Protein AF-0000000078528356 (afdb_homodimer)

pLDDT: mean 93.81, std 4.76, range [70.81, 98.75]

Secondary structure (DSSP, 8-state):
-HHHHHHIIIIIHHHHHHHHT-HHHHHHHHHHHTTHHHHHHHHHHHHHHHHHHHH--TTS--THHHHHHHHTTHHHHHHHHHHHHHHHHTT-GGGHHHHHHHHHHHHHHHHHHHHHHHT-BSS--GGGTGGGHHHHHHHHHHHHHHHHHTTT--SS-TT-SS-HHHHHHHHHHHHHHHHHHHHIIIIIIS---HHHHHHHHHHHHHHHHTSHHHHHHHHHHHHHHHHTT--GGGGHHHHHHHHHHHHHHHHHHHHHT---TTTS---SHIIIIIISS-TTSTTT-HHHHHHHHT-SSHHHHHHHHHHHHHHHTT--HHHIIIIITT-HHHHHHHHHHHHHHHHHHHIIIIISTTSPPP-S----TTSPTTHHHHHHH--HHHHHHHHHHHHHHHHHHHHHHHHHHHHHHHHHHHHHHT-/-HHHHHHIIIIIHHHHHHHHT-HHHHHHHHHHHTTHHHHHHHHHHHHHTHHHHHH--TTS--THHHHHHHGGGHHHHHHHHHHHHHHHHTT-GGGHHHHHHHHHHHHHHHHHHHHHHHT-BSS--GGGTGGGHHHHHHHHHHHHHHHHHTTT--SS-TT-SS-HHHHHHHHHHHHHHHHHHHHIIIIIIS---HHHHHHHHHHHHHHHHTSHHHHHHHHHHHHHHHHTT--GGGGHHHHHHHHHHHHHHHHHHHHHT---TTTS---SHIIIIIISS-TTSTT--HHHHHHHHT-SSHHHHHHHHHHHHHHHTT--HHHIIIIITT-HHHHHHHHHHHHHHHHHHHIIIIISTTSPPP-S----TTSPTTHHHHHHH--HHHHHHHHHHHHHHHHHHHHHHHHHHHHHHHHHHHHHHT-

Solvent-accessible surface area (backbone atoms only — not comparable to full-atom values): 40710 Å² total; per-residue (Å²): 107,70,64,58,50,49,43,42,62,71,48,49,44,55,52,49,49,51,50,56,64,28,67,67,51,44,24,42,29,50,30,56,58,67,48,40,29,39,45,42,46,21,19,51,28,50,54,60,31,44,59,31,67,76,68,58,43,82,85,48,71,73,29,62,57,63,20,41,64,31,43,23,40,44,13,52,50,36,4,24,35,28,7,23,44,39,25,49,73,68,69,34,64,89,46,18,64,59,30,13,54,40,2,36,42,43,30,50,60,45,44,31,64,58,38,39,73,69,56,49,42,40,77,74,51,56,55,33,5,45,71,16,30,68,50,10,50,50,27,4,51,51,35,30,52,51,44,57,73,48,62,82,56,64,91,62,64,92,85,49,91,65,54,68,71,57,52,50,34,58,37,50,25,50,50,48,46,51,54,52,49,55,49,42,44,43,38,66,71,67,57,43,62,54,45,61,53,47,46,62,68,49,44,59,58,45,52,40,36,61,33,76,65,32,38,21,49,54,42,24,49,42,29,48,40,36,30,65,64,37,69,58,58,73,49,36,67,58,50,47,43,39,16,42,32,30,32,52,50,21,32,52,29,47,75,68,69,63,59,39,62,82,72,43,49,60,58,19,54,29,36,44,42,27,33,43,55,28,48,17,10,87,49,32,37,33,52,52,32,58,50,23,49,70,37,82,16,66,69,48,19,52,48,12,58,70,34,41,67,44,16,52,36,31,43,37,64,65,52,36,69,68,59,22,35,78,26,74,66,43,32,51,42,29,38,45,38,15,41,51,49,49,48,53,52,44,43,36,25,54,75,42,69,66,21,70,67,46,44,51,57,43,67,60,47,50,46,34,78,63,60,27,14,38,72,44,49,72,34,69,48,27,46,49,51,23,50,50,42,50,51,52,42,37,62,53,39,43,64,43,49,51,52,50,34,50,52,48,32,50,51,51,50,51,54,58,71,71,101,107,69,66,57,49,48,43,42,62,71,48,49,44,54,52,49,48,51,49,57,65,29,66,68,51,43,25,44,30,49,30,55,58,64,48,40,30,39,44,42,46,21,18,52,28,49,55,59,32,44,60,31,69,75,69,57,41,82,85,47,71,73,29,63,57,63,20,44,63,31,42,25,39,45,11,52,51,37,4,26,34,28,7,23,43,38,24,48,74,69,70,35,63,90,45,17,64,59,28,14,56,40,3,37,42,44,30,50,61,44,44,32,64,58,38,39,72,69,57,51,42,40,80,74,52,57,56,34,4,46,72,15,29,69,51,12,50,51,27,3,50,52,36,29,51,51,43,57,75,48,62,84,57,63,90,64,63,91,85,48,91,64,53,68,71,58,52,49,34,57,38,52,26,49,50,46,46,50,53,53,48,54,50,43,44,44,37,66,73,68,57,44,62,56,44,61,54,47,46,61,68,50,44,58,58,45,54,40,33,60,33,77,65,32,38,22,49,55,42,24,50,42,30,47,40,38,30,65,66,36,69,58,59,71,49,37,66,60,49,48,43,37,17,42,34,30,30,52,48,20,31,52,29,46,76,68,68,63,61,40,63,83,71,43,49,61,59,19,54,30,36,44,42,29,32,44,53,28,48,17,10,85,47,31,37,34,53,50,34,59,49,24,49,67,37,82,15,66,71,48,19,53,49,12,58,70,35,42,68,44,15,52,36,31,43,34,64,66,53,37,70,68,60,22,33,79,26,74,65,43,32,50,43,27,38,48,37,15,43,50,47,49,48,52,51,44,42,36,26,55,75,41,69,66,22,72,66,46,45,51,59,44,65,58,48,49,46,36,77,62,58,27,12,38,71,43,48,70,35,69,48,27,45,50,52,23,49,49,42,51,50,52,42,37,64,53,40,45,65,44,49,51,52,52,35,51,51,49,33,52,52,51,49,52,54,57,71,71,102

InterPro domains:
  IPR003352 Phosphotransferase system, EIIC [PF02378] (30-338)
  IPR004501 Phosphotransferase system, EIIC component, type 3 [PS51105] (8-400)
  IPR004796 Phosphotransferase system, cellobiose-type IIC component [PIRSF006351] (1-416)
  IPR051088 Bacterial PTS System Sugar-Specific EIIC/EIIB [PTHR33989] (1-418)

Organism: NCBI:txid29354

Sequence (838 aa):
MKQLIHWLEHSFAPKMNKINNNVWVTTLKDSIMQVLPFILLGSIFCFLTVPGEVFGWEWWPNFWTPFGWTMGLLSLFVAFLIPFNLMEKKRLRRQRIIAALSGVVAFLIIISPQVIKDGQAGFQHASLGAGGMFVAITAGAFTGFIMGIFGKFSFFKEDSVIPDFVRAWFDLMLPAGIIVCSLWILVDLLGIDLYNILLSLFMPISNVMQTPWGFVLSLLLVCFLYSLGISSWVLTPVYKPAMLMAITANVTMAAAGTANHETLNLVTDPTVYSAYLWIGGIGCTLPLVIMLIFAKSNKLRALGRACFVPAIFNINEPVVFGCIAWNPIMMIPMWLMGIVLPTVVWIFTKVIPFAPIPTRVFDMWYCPFPISTWLTTGSIKGVILMAVCALISTVIWYPFFRIYDNQETEAEKRAEEKKMKQLIHWLEHSFAPKMNKINNNVWVTTLKDSIMQVLPFILLGSIFCFLTVPGEVFGWEWWPNFWTPFGWTMGLLSLFVAFLIPFNLMEKKRLRRQRIIAALSGVVAFLIIISPQVIKDGQAGFQHASLGAGGMFVAITAGAFTGFIMGIFGKFSFFKEDSVIPDFVRAWFDLMLPAGIIVCSLWILVDLLGIDLYNILLSLFMPISNVMQTPWGFVLSLLLVCFLYSLGISSWVLTPVYKPAMLMAITANVTMAAAGTANHETLNLVTDPTVYSAYLWIGGIGCTLPLVIMLIFAKSNKLRALGRACFVPAIFNINEPVVFGCIAWNPIMMIPMWLMGIVLPTVVWIFTKVIPFAPIPTRVFDMWYCPFPISTWLTTGSIKGVILMAVCALISTVIWYPFFRIYDNQETEAEKRAEEKK

Structure (mmCIF, N/CA/C/O backbone):
data_AF-0000000078528356-model_v1
#
loop_
_entity.id
_entity.type
_entity.pdbx_description
1 polymer 'Permease IIC component'
#
loop_
_atom_site.group_PDB
_atom_site.id
_atom_site.type_symbol
_atom_site.label_atom_id
_atom_site.label_alt_id
_atom_site.label_comp_id
_atom_site.label_asym_id
_atom_site.label_entity_id
_atom_site.label_seq_id
_atom_site.pdbx_PDB_ins_code
_atom_site.Cartn_x
_atom_site.Cartn_y
_atom_site.Cartn_z
_atom_site.occupancy
_atom_site.B_iso_or_equiv
_atom_site.auth_seq_id
_atom_site.auth_comp_id
_atom_site.auth_asym_id
_atom_site.auth_atom_id
_atom_site.pdbx_PDB_model_num
ATOM 1 N N . MET A 1 1 ? 13.695 -30.031 -38.344 1 70.81 1 MET A N 1
ATOM 2 C CA . MET A 1 1 ? 14.102 -29.797 -36.969 1 70.81 1 MET A CA 1
ATOM 3 C C . MET A 1 1 ? 15.195 -28.75 -36.875 1 70.81 1 MET A C 1
ATOM 5 O O . MET A 1 1 ? 15.117 -27.828 -36.062 1 70.81 1 MET A O 1
ATOM 9 N N . LYS A 1 2 ? 16.125 -28.766 -37.844 1 78.44 2 LYS A N 1
ATOM 10 C CA . LYS A 1 2 ? 17.219 -27.797 -37.812 1 78.44 2 LYS A CA 1
ATOM 11 C C . LYS A 1 2 ? 16.703 -26.375 -38.125 1 78.44 2 LYS A C 1
ATOM 13 O O . LYS A 1 2 ? 17.094 -25.422 -37.438 1 78.44 2 LYS A O 1
ATOM 18 N N . GLN A 1 3 ? 15.781 -26.297 -39.062 1 83.62 3 GLN A N 1
ATOM 19 C CA . GLN A 1 3 ? 15.25 -24.984 -39.406 1 83.62 3 GLN A CA 1
ATOM 20 C C . GLN A 1 3 ? 14.398 -24.422 -38.281 1 83.62 3 GLN A C 1
ATOM 22 O O . GLN A 1 3 ? 14.453 -23.219 -38 1 83.62 3 GLN A O 1
ATOM 27 N N . LEU A 1 4 ? 13.578 -25.266 -37.719 1 83.38 4 LEU A N 1
ATOM 28 C CA . LEU A 1 4 ? 12.75 -24.859 -36.594 1 83.38 4 LEU A CA 1
ATOM 29 C C . LEU A 1 4 ? 13.609 -24.391 -35.406 1 83.38 4 LEU A C 1
ATOM 31 O O . LEU A 1 4 ? 13.336 -23.359 -34.812 1 83.38 4 LEU A O 1
ATOM 35 N N . ILE A 1 5 ? 14.586 -25.141 -35.188 1 82.19 5 ILE A N 1
ATOM 36 C CA . ILE A 1 5 ? 15.469 -24.812 -34.062 1 82.19 5 ILE A CA 1
ATOM 37 C C . ILE A 1 5 ? 16.188 -23.5 -34.344 1 82.19 5 ILE A C 1
ATOM 39 O O . ILE A 1 5 ? 16.391 -22.688 -33.438 1 82.19 5 ILE A O 1
ATOM 43 N N . HIS A 1 6 ? 16.609 -23.328 -35.594 1 85.75 6 HIS A N 1
ATOM 44 C CA . HIS A 1 6 ? 17.266 -22.078 -35.969 1 85.75 6 HIS A CA 1
ATOM 45 C C . HIS A 1 6 ? 16.328 -20.891 -35.812 1 85.75 6 HIS A C 1
ATOM 47 O O . HIS A 1 6 ? 16.734 -19.859 -35.281 1 85.75 6 HIS A O 1
ATOM 53 N N . TRP A 1 7 ? 15.141 -21.078 -36.219 1 88.12 7 TRP A N 1
ATOM 54 C CA . TRP A 1 7 ? 14.172 -20.016 -36.062 1 88.12 7 TRP A CA 1
ATOM 55 C C . TRP A 1 7 ? 13.891 -19.75 -34.594 1 88.12 7 TRP A C 1
ATOM 57 O O . TRP A 1 7 ? 13.758 -18.594 -34.156 1 88.12 7 TRP A O 1
ATOM 67 N N . LEU A 1 8 ? 13.711 -20.734 -33.781 1 85.44 8 LEU A N 1
ATOM 68 C CA . LEU A 1 8 ? 13.469 -20.609 -32.375 1 85.44 8 LEU A CA 1
ATOM 69 C C . LEU A 1 8 ? 14.609 -19.875 -31.688 1 85.44 8 LEU A C 1
ATOM 71 O O . LEU A 1 8 ? 14.383 -19 -30.844 1 85.44 8 LEU A O 1
ATOM 75 N N . GLU A 1 9 ? 15.766 -20.156 -32.094 1 84.81 9 GLU A N 1
ATOM 76 C CA . GLU A 1 9 ? 16.953 -19.625 -31.438 1 84.81 9 GLU A CA 1
ATOM 77 C C . GLU A 1 9 ? 17.219 -18.188 -31.875 1 84.81 9 GLU A C 1
ATOM 79 O O . GLU A 1 9 ? 17.672 -17.375 -31.062 1 84.81 9 GLU A O 1
ATOM 84 N N . HIS A 1 10 ? 16.938 -17.875 -33.094 1 86.94 10 HIS A N 1
ATOM 85 C CA . HIS A 1 10 ? 17.438 -16.609 -33.594 1 86.94 10 HIS A CA 1
ATOM 86 C C . HIS A 1 10 ? 16.281 -15.609 -33.781 1 86.94 10 HIS A C 1
ATOM 88 O O . HIS A 1 10 ? 16.516 -14.414 -34 1 86.94 10 HIS A O 1
ATOM 94 N N . SER A 1 11 ? 15.156 -16.078 -33.719 1 85.75 11 SER A N 1
ATOM 95 C CA . SER A 1 11 ? 14.047 -15.164 -33.969 1 85.75 11 SER A CA 1
ATOM 96 C C . SER A 1 11 ? 13.078 -15.148 -32.781 1 85.75 11 SER A C 1
ATOM 98 O O . SER A 1 11 ? 12.898 -14.125 -32.125 1 85.75 11 SER A O 1
ATOM 100 N N . PHE A 1 12 ? 12.57 -16.25 -32.406 1 87.19 12 PHE A N 1
ATOM 101 C CA . PHE A 1 12 ? 11.516 -16.328 -31.406 1 87.19 12 PHE A CA 1
ATOM 102 C C . PHE A 1 12 ? 12.07 -16.047 -30.016 1 87.19 12 PHE A C 1
ATOM 104 O O . PHE A 1 12 ? 11.547 -15.195 -29.297 1 87.19 12 PHE A O 1
ATOM 111 N N . ALA A 1 13 ? 13.062 -16.734 -29.672 1 85.31 13 ALA A N 1
ATOM 112 C CA . ALA A 1 13 ? 13.602 -16.656 -28.312 1 85.31 13 ALA A CA 1
ATOM 113 C C . ALA A 1 13 ? 14.055 -15.227 -27.984 1 85.31 13 ALA A C 1
ATOM 115 O O . ALA A 1 13 ? 13.742 -14.695 -26.922 1 85.31 13 ALA A O 1
ATOM 116 N N . PRO A 1 14 ? 14.781 -14.602 -28.953 1 85.62 14 PRO A N 1
ATOM 117 C CA . PRO A 1 14 ? 15.172 -13.219 -28.672 1 85.62 14 PRO A CA 1
ATOM 118 C C . PRO A 1 14 ? 13.977 -12.289 -28.484 1 85.62 14 PRO A C 1
ATOM 120 O O . PRO A 1 14 ? 14 -11.398 -27.641 1 85.62 14 PRO A O 1
ATOM 123 N N . LYS A 1 15 ? 12.992 -12.508 -29.234 1 87.88 15 LYS A N 1
ATOM 124 C CA . LYS A 1 15 ? 11.781 -11.703 -29.094 1 87.88 15 LYS A CA 1
ATOM 125 C C . LYS A 1 15 ? 11.109 -11.938 -27.75 1 87.88 15 LYS A C 1
ATOM 127 O O . LYS A 1 15 ? 10.656 -10.992 -27.109 1 87.88 15 LYS A O 1
ATOM 132 N N . MET A 1 16 ? 11.031 -13.141 -27.391 1 85.38 16 MET A N 1
ATOM 133 C CA . MET A 1 16 ? 10.406 -13.484 -26.125 1 85.38 16 MET A CA 1
ATOM 134 C C . MET A 1 16 ? 11.242 -12.969 -24.953 1 85.38 16 MET A C 1
ATOM 136 O O . MET A 1 16 ? 10.695 -12.578 -23.922 1 85.38 16 MET A O 1
ATOM 140 N N . ASN A 1 17 ? 12.445 -13.008 -25.125 1 85.75 17 ASN A N 1
ATOM 141 C CA . ASN A 1 17 ? 13.312 -12.469 -24.094 1 85.75 17 ASN A CA 1
ATOM 142 C C . ASN A 1 17 ? 13.125 -10.961 -23.922 1 85.75 17 ASN A C 1
ATOM 144 O O . ASN A 1 17 ? 13.195 -10.438 -22.812 1 85.75 17 ASN A O 1
ATOM 148 N N . LYS A 1 18 ? 12.938 -10.367 -25.031 1 89.25 18 LYS A N 1
ATOM 149 C CA . LYS A 1 18 ? 12.648 -8.938 -24.969 1 89.25 18 LYS A CA 1
ATOM 150 C C . LYS A 1 18 ? 11.359 -8.672 -24.188 1 89.25 18 LYS A C 1
ATOM 152 O O . LYS A 1 18 ? 11.281 -7.73 -23.391 1 89.25 18 LYS A O 1
ATOM 157 N N . ILE A 1 19 ? 10.398 -9.477 -24.375 1 88.25 19 ILE A N 1
ATOM 158 C CA . ILE A 1 19 ? 9.133 -9.352 -23.672 1 88.25 19 ILE A CA 1
ATOM 159 C C . ILE A 1 19 ? 9.336 -9.648 -22.188 1 88.25 19 ILE A C 1
ATOM 161 O O . ILE A 1 19 ? 8.828 -8.93 -21.328 1 88.25 19 ILE A O 1
ATOM 165 N N . ASN A 1 20 ? 10.07 -10.648 -21.953 1 87.5 20 ASN A N 1
ATOM 166 C CA . ASN A 1 20 ? 10.336 -11.062 -20.578 1 87.5 20 ASN A CA 1
ATOM 167 C C . ASN A 1 20 ? 11.086 -9.984 -19.812 1 87.5 20 ASN A C 1
ATOM 169 O O . ASN A 1 20 ? 10.977 -9.898 -18.578 1 87.5 20 ASN A O 1
ATOM 173 N N . ASN A 1 21 ? 11.773 -9.164 -20.531 1 89.69 21 ASN A N 1
ATOM 174 C CA . ASN A 1 21 ? 12.562 -8.125 -19.875 1 89.69 21 ASN A CA 1
ATOM 175 C C . ASN A 1 21 ? 11.883 -6.762 -19.953 1 89.69 21 ASN A C 1
ATOM 177 O O . ASN A 1 21 ? 12.422 -5.762 -19.484 1 89.69 21 ASN A O 1
ATOM 181 N N . ASN A 1 22 ? 10.719 -6.824 -20.578 1 93.44 22 ASN A N 1
ATOM 182 C CA . ASN A 1 22 ? 9.938 -5.598 -20.641 1 93.44 22 ASN A CA 1
ATOM 183 C C . ASN A 1 22 ? 9.531 -5.109 -19.25 1 93.44 22 ASN A C 1
ATOM 185 O O . ASN A 1 22 ? 9.125 -5.906 -18.406 1 93.44 22 ASN A O 1
ATOM 189 N N . VAL A 1 23 ? 9.617 -3.83 -19.047 1 95.31 23 VAL A N 1
ATOM 190 C CA . VAL A 1 23 ? 9.438 -3.234 -17.719 1 95.31 23 VAL A CA 1
ATOM 191 C C . VAL A 1 23 ? 8.008 -3.486 -17.234 1 95.31 23 VAL A C 1
ATOM 193 O O . VAL A 1 23 ? 7.789 -3.734 -16.047 1 95.31 23 VAL A O 1
ATOM 196 N N . TRP A 1 24 ? 7.059 -3.414 -18.078 1 95.62 24 TRP A N 1
ATOM 197 C CA . TRP A 1 24 ? 5.664 -3.631 -17.703 1 95.62 24 TRP A CA 1
ATOM 198 C C . TRP A 1 24 ? 5.43 -5.078 -17.281 1 95.62 24 TRP A C 1
ATOM 200 O O . TRP A 1 24 ? 4.777 -5.344 -16.281 1 95.62 24 TRP A O 1
ATOM 210 N N . VAL A 1 25 ? 6.004 -5.992 -18.062 1 93.69 25 VAL A N 1
ATOM 211 C CA . VAL A 1 25 ? 5.816 -7.414 -17.781 1 93.69 25 VAL A CA 1
ATOM 212 C C . VAL A 1 25 ? 6.504 -7.785 -16.469 1 93.69 25 VAL A C 1
ATOM 214 O O . VAL A 1 25 ? 5.918 -8.469 -15.633 1 93.69 25 VAL A O 1
ATOM 217 N N . THR A 1 26 ? 7.691 -7.355 -16.312 1 94.44 26 THR A N 1
ATOM 218 C CA . THR A 1 26 ? 8.43 -7.664 -15.102 1 94.44 26 THR A CA 1
ATOM 219 C C . THR A 1 26 ? 7.742 -7.051 -13.883 1 94.44 26 THR A C 1
ATOM 221 O O . THR A 1 26 ? 7.727 -7.652 -12.805 1 94.44 26 THR A O 1
ATOM 224 N N . THR A 1 27 ? 7.168 -5.871 -14.07 1 97.31 27 THR A N 1
ATOM 225 C CA . THR A 1 27 ? 6.453 -5.203 -12.984 1 97.31 27 THR A CA 1
ATOM 226 C C . THR A 1 27 ? 5.238 -6.023 -12.555 1 97.31 27 THR A C 1
ATOM 228 O O . THR A 1 27 ? 5.031 -6.254 -11.367 1 97.31 27 THR A O 1
ATOM 231 N N . LEU A 1 28 ? 4.5 -6.41 -13.531 1 96.44 28 LEU A N 1
ATOM 232 C CA . LEU A 1 28 ? 3.301 -7.188 -13.227 1 96.44 28 LEU A CA 1
ATOM 233 C C . LEU A 1 28 ? 3.666 -8.508 -12.562 1 96.44 28 LEU A C 1
ATOM 235 O O . LEU A 1 28 ? 3.08 -8.875 -11.539 1 96.44 28 LEU A O 1
ATOM 239 N N . LYS A 1 29 ? 4.617 -9.164 -13.117 1 94.31 29 LYS A N 1
ATOM 240 C CA . LYS A 1 29 ? 5.074 -10.438 -12.578 1 94.31 29 LYS A CA 1
ATOM 241 C C . LYS A 1 29 ? 5.57 -10.281 -11.148 1 94.31 29 LYS A C 1
ATOM 243 O O . LYS A 1 29 ? 5.129 -11.008 -10.25 1 94.31 29 LYS A O 1
ATOM 248 N N . ASP A 1 30 ? 6.387 -9.344 -10.906 1 94.5 30 ASP A N 1
ATOM 249 C CA . ASP A 1 30 ? 6.984 -9.141 -9.594 1 94.5 30 ASP A CA 1
ATOM 250 C C . ASP A 1 30 ? 5.93 -8.742 -8.562 1 94.5 30 ASP A C 1
ATOM 252 O O . ASP A 1 30 ? 5.988 -9.156 -7.406 1 94.5 30 ASP A O 1
ATOM 256 N N . SER A 1 31 ? 4.984 -7.93 -8.969 1 97.06 31 SER A N 1
ATOM 257 C CA . SER A 1 31 ? 3.93 -7.477 -8.07 1 97.06 31 SER A CA 1
ATOM 258 C C . SER A 1 31 ? 3.082 -8.641 -7.578 1 97.06 31 SER A C 1
ATOM 260 O O . SER A 1 31 ? 2.75 -8.727 -6.395 1 97.06 31 SER A O 1
ATOM 262 N N . ILE A 1 32 ? 2.797 -9.5 -8.453 1 94.19 32 ILE A N 1
ATOM 263 C CA . ILE A 1 32 ? 1.98 -10.656 -8.094 1 94.19 32 ILE A CA 1
ATOM 264 C C . ILE A 1 32 ? 2.793 -11.617 -7.223 1 94.19 32 ILE A C 1
ATOM 266 O O . ILE A 1 32 ? 2.279 -12.156 -6.242 1 94.19 32 ILE A O 1
ATOM 270 N N . MET A 1 33 ? 4.066 -11.75 -7.52 1 91.94 33 MET A N 1
ATOM 271 C CA . MET A 1 33 ? 4.93 -12.641 -6.746 1 91.94 33 MET A CA 1
ATOM 272 C C . MET A 1 33 ? 5.09 -12.141 -5.316 1 91.94 33 MET A C 1
ATOM 274 O O . MET A 1 33 ? 5.215 -12.93 -4.383 1 91.94 33 MET A O 1
ATOM 278 N N . GLN A 1 34 ? 4.965 -10.867 -5.176 1 94.75 34 GLN A N 1
ATOM 279 C CA . GLN A 1 34 ? 5.176 -10.258 -3.865 1 94.75 34 GLN A CA 1
ATOM 280 C C . GLN A 1 34 ? 3.99 -10.523 -2.939 1 94.75 34 GLN A C 1
ATOM 282 O O . GLN A 1 34 ? 4.098 -10.352 -1.723 1 94.75 34 GLN A O 1
ATOM 287 N N . VAL A 1 35 ? 2.871 -10.945 -3.469 1 95.06 35 VAL A N 1
ATOM 288 C CA . VAL A 1 35 ? 1.701 -11.211 -2.639 1 95.06 35 VAL A CA 1
ATOM 289 C C . VAL A 1 35 ? 1.649 -12.688 -2.279 1 95.06 35 VAL A C 1
ATOM 291 O O . VAL A 1 35 ? 0.801 -13.117 -1.49 1 95.06 35 VAL A O 1
ATOM 294 N N . LEU A 1 36 ? 2.625 -13.477 -2.725 1 92.62 36 LEU A N 1
ATOM 295 C CA . LEU A 1 36 ? 2.613 -14.93 -2.584 1 92.62 36 LEU A CA 1
ATOM 296 C C . LEU A 1 36 ? 2.635 -15.336 -1.114 1 92.62 36 LEU A C 1
ATOM 298 O O . LEU A 1 36 ? 1.976 -16.297 -0.722 1 92.62 36 LEU A O 1
ATOM 302 N N . PRO A 1 37 ? 3.316 -14.602 -0.272 1 93.31 37 PRO A N 1
ATOM 303 C CA . PRO A 1 37 ? 3.275 -14.992 1.141 1 93.31 37 PRO A CA 1
ATOM 304 C C . PRO A 1 37 ? 1.856 -15.023 1.702 1 93.31 37 PRO A C 1
ATOM 306 O O . PRO A 1 37 ? 1.533 -15.891 2.523 1 93.31 37 PRO A O 1
ATOM 309 N N . PHE A 1 38 ? 1.04 -14.164 1.245 1 95.81 38 PHE A N 1
ATOM 310 C CA . PHE A 1 38 ? -0.339 -14.141 1.716 1 95.81 38 PHE A CA 1
ATOM 311 C C . PHE A 1 38 ? -1.135 -15.297 1.118 1 95.81 38 PHE A C 1
ATOM 313 O O . PHE A 1 38 ? -2.033 -15.836 1.765 1 95.81 38 PHE A O 1
ATOM 320 N N . ILE A 1 39 ? -0.812 -15.625 -0.129 1 92.69 39 ILE A N 1
ATOM 321 C CA . ILE A 1 39 ? -1.477 -16.75 -0.768 1 92.69 39 ILE A CA 1
ATOM 322 C C . ILE A 1 39 ? -1.086 -18.047 -0.06 1 92.69 39 ILE A C 1
ATOM 324 O O . ILE A 1 39 ? -1.936 -18.906 0.193 1 92.69 39 ILE A O 1
ATOM 328 N N . LEU A 1 40 ? 0.189 -18.156 0.284 1 93 40 LEU A N 1
ATOM 329 C CA . LEU A 1 40 ? 0.668 -19.328 1.028 1 93 40 LEU A CA 1
ATOM 330 C C . LEU A 1 40 ? -0.012 -19.406 2.391 1 93 40 LEU A C 1
ATOM 332 O O . LEU A 1 40 ? -0.459 -20.484 2.793 1 93 40 LEU A O 1
ATOM 336 N N . LEU A 1 41 ? -0.069 -18.297 3.051 1 94.44 41 LEU A N 1
ATOM 337 C CA . LEU A 1 41 ? -0.743 -18.25 4.344 1 94.44 41 LEU A CA 1
ATOM 338 C C . LEU A 1 41 ? -2.215 -18.609 4.207 1 94.44 41 LEU A C 1
ATOM 340 O O . LEU A 1 41 ? -2.756 -19.344 5.039 1 94.44 41 LEU A O 1
ATOM 344 N N . GLY A 1 42 ? -2.865 -18.078 3.219 1 93.94 42 GLY A N 1
ATOM 345 C CA . GLY A 1 42 ? -4.242 -18.453 2.936 1 93.94 42 GLY A CA 1
ATOM 346 C C . GLY A 1 42 ? -4.422 -19.938 2.719 1 93.94 42 GLY A C 1
ATOM 347 O O . GLY A 1 42 ? -5.414 -20.531 3.162 1 93.94 42 GLY A O 1
ATOM 348 N N . SER A 1 43 ? -3.465 -20.531 2.061 1 91.62 43 SER A N 1
ATOM 349 C CA . SER A 1 43 ? -3.498 -21.969 1.832 1 91.62 43 SER A CA 1
ATOM 350 C C . SER A 1 43 ? -3.441 -22.75 3.146 1 91.62 43 SER A C 1
ATOM 352 O O . SER A 1 43 ? -4.145 -23.734 3.318 1 91.62 43 SER A O 1
ATOM 354 N N . ILE A 1 44 ? -2.658 -22.266 4.027 1 92.19 44 ILE A N 1
ATOM 355 C CA . ILE A 1 44 ? -2.561 -22.906 5.336 1 92.19 44 ILE A CA 1
ATOM 356 C C . ILE A 1 44 ? -3.896 -22.797 6.066 1 92.19 44 ILE A C 1
ATOM 358 O O . ILE A 1 44 ? -4.398 -23.766 6.621 1 92.19 44 ILE A O 1
ATOM 362 N N . PHE A 1 45 ? -4.473 -21.641 6.066 1 94.19 45 PHE A N 1
ATOM 363 C CA . PHE A 1 45 ? -5.758 -21.422 6.727 1 94.19 45 PHE A CA 1
ATOM 364 C C . PHE A 1 45 ? -6.84 -22.297 6.09 1 94.19 45 PHE A C 1
ATOM 366 O O . PHE A 1 45 ? -7.703 -22.828 6.785 1 94.19 45 PHE A O 1
ATOM 373 N N . CYS A 1 46 ? -6.777 -22.375 4.801 1 90.12 46 CYS A N 1
ATOM 374 C CA . CYS A 1 46 ? -7.742 -23.203 4.086 1 90.12 46 CYS A CA 1
A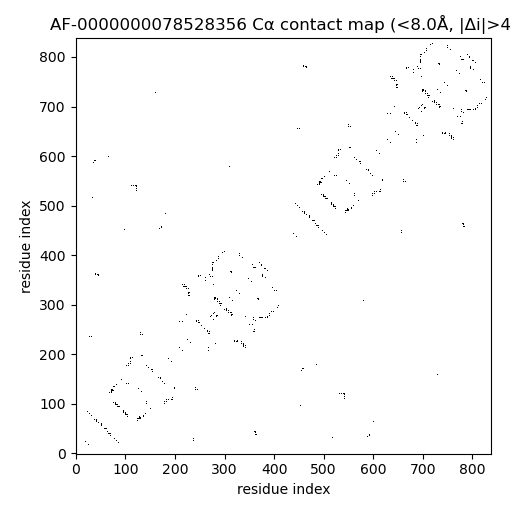TOM 375 C C . CYS A 1 46 ? -7.656 -24.656 4.543 1 90.12 46 CYS A C 1
ATOM 377 O O . CYS A 1 46 ? -8.68 -25.312 4.766 1 90.12 46 CYS A O 1
ATOM 379 N N . PHE A 1 47 ? -6.484 -25.156 4.805 1 88.69 47 PHE A N 1
ATOM 380 C CA . PHE A 1 47 ? -6.281 -26.531 5.227 1 88.69 47 PHE A CA 1
ATOM 381 C C . PHE A 1 47 ? -6.688 -26.719 6.684 1 88.69 47 PHE A C 1
ATOM 383 O O . PHE A 1 47 ? -7.145 -27.797 7.07 1 88.69 47 PHE A O 1
ATOM 390 N N . LEU A 1 48 ? -6.465 -25.734 7.426 1 90.69 48 LEU A N 1
ATOM 391 C CA . LEU A 1 48 ? -6.801 -25.828 8.844 1 90.69 48 LEU A CA 1
ATOM 392 C C . LEU A 1 48 ? -8.312 -25.859 9.039 1 90.69 48 LEU A C 1
ATOM 394 O O . LEU A 1 48 ? -8.789 -26.203 10.125 1 90.69 48 LEU A O 1
ATOM 398 N N . THR A 1 49 ? -9.023 -25.594 8 1 88.12 49 THR A N 1
ATOM 399 C CA . THR A 1 49 ? -10.477 -25.688 8.094 1 88.12 49 THR A CA 1
ATOM 400 C C . THR A 1 49 ? -10.93 -27.156 8.008 1 88.12 49 THR A C 1
ATOM 402 O O . THR A 1 49 ? -12.055 -27.484 8.398 1 88.12 49 THR A O 1
ATOM 405 N N . VAL A 1 50 ? -10.117 -28.078 7.555 1 82.75 50 VAL A N 1
ATOM 406 C CA . VAL A 1 50 ? -10.469 -29.453 7.191 1 82.75 50 VAL A CA 1
ATOM 407 C C . VAL A 1 50 ? -10.859 -30.234 8.445 1 82.75 50 VAL A C 1
ATOM 409 O O . VAL A 1 50 ? -11.898 -30.891 8.477 1 82.75 50 VAL A O 1
ATOM 412 N N . PRO A 1 51 ? -10.039 -30.141 9.477 1 81.75 51 PRO A N 1
ATOM 413 C CA . PRO A 1 51 ? -10.43 -30.922 10.648 1 81.75 51 PRO A CA 1
ATOM 414 C C . PRO A 1 51 ? -11.812 -30.531 11.188 1 81.75 51 PRO A C 1
ATOM 416 O O . PRO A 1 51 ? -12.578 -31.406 11.602 1 81.75 51 PRO A O 1
ATOM 419 N N . GLY A 1 52 ? -12.109 -29.359 11.211 1 80.12 52 GLY A N 1
ATOM 420 C CA . GLY A 1 52 ? -13.43 -28.922 11.656 1 80.12 52 GLY A CA 1
ATOM 421 C C . GLY A 1 52 ? -14.547 -29.391 10.742 1 80.12 52 GLY A C 1
ATOM 422 O O . GLY A 1 52 ? -15.602 -29.812 11.219 1 80.12 52 GLY A O 1
ATOM 423 N N . GLU A 1 53 ? -14.289 -29.406 9.5 1 77.94 53 GLU A N 1
ATOM 424 C CA . GLU A 1 53 ? -15.312 -29.766 8.516 1 77.94 53 GLU A CA 1
ATOM 425 C C . GLU A 1 53 ? -15.477 -31.266 8.398 1 77.94 53 GLU A C 1
ATOM 427 O O . GLU A 1 53 ? -16.594 -31.766 8.234 1 77.94 53 GLU A O 1
ATOM 432 N N . VAL A 1 54 ? -14.391 -32 8.523 1 76.56 54 VAL A N 1
ATOM 433 C CA . VAL A 1 54 ? -14.414 -33.438 8.32 1 76.56 54 VAL A CA 1
ATOM 434 C C . VAL A 1 54 ? -14.82 -34.156 9.617 1 76.56 54 VAL A C 1
ATOM 436 O O . VAL A 1 54 ? -15.648 -35.062 9.602 1 76.56 54 VAL A O 1
ATOM 439 N N . PHE A 1 55 ? -14.219 -33.594 10.711 1 82.44 55 PHE A N 1
ATOM 440 C CA . PHE A 1 55 ? -14.477 -34.281 11.969 1 82.44 55 PHE A CA 1
ATOM 441 C C . PHE A 1 55 ? -15.641 -33.656 12.711 1 82.44 55 PHE A C 1
ATOM 443 O O . PHE A 1 55 ? -16.141 -34.219 13.688 1 82.44 55 PHE A O 1
ATOM 450 N N . GLY A 1 56 ? -16.047 -32.562 12.242 1 78.88 56 GLY A N 1
ATOM 451 C CA . GLY A 1 56 ? -17.188 -31.891 12.82 1 78.88 56 GLY A CA 1
ATOM 452 C C . GLY A 1 56 ? -16.938 -31.359 14.219 1 78.88 56 GLY A C 1
ATOM 453 O O . GLY A 1 56 ? -17.844 -31.312 15.047 1 78.88 56 GLY A O 1
ATOM 454 N N . TRP A 1 57 ? -15.727 -31.078 14.57 1 84 57 TRP A N 1
ATOM 455 C CA . TRP A 1 57 ? -15.398 -30.531 15.883 1 84 57 TRP A CA 1
ATOM 456 C C . TRP A 1 57 ? -15.953 -29.125 16.031 1 84 57 TRP A C 1
ATOM 458 O O . TRP A 1 57 ? -15.477 -28.188 15.391 1 84 57 TRP A O 1
ATOM 468 N N . GLU A 1 58 ? -16.922 -28.953 16.875 1 80.75 58 GLU A N 1
ATOM 469 C CA . GLU A 1 58 ? -17.578 -27.656 17.078 1 80.75 58 GLU A CA 1
ATOM 470 C C . GLU A 1 58 ? -16.609 -26.672 17.734 1 80.75 58 GLU A C 1
ATOM 472 O O . GLU A 1 58 ? -16.75 -25.453 17.547 1 80.75 58 GLU A O 1
ATOM 477 N N . TRP A 1 59 ? -15.633 -27.188 18.516 1 85.75 59 TRP A N 1
ATOM 478 C CA . TRP A 1 59 ? -14.711 -26.312 19.234 1 85.75 59 TRP A CA 1
ATOM 479 C C . TRP A 1 59 ? -13.602 -25.812 18.312 1 85.75 59 TRP A C 1
ATOM 481 O O . TRP A 1 59 ? -12.875 -24.875 18.672 1 85.75 59 TRP A O 1
ATOM 491 N N . TRP A 1 60 ? -13.523 -26.406 17.141 1 87.56 60 TRP A N 1
ATOM 492 C CA . TRP A 1 60 ? -12.5 -26.016 16.172 1 87.56 60 TRP A CA 1
ATOM 493 C C . TRP A 1 60 ? -12.828 -24.656 15.562 1 87.56 60 TRP A C 1
ATOM 495 O O . TRP A 1 60 ? -13.938 -24.453 15.07 1 87.56 60 TRP A O 1
ATOM 505 N N . PRO A 1 61 ? -11.93 -23.719 15.656 1 89.5 61 PRO A N 1
ATOM 506 C CA . PRO A 1 61 ? -12.195 -22.359 15.148 1 89.5 61 PRO A CA 1
ATOM 507 C C . PRO A 1 61 ? -12.438 -22.344 13.641 1 89.5 61 PRO A C 1
ATOM 509 O O . PRO A 1 61 ? -11.984 -23.234 12.93 1 89.5 61 PRO A O 1
ATOM 512 N N . ASN A 1 62 ? -13.234 -21.375 13.203 1 90.12 62 ASN A N 1
ATOM 513 C CA . ASN A 1 62 ? -13.5 -21.172 11.781 1 90.12 62 ASN A CA 1
ATOM 514 C C . ASN A 1 62 ? -12.344 -20.453 11.094 1 90.12 62 ASN A C 1
ATOM 516 O O . ASN A 1 62 ? -12.273 -19.234 11.109 1 90.12 62 ASN A O 1
ATOM 520 N N . PHE A 1 63 ? -11.578 -21.172 10.336 1 94 63 PHE A N 1
ATOM 521 C CA . PHE A 1 63 ? -10.375 -20.609 9.719 1 94 63 PHE A CA 1
ATOM 522 C C . PHE A 1 63 ? -10.711 -19.938 8.398 1 94 63 PHE A C 1
ATOM 524 O O . PHE A 1 63 ? -9.836 -19.375 7.738 1 94 63 PHE A O 1
ATOM 531 N N . TRP A 1 64 ? -11.984 -19.938 8.008 1 91.69 64 TRP A N 1
ATOM 532 C CA . TRP A 1 64 ? -12.391 -19.203 6.812 1 91.69 64 TRP A CA 1
ATOM 533 C C . TRP A 1 64 ? -12.25 -17.703 7.016 1 91.69 64 TRP A C 1
ATOM 535 O O . TRP A 1 64 ? -12.031 -16.953 6.055 1 91.69 64 TRP A O 1
ATOM 545 N N . THR A 1 65 ? -12.336 -17.297 8.266 1 95 65 THR A N 1
ATOM 546 C CA . THR A 1 65 ? -12.219 -15.883 8.562 1 95 65 THR A CA 1
ATOM 547 C C . THR A 1 65 ? -10.805 -15.383 8.273 1 95 65 THR A C 1
ATOM 549 O O . THR A 1 65 ? -10.617 -14.469 7.473 1 95 65 THR A O 1
ATOM 552 N N . PRO A 1 66 ? -9.789 -16.016 8.906 1 96.5 66 PRO A N 1
ATOM 553 C CA . PRO A 1 66 ? -8.438 -15.57 8.547 1 96.5 66 PRO A CA 1
ATOM 554 C C . PRO A 1 66 ? -8.102 -15.828 7.082 1 96.5 66 PRO A C 1
ATOM 556 O O . PRO A 1 66 ? -7.324 -15.086 6.48 1 96.5 66 PRO A O 1
ATOM 559 N N . PHE A 1 67 ? -8.672 -16.891 6.496 1 94.62 67 PHE A N 1
ATOM 560 C CA . PHE A 1 67 ? -8.539 -17.109 5.059 1 94.62 67 PHE A CA 1
ATOM 561 C C . PHE A 1 67 ? -9.016 -15.883 4.281 1 94.62 67 PHE A C 1
ATOM 563 O O . PHE A 1 67 ? -8.344 -15.422 3.359 1 94.62 67 PHE A O 1
ATOM 570 N N . GLY A 1 68 ? -10.148 -15.32 4.68 1 94.69 68 GLY A N 1
ATOM 571 C CA . GLY A 1 68 ? -10.695 -14.133 4.039 1 94.69 68 GLY A CA 1
ATOM 572 C C . GLY A 1 68 ? -9.805 -12.906 4.191 1 94.69 68 GLY A C 1
ATOM 573 O O . GLY A 1 68 ? -9.758 -12.055 3.303 1 94.69 68 GLY A O 1
ATOM 574 N N . TRP A 1 69 ? -9.016 -12.805 5.262 1 97.06 69 TRP A N 1
ATOM 575 C CA . TRP A 1 69 ? -8.172 -11.648 5.535 1 97.06 69 TRP A CA 1
ATOM 576 C C . TRP A 1 69 ? -6.848 -11.758 4.777 1 97.06 69 TRP A C 1
ATOM 578 O O . TRP A 1 69 ? -6.055 -10.812 4.766 1 97.06 69 TRP A O 1
ATOM 588 N N . THR A 1 70 ? -6.582 -12.875 4.168 1 95.31 70 THR A N 1
ATOM 589 C CA . THR A 1 70 ? -5.383 -13.047 3.355 1 95.31 70 THR A CA 1
ATOM 590 C C . THR A 1 70 ? -5.738 -13.086 1.871 1 95.31 70 THR A C 1
ATOM 592 O O . THR A 1 70 ? -5.598 -12.078 1.171 1 95.31 70 THR A O 1
ATOM 595 N N . MET A 1 71 ? -6.555 -14.055 1.489 1 92.75 71 MET A N 1
ATOM 596 C CA . MET A 1 71 ? -6.922 -14.25 0.089 1 92.75 71 MET A CA 1
ATOM 597 C C . MET A 1 71 ? -7.945 -13.211 -0.356 1 92.75 71 MET A C 1
ATOM 599 O O . MET A 1 71 ? -8.008 -12.859 -1.535 1 92.75 71 MET A O 1
ATOM 603 N N . GLY A 1 72 ? -8.742 -12.773 0.572 1 94.69 72 GLY A N 1
ATOM 604 C CA . GLY A 1 72 ? -9.836 -11.875 0.251 1 94.69 72 GLY A CA 1
ATOM 605 C C . GLY A 1 72 ? -9.383 -10.461 -0.034 1 94.69 72 GLY A C 1
ATOM 606 O O . GLY A 1 72 ? -10.195 -9.609 -0.419 1 94.69 72 GLY A O 1
ATOM 607 N N . LEU A 1 73 ? -8.102 -10.125 0.057 1 97.31 73 LEU A N 1
ATOM 608 C CA . LEU A 1 73 ? -7.625 -8.758 -0.129 1 97.31 73 LEU A CA 1
ATOM 609 C C . LEU A 1 73 ? -6.555 -8.703 -1.215 1 97.31 73 LEU A C 1
ATOM 611 O O . LEU A 1 73 ? -5.871 -7.684 -1.363 1 97.31 73 LEU A O 1
ATOM 615 N N . LEU A 1 74 ? -6.379 -9.727 -1.964 1 96.94 74 LEU A N 1
ATOM 616 C CA . LEU A 1 74 ? -5.273 -9.852 -2.906 1 96.94 74 LEU A CA 1
ATOM 617 C C . LEU A 1 74 ? -5.332 -8.75 -3.961 1 96.94 74 LEU A C 1
ATOM 619 O O . LEU A 1 74 ? -4.301 -8.195 -4.344 1 96.94 74 LEU A O 1
ATOM 623 N N . SER A 1 75 ? -6.539 -8.484 -4.457 1 97.81 75 SER A N 1
ATOM 624 C CA . SER A 1 75 ? -6.664 -7.465 -5.496 1 97.81 75 SER A CA 1
ATOM 625 C C . SER A 1 75 ? -6.27 -6.09 -4.965 1 97.81 75 SER A C 1
ATOM 627 O O . SER A 1 75 ? -5.676 -5.289 -5.691 1 97.81 75 SER A O 1
ATOM 629 N N . LEU A 1 76 ? -6.609 -5.812 -3.746 1 98.19 76 LEU A N 1
ATOM 630 C CA . LEU A 1 76 ? -6.211 -4.562 -3.109 1 98.19 76 LEU A CA 1
ATOM 631 C C . LEU A 1 76 ? -4.691 -4.449 -3.045 1 98.19 76 LEU A C 1
ATOM 633 O O . LEU A 1 76 ? -4.129 -3.383 -3.314 1 98.19 76 LEU A O 1
ATOM 637 N N . PHE A 1 77 ? -4.059 -5.57 -2.705 1 98.5 77 PHE A N 1
ATOM 638 C CA . PHE A 1 77 ? -2.605 -5.605 -2.607 1 98.5 77 PHE A CA 1
ATOM 639 C C . PHE A 1 77 ? -1.965 -5.34 -3.965 1 98.5 77 PHE A C 1
ATOM 641 O O . PHE A 1 77 ? -1.031 -4.543 -4.07 1 98.5 77 PHE A O 1
ATOM 648 N N . VAL A 1 78 ? -2.502 -5.961 -4.941 1 97.62 78 VAL A N 1
ATOM 649 C CA . VAL A 1 78 ? -1.939 -5.867 -6.285 1 97.62 78 VAL A CA 1
ATOM 650 C C . VAL A 1 78 ? -2.1 -4.445 -6.812 1 97.62 78 VAL A C 1
ATOM 652 O O . VAL A 1 78 ? -1.2 -3.916 -7.473 1 97.62 78 VAL A O 1
ATOM 655 N N . ALA A 1 79 ? -3.225 -3.83 -6.539 1 98.38 79 ALA A N 1
ATOM 656 C CA . ALA A 1 79 ? -3.479 -2.459 -6.973 1 98.38 79 ALA A CA 1
ATOM 657 C C . ALA A 1 79 ? -2.453 -1.498 -6.379 1 98.38 79 ALA A C 1
ATOM 659 O O . ALA A 1 79 ? -2.104 -0.491 -7 1 98.38 79 ALA A O 1
ATOM 660 N N . PHE A 1 80 ? -1.993 -1.778 -5.258 1 98.12 80 PHE A N 1
ATOM 661 C CA . PHE A 1 80 ? -0.964 -1 -4.582 1 98.12 80 PHE A CA 1
ATOM 662 C C . PHE A 1 80 ? 0.406 -1.262 -5.195 1 98.12 80 PHE A C 1
ATOM 664 O O . PHE A 1 80 ? 1.161 -0.325 -5.461 1 98.12 80 PHE A O 1
ATOM 671 N N . LEU A 1 81 ? 0.725 -2.49 -5.43 1 98.5 81 LEU A N 1
ATOM 672 C CA . LEU A 1 81 ? 2.084 -2.926 -5.73 1 98.5 81 LEU A CA 1
ATOM 673 C C . LEU A 1 81 ? 2.459 -2.592 -7.168 1 98.5 81 LEU A C 1
ATOM 675 O O . LEU A 1 81 ? 3.609 -2.25 -7.453 1 98.5 81 LEU A O 1
ATOM 679 N N . ILE A 1 82 ? 1.522 -2.643 -8.078 1 98.5 82 ILE A N 1
ATOM 680 C CA . ILE A 1 82 ? 1.839 -2.492 -9.492 1 98.5 82 ILE A CA 1
ATOM 681 C C . ILE A 1 82 ? 2.381 -1.089 -9.758 1 98.5 82 ILE A C 1
ATOM 683 O O . ILE A 1 82 ? 3.496 -0.93 -10.258 1 98.5 82 ILE A O 1
ATOM 687 N N . PRO A 1 83 ? 1.662 -0.04 -9.414 1 98.62 83 PRO A N 1
ATOM 688 C CA . PRO A 1 83 ? 2.244 1.28 -9.664 1 98.62 83 PRO A CA 1
ATOM 689 C C . PRO A 1 83 ? 3.502 1.538 -8.836 1 98.62 83 PRO A C 1
ATOM 691 O O . PRO A 1 83 ? 4.426 2.209 -9.297 1 98.62 83 PRO A O 1
ATOM 694 N N . PHE A 1 84 ? 3.572 1.059 -7.652 1 98.12 84 PHE A N 1
ATOM 695 C CA . PHE A 1 84 ? 4.754 1.209 -6.809 1 98.12 84 PHE A CA 1
ATOM 696 C C . PHE A 1 84 ? 5.988 0.641 -7.504 1 98.12 84 PHE A C 1
ATOM 698 O O . PHE A 1 84 ? 7.004 1.326 -7.633 1 98.12 84 PHE A O 1
ATOM 705 N N . ASN A 1 85 ? 5.863 -0.593 -7.93 1 97.75 85 ASN A N 1
ATOM 706 C CA . ASN A 1 85 ? 6.988 -1.28 -8.555 1 97.75 85 ASN A CA 1
ATOM 707 C C . ASN A 1 85 ? 7.332 -0.679 -9.914 1 97.75 85 ASN A C 1
ATOM 709 O O . ASN A 1 85 ? 8.5 -0.647 -10.305 1 97.75 85 ASN A O 1
ATOM 713 N N . LEU A 1 86 ? 6.289 -0.3 -10.617 1 98 86 LEU A N 1
ATOM 714 C CA . LEU A 1 86 ? 6.562 0.323 -11.906 1 98 86 LEU A CA 1
ATOM 715 C C . LEU A 1 86 ? 7.414 1.577 -11.734 1 98 86 LEU A C 1
ATOM 717 O O . LEU A 1 86 ? 8.367 1.789 -12.484 1 98 86 LEU A O 1
ATOM 721 N N . MET A 1 87 ? 7.051 2.436 -10.758 1 97.5 87 MET A N 1
ATOM 722 C CA . MET A 1 87 ? 7.832 3.643 -10.508 1 97.5 87 MET A CA 1
ATOM 723 C C . MET A 1 87 ? 9.25 3.291 -10.062 1 97.5 87 MET A C 1
ATOM 725 O O . MET A 1 87 ? 10.203 3.969 -10.43 1 97.5 87 MET A O 1
ATOM 729 N N . GLU A 1 88 ? 9.336 2.291 -9.219 1 95.81 88 GLU A N 1
ATOM 730 C CA . GLU A 1 88 ? 10.656 1.855 -8.781 1 95.81 88 GLU A CA 1
ATOM 731 C C . GLU A 1 88 ? 11.516 1.404 -9.961 1 95.81 88 GLU A C 1
ATOM 733 O O . GLU A 1 88 ? 12.688 1.78 -10.062 1 95.81 88 GLU A O 1
ATOM 738 N N . LYS A 1 89 ? 11.008 0.609 -10.812 1 95.94 89 LYS A N 1
ATOM 739 C CA . LYS A 1 89 ? 11.758 0.05 -11.938 1 95.94 89 LYS A CA 1
ATOM 740 C C . LYS A 1 89 ? 12.078 1.122 -12.969 1 95.94 89 LYS A C 1
ATOM 742 O O . LYS A 1 89 ? 13.109 1.053 -13.648 1 95.94 89 LYS A O 1
ATOM 747 N N . LYS A 1 90 ? 11.258 2.111 -13.055 1 95.19 90 LYS A N 1
ATOM 748 C CA . LYS A 1 90 ? 11.516 3.221 -13.969 1 95.19 90 LYS A CA 1
ATOM 749 C C . LYS A 1 90 ? 12.414 4.266 -13.32 1 95.19 90 LYS A C 1
ATOM 751 O O . LYS A 1 90 ? 12.664 5.324 -13.906 1 95.19 90 LYS A O 1
ATOM 756 N N . ARG A 1 91 ? 12.836 4.109 -12.141 1 93.25 91 ARG A N 1
ATOM 757 C CA . ARG A 1 91 ? 13.742 4.973 -11.383 1 93.25 91 ARG A CA 1
ATOM 758 C C . ARG A 1 91 ? 13.086 6.316 -11.078 1 93.25 91 ARG A C 1
ATOM 760 O O . ARG A 1 91 ? 13.727 7.363 -11.148 1 93.25 91 ARG A O 1
ATOM 767 N N . LEU A 1 92 ? 11.789 6.254 -10.875 1 93.38 92 LEU A N 1
ATOM 768 C CA . LEU A 1 92 ? 11.016 7.391 -10.383 1 93.38 92 LEU A CA 1
ATOM 769 C C . LEU A 1 92 ? 10.648 7.207 -8.914 1 93.38 92 LEU A C 1
ATOM 771 O O . LEU A 1 92 ? 9.469 7.121 -8.57 1 93.38 92 LEU A O 1
ATOM 775 N N . ARG A 1 93 ? 11.594 7.316 -8.109 1 86.88 93 ARG A N 1
ATOM 776 C CA . ARG A 1 93 ? 11.469 6.941 -6.703 1 86.88 93 ARG A CA 1
ATOM 777 C C . ARG A 1 93 ? 10.625 7.961 -5.941 1 86.88 93 ARG A C 1
ATOM 779 O O . ARG A 1 93 ? 9.953 7.617 -4.969 1 86.88 93 ARG A O 1
ATOM 786 N N . ARG A 1 94 ? 10.625 9.156 -6.383 1 87.38 94 ARG A N 1
ATOM 787 C CA . ARG A 1 94 ? 9.922 10.211 -5.664 1 87.38 94 ARG A CA 1
ATOM 788 C C . ARG A 1 94 ? 8.406 10.039 -5.785 1 87.38 94 ARG A C 1
ATOM 790 O O . ARG A 1 94 ? 7.656 10.523 -4.938 1 87.38 94 ARG A O 1
ATOM 797 N N . G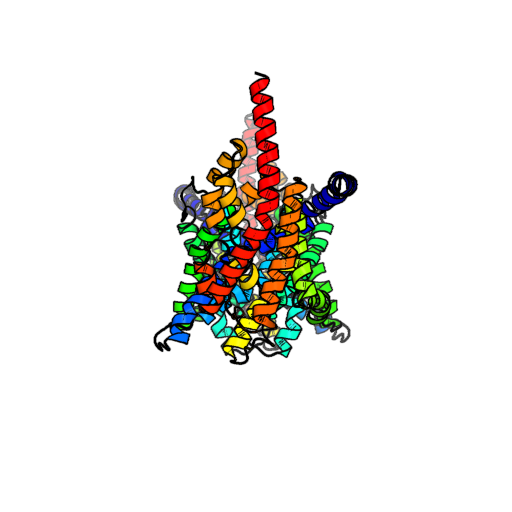LN A 1 95 ? 8.016 9.266 -6.742 1 93.88 95 GLN A N 1
ATOM 798 C CA . GLN A 1 95 ? 6.59 9.156 -7.047 1 93.88 95 GLN A CA 1
ATOM 799 C C . GLN A 1 95 ? 6.02 7.836 -6.543 1 93.88 95 GLN A C 1
ATOM 801 O O . GLN A 1 95 ? 4.801 7.652 -6.516 1 93.88 95 GLN A O 1
ATOM 806 N N . ARG A 1 96 ? 6.891 6.961 -6.113 1 95.44 96 ARG A N 1
ATOM 807 C CA . ARG A 1 96 ? 6.492 5.57 -5.922 1 95.44 96 ARG A CA 1
ATOM 808 C C . ARG A 1 96 ? 5.375 5.457 -4.891 1 95.44 96 ARG A C 1
ATOM 810 O O . ARG A 1 96 ? 4.43 4.688 -5.07 1 95.44 96 ARG A O 1
ATOM 817 N N . ILE A 1 97 ? 5.434 6.277 -3.812 1 97.06 97 ILE A N 1
ATOM 818 C CA . ILE A 1 97 ? 4.461 6.16 -2.73 1 97.06 97 ILE A CA 1
ATOM 819 C C . ILE A 1 97 ? 3.1 6.668 -3.203 1 97.06 97 ILE A C 1
ATOM 821 O O . ILE A 1 97 ? 2.086 5.984 -3.041 1 97.06 97 ILE A O 1
ATOM 825 N N . ILE A 1 98 ? 3.047 7.809 -3.766 1 97.5 98 ILE A N 1
ATOM 826 C CA . ILE A 1 98 ? 1.794 8.398 -4.223 1 97.5 98 ILE A CA 1
ATOM 827 C C . ILE A 1 98 ? 1.21 7.555 -5.355 1 97.5 98 ILE A C 1
ATOM 829 O O . ILE A 1 98 ? -0.009 7.406 -5.461 1 97.5 98 ILE A O 1
ATOM 833 N N . ALA A 1 99 ? 2.115 7 -6.211 1 98.19 99 ALA A N 1
ATOM 834 C CA . ALA A 1 99 ? 1.657 6.086 -7.254 1 98.19 99 ALA A CA 1
ATOM 835 C C . ALA A 1 99 ? 0.947 4.875 -6.648 1 98.19 99 ALA A C 1
ATOM 837 O O . ALA A 1 99 ? -0.131 4.492 -7.105 1 98.19 99 ALA A O 1
ATOM 838 N N . ALA A 1 100 ? 1.542 4.289 -5.633 1 98.44 100 ALA A N 1
ATOM 839 C CA . ALA A 1 100 ? 0.967 3.133 -4.949 1 98.44 100 ALA A CA 1
ATOM 840 C C . ALA A 1 100 ? -0.408 3.463 -4.375 1 98.44 100 ALA A C 1
ATOM 842 O O . ALA A 1 100 ? -1.372 2.727 -4.59 1 98.44 100 ALA A O 1
ATOM 843 N N . LEU A 1 101 ? -0.521 4.574 -3.664 1 98.62 101 LEU A N 1
ATOM 844 C CA . LEU A 1 101 ? -1.771 4.977 -3.027 1 98.62 101 LEU A CA 1
ATOM 845 C C . LEU A 1 101 ? -2.828 5.316 -4.074 1 98.62 101 LEU A C 1
ATOM 847 O O . LEU A 1 101 ? -4.004 4.996 -3.896 1 98.62 101 LEU A O 1
ATOM 851 N N . SER A 1 102 ? -2.375 5.941 -5.168 1 98.62 102 SER A N 1
ATOM 852 C CA . SER A 1 102 ? -3.293 6.27 -6.25 1 98.62 102 SER A CA 1
ATOM 853 C C . SER A 1 102 ? -3.83 5.008 -6.922 1 98.62 102 SER A C 1
ATOM 855 O O . SER A 1 102 ? -4.969 4.984 -7.391 1 98.62 102 SER A O 1
ATOM 857 N N . GLY A 1 103 ? -2.955 3.979 -7.023 1 98.69 103 GLY A N 1
ATOM 858 C CA . GLY A 1 103 ? -3.422 2.707 -7.551 1 98.69 103 GLY A CA 1
ATOM 859 C C . GLY A 1 103 ? -4.566 2.111 -6.75 1 98.69 103 GLY A C 1
ATOM 860 O O . GLY A 1 103 ? -5.527 1.596 -7.32 1 98.69 103 GLY A O 1
ATOM 861 N N . VAL A 1 104 ? -4.496 2.191 -5.445 1 98.62 104 VAL A N 1
ATOM 862 C CA . VAL A 1 104 ? -5.543 1.704 -4.551 1 98.62 104 VAL A CA 1
ATOM 863 C C . VAL A 1 104 ? -6.824 2.502 -4.773 1 98.62 104 VAL A C 1
ATOM 865 O O . VAL A 1 104 ? -7.91 1.926 -4.883 1 98.62 104 VAL A O 1
ATOM 868 N N . VAL A 1 105 ? -6.691 3.82 -4.883 1 98.62 105 VAL A N 1
ATOM 869 C CA . VAL A 1 105 ? -7.848 4.684 -5.094 1 98.62 105 VAL A CA 1
ATOM 870 C C . VAL A 1 105 ? -8.516 4.336 -6.422 1 98.62 105 VAL A C 1
ATOM 872 O O . VAL A 1 105 ? -9.742 4.211 -6.492 1 98.62 105 VAL A O 1
ATOM 875 N N . ALA A 1 106 ? -7.703 4.195 -7.465 1 98.75 106 ALA A N 1
ATOM 876 C CA . ALA A 1 106 ? -8.227 3.857 -8.789 1 98.75 106 ALA A CA 1
ATOM 877 C C . ALA A 1 106 ? -9.016 2.553 -8.75 1 98.75 106 ALA A C 1
ATOM 879 O O . ALA A 1 106 ? -10.133 2.48 -9.273 1 98.75 106 ALA A O 1
ATOM 880 N N . PHE A 1 107 ? -8.453 1.586 -8.141 1 98.69 107 PHE A N 1
ATOM 881 C CA . PHE A 1 107 ? -9.086 0.277 -8.031 1 98.69 107 PHE A CA 1
ATOM 882 C C . PHE A 1 107 ? -10.406 0.374 -7.266 1 98.69 107 PHE A C 1
ATOM 884 O O . PHE A 1 107 ? -11.422 -0.162 -7.707 1 98.69 107 PHE A O 1
ATOM 891 N N . LEU A 1 108 ? -10.406 1.059 -6.121 1 98.38 108 LEU A N 1
ATOM 892 C CA . LEU A 1 108 ? -11.594 1.156 -5.273 1 98.38 108 LEU A CA 1
ATOM 893 C C . LEU A 1 108 ? -12.695 1.934 -5.98 1 98.38 108 LEU A C 1
ATOM 895 O O . LEU A 1 108 ? -13.883 1.614 -5.828 1 98.38 108 LEU A O 1
ATOM 899 N N . ILE A 1 109 ? -12.344 2.969 -6.738 1 98.31 109 ILE A N 1
ATOM 900 C CA . ILE A 1 109 ? -13.344 3.707 -7.5 1 98.31 109 ILE A CA 1
ATOM 901 C C . ILE A 1 109 ? -14.047 2.768 -8.477 1 98.31 109 ILE A C 1
ATOM 903 O O . ILE A 1 109 ? -15.281 2.771 -8.578 1 98.31 109 ILE A O 1
ATOM 907 N N . ILE A 1 110 ? -13.289 1.925 -9.117 1 98.38 110 ILE A N 1
ATOM 908 C CA . ILE A 1 110 ? -13.797 1.074 -10.188 1 98.38 110 ILE A CA 1
ATOM 909 C C . ILE A 1 110 ? -14.742 0.024 -9.609 1 98.38 110 ILE A C 1
ATOM 911 O O . ILE A 1 110 ? -15.789 -0.261 -10.188 1 98.38 110 ILE A O 1
ATOM 915 N N . ILE A 1 111 ? -14.438 -0.535 -8.438 1 97.62 111 ILE A N 1
ATOM 916 C CA . ILE A 1 111 ? -15.219 -1.673 -7.965 1 97.62 111 ILE A CA 1
ATOM 917 C C . ILE A 1 111 ? -16.375 -1.18 -7.105 1 97.62 111 ILE A C 1
ATOM 919 O O . ILE A 1 111 ? -17.312 -1.938 -6.812 1 97.62 111 ILE A O 1
ATOM 923 N N . SER A 1 112 ? -16.391 0.07 -6.676 1 96.44 112 SER A N 1
ATOM 924 C CA . SER A 1 112 ? -17.328 0.59 -5.684 1 96.44 112 SER A CA 1
ATOM 925 C C . SER A 1 112 ? -18.766 0.455 -6.164 1 96.44 112 SER A C 1
ATOM 927 O O . SER A 1 112 ? -19.641 0.035 -5.402 1 96.44 112 SER A O 1
ATOM 929 N N . PRO A 1 113 ? -19.094 0.753 -7.426 1 96.12 113 PRO A N 1
ATOM 930 C CA . PRO A 1 113 ? -20.484 0.619 -7.852 1 96.12 113 PRO A CA 1
ATOM 931 C C . PRO A 1 113 ? -21.016 -0.8 -7.676 1 96.12 113 PRO A C 1
ATOM 933 O O . PRO A 1 113 ? -22.172 -0.983 -7.27 1 96.12 113 PRO A O 1
ATOM 936 N N . GLN A 1 114 ? -20.219 -1.793 -7.922 1 96 114 GLN A N 1
ATOM 937 C CA . GLN A 1 114 ? -20.641 -3.182 -7.777 1 96 114 GLN A CA 1
ATOM 938 C C . GLN A 1 114 ? -20.797 -3.561 -6.309 1 96 114 GLN A C 1
ATOM 940 O O . GLN A 1 114 ? -21.734 -4.266 -5.941 1 96 114 GLN A O 1
ATOM 945 N N . VAL A 1 115 ? -19.891 -3.137 -5.504 1 95.81 115 VAL A N 1
ATOM 946 C CA . VAL A 1 115 ? -19.938 -3.438 -4.078 1 95.81 115 VAL A CA 1
ATOM 947 C C . VAL A 1 115 ? -21.188 -2.836 -3.461 1 95.81 115 VAL A C 1
ATOM 949 O O . VAL A 1 115 ? -21.859 -3.479 -2.646 1 95.81 115 VAL A O 1
ATOM 952 N N . ILE A 1 116 ? -21.484 -1.606 -3.828 1 95.19 116 ILE A N 1
ATOM 953 C CA . ILE A 1 116 ? -22.656 -0.92 -3.32 1 95.19 116 ILE A CA 1
ATOM 954 C C . ILE A 1 116 ? -23.922 -1.623 -3.82 1 95.19 116 ILE A C 1
ATOM 956 O O . ILE A 1 116 ? -24.859 -1.848 -3.055 1 95.19 116 ILE A O 1
ATOM 960 N N . LYS A 1 117 ? -23.938 -1.99 -5.031 1 95.06 117 LYS A N 1
ATOM 961 C CA . LYS A 1 117 ? -25.078 -2.689 -5.621 1 95.06 117 LYS A CA 1
ATOM 962 C C . LYS A 1 117 ? -25.328 -4.016 -4.914 1 95.06 117 LYS A C 1
ATOM 964 O O . LYS A 1 117 ? -26.484 -4.391 -4.684 1 95.06 117 LYS A O 1
ATOM 969 N N . ASP A 1 118 ? -24.312 -4.703 -4.535 1 94.69 118 ASP A N 1
ATOM 970 C CA . ASP A 1 118 ? -24.438 -6.008 -3.893 1 94.69 118 ASP A CA 1
ATOM 971 C C . ASP A 1 118 ? -24.828 -5.863 -2.424 1 94.69 118 ASP A C 1
ATOM 973 O O . ASP A 1 118 ? -25.234 -6.832 -1.788 1 94.69 118 ASP A O 1
ATOM 977 N N . GLY A 1 119 ? -24.656 -4.688 -1.84 1 92.75 119 GLY A N 1
ATOM 978 C CA . GLY A 1 119 ? -25.141 -4.383 -0.498 1 92.75 119 GLY A CA 1
ATOM 979 C C . GLY A 1 119 ? -24.312 -5.039 0.588 1 92.75 119 GLY A C 1
ATOM 980 O O . GLY A 1 119 ? -24.781 -5.227 1.712 1 92.75 119 GLY A O 1
ATOM 981 N N . GLN A 1 120 ? -23.234 -5.516 0.329 1 89.56 120 GLN A N 1
ATOM 982 C CA . GLN A 1 120 ? -22.391 -6.195 1.315 1 89.56 120 GLN A CA 1
ATOM 983 C C . GLN A 1 120 ? -21.562 -5.195 2.115 1 89.56 120 GLN A C 1
ATOM 985 O O . GLN A 1 120 ? -20.719 -4.496 1.556 1 89.56 120 GLN A O 1
ATOM 990 N N . ALA A 1 121 ? -21.875 -5.148 3.436 1 90.81 121 ALA A N 1
ATOM 991 C CA . ALA A 1 121 ? -21.078 -4.289 4.312 1 90.81 121 ALA A CA 1
ATOM 992 C C . ALA A 1 121 ? -19.766 -4.969 4.719 1 90.81 121 ALA A C 1
ATOM 994 O O . ALA A 1 121 ? -19.734 -6.184 4.922 1 90.81 121 ALA A O 1
ATOM 995 N N . GLY A 1 122 ? -18.719 -4.207 4.859 1 89.75 122 GLY A N 1
ATOM 996 C CA . GLY A 1 122 ? -17.438 -4.77 5.27 1 89.75 122 GLY A CA 1
ATOM 997 C C . GLY A 1 122 ? -16.469 -4.93 4.117 1 89.75 122 GLY A C 1
ATOM 998 O O . GLY A 1 122 ? -16.562 -4.23 3.107 1 89.75 122 GLY A O 1
ATOM 999 N N . PHE A 1 123 ? -15.484 -5.77 4.312 1 94.31 123 PHE A N 1
ATOM 1000 C CA . PHE A 1 123 ? -14.383 -5.844 3.363 1 94.31 123 PHE A CA 1
ATOM 1001 C C . PHE A 1 123 ? -14.219 -7.262 2.832 1 94.31 123 PHE A C 1
ATOM 1003 O O . PHE A 1 123 ? -13.102 -7.727 2.619 1 94.31 123 PHE A O 1
ATOM 1010 N N . GLN A 1 124 ? -15.352 -7.988 2.629 1 90.38 124 GLN A N 1
ATOM 1011 C CA . GLN A 1 124 ? -15.289 -9.383 2.203 1 90.38 124 GLN A CA 1
ATOM 1012 C C . GLN A 1 124 ? -15.875 -9.562 0.807 1 90.38 124 GLN A C 1
ATOM 1014 O O . GLN A 1 124 ? -16.203 -10.68 0.405 1 90.38 124 GLN A O 1
ATOM 1019 N N . HIS A 1 125 ? -16 -8.477 0.073 1 93.62 125 HIS A N 1
ATOM 1020 C CA . HIS A 1 125 ? -16.531 -8.578 -1.283 1 93.62 125 HIS A CA 1
ATOM 1021 C C . HIS A 1 125 ? -15.562 -9.305 -2.201 1 93.62 125 HIS A C 1
ATOM 1023 O O . HIS A 1 125 ? -14.344 -9.109 -2.109 1 93.62 125 HIS A O 1
ATOM 1029 N N . ALA A 1 126 ? -16.047 -10.133 -3.129 1 92.19 126 ALA A N 1
ATOM 1030 C CA . ALA A 1 126 ? -15.25 -10.969 -4.02 1 92.19 126 ALA A CA 1
ATOM 1031 C C . ALA A 1 126 ? -14.312 -10.125 -4.883 1 92.19 126 ALA A C 1
ATOM 1033 O O . ALA A 1 126 ? -13.227 -10.57 -5.25 1 92.19 126 ALA A O 1
ATOM 1034 N N . SER A 1 127 ? -14.703 -8.867 -5.168 1 95.06 127 SER A N 1
ATOM 1035 C CA . SER A 1 127 ? -13.898 -7.988 -6.008 1 95.06 127 SER A CA 1
ATOM 1036 C C . SER A 1 127 ? -12.586 -7.621 -5.324 1 95.06 127 SER A C 1
ATOM 1038 O O . SER A 1 127 ? -11.609 -7.273 -5.988 1 95.06 127 SER A O 1
ATOM 1040 N N . LEU A 1 128 ? -12.562 -7.691 -4.004 1 96.69 128 LEU A N 1
ATOM 1041 C CA . LEU A 1 128 ? -11.352 -7.375 -3.264 1 96.69 128 LEU A CA 1
ATOM 1042 C C . LEU A 1 128 ? -10.375 -8.547 -3.297 1 96.69 128 LEU A C 1
ATOM 1044 O O . LEU A 1 128 ? -9.18 -8.375 -3.045 1 96.69 128 LEU A O 1
ATOM 1048 N N . GLY A 1 129 ? -10.898 -9.742 -3.551 1 94.94 129 GLY A N 1
ATOM 1049 C CA . GLY A 1 129 ? -10.086 -10.945 -3.598 1 94.94 129 GLY A CA 1
ATOM 1050 C C . GLY A 1 129 ? -9.703 -11.359 -5.008 1 94.94 129 GLY A C 1
ATOM 1051 O O . GLY A 1 129 ? -9.391 -10.508 -5.84 1 94.94 129 GLY A O 1
ATOM 1052 N N . ALA A 1 130 ? -9.75 -12.617 -5.262 1 91.62 130 ALA A N 1
ATOM 1053 C CA . ALA A 1 130 ? -9.312 -13.18 -6.535 1 91.62 130 ALA A CA 1
ATOM 1054 C C . ALA A 1 130 ? -10.203 -12.703 -7.68 1 91.62 130 ALA A C 1
ATOM 1056 O O . ALA A 1 130 ? -9.742 -12.531 -8.805 1 91.62 130 ALA A O 1
ATOM 1057 N N . GLY A 1 131 ? -11.445 -12.414 -7.398 1 91.75 131 GLY A N 1
ATOM 1058 C CA . GLY A 1 131 ? -12.398 -12.031 -8.422 1 91.75 131 GLY A CA 1
ATOM 1059 C C . GLY A 1 131 ? -12.094 -10.68 -9.047 1 91.75 131 GLY A C 1
ATOM 1060 O O . GLY A 1 131 ? -12.539 -10.391 -10.156 1 91.75 131 GLY A O 1
ATOM 1061 N N . GLY A 1 132 ? -11.336 -9.883 -8.367 1 95 132 GLY A N 1
ATOM 1062 C CA . GLY A 1 132 ? -11.039 -8.547 -8.867 1 95 132 GLY A CA 1
ATOM 1063 C C . GLY A 1 132 ? -9.609 -8.391 -9.344 1 95 132 GLY A C 1
ATOM 1064 O O . GLY A 1 132 ? -9.156 -7.27 -9.594 1 95 132 GLY A O 1
ATOM 1065 N N . MET A 1 133 ? -8.859 -9.43 -9.477 1 95.31 133 MET A N 1
ATOM 1066 C CA . MET A 1 133 ? -7.426 -9.336 -9.734 1 95.31 133 MET A CA 1
ATOM 1067 C C . MET A 1 133 ? -7.16 -8.688 -11.094 1 95.31 133 MET A C 1
ATOM 1069 O O . MET A 1 133 ? -6.266 -7.855 -11.219 1 95.31 133 MET A O 1
ATOM 1073 N N . PHE A 1 134 ? -7.91 -9.039 -12.133 1 95.5 134 PHE A N 1
ATOM 1074 C CA . PHE A 1 134 ? -7.719 -8.453 -13.453 1 95.5 134 PHE A CA 1
ATOM 1075 C C . PHE A 1 134 ? -8.039 -6.961 -13.438 1 95.5 134 PHE A C 1
ATOM 1077 O O . PHE A 1 134 ? -7.375 -6.172 -14.102 1 95.5 134 PHE A O 1
ATOM 1084 N N . VAL A 1 135 ? -9.086 -6.629 -12.695 1 97.12 135 VAL A N 1
ATOM 1085 C CA . VAL A 1 135 ? -9.445 -5.227 -12.547 1 97.12 135 VAL A CA 1
ATOM 1086 C C . VAL A 1 135 ? -8.336 -4.48 -11.812 1 97.12 135 VAL A C 1
ATOM 1088 O O . VAL A 1 135 ? -7.977 -3.361 -12.188 1 97.12 135 VAL A O 1
ATOM 1091 N N . ALA A 1 136 ? -7.797 -5.094 -10.758 1 98.12 136 ALA A N 1
ATOM 1092 C CA . ALA A 1 136 ? -6.707 -4.496 -9.992 1 98.12 136 ALA A CA 1
ATOM 1093 C C . ALA A 1 136 ? -5.477 -4.273 -10.867 1 98.12 136 ALA A C 1
ATOM 1095 O O . ALA A 1 136 ? -4.82 -3.236 -10.773 1 98.12 136 ALA A O 1
ATOM 1096 N N . ILE A 1 137 ? -5.172 -5.223 -11.703 1 97.38 137 ILE A N 1
ATOM 1097 C CA . ILE A 1 137 ? -4.027 -5.129 -12.609 1 97.38 137 ILE A CA 1
ATOM 1098 C C . ILE A 1 137 ? -4.223 -3.961 -13.57 1 97.38 137 ILE A C 1
ATOM 1100 O O . ILE A 1 137 ? -3.312 -3.156 -13.773 1 97.38 137 ILE A O 1
ATOM 1104 N N . THR A 1 138 ? -5.387 -3.838 -14.141 1 97.88 138 THR A N 1
ATOM 1105 C CA . THR A 1 138 ? -5.676 -2.768 -15.086 1 97.88 138 THR A CA 1
ATOM 1106 C C . THR A 1 138 ? -5.617 -1.406 -14.398 1 97.88 138 THR A C 1
ATOM 1108 O O . THR A 1 138 ? -5.043 -0.457 -14.938 1 97.88 138 THR A O 1
ATOM 1111 N N . ALA A 1 139 ? -6.25 -1.312 -13.25 1 98.44 139 ALA A N 1
ATOM 1112 C CA . ALA A 1 139 ? -6.211 -0.073 -12.477 1 98.44 139 ALA A CA 1
ATOM 1113 C C . ALA A 1 139 ? -4.777 0.315 -12.133 1 98.44 139 ALA A C 1
ATOM 1115 O O . ALA A 1 139 ? -4.406 1.487 -12.219 1 98.44 139 ALA A O 1
ATOM 1116 N N . GLY A 1 140 ? -4.004 -0.691 -11.664 1 98.5 140 GLY A N 1
ATOM 1117 C CA . GLY A 1 140 ? -2.604 -0.442 -11.359 1 98.5 140 GLY A CA 1
ATOM 1118 C C . GLY A 1 140 ? -1.803 0.004 -12.562 1 98.5 140 GLY A C 1
ATOM 1119 O O . GLY A 1 140 ? -1 0.935 -12.477 1 98.5 140 GLY A O 1
ATOM 1120 N N . ALA A 1 141 ? -2.012 -0.654 -13.688 1 98 141 ALA A N 1
ATOM 1121 C CA . ALA A 1 141 ? -1.309 -0.298 -14.922 1 98 141 ALA A CA 1
ATOM 1122 C C . ALA A 1 141 ? -1.683 1.109 -15.375 1 98 141 ALA A C 1
ATOM 1124 O O . ALA A 1 141 ? -0.819 1.881 -15.797 1 98 141 ALA A O 1
ATOM 1125 N N . PHE A 1 142 ? -2.938 1.416 -15.289 1 98.56 142 PHE A N 1
ATOM 1126 C CA . PHE A 1 142 ? -3.41 2.75 -15.648 1 98.56 142 PHE A CA 1
ATOM 1127 C C . PHE A 1 142 ? -2.756 3.807 -14.766 1 98.56 142 PHE A C 1
ATOM 1129 O O . PHE A 1 142 ? -2.254 4.816 -15.266 1 98.56 142 PHE A O 1
ATOM 1136 N N . THR A 1 143 ? -2.773 3.596 -13.5 1 98.62 143 THR A N 1
ATOM 1137 C CA . THR A 1 143 ? -2.16 4.508 -12.547 1 98.62 143 THR A CA 1
ATOM 1138 C C . THR A 1 143 ? -0.671 4.676 -12.836 1 98.62 143 THR A C 1
ATOM 1140 O O . THR A 1 143 ? -0.157 5.797 -12.836 1 98.62 143 THR A O 1
ATOM 1143 N N . GLY A 1 144 ? -0.026 3.504 -13.023 1 97.88 144 GLY A N 1
ATOM 1144 C CA . GLY A 1 144 ? 1.387 3.572 -13.367 1 97.88 144 GLY A CA 1
ATOM 1145 C C . GLY A 1 144 ? 1.66 4.363 -14.633 1 97.88 144 GLY A C 1
ATOM 1146 O O . GLY A 1 144 ? 2.645 5.102 -14.703 1 97.88 144 GLY A O 1
ATOM 1147 N N . PHE A 1 145 ? 0.803 4.18 -15.602 1 97.94 145 PHE A N 1
ATOM 1148 C CA . PHE A 1 145 ? 0.956 4.883 -16.875 1 97.94 145 PHE A CA 1
ATOM 1149 C C . PHE A 1 145 ? 0.861 6.391 -16.672 1 97.94 145 PHE A C 1
ATOM 1151 O O . PHE A 1 145 ? 1.719 7.141 -17.141 1 97.94 145 PHE A O 1
ATOM 1158 N N . ILE A 1 146 ? -0.097 6.863 -15.938 1 98.25 146 ILE A N 1
ATOM 1159 C CA . ILE A 1 146 ? -0.306 8.289 -15.711 1 98.25 146 ILE A CA 1
ATOM 1160 C C . ILE A 1 146 ? 0.844 8.852 -14.875 1 98.25 146 ILE A C 1
ATOM 1162 O O . ILE A 1 146 ? 1.399 9.898 -15.203 1 98.25 146 ILE A O 1
ATOM 1166 N N . MET A 1 147 ? 1.139 8.18 -13.789 1 97.5 147 MET A N 1
ATOM 1167 C CA . MET A 1 147 ? 2.236 8.625 -12.938 1 97.5 147 MET A CA 1
ATOM 1168 C C . MET A 1 147 ? 3.541 8.703 -13.727 1 97.5 147 MET A C 1
ATOM 1170 O O . MET A 1 147 ? 4.359 9.594 -13.5 1 97.5 147 MET A O 1
ATOM 1174 N N . GLY A 1 148 ? 3.721 7.754 -14.648 1 95.44 148 GLY A N 1
ATOM 1175 C CA . GLY A 1 148 ? 4.922 7.734 -15.469 1 95.44 148 GLY A CA 1
ATOM 1176 C C . GLY A 1 148 ? 5.027 8.93 -16.406 1 95.44 148 GLY A C 1
ATOM 1177 O O . GLY A 1 148 ? 6.125 9.438 -16.641 1 95.44 148 GLY A O 1
ATOM 1178 N N . ILE A 1 149 ? 3.936 9.406 -16.922 1 95.88 149 ILE A N 1
ATOM 1179 C CA . ILE A 1 149 ? 3.904 10.555 -17.812 1 95.88 149 ILE A CA 1
ATOM 1180 C C . ILE A 1 149 ? 4.383 11.797 -17.078 1 95.88 149 ILE A C 1
ATOM 1182 O O . ILE A 1 149 ? 5.07 12.641 -17.656 1 95.88 149 ILE A O 1
ATOM 1186 N N . PHE A 1 150 ? 4.156 11.859 -15.766 1 94.12 150 PHE A N 1
ATOM 1187 C CA . PHE A 1 150 ? 4.484 13.062 -15 1 94.12 150 PHE A CA 1
ATOM 1188 C C . PHE A 1 150 ? 5.727 12.836 -14.148 1 94.12 150 PHE A C 1
ATOM 1190 O O . PHE A 1 150 ? 5.945 13.547 -13.172 1 94.12 150 PHE A O 1
ATOM 1197 N N . GLY A 1 151 ? 6.445 11.914 -14.461 1 88.44 151 GLY A N 1
ATOM 1198 C CA . GLY A 1 151 ? 7.613 11.562 -13.672 1 88.44 151 GLY A CA 1
ATOM 1199 C C . GLY A 1 151 ? 8.617 12.695 -13.57 1 88.44 151 GLY A C 1
ATOM 1200 O O . GLY A 1 151 ? 9.234 12.891 -12.516 1 88.44 151 GLY A O 1
ATOM 1201 N N . LYS A 1 152 ? 8.766 13.484 -14.586 1 87.5 152 LYS A N 1
ATOM 1202 C CA . LYS A 1 152 ? 9.773 14.547 -14.594 1 87.5 152 LYS A CA 1
ATOM 1203 C C . LYS A 1 152 ? 9.109 15.922 -14.555 1 87.5 152 LYS A C 1
ATOM 1205 O O . LYS A 1 152 ? 9.789 16.938 -14.688 1 87.5 152 LYS A O 1
ATOM 1210 N N . PHE A 1 153 ? 7.863 15.891 -14.297 1 90.12 153 PHE A N 1
ATOM 1211 C CA . PHE A 1 153 ? 7.117 17.141 -14.281 1 90.12 153 PHE A CA 1
ATOM 1212 C C . PHE A 1 153 ? 7.242 17.828 -12.93 1 90.12 153 PHE A C 1
ATOM 1214 O O . PHE A 1 153 ? 7.277 17.172 -11.891 1 90.12 153 PHE A O 1
ATOM 1221 N N . SER A 1 154 ? 7.406 19.203 -13 1 92.38 154 SER A N 1
ATOM 1222 C CA . SER A 1 154 ? 7.348 20.016 -11.789 1 92.38 154 SER A CA 1
ATOM 1223 C C . SER A 1 154 ? 6.699 21.375 -12.055 1 92.38 154 SER A C 1
ATOM 1225 O O . SER A 1 154 ? 6.941 21.984 -13.094 1 92.38 154 SER A O 1
ATOM 1227 N N . PHE A 1 155 ? 5.828 21.844 -11.141 1 90.62 155 PHE A N 1
ATOM 1228 C CA . PHE A 1 155 ? 5.215 23.156 -11.234 1 90.62 155 PHE A CA 1
ATOM 1229 C C . PHE A 1 155 ? 6.242 24.25 -10.969 1 90.62 155 PHE A C 1
ATOM 1231 O O . PHE A 1 155 ? 6.008 25.422 -11.297 1 90.62 155 PHE A O 1
ATOM 1238 N N . PHE A 1 156 ? 7.34 23.828 -10.359 1 89.62 156 PHE A N 1
ATOM 1239 C CA . PHE A 1 156 ? 8.289 24.797 -9.844 1 89.62 156 PHE A CA 1
ATOM 1240 C C . PHE A 1 156 ? 9.633 24.688 -10.539 1 89.62 156 PHE A C 1
ATOM 1242 O O . PHE A 1 156 ? 10.031 23.578 -10.945 1 89.62 156 PHE A O 1
ATOM 1249 N N . LYS A 1 157 ? 10.297 25.828 -10.578 1 88.44 157 LYS A N 1
ATOM 1250 C CA . LYS A 1 157 ? 11.648 25.844 -11.125 1 88.44 157 LYS A CA 1
ATOM 1251 C C . LYS A 1 157 ? 12.656 25.328 -10.109 1 88.44 157 LYS A C 1
ATOM 1253 O O . LYS A 1 157 ? 12.383 25.281 -8.914 1 88.44 157 LYS A O 1
ATOM 1258 N N . GLU A 1 158 ? 13.773 24.906 -10.492 1 82.5 158 GLU A N 1
ATOM 1259 C CA . GLU A 1 158 ? 14.82 24.359 -9.633 1 82.5 158 GLU A CA 1
ATOM 1260 C C . GLU A 1 158 ? 15.297 25.406 -8.625 1 82.5 158 GLU A C 1
ATOM 1262 O O . GLU A 1 158 ? 15.672 25.062 -7.5 1 82.5 158 GLU A O 1
ATOM 1267 N N . ASP A 1 159 ? 15.297 26.656 -8.914 1 83.12 159 ASP A N 1
ATOM 1268 C CA . ASP A 1 159 ? 15.812 27.703 -8.055 1 83.12 159 ASP A CA 1
ATOM 1269 C C . ASP A 1 159 ? 14.695 28.359 -7.242 1 83.12 159 ASP A C 1
ATOM 1271 O O . ASP A 1 159 ? 14.852 29.469 -6.727 1 83.12 159 ASP A O 1
ATOM 1275 N N . SER A 1 160 ? 13.672 27.578 -7.07 1 83.56 160 SER A N 1
ATOM 1276 C CA . SER A 1 160 ? 12.547 28.109 -6.309 1 83.56 160 SER A CA 1
ATOM 1277 C C . SER A 1 160 ? 12.867 28.172 -4.82 1 83.56 160 SER A C 1
ATOM 1279 O O . SER A 1 160 ? 13.656 27.375 -4.316 1 83.56 160 SER A O 1
ATOM 1281 N N . VAL A 1 161 ? 12.258 29.188 -4.133 1 82.12 161 VAL A N 1
ATOM 1282 C CA . VAL A 1 161 ? 12.43 29.391 -2.699 1 82.12 161 VAL A CA 1
ATOM 1283 C C . VAL A 1 161 ? 11.664 28.312 -1.93 1 82.12 161 VAL A C 1
ATOM 1285 O O . VAL A 1 161 ? 11.953 28.062 -0.757 1 82.12 161 VAL A O 1
ATOM 1288 N N . ILE A 1 162 ? 10.789 27.594 -2.598 1 82.75 162 ILE A N 1
ATOM 1289 C CA . ILE A 1 162 ? 9.961 26.578 -1.96 1 82.75 162 ILE A CA 1
ATOM 1290 C C . ILE A 1 162 ? 10.805 25.328 -1.69 1 82.75 162 ILE A C 1
ATOM 1292 O O . ILE A 1 162 ? 11.547 24.875 -2.562 1 82.75 162 ILE A O 1
ATOM 1296 N N . PRO A 1 163 ? 10.609 24.891 -0.446 1 85.25 163 PRO A N 1
ATOM 1297 C CA . PRO A 1 163 ? 11.359 23.672 -0.103 1 85.25 163 PRO A CA 1
ATOM 1298 C C . PRO A 1 163 ? 11.031 22.5 -1.013 1 85.25 163 PRO A C 1
ATOM 1300 O O . PRO A 1 163 ? 9.883 22.344 -1.442 1 85.25 163 PRO A O 1
ATOM 1303 N N . ASP A 1 164 ? 12.039 21.609 -1.174 1 86 164 ASP A N 1
ATOM 1304 C CA . ASP A 1 164 ? 11.938 20.5 -2.115 1 86 164 ASP A CA 1
ATOM 1305 C C . ASP A 1 164 ? 10.766 19.578 -1.771 1 86 164 ASP A C 1
ATOM 1307 O O . ASP A 1 164 ? 10.031 19.141 -2.66 1 86 164 ASP A O 1
ATOM 1311 N N . PHE A 1 165 ? 10.586 19.312 -0.544 1 83.81 165 PHE A N 1
ATOM 1312 C CA . PHE A 1 165 ? 9.539 18.375 -0.161 1 83.81 165 PHE A CA 1
ATOM 1313 C C . PHE A 1 165 ? 8.156 18.969 -0.436 1 83.81 165 PHE A C 1
ATOM 1315 O O . PHE A 1 165 ? 7.23 18.234 -0.796 1 83.81 165 PHE A O 1
ATOM 1322 N N . VAL A 1 166 ? 8.062 20.219 -0.343 1 85.62 166 VAL A N 1
ATOM 1323 C CA . VAL A 1 166 ? 6.785 20.875 -0.626 1 85.62 166 VAL A CA 1
ATOM 1324 C C . VAL A 1 166 ? 6.527 20.875 -2.131 1 85.62 166 VAL A C 1
ATOM 1326 O O . VAL A 1 166 ? 5.402 20.625 -2.574 1 85.62 166 VAL A O 1
ATOM 1329 N N . ARG A 1 167 ? 7.512 21.188 -2.873 1 90.19 167 ARG A N 1
ATOM 1330 C CA . ARG A 1 167 ? 7.387 21.125 -4.328 1 90.19 167 ARG A CA 1
ATOM 1331 C C . ARG A 1 167 ? 6.922 19.75 -4.781 1 90.19 167 ARG A C 1
ATOM 1333 O O . ARG A 1 167 ? 6.07 19.641 -5.668 1 90.19 167 ARG A O 1
ATOM 1340 N N . ALA A 1 168 ? 7.461 18.75 -4.133 1 90.75 168 ALA A N 1
ATOM 1341 C CA . ALA A 1 168 ? 7.105 17.375 -4.469 1 90.75 168 ALA A CA 1
ATOM 1342 C C . ALA A 1 168 ? 5.633 17.109 -4.18 1 90.75 168 ALA A C 1
ATOM 1344 O O . ALA A 1 168 ? 4.961 16.406 -4.941 1 90.75 168 ALA A O 1
ATOM 1345 N N . TRP A 1 169 ? 5.152 17.609 -3.109 1 91.44 169 TRP A N 1
ATOM 1346 C CA . TRP A 1 169 ? 3.754 17.422 -2.744 1 91.44 169 TRP A CA 1
ATOM 1347 C C . TRP A 1 169 ? 2.826 18 -3.805 1 91.44 169 TRP A C 1
ATOM 1349 O O . TRP A 1 169 ? 1.867 17.344 -4.223 1 91.44 169 TRP A O 1
ATOM 1359 N N . PHE A 1 170 ? 3.184 19.141 -4.23 1 90.94 170 PHE A N 1
ATOM 1360 C CA . PHE A 1 170 ? 2.357 19.812 -5.227 1 90.94 170 PHE A CA 1
ATOM 1361 C C . PHE A 1 170 ? 2.459 19.109 -6.578 1 90.94 170 PHE A C 1
ATOM 1363 O O . PHE A 1 170 ? 1.453 18.938 -7.266 1 90.94 170 PHE A O 1
ATOM 1370 N N . ASP A 1 171 ? 3.65 18.797 -6.898 1 93.94 171 ASP A N 1
ATOM 1371 C CA . ASP A 1 171 ? 3.865 18.125 -8.172 1 93.94 171 ASP A CA 1
ATOM 1372 C C . ASP A 1 171 ? 3.094 16.812 -8.242 1 93.94 171 ASP A C 1
ATOM 1374 O O . ASP A 1 171 ? 2.541 16.453 -9.281 1 93.94 171 ASP A O 1
ATOM 1378 N N . LEU A 1 172 ? 3.047 16.109 -7.152 1 95.25 172 LEU A N 1
ATOM 1379 C CA . LEU A 1 172 ? 2.461 14.773 -7.117 1 95.25 172 LEU A CA 1
ATOM 1380 C C . LEU A 1 172 ? 0.939 14.844 -7.047 1 95.25 172 LEU A C 1
ATOM 1382 O O . LEU A 1 172 ? 0.25 13.875 -7.379 1 95.25 172 LEU A O 1
ATOM 1386 N N . MET A 1 173 ? 0.451 15.969 -6.645 1 94.75 173 MET A N 1
ATOM 1387 C CA . MET A 1 173 ? -0.996 16.141 -6.574 1 94.75 173 MET A CA 1
ATOM 1388 C C . MET A 1 173 ? -1.62 16.094 -7.965 1 94.75 173 MET A C 1
ATOM 1390 O O . MET A 1 173 ? -2.752 15.641 -8.125 1 94.75 173 MET A O 1
ATOM 1394 N N . LEU A 1 174 ? -0.913 16.531 -8.922 1 95.19 174 LEU A N 1
ATOM 1395 C CA . LEU A 1 174 ? -1.457 16.641 -10.266 1 95.19 174 LEU A CA 1
ATOM 1396 C C . LEU A 1 174 ? -1.774 15.258 -10.836 1 95.19 174 LEU A C 1
ATOM 1398 O O . LEU A 1 174 ? -2.92 14.977 -11.203 1 95.19 174 LEU A O 1
ATOM 1402 N N . PRO A 1 175 ? -0.771 14.391 -10.938 1 97.38 175 PRO A N 1
ATOM 1403 C CA . PRO A 1 175 ? -1.107 13.062 -11.469 1 97.38 175 PRO A CA 1
ATOM 1404 C C . PRO A 1 175 ? -2.139 12.328 -10.617 1 97.38 175 PRO A C 1
ATOM 1406 O O . PRO A 1 175 ? -3.002 11.633 -11.148 1 97.38 175 PRO A O 1
ATOM 1409 N N . ALA A 1 176 ? -2.045 12.406 -9.312 1 97.75 176 ALA A N 1
ATOM 1410 C CA . ALA A 1 176 ? -3.053 11.789 -8.453 1 97.75 176 ALA A CA 1
ATOM 1411 C C . ALA A 1 176 ? -4.445 12.336 -8.758 1 97.75 176 ALA A C 1
ATOM 1413 O O . ALA A 1 176 ? -5.414 11.578 -8.812 1 97.75 176 ALA A O 1
ATOM 1414 N N . GLY A 1 177 ? -4.496 13.656 -8.938 1 98.06 177 GLY A N 1
ATOM 1415 C CA . GLY A 1 177 ? -5.758 14.289 -9.281 1 98.06 177 GLY A CA 1
ATOM 1416 C C . GLY A 1 177 ? -6.316 13.828 -10.617 1 98.06 177 GLY A C 1
ATOM 1417 O O . GLY A 1 177 ? -7.52 13.609 -10.75 1 98.06 177 GLY A O 1
ATOM 1418 N N . ILE A 1 178 ? -5.461 13.695 -11.578 1 98.25 178 ILE A N 1
ATOM 1419 C CA . ILE A 1 178 ? -5.879 13.242 -12.906 1 98.25 178 ILE A CA 1
ATOM 1420 C C . ILE A 1 178 ? -6.449 11.828 -12.805 1 98.25 178 ILE A C 1
ATOM 1422 O O . ILE A 1 178 ? -7.473 11.523 -13.43 1 98.25 178 ILE A O 1
ATOM 1426 N N . ILE A 1 179 ? -5.824 10.953 -12.055 1 98.56 179 ILE A N 1
ATOM 1427 C CA . ILE A 1 179 ? -6.281 9.578 -11.883 1 98.56 179 ILE A CA 1
ATOM 1428 C C . ILE A 1 179 ? -7.656 9.57 -11.219 1 98.56 179 ILE A C 1
ATOM 1430 O O . ILE A 1 179 ? -8.594 8.938 -11.719 1 98.56 179 ILE A O 1
ATOM 1434 N N . VAL A 1 180 ? -7.82 10.312 -10.133 1 98.5 180 VAL A N 1
ATOM 1435 C CA . VAL A 1 180 ? -9.07 10.344 -9.375 1 98.5 180 VAL A CA 1
ATOM 1436 C C . VAL A 1 180 ? -10.172 10.961 -10.234 1 98.5 180 VAL A C 1
ATOM 1438 O O . VAL A 1 180 ? -11.273 10.406 -10.336 1 98.5 180 VAL A O 1
ATOM 1441 N N . CYS A 1 181 ? -9.875 12.039 -10.883 1 98.25 181 CYS A N 1
ATOM 1442 C CA . CYS A 1 181 ? -10.883 12.758 -11.648 1 98.25 181 CYS A CA 1
ATOM 1443 C C . CYS A 1 181 ? -11.305 11.961 -12.875 1 98.25 181 CYS A C 1
ATOM 1445 O O . CYS A 1 181 ? -12.492 11.914 -13.219 1 98.25 181 CYS A O 1
ATOM 1447 N N . SER A 1 182 ? -10.352 11.391 -13.609 1 98.38 182 SER A N 1
ATOM 1448 C CA . SER A 1 182 ? -10.688 10.609 -14.789 1 98.38 182 SER A CA 1
ATOM 1449 C C . SER A 1 182 ? -11.625 9.453 -14.438 1 98.38 182 SER A C 1
ATOM 1451 O O . SER A 1 182 ? -12.625 9.234 -15.117 1 98.38 182 SER A O 1
ATOM 1453 N N . LEU A 1 183 ? -11.32 8.727 -13.398 1 98.5 183 LEU A N 1
ATOM 1454 C CA . LEU A 1 183 ? -12.141 7.578 -13.023 1 98.5 183 LEU A CA 1
ATOM 1455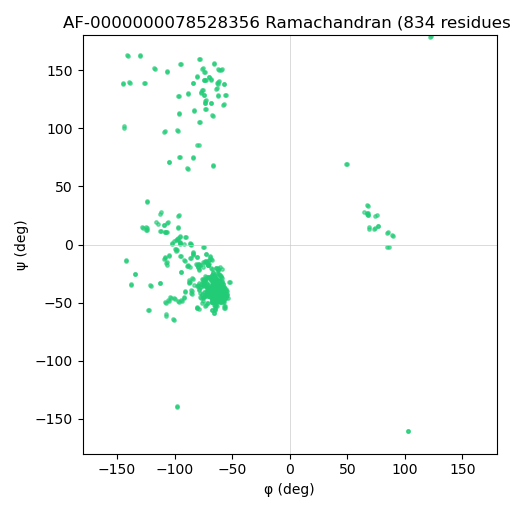 C C . LEU A 1 183 ? -13.461 8.031 -12.414 1 98.5 183 LEU A C 1
ATOM 1457 O O . LEU A 1 183 ? -14.484 7.367 -12.586 1 98.5 183 LEU A O 1
ATOM 1461 N N . TRP A 1 184 ? -13.422 9.164 -11.656 1 97.75 184 TRP A N 1
ATOM 1462 C CA . TRP A 1 184 ? -14.656 9.75 -11.133 1 97.75 184 TRP A CA 1
ATOM 1463 C C . TRP A 1 184 ? -15.602 10.125 -12.266 1 97.75 184 TRP A C 1
ATOM 1465 O O . TRP A 1 184 ? -16.797 9.836 -12.211 1 97.75 184 TRP A O 1
ATOM 1475 N N . ILE A 1 185 ? -15.055 10.711 -13.312 1 97.56 185 ILE A N 1
ATOM 1476 C CA . ILE A 1 185 ? -15.867 11.109 -14.461 1 97.56 185 ILE A CA 1
ATOM 1477 C C . ILE A 1 185 ? -16.406 9.867 -15.172 1 97.56 185 ILE A C 1
ATOM 1479 O O . ILE A 1 185 ? -17.609 9.773 -15.438 1 97.56 185 ILE A O 1
ATOM 1483 N N . LEU A 1 186 ? -15.594 8.852 -15.367 1 97.69 186 LEU A N 1
ATOM 1484 C CA . LEU A 1 186 ? -15.977 7.664 -16.109 1 97.69 186 LEU A CA 1
ATOM 1485 C C . LEU A 1 186 ? -16.969 6.816 -15.32 1 97.69 186 LEU A C 1
ATOM 1487 O O . LEU A 1 186 ? -17.969 6.344 -15.867 1 97.69 186 LEU A O 1
ATOM 1491 N N . VAL A 1 187 ? -16.75 6.629 -14.047 1 97 187 VAL A N 1
ATOM 1492 C CA . VAL A 1 187 ? -17.484 5.652 -13.258 1 97 187 VAL A CA 1
ATOM 1493 C C . VAL A 1 187 ? -18.703 6.32 -12.617 1 97 187 VAL A C 1
ATOM 1495 O O . VAL A 1 187 ? -19.828 5.824 -12.727 1 97 187 VAL A O 1
ATOM 1498 N N . ASP A 1 188 ? -18.547 7.488 -12.047 1 93.12 188 ASP A N 1
ATOM 1499 C CA . ASP A 1 188 ? -19.609 8.086 -11.242 1 93.12 188 ASP A CA 1
ATOM 1500 C C . ASP A 1 188 ? -20.453 9.039 -12.086 1 93.12 188 ASP A C 1
ATOM 1502 O O . ASP A 1 188 ? -21.688 9.016 -12 1 93.12 188 ASP A O 1
ATOM 1506 N N . LEU A 1 189 ? -19.844 9.891 -12.82 1 94.75 189 LEU A N 1
ATOM 1507 C CA . LEU A 1 189 ? -20.594 10.906 -13.547 1 94.75 189 LEU A CA 1
ATOM 1508 C C . LEU A 1 189 ? -21.234 10.312 -14.797 1 94.75 189 LEU A C 1
ATOM 1510 O O . LEU A 1 189 ? -22.422 10.531 -15.055 1 94.75 189 LEU A O 1
ATOM 1514 N N . LEU A 1 190 ? -20.469 9.516 -15.57 1 96.25 190 LEU A N 1
ATOM 1515 C CA . LEU A 1 190 ? -20.984 8.938 -16.797 1 96.25 190 LEU A CA 1
ATOM 1516 C C . LEU A 1 190 ? -21.672 7.602 -16.531 1 96.25 190 LEU A C 1
ATOM 1518 O O . LEU A 1 190 ? -22.406 7.086 -17.375 1 96.25 190 LEU A O 1
ATOM 1522 N N . GLY A 1 191 ? -21.406 7.02 -15.398 1 95.38 191 GLY A N 1
ATOM 1523 C CA . GLY A 1 191 ? -22.062 5.781 -15 1 95.38 191 GLY A CA 1
ATOM 1524 C C . GLY A 1 191 ? -21.547 4.57 -15.758 1 95.38 191 GLY A C 1
ATOM 1525 O O . GLY A 1 191 ? -22.281 3.59 -15.93 1 95.38 191 GLY A O 1
ATOM 1526 N N . ILE A 1 192 ? -20.391 4.652 -16.219 1 96.62 192 ILE A N 1
ATOM 1527 C CA . ILE A 1 192 ? -19.812 3.531 -16.938 1 96.62 192 ILE A CA 1
ATOM 1528 C C . ILE A 1 192 ? -19.422 2.432 -15.953 1 96.62 192 ILE A C 1
ATOM 1530 O O . ILE A 1 192 ? -18.734 2.691 -14.969 1 96.62 192 ILE A O 1
ATOM 1534 N N . ASP A 1 193 ? -19.859 1.2 -16.203 1 96.81 193 ASP A N 1
ATOM 1535 C CA . ASP A 1 193 ? -19.547 0.051 -15.359 1 96.81 193 ASP A CA 1
ATOM 1536 C C . ASP A 1 193 ? -18.188 -0.55 -15.734 1 96.81 193 ASP A C 1
ATOM 1538 O O . ASP A 1 193 ? -18.125 -1.679 -16.219 1 96.81 193 ASP A O 1
ATOM 1542 N N . LEU A 1 194 ? -17.188 0.123 -15.344 1 97.06 194 LEU A N 1
ATOM 1543 C CA . LEU A 1 194 ? -15.836 -0.269 -15.703 1 97.06 194 LEU A CA 1
ATOM 1544 C C . LEU A 1 194 ? -15.492 -1.635 -15.117 1 97.06 194 LEU A C 1
ATOM 1546 O O . LEU A 1 194 ? -14.742 -2.406 -15.727 1 97.06 194 LEU A O 1
ATOM 1550 N N . TYR A 1 195 ? -15.969 -1.932 -13.969 1 96.38 195 TYR A N 1
ATOM 1551 C CA . TYR A 1 195 ? -15.695 -3.203 -13.305 1 96.38 195 TYR A CA 1
ATOM 1552 C C . TYR A 1 195 ? -16.094 -4.375 -14.195 1 96.38 195 TYR A C 1
ATOM 1554 O O . TYR A 1 195 ? -15.266 -5.227 -14.523 1 96.38 195 TYR A O 1
ATOM 1562 N N . ASN A 1 196 ? -17.344 -4.363 -14.633 1 95.75 196 ASN A N 1
ATOM 1563 C CA . ASN A 1 196 ? -17.844 -5.48 -15.43 1 95.75 196 ASN A CA 1
ATOM 1564 C C . ASN A 1 196 ? -17.281 -5.449 -16.844 1 95.75 196 ASN A C 1
ATOM 1566 O O . ASN A 1 196 ? -17.094 -6.496 -17.469 1 95.75 196 ASN A O 1
ATOM 1570 N N . ILE A 1 197 ? -17.016 -4.238 -17.359 1 96.56 197 ILE A N 1
ATOM 1571 C CA . ILE A 1 197 ? -16.391 -4.125 -18.688 1 96.56 197 ILE A CA 1
ATOM 1572 C C . ILE A 1 197 ? -15.016 -4.773 -18.672 1 96.56 197 ILE A C 1
ATOM 1574 O O . ILE A 1 197 ? -14.68 -5.566 -19.547 1 96.56 197 ILE A O 1
ATOM 1578 N N . LEU A 1 198 ? -14.266 -4.48 -17.672 1 95.19 198 LEU A N 1
ATOM 1579 C CA . LEU A 1 198 ? -12.922 -5.039 -17.578 1 95.19 198 LEU A CA 1
ATOM 1580 C C . LEU A 1 198 ? -12.977 -6.543 -17.328 1 95.19 198 LEU A C 1
ATOM 1582 O O . LEU A 1 198 ? -12.188 -7.297 -17.906 1 95.19 198 LEU A O 1
ATOM 1586 N N . LEU A 1 199 ? -13.844 -6.957 -16.5 1 92.19 199 LEU A N 1
ATOM 1587 C CA . LEU A 1 199 ? -14 -8.391 -16.25 1 92.19 199 LEU A CA 1
ATOM 1588 C C . LEU A 1 199 ? -14.352 -9.117 -17.547 1 92.19 199 LEU A C 1
ATOM 1590 O O . LEU A 1 199 ? -13.805 -10.188 -17.844 1 92.19 199 LEU A O 1
ATOM 1594 N N . SER A 1 200 ? -15.258 -8.516 -18.328 1 93.62 200 SER A N 1
ATOM 1595 C CA . SER A 1 200 ? -15.695 -9.141 -19.578 1 93.62 200 SER A CA 1
ATOM 1596 C C . SER A 1 200 ? -14.547 -9.227 -20.578 1 93.62 200 SER A C 1
ATOM 1598 O O . SER A 1 200 ? -14.523 -10.133 -21.422 1 93.62 200 SER A O 1
ATOM 1600 N N . LEU A 1 201 ? -13.625 -8.359 -20.469 1 92.38 201 LEU A N 1
ATOM 1601 C CA . LEU A 1 201 ? -12.477 -8.352 -21.375 1 92.38 201 LEU A CA 1
ATOM 1602 C C . LEU A 1 201 ? -11.516 -9.492 -21.047 1 92.38 201 LEU A C 1
ATOM 1604 O O . LEU A 1 201 ? -10.875 -10.047 -21.938 1 92.38 201 LEU A O 1
ATOM 1608 N N . PHE A 1 202 ? -11.438 -9.891 -19.812 1 90.19 202 PHE A N 1
ATOM 1609 C CA . PHE A 1 202 ? -10.406 -10.836 -19.391 1 90.19 202 PHE A CA 1
ATOM 1610 C C . PHE A 1 202 ? -11 -12.211 -19.141 1 90.19 202 PHE A C 1
ATOM 1612 O O . PHE A 1 202 ? -10.281 -13.211 -19.109 1 90.19 202 PHE A O 1
ATOM 1619 N N . MET A 1 203 ? -12.266 -12.32 -18.984 1 88.81 203 MET A N 1
ATOM 1620 C CA . MET A 1 203 ? -12.938 -13.57 -18.641 1 88.81 203 MET A CA 1
ATOM 1621 C C . MET A 1 203 ? -12.758 -14.594 -19.766 1 88.81 203 MET A C 1
ATOM 1623 O O . MET A 1 203 ? -12.695 -15.797 -19.5 1 88.81 203 MET A O 1
ATOM 1627 N N . PRO A 1 204 ? -12.711 -14.109 -21.016 1 89.06 204 PRO A N 1
ATOM 1628 C CA . PRO A 1 204 ? -12.484 -15.094 -22.078 1 89.06 204 PRO A CA 1
ATOM 1629 C C . PRO A 1 204 ? -11.172 -15.859 -21.906 1 89.06 204 PRO A C 1
ATOM 1631 O O . PRO A 1 204 ? -11.102 -17.047 -22.234 1 89.06 204 PRO A O 1
ATOM 1634 N N . ILE A 1 205 ? -10.211 -15.289 -21.391 1 88.94 205 ILE A N 1
ATOM 1635 C CA . ILE A 1 205 ? -8.938 -15.945 -21.141 1 88.94 205 ILE A CA 1
ATOM 1636 C C . ILE A 1 205 ? -9.102 -17.031 -20.094 1 88.94 205 ILE A C 1
ATOM 1638 O O . ILE A 1 205 ? -8.68 -18.172 -20.281 1 88.94 205 ILE A O 1
ATOM 1642 N N . SER A 1 206 ? -9.719 -16.672 -19.031 1 89.31 206 SER A N 1
ATOM 1643 C CA . SER A 1 206 ? -9.961 -17.609 -17.953 1 89.31 206 SER A CA 1
ATOM 1644 C C . SER A 1 206 ? -10.867 -18.75 -18.406 1 89.31 206 SER A C 1
ATOM 1646 O O . SER A 1 206 ? -10.625 -19.922 -18.078 1 89.31 206 SER A O 1
ATOM 1648 N N . ASN A 1 207 ? -11.828 -18.422 -19.219 1 92.5 207 ASN A N 1
ATOM 1649 C CA . ASN A 1 207 ? -12.781 -19.422 -19.688 1 92.5 207 ASN A CA 1
ATOM 1650 C C . ASN A 1 207 ? -12.125 -20.406 -20.672 1 92.5 207 ASN A C 1
ATOM 1652 O O . ASN A 1 207 ? -12.398 -21.609 -20.625 1 92.5 207 ASN A O 1
ATOM 1656 N N . VAL A 1 208 ? -11.328 -19.891 -21.453 1 94.06 208 VAL A N 1
ATOM 1657 C CA . VAL A 1 208 ? -10.648 -20.719 -22.422 1 94.06 208 VAL A CA 1
ATOM 1658 C C . VAL A 1 208 ? -9.703 -21.688 -21.719 1 94.06 208 VAL A C 1
ATOM 1660 O O . VAL A 1 208 ? -9.578 -22.844 -22.109 1 94.06 208 VAL A O 1
ATOM 1663 N N . MET A 1 209 ? -9.055 -21.219 -20.688 1 94.75 209 MET A N 1
ATOM 1664 C CA . MET A 1 209 ? -8.133 -22.047 -19.922 1 94.75 209 MET A CA 1
ATOM 1665 C C . MET A 1 209 ? -8.852 -23.25 -19.312 1 94.75 209 MET A C 1
ATOM 1667 O O . MET A 1 209 ? -8.266 -24.312 -19.141 1 94.75 209 MET A O 1
ATOM 1671 N N . GLN A 1 210 ? -10.141 -23.062 -19.094 1 96.31 210 GLN A N 1
ATOM 1672 C CA . GLN A 1 210 ? -10.906 -24.109 -18.422 1 96.31 210 GLN A CA 1
ATOM 1673 C C . GLN A 1 210 ? -11.508 -25.094 -19.422 1 96.31 210 GLN A C 1
ATOM 1675 O O . GLN A 1 210 ? -12.289 -25.969 -19.047 1 96.31 210 GLN A O 1
ATOM 1680 N N . THR A 1 211 ? -11.164 -24.969 -20.719 1 96.44 211 THR A N 1
ATOM 1681 C CA . THR A 1 211 ? -11.547 -25.938 -21.734 1 96.44 211 THR A CA 1
ATOM 1682 C C . THR A 1 211 ? -10.438 -26.969 -21.953 1 96.44 211 THR A C 1
ATOM 1684 O O . THR A 1 211 ? -9.281 -26.734 -21.578 1 96.44 211 THR A O 1
ATOM 1687 N N . PRO A 1 212 ? -10.812 -28.156 -22.438 1 96.19 212 PRO A N 1
ATOM 1688 C CA . PRO A 1 212 ? -9.781 -29.172 -22.656 1 96.19 212 PRO A CA 1
ATOM 1689 C C . PRO A 1 212 ? -8.641 -28.688 -23.547 1 96.19 212 PRO A C 1
ATOM 1691 O O . PRO A 1 212 ? -7.473 -28.906 -23.234 1 96.19 212 PRO A O 1
ATOM 1694 N N . TRP A 1 213 ? -8.969 -28 -24.578 1 96.81 213 TRP A N 1
ATOM 1695 C CA . TRP A 1 213 ? -7.938 -27.516 -25.484 1 96.81 213 TRP A CA 1
ATOM 1696 C C . TRP A 1 213 ? -7.16 -26.359 -24.859 1 96.81 213 TRP A C 1
ATOM 1698 O O . TRP A 1 213 ? -5.949 -26.234 -25.062 1 96.81 213 TRP A O 1
ATOM 1708 N N . GLY A 1 214 ? -7.887 -25.5 -24.203 1 96.94 214 GLY A N 1
ATOM 1709 C CA . GLY A 1 214 ? -7.215 -24.406 -23.531 1 96.94 214 GLY A CA 1
ATOM 1710 C C . GLY A 1 214 ? -6.254 -24.859 -22.453 1 96.94 214 GLY A C 1
ATOM 1711 O O . GLY A 1 214 ? -5.184 -24.281 -22.281 1 96.94 214 GLY A O 1
ATOM 1712 N N . PHE A 1 215 ? -6.715 -25.828 -21.734 1 97.81 215 PHE A N 1
ATOM 1713 C CA . PHE A 1 215 ? -5.875 -26.422 -20.703 1 97.81 215 PHE A CA 1
ATOM 1714 C C . PHE A 1 215 ? -4.57 -26.953 -21.281 1 97.81 215 PHE A C 1
ATOM 1716 O O . PHE A 1 215 ? -3.484 -26.578 -20.828 1 97.81 215 PHE A O 1
ATOM 1723 N N . VAL A 1 216 ? -4.625 -27.688 -22.297 1 97.81 216 VAL A N 1
ATOM 1724 C CA . VAL A 1 216 ? -3.479 -28.312 -22.953 1 97.81 216 VAL A CA 1
ATOM 1725 C C . VAL A 1 216 ? -2.59 -27.219 -23.562 1 97.81 216 VAL A C 1
ATOM 1727 O O . VAL A 1 216 ? -1.367 -27.25 -23.391 1 97.81 216 VAL A O 1
ATOM 1730 N N . LEU A 1 217 ? -3.213 -26.297 -24.172 1 96.94 217 LEU A N 1
ATOM 1731 C CA . LEU A 1 217 ? -2.453 -25.234 -24.797 1 96.94 217 LEU A CA 1
ATOM 1732 C C . LEU A 1 217 ? -1.709 -24.406 -23.75 1 96.94 217 LEU A C 1
ATOM 1734 O O . LEU A 1 217 ? -0.564 -24 -23.969 1 96.94 217 LEU A O 1
ATOM 1738 N N . SER A 1 218 ? -2.383 -24.078 -22.719 1 96.06 218 SER A N 1
ATOM 1739 C CA . SER A 1 218 ? -1.769 -23.281 -21.656 1 96.06 218 SER A CA 1
ATOM 1740 C C . SER A 1 218 ? -0.532 -23.984 -21.094 1 96.06 218 SER A C 1
ATOM 1742 O O . SER A 1 218 ? 0.515 -23.344 -20.922 1 96.06 218 SER A O 1
ATOM 1744 N N . LEU A 1 219 ? -0.601 -25.266 -20.812 1 97.38 219 LEU A N 1
ATOM 1745 C CA . LEU A 1 219 ? 0.523 -25.969 -20.203 1 97.38 219 LEU A CA 1
ATOM 1746 C C . LEU A 1 219 ? 1.615 -26.234 -21.234 1 97.38 219 LEU A C 1
ATOM 1748 O O . LEU A 1 219 ? 2.803 -26.234 -20.906 1 97.38 219 LEU A O 1
ATOM 1752 N N . LEU A 1 220 ? 1.197 -26.438 -22.484 1 97.5 220 LEU A N 1
ATOM 1753 C CA . LEU A 1 220 ? 2.184 -26.562 -23.562 1 97.5 220 LEU A CA 1
ATOM 1754 C C . LEU A 1 220 ? 3 -25.281 -23.688 1 97.5 220 LEU A C 1
ATOM 1756 O O . LEU A 1 220 ? 4.215 -25.328 -23.906 1 97.5 220 LEU A O 1
ATOM 1760 N N . LEU A 1 221 ? 2.311 -24.203 -23.578 1 95.44 221 LEU A N 1
ATOM 1761 C CA . LEU A 1 221 ? 2.988 -22.906 -23.688 1 95.44 221 LEU A CA 1
ATOM 1762 C C . LEU A 1 221 ? 4.02 -22.75 -22.578 1 95.44 221 LEU A C 1
ATOM 1764 O O . LEU A 1 221 ? 5.125 -22.25 -22.828 1 95.44 221 LEU A O 1
ATOM 1768 N N . VAL A 1 222 ? 3.67 -23.125 -21.438 1 95.81 222 VAL A N 1
ATOM 1769 C CA . VAL A 1 222 ? 4.578 -23.031 -20.297 1 95.81 222 VAL A CA 1
ATOM 1770 C C . VAL A 1 222 ? 5.809 -23.906 -20.531 1 95.81 222 VAL A C 1
ATOM 1772 O O . VAL A 1 222 ? 6.941 -23.453 -20.375 1 95.81 222 VAL A O 1
ATOM 1775 N N . CYS A 1 223 ? 5.625 -25.109 -20.969 1 96.88 223 CYS A N 1
ATOM 1776 C CA . CYS A 1 223 ? 6.715 -26.047 -21.234 1 96.88 223 CYS A CA 1
ATOM 1777 C C . CYS A 1 223 ? 7.566 -25.547 -22.406 1 96.88 223 CYS A C 1
ATOM 1779 O O . CYS A 1 223 ? 8.789 -25.672 -22.375 1 96.88 223 CYS A O 1
ATOM 1781 N N . PHE A 1 224 ? 6.879 -24.984 -23.359 1 95.19 224 PHE A N 1
ATOM 1782 C CA . PHE A 1 224 ? 7.551 -24.484 -24.547 1 95.19 224 PHE A CA 1
ATOM 1783 C C . PHE A 1 224 ? 8.492 -23.344 -24.203 1 95.19 224 PHE A C 1
ATOM 1785 O O . PHE A 1 224 ? 9.672 -23.359 -24.578 1 95.19 224 PHE A O 1
ATOM 1792 N N . LEU A 1 225 ? 8.055 -22.438 -23.516 1 93.62 225 LEU A N 1
ATOM 1793 C CA . LEU A 1 225 ? 8.875 -21.297 -23.141 1 93.62 225 LEU A CA 1
ATOM 1794 C C . LEU A 1 225 ? 10.031 -21.734 -22.234 1 93.62 225 LEU A C 1
ATOM 1796 O O . LEU A 1 225 ? 11.164 -21.281 -22.406 1 93.62 225 LEU A O 1
ATOM 1800 N N . TYR A 1 226 ? 9.688 -22.578 -21.359 1 94.31 226 TYR A N 1
ATOM 1801 C CA . TYR A 1 226 ? 10.703 -23.062 -20.422 1 94.31 226 TYR A CA 1
ATOM 1802 C C . TYR A 1 226 ? 11.812 -23.812 -21.156 1 94.31 226 TYR A C 1
ATOM 1804 O O . TYR A 1 226 ? 12.984 -23.703 -20.797 1 94.31 226 TYR A O 1
ATOM 1812 N N . SER A 1 227 ? 11.516 -24.516 -22.188 1 94.5 227 SER A N 1
ATOM 1813 C CA . SER A 1 227 ? 12.484 -25.281 -22.953 1 94.5 227 SER A CA 1
ATOM 1814 C C . SER A 1 227 ? 13.406 -24.375 -23.75 1 94.5 227 SER A C 1
ATOM 1816 O O . SER A 1 227 ? 14.484 -24.781 -24.188 1 94.5 227 SER A O 1
ATOM 1818 N N . LEU A 1 228 ? 12.969 -23.141 -23.891 1 91.38 228 LEU A N 1
ATOM 1819 C CA . LEU A 1 228 ? 13.789 -22.156 -24.594 1 91.38 228 LEU A CA 1
ATOM 1820 C C . LEU A 1 228 ? 14.617 -21.328 -23.609 1 91.38 228 LEU A C 1
ATOM 1822 O O . LEU A 1 228 ? 15.234 -20.344 -24 1 91.38 228 LEU A O 1
ATOM 1826 N N . GLY A 1 229 ? 14.547 -21.734 -22.438 1 88.31 229 GLY A N 1
ATOM 1827 C CA . GLY A 1 229 ? 15.328 -21.031 -21.422 1 88.31 229 GLY A CA 1
ATOM 1828 C C . GLY A 1 229 ? 14.625 -19.812 -20.859 1 88.31 229 GLY A C 1
ATOM 1829 O O . GLY A 1 229 ? 15.242 -19 -20.172 1 88.31 229 GLY A O 1
ATOM 1830 N N . ILE A 1 230 ? 13.398 -19.688 -21.188 1 89.19 230 ILE A N 1
ATOM 1831 C CA . ILE A 1 230 ? 12.617 -18.578 -20.672 1 89.19 230 ILE A CA 1
ATOM 1832 C C . ILE A 1 230 ? 11.82 -19.031 -19.438 1 89.19 230 ILE A C 1
ATOM 1834 O O . ILE A 1 230 ? 11.133 -20.047 -19.484 1 89.19 230 ILE A O 1
ATOM 1838 N N . SER A 1 231 ? 12 -18.25 -18.391 1 84.94 231 SER A N 1
ATOM 1839 C CA . SER A 1 231 ? 11.312 -18.609 -17.156 1 84.94 231 SER A CA 1
ATOM 1840 C C . SER A 1 231 ? 9.805 -18.578 -17.328 1 84.94 231 SER A C 1
ATOM 1842 O O . SER A 1 231 ? 9.266 -17.688 -18 1 84.94 231 SER A O 1
ATOM 1844 N N . SER A 1 232 ? 9.133 -19.516 -16.75 1 84.69 232 SER A N 1
ATOM 1845 C CA . SER A 1 232 ? 7.68 -19.625 -16.828 1 84.69 232 SER A CA 1
ATOM 1846 C C . SER A 1 232 ? 7.004 -18.5 -16.031 1 84.69 232 SER A C 1
ATOM 1848 O O . SER A 1 232 ? 5.809 -18.25 -16.203 1 84.69 232 SER A O 1
ATOM 1850 N N . TRP A 1 233 ? 7.691 -17.828 -15.258 1 85.31 233 TRP A N 1
ATOM 1851 C CA . TRP A 1 233 ? 7.16 -16.75 -14.43 1 85.31 233 TRP A CA 1
ATOM 1852 C C . TRP A 1 233 ? 6.629 -15.609 -15.289 1 85.31 233 TRP A C 1
ATOM 1854 O O . TRP A 1 233 ? 5.801 -14.812 -14.836 1 85.31 233 TRP A O 1
ATOM 1864 N N . VAL A 1 234 ? 7.066 -15.547 -16.516 1 89.25 234 VAL A N 1
ATOM 1865 C CA . VAL A 1 234 ? 6.664 -14.492 -17.438 1 89.25 234 VAL A CA 1
ATOM 1866 C C . VAL A 1 234 ? 5.156 -14.562 -17.672 1 89.25 234 VAL A C 1
ATOM 1868 O O . VAL A 1 234 ? 4.52 -13.539 -17.953 1 89.25 234 VAL A O 1
ATOM 1871 N N . LEU A 1 235 ? 4.527 -15.711 -17.438 1 92 235 LEU A N 1
ATOM 1872 C CA . LEU A 1 235 ? 3.105 -15.906 -17.703 1 92 235 LEU A CA 1
ATOM 1873 C C . LEU A 1 235 ? 2.279 -15.711 -16.438 1 92 235 LEU A C 1
ATOM 1875 O O . LEU A 1 235 ? 1.048 -15.773 -16.484 1 92 235 LEU A O 1
ATOM 1879 N N . THR A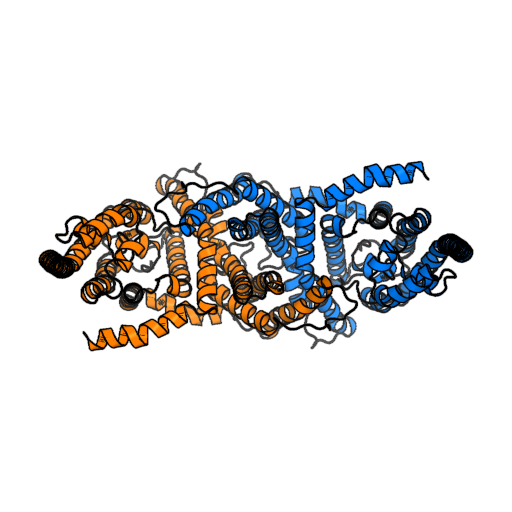 1 236 ? 2.857 -15.344 -15.359 1 90.75 236 THR A N 1
ATOM 1880 C CA . THR A 1 236 ? 2.225 -15.258 -14.047 1 90.75 236 THR A CA 1
ATOM 1881 C C . THR A 1 236 ? 1.1 -14.227 -14.055 1 90.75 236 THR A C 1
ATOM 1883 O O . THR A 1 236 ? 0.03 -14.461 -13.492 1 90.75 236 THR A O 1
ATOM 1886 N N . PRO A 1 237 ? 1.26 -13.102 -14.672 1 91.44 237 PRO A N 1
ATOM 1887 C CA . PRO A 1 237 ? 0.214 -12.078 -14.625 1 91.44 237 PRO A CA 1
ATOM 1888 C C . PRO A 1 237 ? -1.098 -12.547 -15.258 1 91.44 237 PRO A C 1
ATOM 1890 O O . PRO A 1 237 ? -2.16 -12 -14.953 1 91.44 237 PRO A O 1
ATOM 1893 N N . VAL A 1 238 ? -0.944 -13.562 -16.078 1 92.38 238 VAL A N 1
ATOM 1894 C CA . VAL A 1 238 ? -2.137 -14.047 -16.766 1 92.38 238 VAL A CA 1
ATOM 1895 C C . VAL A 1 238 ? -2.66 -15.297 -16.062 1 92.38 238 VAL A C 1
ATOM 1897 O O . VAL A 1 238 ? -3.838 -15.375 -15.711 1 92.38 238 VAL A O 1
ATOM 1900 N N . TYR A 1 239 ? -1.822 -16.203 -15.75 1 93.88 239 TYR A N 1
ATOM 1901 C CA . TYR A 1 239 ? -2.219 -17.531 -15.273 1 93.88 239 TYR A CA 1
ATOM 1902 C C . TYR A 1 239 ? -2.621 -17.484 -13.805 1 93.88 239 TYR A C 1
ATOM 1904 O O . TYR A 1 239 ? -3.613 -18.094 -13.406 1 93.88 239 TYR A O 1
ATOM 1912 N N . LYS A 1 240 ? -1.917 -16.703 -13.055 1 93.88 240 LYS A N 1
ATOM 1913 C CA . LYS A 1 240 ? -2.162 -16.719 -11.609 1 93.88 240 LYS A CA 1
ATOM 1914 C C . LYS A 1 240 ? -3.541 -16.156 -11.281 1 93.88 240 LYS A C 1
ATOM 1916 O O . LYS A 1 240 ? -4.309 -16.781 -10.539 1 93.88 240 LYS A O 1
ATOM 1921 N N . PRO A 1 241 ? -3.869 -14.992 -11.82 1 93.81 241 PRO A N 1
ATOM 1922 C CA . PRO A 1 241 ? -5.219 -14.492 -11.539 1 93.81 241 PRO A CA 1
ATOM 1923 C C . PRO A 1 241 ? -6.312 -15.453 -12 1 93.81 241 PRO A C 1
ATOM 1925 O O . PRO A 1 241 ? -7.289 -15.664 -11.281 1 93.81 241 PRO A O 1
ATOM 1928 N N . ALA A 1 242 ? -6.121 -16.047 -13.141 1 95 242 ALA A N 1
ATOM 1929 C CA . ALA A 1 242 ? -7.121 -16.953 -13.688 1 95 242 ALA A CA 1
ATOM 1930 C C . ALA A 1 242 ? -7.258 -18.203 -12.82 1 95 242 ALA A C 1
ATOM 1932 O O . ALA A 1 242 ? -8.375 -18.625 -12.508 1 95 242 ALA A O 1
ATOM 1933 N N . MET A 1 243 ? -6.188 -18.719 -12.414 1 95.56 243 MET A N 1
ATOM 1934 C CA . MET A 1 243 ? -6.199 -19.953 -11.625 1 95.56 243 MET A CA 1
ATOM 1935 C C . MET A 1 243 ? -6.73 -19.688 -10.219 1 95.56 243 MET A C 1
ATOM 1937 O O . MET A 1 243 ? -7.414 -20.531 -9.641 1 95.56 243 MET A O 1
ATOM 1941 N N . LEU A 1 244 ? -6.41 -18.5 -9.734 1 94.5 244 LEU A N 1
ATOM 1942 C CA . LEU A 1 244 ? -6.902 -18.141 -8.414 1 94.5 244 LEU A CA 1
ATOM 1943 C C . LEU A 1 244 ? -8.414 -17.953 -8.43 1 94.5 244 LEU A C 1
ATOM 1945 O O . LEU A 1 244 ? -9.109 -18.375 -7.496 1 94.5 244 LEU A O 1
ATOM 1949 N N . MET A 1 245 ? -8.867 -17.297 -9.391 1 93.62 245 MET A N 1
ATOM 1950 C CA . MET A 1 245 ? -10.312 -17.141 -9.539 1 93.62 245 MET A CA 1
ATOM 1951 C C . MET A 1 245 ? -10.992 -18.5 -9.625 1 93.62 245 MET A C 1
ATOM 1953 O O . MET A 1 245 ? -12.047 -18.703 -9.016 1 93.62 245 MET A O 1
ATOM 1957 N N . ALA A 1 246 ? -10.398 -19.406 -10.352 1 95.62 246 ALA A N 1
ATOM 1958 C CA . ALA A 1 246 ? -10.969 -20.734 -10.562 1 95.62 246 ALA A CA 1
ATOM 1959 C C . ALA A 1 246 ? -11.008 -21.531 -9.258 1 95.62 246 ALA A C 1
ATOM 1961 O O . ALA A 1 246 ? -12.039 -22.109 -8.906 1 95.62 246 ALA A O 1
ATOM 1962 N N . ILE A 1 247 ? -9.93 -21.5 -8.547 1 96 247 ILE A N 1
ATOM 1963 C CA . ILE A 1 247 ? -9.867 -22.328 -7.34 1 96 247 ILE A CA 1
ATOM 1964 C C . ILE A 1 247 ? -10.766 -21.734 -6.262 1 96 247 ILE A C 1
ATOM 1966 O O . ILE A 1 247 ? -11.367 -22.453 -5.473 1 96 247 ILE A O 1
ATOM 1970 N N . THR A 1 248 ? -10.82 -20.438 -6.18 1 93.06 248 THR A N 1
ATOM 1971 C CA . THR A 1 248 ? -11.695 -19.797 -5.199 1 93.06 248 THR A CA 1
ATOM 1972 C C . THR A 1 248 ? -13.164 -20.109 -5.504 1 93.06 248 THR A C 1
ATOM 1974 O O . THR A 1 248 ? -13.961 -20.297 -4.586 1 93.06 248 THR A O 1
ATOM 1977 N N . ALA A 1 249 ? -13.5 -20.125 -6.742 1 93.06 249 ALA A N 1
ATOM 1978 C CA . ALA A 1 249 ? -14.844 -20.547 -7.129 1 93.06 249 ALA A CA 1
ATOM 1979 C C . ALA A 1 249 ? -15.125 -21.984 -6.695 1 93.06 249 ALA A C 1
ATOM 1981 O O . ALA A 1 249 ? -16.219 -22.297 -6.238 1 93.06 249 ALA A O 1
ATOM 1982 N N . ASN A 1 250 ? -14.117 -22.875 -6.863 1 95.81 250 ASN A N 1
ATOM 1983 C CA . ASN A 1 250 ? -14.25 -24.25 -6.41 1 95.81 250 ASN A CA 1
ATOM 1984 C C . ASN A 1 250 ? -14.531 -24.328 -4.914 1 95.81 250 ASN A C 1
ATOM 1986 O O . ASN A 1 250 ? -15.391 -25.094 -4.48 1 95.81 250 ASN A O 1
ATOM 1990 N N . VAL A 1 251 ? -13.789 -23.547 -4.191 1 92.5 251 VAL A N 1
ATOM 1991 C CA . VAL A 1 251 ? -13.945 -23.516 -2.74 1 92.5 251 VAL A CA 1
ATOM 1992 C C . VAL A 1 251 ? -15.367 -23.094 -2.383 1 92.5 251 VAL A C 1
ATOM 1994 O O . VAL A 1 251 ? -16 -23.703 -1.514 1 92.5 251 VAL A O 1
ATOM 1997 N N . THR A 1 252 ? -15.852 -22.109 -3.031 1 90.06 252 THR A N 1
ATOM 1998 C CA . THR A 1 252 ? -17.188 -21.594 -2.775 1 90.06 252 THR A CA 1
ATOM 1999 C C . THR A 1 252 ? -18.25 -22.641 -3.115 1 90.06 252 THR A C 1
ATOM 2001 O O . THR A 1 252 ? -19.203 -22.828 -2.361 1 90.06 252 THR A O 1
ATOM 2004 N N . MET A 1 253 ? -18.078 -23.297 -4.191 1 93.12 253 MET A N 1
ATOM 2005 C CA . MET A 1 253 ? -19.016 -24.328 -4.605 1 93.12 253 MET A CA 1
ATOM 2006 C C . MET A 1 253 ? -19 -25.516 -3.639 1 93.12 253 MET A C 1
ATOM 2008 O O . MET A 1 253 ? -20.031 -26.078 -3.326 1 93.12 253 MET A O 1
ATOM 2012 N N . ALA A 1 254 ? -17.844 -25.828 -3.236 1 91 254 ALA A N 1
ATOM 2013 C CA . ALA A 1 254 ? -17.703 -26.922 -2.271 1 91 254 ALA A CA 1
ATOM 2014 C C . ALA A 1 254 ? -18.391 -26.562 -0.954 1 91 254 ALA A C 1
ATOM 2016 O O . ALA A 1 254 ? -19.078 -27.406 -0.367 1 91 254 ALA A O 1
ATOM 2017 N N . ALA A 1 255 ? -18.172 -25.422 -0.537 1 85.25 255 ALA A N 1
ATOM 2018 C CA . ALA A 1 255 ? -18.781 -24.953 0.705 1 85.25 255 ALA A CA 1
ATOM 2019 C C . ALA A 1 255 ? -20.312 -24.922 0.581 1 85.25 255 ALA A C 1
ATOM 2021 O O . ALA A 1 255 ? -21.016 -25.172 1.557 1 85.25 255 ALA A O 1
ATOM 2022 N N . ALA A 1 256 ? -20.75 -24.641 -0.614 1 87.38 256 ALA A N 1
ATOM 2023 C CA . ALA A 1 256 ? -22.188 -24.547 -0.867 1 87.38 256 ALA A CA 1
ATOM 2024 C C . ALA A 1 256 ? -22.781 -25.922 -1.13 1 87.38 256 ALA A C 1
ATOM 2026 O O . ALA A 1 256 ? -24.016 -26.078 -1.225 1 87.38 256 ALA A O 1
ATOM 2027 N N . GLY A 1 257 ? -21.953 -26.906 -1.222 1 87.69 257 GLY A N 1
ATOM 2028 C CA . GLY A 1 257 ? -22.438 -28.25 -1.482 1 87.69 257 GLY A CA 1
ATOM 2029 C C . GLY A 1 257 ? -22.828 -28.469 -2.928 1 87.69 257 GLY A C 1
ATOM 2030 O O . GLY A 1 257 ? -23.578 -29.406 -3.234 1 87.69 257 GLY A O 1
ATOM 2031 N N . THR A 1 258 ? -22.391 -27.594 -3.75 1 87.62 258 THR A N 1
ATOM 2032 C CA . THR A 1 258 ? -22.781 -27.688 -5.148 1 87.62 258 THR A CA 1
ATOM 2033 C C . THR A 1 258 ? -21.625 -28.172 -6.012 1 87.62 258 THR A C 1
ATOM 2035 O O . THR A 1 258 ? -21.719 -28.156 -7.242 1 87.62 258 THR A O 1
ATOM 2038 N N . ALA A 1 259 ? -20.609 -28.609 -5.422 1 89.94 259 ALA A N 1
ATOM 2039 C CA . ALA A 1 259 ? -19.422 -29.047 -6.141 1 89.94 259 ALA A CA 1
ATOM 2040 C C . ALA A 1 259 ? -19.656 -30.391 -6.832 1 89.94 259 ALA A C 1
ATOM 2042 O O . ALA A 1 259 ? -20.125 -31.344 -6.207 1 89.94 259 ALA A O 1
ATOM 2043 N N . ASN A 1 260 ? -19.484 -30.375 -8.102 1 90 260 ASN A N 1
ATOM 2044 C CA . ASN A 1 260 ? -19.5 -31.594 -8.898 1 90 260 ASN A CA 1
ATOM 2045 C C . ASN A 1 260 ? -18.453 -31.547 -10.008 1 90 260 ASN A C 1
ATOM 2047 O O . ASN A 1 260 ? -17.891 -30.5 -10.297 1 90 260 ASN A O 1
ATOM 2051 N N . HIS A 1 261 ? -18.172 -32.719 -10.539 1 88.94 261 HIS A N 1
ATOM 2052 C CA . HIS A 1 261 ? -17.109 -32.812 -11.539 1 88.94 261 HIS A CA 1
ATOM 2053 C C . HIS A 1 261 ? -17.422 -31.953 -12.75 1 88.94 261 HIS A C 1
ATOM 2055 O O . HIS A 1 261 ? -16.5 -31.5 -13.445 1 88.94 261 HIS A O 1
ATOM 2061 N N . GLU A 1 262 ? -18.641 -31.578 -12.969 1 89.38 262 GLU A N 1
ATOM 2062 C CA . GLU A 1 262 ? -19.047 -30.781 -14.117 1 89.38 262 GLU A CA 1
ATOM 2063 C C . GLU A 1 262 ? -18.906 -29.297 -13.836 1 89.38 262 GLU A C 1
ATOM 2065 O O . GLU A 1 262 ? -18.547 -28.516 -14.719 1 89.38 262 GLU A O 1
ATOM 2070 N N . THR A 1 263 ? -19.125 -28.938 -12.617 1 91.88 263 THR A N 1
ATOM 2071 C CA . THR A 1 263 ? -19.188 -27.516 -12.289 1 91.88 263 THR A CA 1
ATOM 2072 C C . THR A 1 263 ? -17.828 -27 -11.812 1 91.88 263 THR A C 1
ATOM 2074 O O . THR A 1 263 ? -17.531 -25.812 -11.922 1 91.88 263 THR A O 1
ATOM 2077 N N . LEU A 1 264 ? -17 -27.875 -11.32 1 96.31 264 LEU A N 1
ATOM 2078 C CA . LEU A 1 264 ? -15.727 -27.469 -10.742 1 96.31 264 LEU A CA 1
ATOM 2079 C C . LEU A 1 264 ? -14.734 -27.078 -11.828 1 96.31 264 LEU A C 1
ATOM 2081 O O . LEU A 1 264 ? -14.719 -27.688 -12.906 1 96.31 264 LEU A O 1
ATOM 2085 N N . ASN A 1 265 ? -13.977 -26.062 -11.555 1 96.56 265 ASN A N 1
ATOM 2086 C CA . ASN A 1 265 ? -12.875 -25.672 -12.43 1 96.56 265 ASN A CA 1
ATOM 2087 C C . ASN A 1 265 ? -11.664 -26.594 -12.258 1 96.56 265 ASN A C 1
ATOM 2089 O O . ASN A 1 265 ? -11.203 -26.812 -11.133 1 96.56 265 ASN A O 1
ATOM 2093 N N . LEU A 1 266 ? -11.141 -27.062 -13.367 1 97.31 266 LEU A N 1
ATOM 2094 C CA . LEU A 1 266 ? -10.039 -28.016 -13.297 1 97.31 266 LEU A CA 1
ATOM 2095 C C . LEU A 1 266 ? -8.695 -27.297 -13.32 1 97.31 266 LEU A C 1
ATOM 2097 O O . LEU A 1 266 ? -7.762 -27.688 -12.609 1 97.31 266 LEU A O 1
ATOM 2101 N N . VAL A 1 267 ? -8.625 -26.25 -14.172 1 97.25 267 VAL A N 1
ATOM 2102 C CA . VAL A 1 267 ? -7.348 -25.578 -14.359 1 97.25 267 VAL A CA 1
ATOM 2103 C C . VAL A 1 267 ? -7.102 -24.609 -13.203 1 97.25 267 VAL A C 1
ATOM 2105 O O . VAL A 1 267 ? -7.352 -23.406 -13.32 1 97.25 267 VAL A O 1
ATOM 2108 N N . THR A 1 268 ? -6.57 -25.125 -12.172 1 96.88 268 THR A N 1
ATOM 2109 C CA . THR A 1 268 ? -6.227 -24.406 -10.945 1 96.88 268 THR A CA 1
ATOM 2110 C C . THR A 1 268 ? -4.785 -24.703 -10.539 1 96.88 268 THR A C 1
ATOM 2112 O O . THR A 1 268 ? -4.172 -25.656 -11.031 1 96.88 268 THR A O 1
ATOM 2115 N N . ASP A 1 269 ? -4.273 -23.875 -9.695 1 95.12 269 ASP A N 1
ATOM 2116 C CA . ASP A 1 269 ? -2.906 -24.047 -9.219 1 95.12 269 ASP A CA 1
ATOM 2117 C C . ASP A 1 269 ? -2.74 -25.406 -8.539 1 95.12 269 ASP A C 1
ATOM 2119 O O . ASP A 1 269 ? -1.812 -26.156 -8.852 1 95.12 269 ASP A O 1
ATOM 2123 N N . PRO A 1 270 ? -3.635 -25.766 -7.652 1 96 270 PRO A N 1
ATOM 2124 C CA . PRO A 1 270 ? -3.473 -27.078 -7.004 1 96 270 PRO A CA 1
ATOM 2125 C C . PRO A 1 270 ? -3.527 -28.234 -7.988 1 96 270 PRO A C 1
ATOM 2127 O O . PRO A 1 270 ? -2.809 -29.219 -7.824 1 96 270 PRO A O 1
ATOM 2130 N N . THR A 1 271 ? -4.324 -28.156 -8.984 1 97.25 271 THR A N 1
ATOM 2131 C CA . THR A 1 271 ? -4.418 -29.234 -9.969 1 97.25 271 THR A CA 1
ATOM 2132 C C . THR A 1 271 ? -3.09 -29.406 -10.703 1 97.25 271 THR A C 1
ATOM 2134 O O . THR A 1 271 ? -2.604 -30.531 -10.844 1 97.25 271 THR A O 1
ATOM 2137 N N . VAL A 1 272 ? -2.5 -28.312 -11.07 1 96.62 272 VAL A N 1
ATOM 2138 C CA . VAL A 1 272 ? -1.351 -28.344 -11.969 1 96.62 272 VAL A CA 1
ATOM 2139 C C . VAL A 1 272 ? -0.072 -28.562 -11.164 1 96.62 272 VAL A C 1
ATOM 2141 O O . VAL A 1 272 ? 0.77 -29.391 -11.539 1 96.62 272 VAL A O 1
ATOM 2144 N N . TYR A 1 273 ? 0.03 -27.953 -10.031 1 95.5 273 TYR A N 1
ATOM 2145 C CA . TYR A 1 273 ? 1.331 -27.859 -9.375 1 95.5 273 TYR A CA 1
ATOM 2146 C C . TYR A 1 273 ? 1.393 -28.75 -8.148 1 95.5 273 TYR A C 1
ATOM 2148 O O . TYR A 1 273 ? 2.477 -29.031 -7.625 1 95.5 273 TYR A O 1
ATOM 2156 N N . SER A 1 274 ? 0.232 -29.281 -7.727 1 94.69 274 SER A N 1
ATOM 2157 C CA . SER A 1 274 ? 0.284 -30 -6.457 1 94.69 274 SER A CA 1
ATOM 2158 C C . SER A 1 274 ? -0.451 -31.328 -6.543 1 94.69 274 SER A C 1
ATOM 2160 O O . SER A 1 274 ? -0.143 -32.25 -5.801 1 94.69 274 SER A O 1
ATOM 2162 N N . ALA A 1 275 ? -1.353 -31.469 -7.383 1 96.12 275 ALA A N 1
ATOM 2163 C CA . ALA A 1 275 ? -2.182 -32.656 -7.363 1 96.12 275 ALA A CA 1
ATOM 2164 C C . ALA A 1 275 ? -1.664 -33.719 -8.352 1 96.12 275 ALA A C 1
ATOM 2166 O O . ALA A 1 275 ? -1.466 -34.875 -7.996 1 96.12 275 ALA A O 1
ATOM 2167 N N . TYR A 1 276 ? -1.396 -33.25 -9.641 1 97.56 276 TYR A N 1
ATOM 2168 C CA . TYR A 1 276 ? -1.312 -34.375 -10.578 1 97.56 276 TYR A CA 1
ATOM 2169 C C . TYR A 1 276 ? -0.14 -34.188 -11.539 1 97.56 276 TYR A C 1
ATOM 2171 O O . TYR A 1 276 ? 0.464 -35.156 -11.984 1 97.56 276 TYR A O 1
ATOM 2179 N N . LEU A 1 277 ? 0.213 -32.969 -11.961 1 97 277 LEU A N 1
ATOM 2180 C CA . LEU A 1 277 ? 0.906 -32.812 -13.234 1 97 277 LEU A CA 1
ATOM 2181 C C . LEU A 1 277 ? 2.4 -32.625 -13.023 1 97 277 LEU A C 1
ATOM 2183 O O . LEU A 1 277 ? 3.215 -33.438 -13.453 1 97 277 LEU A O 1
ATOM 2187 N N . TRP A 1 278 ? 2.84 -31.531 -12.383 1 97.12 278 TRP A N 1
ATOM 2188 C CA . TRP A 1 278 ? 4.227 -31.078 -12.391 1 97.12 278 TRP A CA 1
ATOM 2189 C C . TRP A 1 278 ? 5.008 -31.719 -11.25 1 97.12 278 TRP A C 1
ATOM 2191 O O . TRP A 1 278 ? 5.582 -31.016 -10.406 1 97.12 278 TRP A O 1
ATOM 2201 N N . ILE A 1 279 ? 5.133 -33.094 -11.375 1 97.94 279 ILE A N 1
ATOM 2202 C CA . ILE A 1 279 ? 5.938 -33.844 -10.43 1 97.94 279 ILE A CA 1
ATOM 2203 C C . ILE A 1 279 ? 7.422 -33.594 -10.695 1 97.94 279 ILE A C 1
ATOM 2205 O O . ILE A 1 279 ? 7.93 -33.938 -11.766 1 97.94 279 ILE A O 1
ATOM 2209 N N . GLY A 1 280 ? 8.086 -33 -9.727 1 96.69 280 GLY A N 1
ATOM 2210 C CA . GLY A 1 280 ? 9.484 -32.656 -9.906 1 96.69 280 GLY A CA 1
ATOM 2211 C C . GLY A 1 280 ? 9.664 -31.297 -10.578 1 96.69 280 GLY A C 1
ATOM 2212 O O . GLY A 1 280 ? 10.797 -30.875 -10.836 1 96.69 280 GLY A O 1
ATOM 2213 N N . GLY A 1 281 ? 8.609 -30.656 -10.93 1 95.62 281 GLY A N 1
ATOM 2214 C CA . GLY A 1 281 ? 8.641 -29.359 -11.586 1 95.62 281 GLY A CA 1
ATOM 2215 C C . GLY A 1 281 ? 7.953 -29.359 -12.938 1 95.62 281 GLY A C 1
ATOM 2216 O O . GLY A 1 281 ? 7.457 -30.391 -13.391 1 95.62 281 GLY A O 1
ATOM 2217 N N . ILE A 1 282 ? 7.941 -28.203 -13.523 1 96.38 282 ILE A N 1
ATOM 2218 C CA . ILE A 1 282 ? 7.273 -28.016 -14.812 1 96.38 282 ILE A CA 1
ATOM 2219 C C . ILE A 1 282 ? 7.824 -29 -15.836 1 96.38 282 ILE A C 1
ATOM 2221 O O . ILE A 1 282 ? 9.039 -29.125 -15.992 1 96.38 282 ILE A O 1
ATOM 2225 N N . GLY A 1 283 ? 6.941 -29.719 -16.5 1 96.62 283 GLY A N 1
ATOM 2226 C CA . GLY A 1 283 ? 7.348 -30.75 -17.422 1 96.62 283 GLY A CA 1
ATOM 2227 C C . GLY A 1 283 ? 7.504 -32.125 -16.766 1 96.62 283 GLY A C 1
ATOM 2228 O O . GLY A 1 283 ? 8.023 -33.062 -17.391 1 96.62 283 GLY A O 1
ATOM 2229 N N . CYS A 1 284 ? 7.098 -32.188 -15.516 1 98.19 284 CYS A N 1
ATOM 2230 C CA . CYS A 1 284 ? 7.188 -33.438 -14.781 1 98.19 284 CYS A CA 1
ATOM 2231 C C . CYS A 1 284 ? 8.578 -34.062 -14.914 1 98.19 284 CYS A C 1
ATOM 2233 O O . CYS A 1 284 ? 8.734 -35.156 -15.391 1 98.19 284 CYS A O 1
ATOM 2235 N N . THR A 1 285 ? 9.57 -33.469 -14.336 1 98 285 THR A N 1
ATOM 2236 C CA . THR A 1 285 ? 10.969 -33.75 -14.648 1 98 285 THR A CA 1
ATOM 2237 C C . THR A 1 285 ? 11.562 -34.719 -13.609 1 98 285 THR A C 1
ATOM 2239 O O . THR A 1 285 ? 12.711 -35.156 -13.75 1 98 285 THR A O 1
ATOM 2242 N N . LEU A 1 286 ? 10.797 -35.062 -12.555 1 98.25 286 LEU A N 1
ATOM 2243 C CA . LEU A 1 286 ? 11.359 -35.969 -11.547 1 98.25 286 LEU A CA 1
ATOM 2244 C C . LEU A 1 286 ? 11.781 -37.281 -12.164 1 98.25 286 LEU A C 1
ATOM 2246 O O . LEU A 1 286 ? 12.875 -37.781 -11.891 1 98.25 286 LEU A O 1
ATOM 2250 N N . PRO A 1 287 ? 10.977 -37.938 -13.008 1 98.31 287 PRO A N 1
ATOM 2251 C CA . PRO A 1 287 ? 11.422 -39.156 -13.656 1 98.31 287 PRO A CA 1
ATOM 2252 C C . PRO A 1 287 ? 12.711 -38.969 -14.461 1 98.31 287 PRO A C 1
ATOM 2254 O O . PRO A 1 287 ? 13.57 -39.844 -14.469 1 98.31 287 PRO A O 1
ATOM 2257 N N . LEU A 1 288 ? 12.852 -37.906 -15.148 1 98.44 288 LEU A N 1
ATOM 2258 C CA . LEU A 1 288 ? 14.07 -37.625 -15.898 1 98.44 288 LEU A CA 1
ATOM 2259 C C . LEU A 1 288 ? 15.273 -37.562 -14.969 1 98.44 288 LEU A C 1
ATOM 2261 O O . LEU A 1 288 ? 16.344 -38.125 -15.273 1 98.44 288 LEU A O 1
ATOM 2265 N N . VAL A 1 289 ? 15.109 -36.844 -13.867 1 98.38 289 VAL A N 1
ATOM 2266 C CA . VAL A 1 289 ? 16.203 -36.688 -12.914 1 98.38 289 VAL A CA 1
ATOM 2267 C C . VAL A 1 289 ? 16.641 -38.062 -12.406 1 98.38 289 VAL A C 1
ATOM 2269 O O . VAL A 1 289 ? 17.844 -38.312 -12.273 1 98.38 289 VAL A O 1
ATOM 2272 N N . ILE A 1 290 ? 15.703 -38.906 -12.109 1 98.38 290 ILE A N 1
ATOM 2273 C CA . ILE A 1 290 ? 16 -40.25 -11.656 1 98.38 290 ILE A CA 1
ATOM 2274 C C . ILE A 1 290 ? 16.766 -41 -12.742 1 98.38 290 ILE A C 1
ATOM 2276 O O . ILE A 1 290 ? 17.734 -41.719 -12.461 1 98.38 290 ILE A O 1
ATOM 2280 N N . MET A 1 291 ? 16.406 -40.844 -13.977 1 98.38 291 MET A N 1
ATOM 2281 C CA . MET A 1 291 ? 17.094 -41.5 -15.094 1 98.38 291 MET A CA 1
ATOM 2282 C C . MET A 1 291 ? 18.516 -40.969 -15.219 1 98.38 291 MET A C 1
ATOM 2284 O O . MET A 1 291 ? 19.438 -41.75 -15.492 1 98.38 291 MET A O 1
ATOM 2288 N N . LEU A 1 292 ? 18.672 -39.688 -15.031 1 98.19 292 LEU A N 1
ATOM 2289 C CA . LEU A 1 292 ? 19.984 -39.094 -15.156 1 98.19 292 LEU A CA 1
ATOM 2290 C C . LEU A 1 292 ? 20.953 -39.656 -14.109 1 98.19 292 LEU A C 1
ATOM 2292 O O . LEU A 1 292 ? 22.156 -39.781 -14.375 1 98.19 292 LEU A O 1
ATOM 2296 N N . ILE A 1 293 ? 20.453 -39.969 -12.945 1 98.06 293 ILE A N 1
ATOM 2297 C CA . ILE A 1 293 ? 21.281 -40.5 -11.875 1 98.06 293 ILE A CA 1
ATOM 2298 C C . ILE A 1 293 ? 21.922 -41.812 -12.336 1 98.06 293 ILE A C 1
ATOM 2300 O O . ILE A 1 293 ? 23.031 -42.125 -11.93 1 98.06 293 ILE A O 1
ATOM 2304 N N . PHE A 1 294 ? 21.266 -42.469 -13.242 1 97.5 294 PHE A N 1
ATOM 2305 C CA . PHE A 1 294 ? 21.766 -43.781 -13.703 1 97.5 294 PHE A CA 1
ATOM 2306 C C . PHE A 1 294 ? 22.312 -43.688 -15.125 1 97.5 294 PHE A C 1
ATOM 2308 O O . PHE A 1 294 ? 22.453 -44.688 -15.812 1 97.5 294 PHE A O 1
ATOM 2315 N N . ALA A 1 295 ? 22.562 -42.562 -15.555 1 97.69 295 ALA A N 1
ATOM 2316 C CA . ALA A 1 295 ? 23.062 -42.344 -16.906 1 97.69 295 ALA A CA 1
ATOM 2317 C C . ALA A 1 295 ? 24.453 -42.938 -17.078 1 97.69 295 ALA A C 1
ATOM 2319 O O . ALA A 1 295 ? 25.203 -43.094 -16.109 1 97.69 295 ALA A O 1
ATOM 2320 N N . LYS A 1 296 ? 24.781 -43.25 -18.266 1 97.38 296 LYS A N 1
ATOM 2321 C CA . LYS A 1 296 ? 26.125 -43.719 -18.609 1 97.38 296 LYS A CA 1
ATOM 2322 C C . LYS A 1 296 ? 27.125 -42.594 -18.656 1 97.38 296 LYS A C 1
ATOM 2324 O O . LYS A 1 296 ? 28.281 -42.75 -18.25 1 97.38 296 LYS A O 1
ATOM 2329 N N . SER A 1 297 ? 26.719 -41.562 -19.203 1 96.44 297 SER A N 1
ATOM 2330 C CA . SER A 1 297 ? 27.562 -40.375 -19.297 1 96.44 297 SER A CA 1
ATOM 2331 C C . SER A 1 297 ? 27.875 -39.812 -17.906 1 96.44 297 SER A C 1
ATOM 2333 O O . SER A 1 297 ? 26.984 -39.688 -17.062 1 96.44 297 SER A O 1
ATOM 2335 N N . ASN A 1 298 ? 29.172 -39.469 -17.641 1 95.94 298 ASN A N 1
ATOM 2336 C CA . ASN A 1 298 ? 29.578 -38.906 -16.359 1 95.94 298 ASN A CA 1
ATOM 2337 C C . ASN A 1 298 ? 28.938 -37.531 -16.109 1 95.94 298 ASN A C 1
ATOM 2339 O O . ASN A 1 298 ? 28.531 -37.219 -15 1 95.94 298 ASN A O 1
ATOM 2343 N N . LYS A 1 299 ? 28.922 -36.812 -17.141 1 95.12 299 LYS A N 1
ATOM 2344 C CA . LYS A 1 299 ? 28.344 -35.469 -17.078 1 95.12 299 LYS A CA 1
ATOM 2345 C C . LYS A 1 299 ? 26.875 -35.531 -16.656 1 95.12 299 LYS A C 1
ATOM 2347 O O . LYS A 1 299 ? 26.453 -34.812 -15.758 1 95.12 299 LYS A O 1
ATOM 2352 N N . LEU A 1 300 ? 26.125 -36.344 -17.281 1 97.31 300 LEU A N 1
ATOM 2353 C CA . LEU A 1 300 ? 24.688 -36.469 -17.031 1 97.31 300 LEU A CA 1
ATOM 2354 C C . LEU A 1 300 ? 24.422 -37.094 -15.672 1 97.31 300 LEU A C 1
ATOM 2356 O O . LEU A 1 300 ? 23.484 -36.719 -14.977 1 97.31 300 LEU A O 1
ATOM 2360 N N . ARG A 1 301 ? 25.188 -38.031 -15.305 1 97.81 301 ARG A N 1
ATOM 2361 C CA . ARG A 1 301 ? 25.062 -38.656 -14 1 97.81 301 ARG A CA 1
ATOM 2362 C C . ARG A 1 301 ? 25.297 -37.656 -12.875 1 97.81 301 ARG A C 1
ATOM 2364 O O . ARG A 1 301 ? 24.562 -37.656 -11.891 1 97.81 301 ARG A O 1
ATOM 2371 N N . ALA A 1 302 ? 26.328 -36.875 -13.047 1 96.5 302 ALA A N 1
ATOM 2372 C CA . ALA A 1 302 ? 26.625 -35.844 -12.062 1 96.5 302 ALA A CA 1
ATOM 2373 C C . ALA A 1 302 ? 25.469 -34.844 -11.953 1 96.5 302 ALA A C 1
ATOM 2375 O O . ALA A 1 302 ? 25.125 -34.406 -10.859 1 96.5 302 ALA A O 1
ATOM 2376 N N . LEU A 1 303 ? 24.891 -34.5 -13.031 1 96.56 303 LEU A N 1
ATOM 2377 C CA . LEU A 1 303 ? 23.75 -33.594 -13.062 1 96.56 303 LEU A CA 1
ATOM 2378 C C . LEU A 1 303 ? 22.562 -34.188 -12.336 1 96.56 303 LEU A C 1
ATOM 2380 O O . LEU A 1 303 ? 21.891 -33.5 -11.555 1 96.56 303 LEU A O 1
ATOM 2384 N N . GLY A 1 304 ? 22.266 -35.406 -12.602 1 96.94 304 GLY A N 1
ATOM 2385 C CA . GLY A 1 304 ? 21.156 -36.094 -11.945 1 96.94 304 GLY A CA 1
ATOM 2386 C C . GLY A 1 304 ? 21.281 -36.125 -10.438 1 96.94 304 GLY A C 1
ATOM 2387 O O . GLY A 1 304 ? 20.312 -35.844 -9.719 1 96.94 304 GLY A O 1
ATOM 2388 N N . ARG A 1 305 ? 22.438 -36.406 -10 1 96.19 305 ARG A N 1
ATOM 2389 C CA . ARG A 1 305 ? 22.688 -36.469 -8.562 1 96.19 305 ARG A CA 1
ATOM 2390 C C . ARG A 1 305 ? 22.547 -35.094 -7.922 1 96.19 305 ARG A C 1
ATOM 2392 O O . ARG A 1 305 ? 22 -34.969 -6.824 1 96.19 305 ARG A O 1
ATOM 2399 N N . ALA A 1 306 ? 23.047 -34.188 -8.633 1 93.88 306 ALA A N 1
ATOM 2400 C CA . ALA A 1 306 ? 22.984 -32.812 -8.125 1 93.88 306 ALA A CA 1
ATOM 2401 C C . ALA A 1 306 ? 21.562 -32.312 -8.102 1 93.88 306 ALA A C 1
ATOM 2403 O O . ALA A 1 306 ? 21.203 -31.484 -7.246 1 93.88 306 ALA A O 1
ATOM 2404 N N . CYS A 1 307 ? 20.656 -32.781 -8.961 1 96 307 CYS A N 1
ATOM 2405 C CA . CYS A 1 307 ? 19.312 -32.219 -9.141 1 96 307 CYS A CA 1
ATOM 2406 C C . CYS A 1 307 ? 18.281 -33.031 -8.375 1 96 307 CYS A C 1
ATOM 2408 O O . CYS A 1 307 ? 17.109 -32.625 -8.297 1 96 307 CYS A O 1
ATOM 2410 N N . PHE A 1 308 ? 18.672 -34.094 -7.77 1 96.38 308 PHE A N 1
ATOM 2411 C CA . PHE A 1 308 ? 17.719 -35.031 -7.188 1 96.38 308 PHE A CA 1
ATOM 2412 C C . PHE A 1 308 ? 16.953 -34.375 -6.035 1 96.38 308 PHE A C 1
ATOM 2414 O O . PHE A 1 308 ? 15.727 -34.375 -6.016 1 96.38 308 PHE A O 1
ATOM 2421 N N . VAL A 1 309 ? 17.656 -33.812 -5.105 1 93.31 309 VAL A N 1
ATOM 2422 C CA . VAL A 1 309 ? 17.016 -33.219 -3.922 1 93.31 309 VAL A CA 1
ATOM 2423 C C . VAL A 1 309 ? 16.125 -32.062 -4.336 1 93.31 309 VAL A C 1
ATOM 2425 O O . VAL A 1 309 ? 14.953 -32 -3.967 1 93.31 309 VAL A O 1
ATOM 2428 N N . PRO A 1 310 ? 16.625 -31.141 -5.156 1 93.44 310 PRO A N 1
ATOM 2429 C CA . PRO A 1 310 ? 15.742 -30.062 -5.621 1 93.44 310 PRO A CA 1
ATOM 2430 C C . PRO A 1 310 ? 14.5 -30.578 -6.348 1 93.44 310 PRO A C 1
ATOM 2432 O O . PRO A 1 310 ? 13.414 -30.031 -6.191 1 93.44 310 PRO A O 1
ATOM 2435 N N . ALA A 1 311 ? 14.656 -31.609 -7.074 1 95.81 311 ALA A N 1
ATOM 2436 C CA . ALA A 1 311 ? 13.555 -32.156 -7.852 1 95.81 311 ALA A CA 1
ATOM 2437 C C . ALA A 1 311 ? 12.461 -32.719 -6.941 1 95.81 311 ALA A C 1
ATOM 2439 O O . ALA A 1 311 ? 11.273 -32.656 -7.27 1 95.81 311 ALA A O 1
ATOM 2440 N N . ILE A 1 312 ? 12.836 -33.219 -5.836 1 95.44 312 ILE A N 1
ATOM 2441 C CA . ILE A 1 312 ? 11.875 -33.75 -4.871 1 95.44 312 ILE A CA 1
ATOM 2442 C C . ILE A 1 312 ? 10.977 -32.594 -4.383 1 95.44 312 ILE A C 1
ATOM 2444 O O . ILE A 1 312 ? 9.781 -32.812 -4.145 1 95.44 312 ILE A O 1
ATOM 2448 N N . PHE A 1 313 ? 11.539 -31.422 -4.32 1 93 313 PHE A N 1
ATOM 2449 C CA . PHE A 1 313 ? 10.789 -30.25 -3.869 1 93 313 PHE A CA 1
ATOM 2450 C C . PHE A 1 313 ? 10.258 -29.453 -5.055 1 93 313 PHE A C 1
ATOM 2452 O O . PHE A 1 313 ? 9.922 -28.281 -4.918 1 93 313 PHE A O 1
ATOM 2459 N N . ASN A 1 314 ? 10.281 -30.078 -6.199 1 95.06 314 ASN A N 1
ATOM 2460 C CA . ASN A 1 314 ? 9.711 -29.547 -7.438 1 95.06 314 ASN A CA 1
ATOM 2461 C C . ASN A 1 314 ? 10.469 -28.328 -7.938 1 95.06 314 ASN A C 1
ATOM 2463 O O . ASN A 1 314 ? 9.875 -27.422 -8.531 1 95.06 314 ASN A O 1
ATOM 2467 N N . ILE A 1 315 ? 11.742 -28.266 -7.586 1 92.75 315 ILE A N 1
ATOM 2468 C CA . ILE A 1 315 ? 12.648 -27.266 -8.133 1 92.75 315 ILE A CA 1
ATOM 2469 C C . ILE A 1 315 ? 13.422 -27.875 -9.312 1 92.75 315 ILE A C 1
ATOM 2471 O O . ILE A 1 315 ? 14.32 -28.688 -9.117 1 92.75 315 ILE A O 1
ATOM 2475 N N . ASN A 1 316 ? 13.164 -27.375 -10.516 1 94.12 316 ASN A N 1
ATOM 2476 C CA . ASN A 1 316 ? 13.766 -28.094 -11.633 1 94.12 316 ASN A CA 1
ATOM 2477 C C . ASN A 1 316 ? 14.547 -27.156 -12.547 1 94.12 316 ASN A C 1
ATOM 2479 O O . ASN A 1 316 ? 14.867 -27.516 -13.68 1 94.12 316 ASN A O 1
ATOM 2483 N N . GLU A 1 317 ? 14.852 -25.938 -12.078 1 90 317 GLU A N 1
ATOM 2484 C CA . GLU A 1 317 ? 15.695 -25.031 -12.844 1 90 317 GLU A CA 1
ATOM 2485 C C . GLU A 1 317 ? 17.031 -25.672 -13.18 1 90 317 GLU A C 1
ATOM 2487 O O . GLU A 1 317 ? 17.484 -25.625 -14.32 1 90 317 GLU A O 1
ATOM 2492 N N . PRO A 1 318 ? 17.688 -26.328 -12.227 1 91.69 318 PRO A N 1
ATOM 2493 C CA . PRO A 1 318 ? 19 -26.922 -12.531 1 91.69 318 PRO A CA 1
ATOM 2494 C C . PRO A 1 318 ? 18.938 -27.969 -13.641 1 91.69 318 PRO A C 1
ATOM 2496 O O . PRO A 1 318 ? 19.797 -28 -14.516 1 91.69 318 PRO A O 1
ATOM 2499 N N . VAL A 1 319 ? 17.938 -28.812 -13.672 1 95.94 319 VAL A N 1
ATOM 2500 C CA . VAL A 1 319 ? 17.875 -29.875 -14.68 1 95.94 319 VAL A CA 1
ATOM 2501 C C . VAL A 1 319 ? 17.422 -29.281 -16.016 1 95.94 319 VAL A C 1
ATOM 2503 O O . VAL A 1 319 ? 17.875 -29.719 -17.078 1 95.94 319 VAL A O 1
ATOM 2506 N N . VAL A 1 320 ? 16.516 -28.297 -16 1 96.19 320 VAL A N 1
ATOM 2507 C CA . VAL A 1 320 ? 16.031 -27.688 -17.234 1 96.19 320 VAL A CA 1
ATOM 2508 C C . VAL A 1 320 ? 17.156 -26.922 -17.922 1 96.19 320 VAL A C 1
ATOM 2510 O O . VAL A 1 320 ? 17.375 -27.078 -19.125 1 96.19 320 VAL A O 1
ATOM 2513 N N . PHE A 1 321 ? 17.859 -26.203 -17.172 1 93.12 321 PHE A N 1
ATOM 2514 C CA . PHE A 1 321 ? 18.938 -25.406 -17.766 1 93.12 321 PHE A CA 1
ATOM 2515 C C . PHE A 1 321 ? 20.172 -26.25 -18 1 93.12 321 PHE A C 1
ATOM 2517 O O . PHE A 1 321 ? 21.047 -25.891 -18.797 1 93.12 321 PHE A O 1
ATOM 2524 N N . GLY A 1 322 ? 20.266 -27.375 -17.375 1 92.62 322 GLY A N 1
ATOM 2525 C CA . GLY A 1 322 ? 21.438 -28.234 -17.5 1 92.62 322 GLY A CA 1
ATOM 2526 C C . GLY A 1 322 ? 21.344 -29.188 -18.672 1 92.62 322 GLY A C 1
ATOM 2527 O O . GLY A 1 322 ? 22.359 -29.562 -19.266 1 92.62 322 GLY A O 1
ATOM 2528 N N . CYS A 1 323 ? 20.094 -29.578 -18.984 1 94.69 323 CYS A N 1
ATOM 2529 C CA . CYS A 1 323 ? 20.078 -30.625 -20 1 94.69 323 CYS A CA 1
ATOM 2530 C C . CYS A 1 323 ? 18.922 -30.438 -20.969 1 94.69 323 CYS A C 1
ATOM 2532 O O . CYS A 1 323 ? 18.922 -31 -22.062 1 94.69 323 CYS A O 1
ATOM 2534 N N . ILE A 1 324 ? 17.922 -29.594 -20.672 1 96.25 324 ILE A N 1
ATOM 2535 C CA . ILE A 1 324 ? 16.719 -29.547 -21.5 1 96.25 324 ILE A CA 1
ATOM 2536 C C . ILE A 1 324 ? 16.75 -28.281 -22.375 1 96.25 324 ILE A C 1
ATOM 2538 O O . ILE A 1 324 ? 16.531 -28.359 -23.578 1 96.25 324 ILE A O 1
ATOM 2542 N N . ALA A 1 325 ? 17.031 -27.156 -21.75 1 93.19 325 ALA A N 1
ATOM 2543 C CA . ALA A 1 325 ? 16.969 -25.875 -22.438 1 93.19 325 ALA A CA 1
ATOM 2544 C C . ALA A 1 325 ? 17.891 -25.859 -23.656 1 93.19 325 ALA A C 1
ATOM 2546 O O . ALA A 1 325 ? 19.078 -26.156 -23.562 1 93.19 325 ALA A O 1
ATOM 2547 N N . TRP A 1 326 ? 17.297 -25.641 -24.797 1 89.62 326 TRP A N 1
ATOM 2548 C CA . TRP A 1 326 ? 17.969 -25.484 -26.078 1 89.62 326 TRP A CA 1
ATOM 2549 C C . TRP A 1 326 ? 18.578 -26.812 -26.516 1 89.62 326 TRP A C 1
ATOM 2551 O O . TRP A 1 326 ? 19.5 -26.828 -27.344 1 89.62 326 TRP A O 1
ATOM 2561 N N . ASN A 1 327 ? 18.203 -27.953 -25.922 1 92 327 ASN A N 1
ATOM 2562 C CA . ASN A 1 327 ? 18.516 -29.297 -26.406 1 92 327 ASN A CA 1
ATOM 2563 C C . ASN A 1 327 ? 17.359 -29.891 -27.188 1 92 327 ASN A C 1
ATOM 2565 O O . ASN A 1 327 ? 16.406 -30.422 -26.609 1 92 327 ASN A O 1
ATOM 2569 N N . PRO A 1 328 ? 17.453 -29.812 -28.484 1 90.38 328 PRO A N 1
ATOM 2570 C CA . PRO A 1 328 ? 16.328 -30.219 -29.328 1 90.38 328 PRO A CA 1
ATOM 2571 C C . PRO A 1 328 ? 15.836 -31.625 -29 1 90.38 328 PRO A C 1
ATOM 2573 O O . PRO A 1 328 ? 14.633 -31.906 -29.109 1 90.38 328 PRO A O 1
ATOM 2576 N N . ILE A 1 329 ? 16.703 -32.438 -28.609 1 93.25 329 ILE A N 1
ATOM 2577 C CA . ILE A 1 329 ? 16.312 -33.812 -28.297 1 93.25 329 ILE A CA 1
ATOM 2578 C C . ILE A 1 329 ? 15.477 -33.844 -27.031 1 93.25 329 ILE A C 1
ATOM 2580 O O . ILE A 1 329 ? 14.461 -34.562 -26.953 1 93.25 329 ILE A O 1
ATOM 2584 N N . MET A 1 330 ? 15.875 -33.094 -26.109 1 96.31 330 MET A N 1
ATOM 2585 C CA . MET A 1 330 ? 15.219 -33.125 -24.797 1 96.31 330 MET A CA 1
ATOM 2586 C C . MET A 1 330 ? 14.023 -32.188 -24.75 1 96.31 330 MET A C 1
ATOM 2588 O O . MET A 1 330 ? 13.156 -32.312 -23.891 1 96.31 330 MET A O 1
ATOM 2592 N N . MET A 1 331 ? 13.906 -31.219 -25.625 1 95.75 331 MET A N 1
ATOM 2593 C CA . MET A 1 331 ? 12.781 -30.297 -25.688 1 95.75 331 MET A CA 1
ATOM 2594 C C . MET A 1 331 ? 11.5 -31 -26.094 1 95.75 331 MET A C 1
ATOM 2596 O O . MET A 1 331 ? 10.422 -30.672 -25.594 1 95.75 331 MET A O 1
ATOM 2600 N N . ILE A 1 332 ? 11.648 -31.953 -26.891 1 95.56 332 ILE A N 1
ATOM 2601 C CA . ILE A 1 332 ? 10.508 -32.656 -27.469 1 95.56 332 ILE A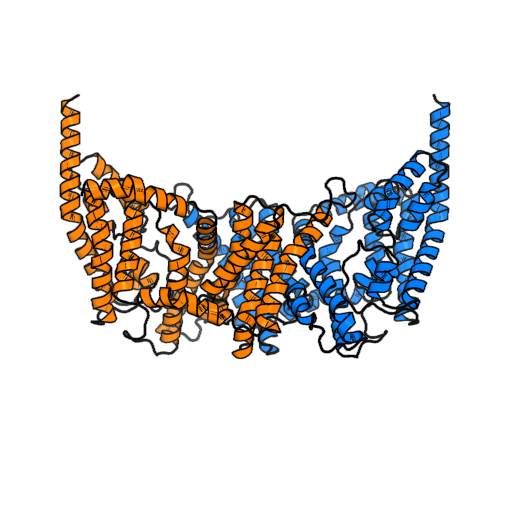 CA 1
ATOM 2602 C C . ILE A 1 332 ? 9.703 -33.344 -26.375 1 95.56 332 ILE A C 1
ATOM 2604 O O . ILE A 1 332 ? 8.492 -33.156 -26.281 1 95.56 332 ILE A O 1
ATOM 2608 N N . PRO A 1 333 ? 10.391 -34.156 -25.547 1 97.62 333 PRO A N 1
ATOM 2609 C CA . PRO A 1 333 ? 9.602 -34.812 -24.484 1 97.62 333 PRO A CA 1
ATOM 2610 C C . PRO A 1 333 ? 8.961 -33.781 -23.547 1 97.62 333 PRO A C 1
ATOM 2612 O O . PRO A 1 333 ? 7.875 -34.031 -23.016 1 97.62 333 PRO A O 1
ATOM 2615 N N . MET A 1 334 ? 9.555 -32.656 -23.266 1 97.44 334 MET A N 1
ATOM 2616 C CA . MET A 1 334 ? 8.945 -31.641 -22.422 1 97.44 334 MET A CA 1
ATOM 2617 C C . MET A 1 334 ? 7.664 -31.109 -23.047 1 97.44 334 MET A C 1
ATOM 2619 O O . MET A 1 334 ? 6.672 -30.875 -22.359 1 97.44 334 MET A O 1
ATOM 2623 N N . TRP A 1 335 ? 7.688 -30.891 -24.359 1 97.56 335 TRP A N 1
ATOM 2624 C CA . TRP A 1 335 ? 6.488 -30.453 -25.062 1 97.56 335 TRP A CA 1
ATOM 2625 C C . TRP A 1 335 ? 5.391 -31.5 -24.984 1 97.56 335 TRP A C 1
ATOM 2627 O O . TRP A 1 335 ? 4.219 -31.172 -24.781 1 97.56 335 TRP A O 1
ATOM 2637 N N . LEU A 1 336 ? 5.812 -32.719 -25.125 1 98.25 336 LEU A N 1
ATOM 2638 C CA . LEU A 1 336 ? 4.852 -33.812 -25.062 1 98.25 336 LEU A CA 1
ATOM 2639 C C . LEU A 1 336 ? 4.207 -33.875 -23.688 1 98.25 336 LEU A C 1
ATOM 2641 O O . LEU A 1 336 ? 3.027 -34.219 -23.562 1 98.25 336 LEU A O 1
ATOM 2645 N N . MET A 1 337 ? 4.996 -33.625 -22.656 1 98.25 337 MET A N 1
ATOM 2646 C CA . MET A 1 337 ? 4.449 -33.594 -21.297 1 98.25 337 MET A CA 1
ATOM 2647 C C . MET A 1 337 ? 3.338 -32.531 -21.188 1 98.25 337 MET A C 1
ATOM 2649 O O . MET A 1 337 ? 2.322 -32.781 -20.531 1 98.25 337 MET A O 1
ATOM 2653 N N . GLY A 1 338 ? 3.557 -31.391 -21.844 1 97.88 338 GLY A N 1
ATOM 2654 C CA . GLY A 1 338 ? 2.582 -30.312 -21.812 1 97.88 338 GLY A CA 1
ATOM 2655 C C . GLY A 1 338 ? 1.298 -30.641 -22.547 1 97.88 338 GLY A C 1
ATOM 2656 O O . GLY A 1 338 ? 0.278 -29.969 -22.375 1 97.88 338 GLY A O 1
ATOM 2657 N N . ILE A 1 339 ? 1.312 -31.688 -23.297 1 98.31 339 ILE A N 1
ATOM 2658 C CA . ILE A 1 339 ? 0.146 -32.062 -24.094 1 98.31 339 ILE A CA 1
ATOM 2659 C C . ILE A 1 339 ? -0.514 -33.312 -23.484 1 98.31 339 ILE A C 1
ATOM 2661 O O . ILE A 1 339 ? -1.713 -33.281 -23.203 1 98.31 339 ILE A O 1
ATOM 2665 N N . VAL A 1 340 ? 0.233 -34.281 -23.219 1 98.69 340 VAL A N 1
ATOM 2666 C CA . VAL A 1 340 ? -0.285 -35.625 -22.875 1 98.69 340 VAL A CA 1
ATOM 2667 C C . VAL A 1 340 ? -0.808 -35.594 -21.438 1 98.69 340 VAL A C 1
ATOM 2669 O O . VAL A 1 340 ? -1.917 -36.062 -21.172 1 98.69 340 VAL A O 1
ATOM 2672 N N . LEU A 1 341 ? -0.051 -35.125 -20.531 1 98.62 341 LEU A N 1
ATOM 2673 C CA . LEU A 1 341 ? -0.425 -35.188 -19.125 1 98.62 341 LEU A CA 1
ATOM 2674 C C . LEU A 1 341 ? -1.698 -34.406 -18.844 1 98.62 341 LEU A C 1
ATOM 2676 O O . LEU A 1 341 ? -2.611 -34.906 -18.172 1 98.62 341 LEU A O 1
ATOM 2680 N N . PRO A 1 342 ? -1.791 -33.125 -19.312 1 98.44 342 PRO A N 1
ATOM 2681 C CA . PRO A 1 342 ? -3.053 -32.438 -19.094 1 98.44 342 PRO A CA 1
ATOM 2682 C C . PRO A 1 342 ? -4.25 -33.125 -19.719 1 98.44 342 PRO A C 1
ATOM 2684 O O . PRO A 1 342 ? -5.352 -33.094 -19.172 1 98.44 342 PRO A O 1
ATOM 2687 N N . THR A 1 343 ? -4.027 -33.75 -20.844 1 98.44 343 THR A N 1
ATOM 2688 C CA . THR A 1 343 ? -5.098 -34.5 -21.5 1 98.44 343 THR A CA 1
ATOM 2689 C C . THR A 1 343 ? -5.531 -35.656 -20.609 1 98.44 343 THR A C 1
ATOM 2691 O O . THR A 1 343 ? -6.73 -35.906 -20.438 1 98.44 343 THR A O 1
ATOM 2694 N N . VAL A 1 344 ? -4.605 -36.344 -20.078 1 98.5 344 VAL A N 1
ATOM 2695 C CA . VAL A 1 344 ? -4.887 -37.5 -19.219 1 98.5 344 VAL A CA 1
ATOM 2696 C C . VAL A 1 344 ? -5.66 -37.031 -17.984 1 98.5 344 VAL A C 1
ATOM 2698 O O . VAL A 1 344 ? -6.652 -37.656 -17.594 1 98.5 344 VAL A O 1
ATOM 2701 N N . VAL A 1 345 ? -5.215 -35.938 -17.375 1 98.25 345 VAL A N 1
ATOM 2702 C CA . VAL A 1 345 ? -5.852 -35.438 -16.172 1 98.25 345 VAL A CA 1
ATOM 2703 C C . VAL A 1 345 ? -7.273 -34.969 -16.484 1 98.25 345 VAL A C 1
ATOM 2705 O O . VAL A 1 345 ? -8.195 -35.219 -15.711 1 98.25 345 VAL A O 1
ATOM 2708 N N . TRP A 1 346 ? -7.43 -34.312 -17.641 1 97.88 346 TRP A N 1
ATOM 2709 C CA . TRP A 1 346 ? -8.766 -33.906 -18.062 1 97.88 346 TRP A CA 1
ATOM 2710 C C . TRP A 1 346 ? -9.695 -35.094 -18.203 1 97.88 346 TRP A C 1
ATOM 2712 O O . TRP A 1 346 ? -10.836 -35.062 -17.75 1 97.88 346 TRP A O 1
ATOM 2722 N N . ILE A 1 347 ? -9.25 -36.156 -18.812 1 97.81 347 ILE A N 1
ATOM 2723 C CA . ILE A 1 347 ? -10.062 -37.312 -19.094 1 97.81 347 ILE A CA 1
ATOM 2724 C C . ILE A 1 347 ? -10.453 -38 -17.781 1 97.81 347 ILE A C 1
ATOM 2726 O O . ILE A 1 347 ? -11.617 -38.344 -17.578 1 97.81 347 ILE A O 1
ATOM 2730 N N . PHE A 1 348 ? -9.578 -38.031 -16.797 1 98.06 348 PHE A N 1
ATOM 2731 C CA . PHE A 1 348 ? -9.812 -38.875 -15.633 1 98.06 348 PHE A CA 1
ATOM 2732 C C . PHE A 1 348 ? -10.359 -38.031 -14.469 1 98.06 348 PHE A C 1
ATOM 2734 O O . PHE A 1 348 ? -10.625 -38.562 -13.391 1 98.06 348 PHE A O 1
ATOM 2741 N N . THR A 1 349 ? -10.594 -36.75 -14.688 1 96.81 349 THR A N 1
ATOM 2742 C CA . THR A 1 349 ? -11.211 -35.938 -13.641 1 96.81 349 THR A CA 1
ATOM 2743 C C . THR A 1 349 ? -12.531 -35.344 -14.125 1 96.81 349 THR A C 1
ATOM 2745 O O . THR A 1 349 ? -13.469 -35.188 -13.344 1 96.81 349 THR A O 1
ATOM 2748 N N . LYS A 1 350 ? -12.555 -35 -15.414 1 95.38 350 LYS A N 1
ATOM 2749 C CA . LYS A 1 350 ? -13.734 -34.312 -15.922 1 95.38 350 LYS A CA 1
ATOM 2750 C C . LYS A 1 350 ? -14.625 -35.25 -16.734 1 95.38 350 LYS A C 1
ATOM 2752 O O . LYS A 1 350 ? -15.844 -35.25 -16.578 1 95.38 350 LYS A O 1
ATOM 2757 N N . VAL A 1 351 ? -14.047 -36 -17.594 1 95 351 VAL A N 1
ATOM 2758 C CA . VAL A 1 351 ? -14.812 -36.906 -18.469 1 95 351 VAL A CA 1
ATOM 2759 C C . VAL A 1 351 ? -15.219 -38.156 -17.703 1 95 351 VAL A C 1
ATOM 2761 O O . VAL A 1 351 ? -16.406 -38.5 -17.641 1 95 351 VAL A O 1
ATOM 2764 N N . ILE A 1 352 ? -14.172 -38.812 -17.141 1 95.69 352 ILE A N 1
ATOM 2765 C CA . ILE A 1 352 ? -14.359 -39.938 -16.234 1 95.69 352 ILE A CA 1
ATOM 2766 C C . ILE A 1 352 ? -13.969 -39.5 -14.812 1 95.69 352 ILE A C 1
ATOM 2768 O O . ILE A 1 352 ? -12.781 -39.531 -14.461 1 95.69 352 ILE A O 1
ATOM 2772 N N . PRO A 1 353 ? -15.016 -39.156 -14.133 1 93.25 353 PRO A N 1
ATOM 2773 C CA . PRO A 1 353 ? -14.695 -38.625 -12.805 1 93.25 353 PRO A CA 1
ATOM 2774 C C . PRO A 1 353 ? -14.086 -39.688 -11.883 1 93.25 353 PRO A C 1
ATOM 2776 O O . PRO A 1 353 ? -14.648 -39.969 -10.82 1 93.25 353 PRO A O 1
ATOM 2779 N N . PHE A 1 354 ? -12.945 -40.062 -12.242 1 96.94 354 PHE A N 1
ATOM 2780 C CA . PHE A 1 354 ? -12.203 -41.062 -11.469 1 96.94 354 PHE A CA 1
ATOM 2781 C C . PHE A 1 354 ? -11.531 -40.406 -10.266 1 96.94 354 PHE A C 1
ATOM 2783 O O . PHE A 1 354 ? -11.719 -40.844 -9.125 1 96.94 354 PHE A O 1
ATOM 2790 N N . ALA A 1 355 ? -10.766 -39.406 -10.492 1 97.12 355 ALA A N 1
ATOM 2791 C CA . ALA A 1 355 ? -10.047 -38.688 -9.445 1 97.12 355 ALA A CA 1
ATOM 2792 C C . ALA A 1 355 ? -10.688 -37.312 -9.172 1 97.12 355 ALA A C 1
ATOM 2794 O O . ALA A 1 355 ? -11.273 -36.719 -10.07 1 97.12 355 ALA A O 1
ATOM 2795 N N . PRO A 1 356 ? -10.609 -36.875 -7.992 1 96.06 356 PRO A N 1
ATOM 2796 C CA . PRO A 1 356 ? -11.297 -35.625 -7.645 1 96.06 356 PRO A CA 1
ATOM 2797 C C . PRO A 1 356 ? -10.578 -34.375 -8.172 1 96.06 356 PRO A C 1
ATOM 2799 O O . PRO A 1 356 ? -9.367 -34.406 -8.391 1 96.06 356 PRO A O 1
ATOM 2802 N N . ILE A 1 357 ? -11.383 -33.344 -8.406 1 96.88 357 ILE A N 1
ATOM 2803 C CA . ILE A 1 357 ? -10.875 -32 -8.695 1 96.88 357 ILE A CA 1
ATOM 2804 C C . ILE A 1 357 ? -10.672 -31.234 -7.395 1 96.88 357 ILE A C 1
ATOM 2806 O O . ILE A 1 357 ? -11.562 -31.219 -6.535 1 96.88 357 ILE A O 1
ATOM 2810 N N . PRO A 1 358 ? -9.461 -30.656 -7.293 1 95.38 358 PRO A N 1
ATOM 2811 C CA . PRO A 1 358 ? -9.18 -29.953 -6.035 1 95.38 358 PRO A CA 1
ATOM 2812 C C . PRO A 1 358 ? -10.195 -28.859 -5.727 1 95.38 358 PRO A C 1
ATOM 2814 O O . PRO A 1 358 ? -10.602 -28.125 -6.625 1 95.38 358 PRO A O 1
ATOM 2817 N N . THR A 1 359 ? -10.633 -28.75 -4.449 1 93.62 359 THR A N 1
ATOM 2818 C CA . THR A 1 359 ? -11.586 -27.75 -3.996 1 93.62 359 THR A CA 1
ATOM 2819 C C . THR A 1 359 ? -11.008 -26.922 -2.846 1 93.62 359 THR A C 1
ATOM 2821 O O . THR A 1 359 ? -11.75 -26.281 -2.1 1 93.62 359 THR A O 1
ATOM 2824 N N . ARG A 1 360 ? -9.727 -27.031 -2.66 1 91.81 360 ARG A N 1
ATOM 2825 C CA . ARG A 1 360 ? -9.031 -26.281 -1.626 1 91.81 360 ARG A CA 1
ATOM 2826 C C . ARG A 1 360 ? -7.863 -25.5 -2.215 1 91.81 360 ARG A C 1
ATOM 2828 O O . ARG A 1 360 ? -7.18 -25.969 -3.123 1 91.81 360 ARG A O 1
ATOM 2835 N N . VAL A 1 361 ? -7.766 -24.297 -1.701 1 92.12 361 VAL A N 1
ATOM 2836 C CA . VAL A 1 361 ? -6.629 -23.484 -2.129 1 92.12 361 VAL A CA 1
ATOM 2837 C C . VAL A 1 361 ? -5.336 -24.078 -1.576 1 92.12 361 VAL A C 1
ATOM 2839 O O . VAL A 1 361 ? -5.203 -24.281 -0.366 1 92.12 361 VAL A O 1
ATOM 2842 N N . PHE A 1 362 ? -4.426 -24.422 -2.438 1 91.38 362 PHE A N 1
ATOM 2843 C CA . PHE A 1 362 ? -3.119 -24.953 -2.084 1 91.38 362 PHE A CA 1
ATOM 2844 C C . PHE A 1 362 ? -2.049 -24.469 -3.049 1 91.38 362 PHE A C 1
ATOM 2846 O O . PHE A 1 362 ? -1.907 -25 -4.152 1 91.38 362 PHE A O 1
ATOM 2853 N N . ASP A 1 363 ? -1.316 -23.484 -2.543 1 89.81 363 ASP A N 1
ATOM 2854 C CA . ASP A 1 363 ? -0.303 -22.891 -3.404 1 89.81 363 ASP A CA 1
ATOM 2855 C C . ASP A 1 363 ? 1.104 -23.203 -2.896 1 89.81 363 ASP A C 1
ATOM 2857 O O . ASP A 1 363 ? 2.049 -22.453 -3.182 1 89.81 363 ASP A O 1
ATOM 2861 N N . MET A 1 364 ? 1.231 -24.297 -2.193 1 87.69 364 MET A N 1
ATOM 2862 C CA . MET A 1 364 ? 2.551 -24.75 -1.75 1 87.69 364 MET A CA 1
ATOM 2863 C C . MET A 1 364 ? 3.137 -25.766 -2.723 1 87.69 364 MET A C 1
ATOM 2865 O O . MET A 1 364 ? 3.301 -26.938 -2.377 1 87.69 364 MET A O 1
ATOM 2869 N N . TRP A 1 365 ? 3.6 -25.266 -3.861 1 89 365 TRP A N 1
ATOM 2870 C CA . TRP A 1 365 ? 4.023 -26.125 -4.961 1 89 365 TRP A CA 1
ATOM 2871 C C . TRP A 1 365 ? 5.344 -26.812 -4.633 1 89 365 TRP A C 1
ATOM 2873 O O . TRP A 1 365 ? 5.742 -27.766 -5.312 1 89 365 TRP A O 1
ATOM 2883 N N . TYR A 1 366 ? 5.988 -26.438 -3.547 1 88 366 TYR A N 1
ATOM 2884 C CA . TYR A 1 366 ? 7.238 -27.078 -3.139 1 88 366 TYR A CA 1
ATOM 2885 C C . TYR A 1 366 ? 6.969 -28.328 -2.312 1 88 366 TYR A C 1
ATOM 2887 O O . TYR A 1 366 ? 7.879 -29.125 -2.076 1 88 366 TYR A O 1
ATOM 2895 N N . CYS A 1 367 ? 5.738 -28.453 -1.924 1 91.31 367 CYS A N 1
ATOM 2896 C CA . CYS A 1 367 ? 5.383 -29.688 -1.212 1 91.31 367 CYS A CA 1
ATOM 2897 C C . CYS A 1 367 ? 5.582 -30.906 -2.098 1 91.31 367 CYS A C 1
ATOM 2899 O O . CYS A 1 367 ? 5.043 -30.969 -3.205 1 91.31 367 CYS A O 1
ATOM 2901 N N . PRO A 1 368 ? 6.297 -31.875 -1.578 1 94.5 368 PRO A N 1
ATOM 2902 C CA . PRO A 1 368 ? 6.625 -33.031 -2.408 1 94.5 368 PRO A CA 1
ATOM 2903 C C . PRO A 1 368 ? 5.406 -33.906 -2.705 1 94.5 368 PRO A C 1
ATOM 2905 O O . PRO A 1 368 ? 4.523 -34.062 -1.854 1 94.5 368 PRO A O 1
ATOM 2908 N N . PHE A 1 369 ? 5.395 -34.469 -3.982 1 95.19 369 PHE A N 1
ATOM 2909 C CA . PHE A 1 369 ? 4.445 -35.531 -4.316 1 95.19 369 PHE A CA 1
ATOM 2910 C C . PHE A 1 369 ? 4.844 -36.844 -3.652 1 95.19 369 PHE A C 1
ATOM 2912 O O . PHE A 1 369 ? 6.031 -37.125 -3.467 1 95.19 369 PHE A O 1
ATOM 2919 N N . PRO A 1 370 ? 3.996 -37.625 -3.174 1 95.94 370 PRO A N 1
ATOM 2920 C CA . PRO A 1 370 ? 2.543 -37.531 -3.336 1 95.94 370 PRO A CA 1
ATOM 2921 C C . PRO A 1 370 ? 1.86 -36.812 -2.166 1 95.94 370 PRO A C 1
ATOM 2923 O O . PRO A 1 370 ? 0.63 -36.781 -2.098 1 95.94 370 PRO A O 1
ATOM 2926 N N . ILE A 1 371 ? 2.605 -36.312 -1.182 1 94.69 371 ILE A N 1
ATOM 2927 C CA . ILE A 1 371 ? 2.043 -35.625 -0.015 1 94.69 371 ILE A CA 1
ATOM 2928 C C . ILE A 1 371 ? 1.142 -34.5 -0.464 1 94.69 371 ILE A C 1
ATOM 2930 O O . ILE A 1 371 ? 0.02 -34.344 0.027 1 94.69 371 ILE A O 1
ATOM 2934 N N . SER A 1 372 ? 1.595 -33.719 -1.418 1 94.5 372 SER A N 1
ATOM 2935 C CA . SER A 1 372 ? 0.814 -32.594 -1.917 1 94.5 372 SER A CA 1
ATOM 2936 C C . SER A 1 372 ? -0.488 -33.062 -2.557 1 94.5 372 SER A C 1
ATOM 2938 O O . SER A 1 372 ? -1.534 -32.438 -2.379 1 94.5 372 SER A O 1
ATOM 2940 N N . THR A 1 373 ? -0.395 -34.219 -3.287 1 96.19 373 THR A N 1
ATOM 2941 C CA . THR A 1 373 ? -1.592 -34.781 -3.906 1 96.19 373 THR A CA 1
ATOM 2942 C C . THR A 1 373 ? -2.615 -35.156 -2.848 1 96.19 373 THR A C 1
ATOM 2944 O O . THR A 1 373 ? -3.807 -34.875 -2.988 1 96.19 373 THR A O 1
ATOM 2947 N N . TRP A 1 374 ? -2.137 -35.781 -1.841 1 93.5 374 TRP A N 1
ATOM 2948 C CA . TRP A 1 374 ? -3.027 -36.219 -0.767 1 93.5 374 TRP A CA 1
ATOM 2949 C C . TRP A 1 374 ? -3.666 -35 -0.079 1 93.5 374 TRP A C 1
ATOM 2951 O O . TRP A 1 374 ? -4.863 -35 0.212 1 93.5 374 TRP A O 1
ATOM 2961 N N . LEU A 1 375 ? -2.908 -34.031 0.146 1 90.81 375 LEU A N 1
ATOM 2962 C CA . LEU A 1 375 ? -3.396 -32.844 0.843 1 90.81 375 LEU A CA 1
ATOM 2963 C C . LEU A 1 375 ? -4.43 -32.094 0 1 90.81 375 LEU A C 1
ATOM 2965 O O . LEU A 1 375 ? -5.41 -31.578 0.533 1 90.81 375 LEU A O 1
ATOM 2969 N N . THR A 1 376 ? -4.266 -32.062 -1.264 1 92.75 376 THR A N 1
ATOM 2970 C CA . THR A 1 376 ? -5.117 -31.281 -2.145 1 92.75 376 THR A CA 1
ATOM 2971 C C . THR A 1 376 ? -6.383 -32.062 -2.51 1 92.75 376 THR A C 1
ATOM 2973 O O . THR A 1 376 ? -7.441 -31.453 -2.715 1 92.75 376 THR A O 1
ATOM 2976 N N . THR A 1 377 ? -6.309 -33.406 -2.537 1 92.31 377 THR A N 1
ATOM 2977 C CA . THR A 1 377 ? -7.441 -34.188 -3.035 1 92.31 377 THR A CA 1
ATOM 2978 C C . THR A 1 377 ? -8.086 -35 -1.909 1 92.31 377 THR A C 1
ATOM 2980 O O . THR A 1 377 ? -9.273 -35.312 -1.972 1 92.31 377 THR A O 1
ATOM 2983 N N . GLY A 1 378 ? -7.324 -35.438 -0.981 1 88.56 378 GLY A N 1
ATOM 2984 C CA . GLY A 1 378 ? -7.809 -36.281 0.103 1 88.56 378 GLY A CA 1
ATOM 2985 C C . GLY A 1 378 ? -8.305 -37.625 -0.366 1 88.56 378 GLY A C 1
ATOM 2986 O O . GLY A 1 378 ? -9.172 -38.25 0.271 1 88.56 378 GLY A O 1
ATOM 2987 N N . SER A 1 379 ? -7.766 -38.125 -1.492 1 94.12 379 SER A N 1
ATOM 2988 C CA . SER A 1 379 ? -8.32 -39.344 -2.086 1 94.12 379 SER A CA 1
ATOM 2989 C C . SER A 1 379 ? -7.223 -40.25 -2.604 1 94.12 379 SER A C 1
ATOM 2991 O O . SER A 1 379 ? -6.234 -39.781 -3.174 1 94.12 379 SER A O 1
ATOM 2993 N N . ILE A 1 380 ? -7.426 -41.469 -2.391 1 96.44 380 ILE A N 1
ATOM 2994 C CA . ILE A 1 380 ? -6.504 -42.469 -2.91 1 96.44 380 ILE A CA 1
ATOM 2995 C C . ILE A 1 380 ? -6.566 -42.5 -4.438 1 96.44 380 ILE A C 1
ATOM 2997 O O . ILE A 1 380 ? -5.555 -42.719 -5.102 1 96.44 380 ILE A O 1
ATOM 3001 N N . LYS A 1 381 ? -7.754 -42.188 -4.941 1 97.69 381 LYS A N 1
ATOM 3002 C CA . LYS A 1 381 ? -7.902 -42.125 -6.391 1 97.69 381 LYS A CA 1
ATOM 3003 C C . LYS A 1 381 ? -7.055 -41 -6.98 1 97.69 381 LYS A C 1
ATOM 3005 O O . LYS A 1 381 ? -6.543 -41.125 -8.094 1 97.69 381 LYS A O 1
ATOM 3010 N N . GLY A 1 382 ? -6.977 -39.969 -6.242 1 97.56 382 GLY A N 1
ATOM 3011 C CA . GLY A 1 382 ? -6.094 -38.906 -6.668 1 97.56 382 GLY A CA 1
ATOM 3012 C C . GLY A 1 382 ? -4.633 -39.312 -6.719 1 97.56 382 GLY A C 1
ATOM 3013 O O . GLY A 1 382 ? -3.926 -39 -7.676 1 97.56 382 GLY A O 1
ATOM 3014 N N . VAL A 1 383 ? -4.219 -40.031 -5.727 1 97.88 383 VAL A N 1
ATOM 3015 C CA . VAL A 1 383 ? -2.836 -40.5 -5.664 1 97.88 383 VAL A CA 1
ATOM 3016 C C . VAL A 1 383 ? -2.561 -41.469 -6.809 1 97.88 383 VAL A C 1
ATOM 3018 O O . VAL A 1 383 ? -1.477 -41.438 -7.398 1 97.88 383 VAL A O 1
ATOM 3021 N N . ILE A 1 384 ? -3.49 -42.281 -7.094 1 98.38 384 ILE A N 1
ATOM 3022 C CA . ILE A 1 384 ? -3.352 -43.219 -8.188 1 98.38 384 ILE A CA 1
ATOM 3023 C C . ILE A 1 384 ? -3.186 -42.469 -9.508 1 98.38 384 ILE A C 1
ATOM 3025 O O . ILE A 1 384 ? -2.324 -42.812 -10.32 1 98.38 384 ILE A O 1
ATOM 3029 N N . LEU A 1 385 ? -4.055 -41.5 -9.727 1 98.38 385 LEU A N 1
ATOM 3030 C CA . LEU A 1 385 ? -3.941 -40.719 -10.953 1 98.38 385 LEU A CA 1
ATOM 3031 C C . LEU A 1 385 ? -2.58 -40.062 -11.047 1 98.38 385 LEU A C 1
ATOM 3033 O O . LEU A 1 385 ? -1.979 -40 -12.125 1 98.38 385 LEU A O 1
ATOM 3037 N N . MET A 1 386 ? -2.121 -39.469 -9.969 1 98.44 386 MET A N 1
ATOM 3038 C CA . MET A 1 386 ? -0.789 -38.875 -9.922 1 98.44 386 MET A CA 1
ATOM 3039 C C . MET A 1 386 ? 0.277 -39.875 -10.32 1 98.44 386 MET A C 1
ATOM 3041 O O . MET A 1 386 ? 1.182 -39.562 -11.094 1 98.44 386 MET A O 1
ATOM 3045 N N . ALA A 1 387 ? 0.199 -41.125 -9.82 1 98.31 387 ALA A N 1
ATOM 3046 C CA . ALA A 1 387 ? 1.144 -42.188 -10.141 1 98.31 387 ALA A CA 1
ATOM 3047 C C . ALA A 1 387 ? 1.089 -42.531 -11.625 1 98.31 387 ALA A C 1
ATOM 3049 O O . ALA A 1 387 ? 2.119 -42.812 -12.242 1 98.31 387 ALA A O 1
ATOM 3050 N N . VAL A 1 388 ? -0.103 -42.562 -12.125 1 98.44 388 VAL A N 1
ATOM 3051 C CA . VAL A 1 388 ? -0.277 -42.844 -13.547 1 98.44 388 VAL A CA 1
ATOM 3052 C C . VAL A 1 388 ? 0.421 -41.75 -14.367 1 98.44 388 VAL A C 1
ATOM 3054 O O . VAL A 1 388 ? 1.087 -42.062 -15.359 1 98.44 388 VAL A O 1
ATOM 3057 N N . CYS A 1 389 ? 0.247 -40.5 -13.961 1 98.62 389 CYS A N 1
ATOM 3058 C CA . CYS A 1 389 ? 0.918 -39.406 -14.648 1 98.62 389 CYS A CA 1
ATOM 3059 C C . CYS A 1 389 ? 2.432 -39.562 -14.578 1 98.62 389 CYS A C 1
ATOM 3061 O O . CYS A 1 389 ? 3.133 -39.312 -15.562 1 98.62 389 CYS A O 1
ATOM 3063 N N . ALA A 1 390 ? 2.957 -39.938 -13.438 1 98.38 390 ALA A N 1
ATOM 3064 C CA . ALA A 1 390 ? 4.391 -40.156 -13.281 1 98.38 390 ALA A CA 1
ATOM 3065 C C . ALA A 1 390 ? 4.875 -41.281 -14.195 1 98.38 390 ALA A C 1
ATOM 3067 O O . ALA A 1 390 ? 5.953 -41.188 -14.789 1 98.38 390 ALA A O 1
ATOM 3068 N N . LEU A 1 391 ? 4.109 -42.312 -14.289 1 98.56 391 LEU A N 1
ATOM 3069 C CA . LEU A 1 391 ? 4.461 -43.438 -15.141 1 98.56 391 LEU A CA 1
ATOM 3070 C C . LEU A 1 391 ? 4.484 -43.031 -16.609 1 98.56 391 LEU A C 1
ATOM 3072 O O . LEU A 1 391 ? 5.402 -43.375 -17.344 1 98.56 391 LEU A O 1
ATOM 3076 N N . ILE A 1 392 ? 3.445 -42.344 -17 1 98.69 392 ILE A N 1
ATOM 3077 C CA . ILE A 1 392 ? 3.381 -41.844 -18.375 1 98.69 392 ILE A CA 1
ATOM 3078 C C . ILE A 1 392 ? 4.578 -40.969 -18.656 1 98.69 392 ILE A C 1
ATOM 3080 O O . ILE A 1 392 ? 5.188 -41.062 -19.734 1 98.69 392 ILE A O 1
ATOM 3084 N N . SER A 1 393 ? 4.859 -40.062 -17.75 1 98.62 393 SER A N 1
ATOM 3085 C CA . SER A 1 393 ? 6.012 -39.156 -17.906 1 98.62 393 SER A CA 1
ATOM 3086 C C . SER A 1 393 ? 7.301 -39.969 -18.078 1 98.62 393 SER A C 1
ATOM 3088 O O . SER A 1 393 ? 8.148 -39.625 -18.891 1 98.62 393 SER A O 1
ATOM 3090 N N . THR A 1 394 ? 7.484 -41.031 -17.312 1 98.5 394 THR A N 1
ATOM 3091 C CA . THR A 1 394 ? 8.664 -41.875 -17.391 1 98.5 394 THR A CA 1
ATOM 3092 C C . THR A 1 394 ? 8.789 -42.469 -18.797 1 98.5 394 THR A C 1
ATOM 3094 O O . THR A 1 394 ? 9.875 -42.5 -19.375 1 98.5 394 THR A O 1
ATOM 3097 N N . VAL A 1 395 ? 7.699 -42.906 -19.281 1 98.56 395 VAL A N 1
ATOM 3098 C CA . VAL A 1 395 ? 7.684 -43.562 -20.594 1 98.56 395 VAL A CA 1
ATOM 3099 C C . VAL A 1 395 ? 8.031 -42.531 -21.672 1 98.56 395 VAL A C 1
ATOM 3101 O O . VAL A 1 395 ? 8.703 -42.875 -22.656 1 98.56 395 VAL A O 1
ATOM 3104 N N . ILE A 1 396 ? 7.598 -41.344 -21.469 1 98.5 396 ILE A N 1
ATOM 3105 C CA . ILE A 1 396 ? 7.828 -40.281 -22.469 1 98.5 396 ILE A CA 1
ATOM 3106 C C . ILE A 1 396 ? 9.281 -39.844 -22.406 1 98.5 396 ILE A C 1
ATOM 3108 O O . ILE A 1 396 ? 9.938 -39.688 -23.438 1 98.5 396 ILE A O 1
ATOM 3112 N N . TRP A 1 397 ? 9.852 -39.625 -21.25 1 98.44 397 TRP A N 1
ATOM 3113 C CA . TRP A 1 397 ? 11.203 -39.094 -21.094 1 98.44 397 TRP A CA 1
ATOM 3114 C C . TRP A 1 397 ? 12.234 -40.156 -21.516 1 98.44 397 TRP A C 1
ATOM 3116 O O . TRP A 1 397 ? 13.305 -39.812 -22.016 1 98.44 397 TRP A O 1
ATOM 3126 N N . TYR A 1 398 ? 11.984 -41.406 -21.422 1 98.19 398 TYR A N 1
ATOM 3127 C CA . TYR A 1 398 ? 12.961 -42.469 -21.453 1 98.19 398 TYR A CA 1
ATOM 3128 C C . TYR A 1 398 ? 13.664 -42.562 -22.797 1 98.19 398 TYR A C 1
ATOM 3130 O O . TYR A 1 398 ? 14.891 -42.562 -22.875 1 98.19 398 TYR A O 1
ATOM 3138 N N . PRO A 1 399 ? 12.914 -42.656 -23.906 1 97.94 399 PRO A N 1
ATOM 3139 C CA . PRO A 1 399 ? 13.609 -42.781 -25.188 1 97.94 399 PRO A CA 1
ATOM 3140 C C . PRO A 1 399 ? 14.516 -41.594 -25.484 1 97.94 399 PRO A C 1
ATOM 3142 O O . PRO A 1 399 ? 15.609 -41.781 -26.031 1 97.94 399 PRO A O 1
ATOM 3145 N N . PHE A 1 400 ? 14.109 -40.469 -25.188 1 98 400 PHE A N 1
ATOM 3146 C CA . PHE A 1 400 ? 14.898 -39.281 -25.469 1 98 400 PHE A CA 1
ATOM 3147 C C . PHE A 1 400 ? 16.109 -39.188 -24.547 1 98 400 PHE A C 1
ATOM 3149 O O . PHE A 1 400 ? 17.188 -38.781 -24.984 1 98 400 PHE A O 1
ATOM 3156 N N . PHE A 1 401 ? 15.883 -39.531 -23.297 1 97.69 401 PHE A N 1
ATOM 3157 C CA . PHE A 1 401 ? 17 -39.625 -22.359 1 97.69 401 PHE A CA 1
ATOM 3158 C C . PHE A 1 401 ? 18.062 -40.594 -22.859 1 97.69 401 PHE A C 1
ATOM 3160 O O . PHE A 1 401 ? 19.266 -40.25 -22.844 1 97.69 401 PHE A O 1
ATOM 3167 N N . ARG A 1 402 ? 17.625 -41.719 -23.312 1 97.31 402 ARG A N 1
ATOM 3168 C CA . ARG A 1 402 ? 18.562 -42.719 -23.781 1 97.31 402 ARG A CA 1
ATOM 3169 C C . ARG A 1 402 ? 19.375 -42.188 -24.969 1 97.31 402 ARG A C 1
ATOM 3171 O O . ARG A 1 402 ? 20.594 -42.438 -25.047 1 97.31 402 ARG A O 1
ATOM 3178 N N . ILE A 1 403 ? 18.719 -41.562 -25.828 1 97.06 403 ILE A N 1
ATOM 3179 C CA . ILE A 1 403 ? 19.391 -41 -26.984 1 97.06 403 ILE A CA 1
ATOM 3180 C C . ILE A 1 403 ? 20.422 -39.969 -26.547 1 97.06 403 ILE A C 1
ATOM 3182 O O . ILE A 1 403 ? 21.562 -39.969 -26.984 1 97.06 403 ILE A O 1
ATOM 3186 N N . TYR A 1 404 ? 20.031 -39.125 -25.734 1 96.56 404 TYR A N 1
ATOM 3187 C CA . TYR A 1 404 ? 20.906 -38.062 -25.266 1 96.56 404 TYR A CA 1
ATOM 3188 C C . TYR A 1 404 ? 22.078 -38.625 -24.469 1 96.56 404 TYR A C 1
ATOM 3190 O O . TYR A 1 404 ? 23.219 -38.188 -24.625 1 96.56 404 TYR A O 1
ATOM 3198 N N . ASP A 1 405 ? 21.766 -39.562 -23.594 1 97.06 405 ASP A N 1
ATOM 3199 C CA . ASP A 1 405 ? 22.797 -40.219 -22.797 1 97.06 405 ASP A CA 1
ATOM 3200 C C . ASP A 1 405 ? 23.844 -40.875 -23.688 1 97.06 405 ASP A C 1
ATOM 3202 O O . ASP A 1 405 ? 25.047 -40.781 -23.406 1 97.06 405 ASP A O 1
ATOM 3206 N N . ASN A 1 406 ? 23.406 -41.562 -24.688 1 96.5 406 ASN A N 1
ATOM 3207 C CA . ASN A 1 406 ? 24.328 -42.219 -25.609 1 96.5 406 ASN A CA 1
ATOM 3208 C C . ASN A 1 406 ? 25.203 -41.188 -26.344 1 96.5 406 ASN A C 1
ATOM 3210 O O . ASN A 1 406 ? 26.391 -41.406 -26.547 1 96.5 406 ASN A O 1
ATOM 3214 N N . GLN A 1 407 ? 24.562 -40.188 -26.734 1 95.25 407 GLN A N 1
ATOM 3215 C CA . GLN A 1 407 ? 25.297 -39.125 -27.422 1 95.25 407 GLN A CA 1
ATOM 3216 C C . GLN A 1 407 ? 26.391 -38.531 -26.531 1 95.25 407 GLN A C 1
ATOM 3218 O O . GLN A 1 407 ? 27.516 -38.344 -26.969 1 95.25 407 GLN A O 1
ATOM 3223 N N . GLU A 1 408 ? 26.047 -38.281 -25.328 1 95.5 408 GLU A N 1
ATOM 3224 C CA . GLU A 1 408 ? 27 -37.688 -24.391 1 95.5 408 GLU A CA 1
ATOM 3225 C C . GLU A 1 408 ? 28.109 -38.688 -24.031 1 95.5 408 GLU A C 1
ATOM 3227 O O . GLU A 1 408 ? 29.266 -38.312 -23.844 1 95.5 408 GLU A O 1
ATOM 3232 N N . THR A 1 409 ? 27.766 -39.938 -23.922 1 95.81 409 THR A N 1
ATOM 3233 C CA . THR A 1 409 ? 28.734 -40.969 -23.609 1 95.81 409 THR A CA 1
ATOM 3234 C C . THR A 1 409 ? 29.766 -41.094 -24.734 1 95.81 409 THR A C 1
ATOM 3236 O O . THR A 1 409 ? 30.953 -41.25 -24.484 1 95.81 409 THR A O 1
ATOM 3239 N N . GLU A 1 410 ? 29.281 -41.094 -25.906 1 95.19 410 GLU A N 1
ATOM 3240 C CA . GLU A 1 410 ? 30.172 -41.188 -27.062 1 95.19 410 GLU A CA 1
ATOM 3241 C C . GLU A 1 410 ? 31.094 -39.969 -27.141 1 95.19 410 GLU A C 1
ATOM 3243 O O . GLU A 1 410 ? 32.25 -40.094 -27.5 1 95.19 410 GLU A O 1
ATOM 3248 N N . ALA A 1 411 ? 30.531 -38.875 -26.891 1 94.38 411 ALA A N 1
ATOM 3249 C CA . ALA A 1 411 ? 31.328 -37.656 -26.906 1 94.38 411 ALA A CA 1
ATOM 3250 C C . ALA A 1 411 ? 32.438 -37.719 -25.844 1 94.38 411 ALA A C 1
ATOM 3252 O O . ALA A 1 411 ? 33.562 -37.25 -26.078 1 94.38 411 ALA A O 1
ATOM 3253 N N . GLU A 1 412 ? 32.062 -38.25 -24.703 1 94.19 412 GLU A N 1
ATOM 3254 C CA . GLU A 1 412 ? 33.031 -38.406 -23.625 1 94.19 412 GLU A CA 1
ATOM 3255 C C . GLU A 1 412 ? 34.156 -39.406 -24 1 94.19 412 GLU A C 1
ATOM 3257 O O . GLU A 1 412 ? 35.312 -39.188 -23.703 1 94.19 412 GLU A O 1
ATOM 3262 N N . LYS A 1 413 ? 33.75 -40.375 -24.625 1 93.44 413 LYS A N 1
ATOM 3263 C CA . LYS A 1 413 ? 34.719 -41.375 -25.078 1 93.44 413 LYS A CA 1
ATOM 3264 C C . LYS A 1 413 ? 35.688 -40.781 -26.125 1 93.44 413 LYS A C 1
ATOM 3266 O O . LYS A 1 413 ? 36.875 -41.031 -26.094 1 93.44 413 LYS A O 1
ATOM 3271 N N . ARG A 1 414 ? 35.125 -40.156 -26.938 1 93.44 414 ARG A N 1
ATOM 3272 C CA . ARG A 1 414 ? 35.938 -39.5 -27.969 1 93.44 414 ARG A CA 1
ATOM 3273 C C . ARG A 1 414 ? 36.906 -38.5 -27.359 1 93.44 414 ARG A C 1
ATOM 3275 O O . ARG A 1 414 ? 38.031 -38.375 -27.812 1 93.44 414 ARG A O 1
ATOM 3282 N N . ALA A 1 415 ? 36.406 -37.812 -26.453 1 91.81 415 ALA A N 1
ATOM 3283 C CA . ALA A 1 415 ? 37.281 -36.812 -25.797 1 91.81 415 ALA A CA 1
ATOM 3284 C C . ALA A 1 415 ? 38.406 -37.5 -25.031 1 91.81 415 ALA A C 1
ATOM 3286 O O . ALA A 1 415 ? 39.5 -36.969 -24.938 1 91.81 415 ALA A O 1
ATOM 3287 N N . GLU A 1 416 ? 38.125 -38.656 -24.453 1 90.38 416 GLU A N 1
ATOM 3288 C CA . GLU A 1 416 ? 39.156 -39.406 -23.719 1 90.38 416 GLU A CA 1
ATOM 3289 C C . GLU A 1 416 ? 40.156 -40 -24.672 1 90.38 416 GLU A C 1
ATOM 3291 O O . GLU A 1 416 ? 41.344 -40.125 -24.328 1 90.38 416 GLU A O 1
ATOM 3296 N N . GLU A 1 417 ? 39.719 -40.344 -25.766 1 88.69 417 GLU A N 1
ATOM 3297 C CA . GLU A 1 417 ? 40.656 -40.906 -26.75 1 88.69 417 GLU A CA 1
ATOM 3298 C C . GLU A 1 417 ? 41.562 -39.844 -27.344 1 88.69 417 GLU A C 1
ATOM 3300 O O . GLU A 1 417 ? 42.656 -40.156 -27.797 1 88.69 417 GLU A O 1
ATOM 3305 N N . LYS A 1 418 ? 41.188 -38.688 -27.141 1 82.25 418 LYS A N 1
ATOM 3306 C CA . LYS A 1 418 ? 42 -37.625 -27.656 1 82.25 418 LYS A CA 1
ATOM 3307 C C . LYS A 1 418 ? 42.969 -37.094 -26.578 1 82.25 418 LYS A C 1
ATOM 3309 O O . LYS A 1 418 ? 43.875 -36.312 -26.891 1 82.25 418 LYS A O 1
ATOM 3314 N N . LYS A 1 419 ? 42.875 -37.625 -25.609 1 70.81 419 LYS A N 1
ATOM 3315 C CA . LYS A 1 419 ? 43.906 -37.312 -24.609 1 70.81 419 LYS A CA 1
ATOM 3316 C C . LYS A 1 419 ? 44.969 -38.375 -24.531 1 70.81 419 LYS A C 1
ATOM 3318 O O . LYS A 1 419 ? 46.125 -38.094 -24.234 1 70.81 419 LYS A O 1
ATOM 3323 N N . MET B 1 1 ? 16.375 33.531 34.156 1 71.44 1 MET B N 1
ATOM 3324 C CA . MET B 1 1 ? 16.438 33.344 32.719 1 71.44 1 MET B CA 1
ATOM 3325 C C . MET B 1 1 ? 17.688 32.562 32.312 1 71.44 1 MET B C 1
ATOM 3327 O O . MET B 1 1 ? 17.609 31.594 31.547 1 71.44 1 MET B O 1
ATOM 3331 N N . LYS B 1 2 ? 18.812 32.781 33.031 1 78.69 2 LYS B N 1
ATOM 3332 C CA . LYS B 1 2 ? 20.047 32.094 32.688 1 78.69 2 LYS B CA 1
ATOM 3333 C C . LYS B 1 2 ? 19.953 30.609 33.062 1 78.69 2 LYS B C 1
ATOM 3335 O O . LYS B 1 2 ? 20.344 29.75 32.281 1 78.69 2 LYS B O 1
ATOM 3340 N N . GLN B 1 3 ? 19.359 30.375 34.219 1 83.62 3 GLN B N 1
ATOM 3341 C CA . GLN B 1 3 ? 19.25 28.984 34.656 1 83.62 3 GLN B CA 1
ATOM 3342 C C . GLN B 1 3 ? 18.281 28.203 33.781 1 83.62 3 GLN B C 1
ATOM 3344 O O . GLN B 1 3 ? 18.516 27.047 33.469 1 83.62 3 GLN B O 1
ATOM 3349 N N . LEU B 1 4 ? 17.156 28.828 33.469 1 83.38 4 LEU B N 1
ATOM 3350 C CA . LEU B 1 4 ? 16.188 28.203 32.594 1 83.38 4 LEU B CA 1
ATOM 3351 C C . LEU B 1 4 ? 16.781 27.906 31.219 1 83.38 4 LEU B C 1
ATOM 3353 O O . LEU B 1 4 ? 16.594 26.812 30.672 1 83.38 4 LEU B O 1
ATOM 3357 N N . ILE B 1 5 ? 17.469 28.844 30.75 1 82.19 5 ILE B N 1
ATOM 3358 C CA . ILE B 1 5 ? 18.078 28.688 29.438 1 82.19 5 ILE B CA 1
ATOM 3359 C C . ILE B 1 5 ? 19.109 27.578 29.469 1 82.19 5 ILE B C 1
ATOM 3361 O O . ILE B 1 5 ? 19.25 26.812 28.516 1 82.19 5 ILE B O 1
ATOM 3365 N N . HIS B 1 6 ? 19.891 27.547 30.562 1 85.88 6 HIS B N 1
ATOM 3366 C CA . HIS B 1 6 ? 20.875 26.484 30.719 1 85.88 6 HIS B CA 1
ATOM 3367 C C . HIS B 1 6 ? 20.219 25.109 30.766 1 85.88 6 HIS B C 1
ATOM 3369 O O . HIS B 1 6 ? 20.688 24.172 30.125 1 85.88 6 HIS B O 1
ATOM 3375 N N . TRP B 1 7 ? 19.172 25.062 31.484 1 88.19 7 TRP B N 1
ATOM 3376 C CA . TRP B 1 7 ? 18.469 23.781 31.562 1 88.19 7 TRP B CA 1
ATOM 3377 C C . TRP B 1 7 ? 17.859 23.422 30.203 1 88.19 7 TRP B C 1
ATOM 3379 O O . TRP B 1 7 ? 17.891 22.25 29.812 1 88.19 7 TRP B O 1
ATOM 3389 N N . LEU B 1 8 ? 17.266 24.312 29.531 1 85.44 8 LEU B N 1
ATOM 3390 C CA . LEU B 1 8 ? 16.688 24.078 28.219 1 85.44 8 LEU B CA 1
ATOM 3391 C C . LEU B 1 8 ? 17.734 23.594 27.234 1 85.44 8 LEU B C 1
ATOM 3393 O O . LEU B 1 8 ? 17.484 22.656 26.453 1 85.44 8 LEU B O 1
ATOM 3397 N N . GLU B 1 9 ? 18.875 24.141 27.328 1 84.94 9 GLU B N 1
ATOM 3398 C CA . GLU B 1 9 ? 19.922 23.875 26.359 1 84.94 9 GLU B CA 1
ATOM 3399 C C . GLU B 1 9 ? 20.609 22.531 26.656 1 84.94 9 GLU B C 1
ATOM 3401 O O . GLU B 1 9 ? 21 21.812 25.75 1 84.94 9 GLU B O 1
ATOM 3406 N N . HIS B 1 10 ? 20.75 22.219 27.906 1 86.94 10 HIS B N 1
ATOM 3407 C CA . HIS B 1 10 ? 21.625 21.109 28.25 1 86.94 10 HIS B CA 1
ATOM 3408 C C . HIS B 1 10 ? 20.812 19.891 28.688 1 86.94 10 HIS B C 1
ATOM 3410 O O . HIS B 1 10 ? 21.359 18.781 28.781 1 86.94 10 HIS B O 1
ATOM 3416 N N . SER B 1 11 ? 19.641 20.094 28.953 1 85.81 11 SER B N 1
ATOM 3417 C CA . SER B 1 11 ? 18.859 18.969 29.438 1 85.81 11 SER B CA 1
ATOM 3418 C C . SER B 1 11 ? 17.656 18.703 28.562 1 85.81 11 SER B C 1
ATOM 3420 O O . SER B 1 11 ? 17.547 17.641 27.938 1 85.81 11 SER B O 1
ATOM 3422 N N . PHE B 1 12 ? 16.828 19.656 28.375 1 87.19 12 PHE B N 1
ATOM 3423 C CA . PHE B 1 12 ? 15.547 19.453 27.703 1 87.19 12 PHE B CA 1
ATOM 3424 C C . PHE B 1 12 ? 15.758 19.25 26.203 1 87.19 12 PHE B C 1
ATOM 3426 O O . PHE B 1 12 ? 15.273 18.281 25.609 1 87.19 12 PHE B O 1
ATOM 3433 N N . ALA B 1 13 ? 16.453 20.141 25.609 1 85.38 13 ALA B N 1
ATOM 3434 C CA . ALA B 1 13 ? 16.609 20.125 24.156 1 85.38 13 ALA B CA 1
ATOM 3435 C C . ALA B 1 13 ? 17.266 18.844 23.688 1 85.38 13 ALA B C 1
ATOM 3437 O O . ALA B 1 13 ? 16.812 18.219 22.719 1 85.38 13 ALA B O 1
ATOM 3438 N N . PRO B 1 14 ? 18.328 18.422 24.406 1 85.69 14 PRO B N 1
ATOM 3439 C CA . PRO B 1 14 ? 18.938 17.156 23.984 1 85.69 14 PRO B CA 1
ATOM 3440 C C . PRO B 1 14 ? 17.984 15.977 24.094 1 85.69 14 PRO B C 1
ATOM 3442 O O . PRO B 1 14 ? 17.969 15.086 23.234 1 85.69 14 PRO B O 1
ATOM 3445 N N . LYS B 1 15 ? 17.203 15.984 25.078 1 87.81 15 LYS B N 1
ATOM 3446 C CA . LYS B 1 15 ? 16.219 14.922 25.25 1 87.81 15 LYS B CA 1
ATOM 3447 C C . LYS B 1 15 ? 15.18 14.953 24.141 1 87.81 15 LYS B C 1
ATOM 3449 O O . LYS B 1 15 ? 14.797 13.914 23.609 1 87.81 15 LYS B O 1
ATOM 3454 N N . MET B 1 16 ? 14.75 16.109 23.859 1 85.44 16 MET B N 1
ATOM 3455 C CA . MET B 1 16 ? 13.75 16.25 22.812 1 85.44 16 MET B CA 1
ATOM 3456 C C . MET B 1 16 ? 14.328 15.906 21.438 1 85.44 16 MET B C 1
ATOM 3458 O O . MET B 1 16 ? 13.625 15.375 20.578 1 85.44 16 MET B O 1
ATOM 3462 N N . ASN B 1 17 ? 15.484 16.219 21.281 1 85.81 17 ASN B N 1
ATOM 3463 C CA . ASN B 1 17 ? 16.141 15.859 20.031 1 85.81 17 ASN B CA 1
ATOM 3464 C C . ASN B 1 17 ? 16.266 14.344 19.875 1 85.81 17 ASN B C 1
ATOM 3466 O O . ASN B 1 17 ? 16.156 13.82 18.781 1 85.81 17 ASN B O 1
ATOM 3470 N N . LYS B 1 18 ? 16.516 13.758 20.984 1 89.25 18 LYS B N 1
ATOM 3471 C CA . LYS B 1 18 ? 16.562 12.297 20.953 1 89.25 18 LYS B CA 1
ATOM 3472 C C . LYS B 1 18 ? 15.203 11.727 20.547 1 89.25 18 LYS B C 1
ATOM 3474 O O . LYS B 1 18 ? 15.133 10.766 19.766 1 89.25 18 LYS B O 1
ATOM 3479 N N . ILE B 1 19 ? 14.172 12.297 21 1 88.25 19 ILE B N 1
ATOM 3480 C CA . ILE B 1 19 ? 12.82 11.867 20.656 1 88.25 19 ILE B CA 1
ATOM 3481 C C . ILE B 1 19 ? 12.555 12.148 19.188 1 88.25 19 ILE B C 1
ATOM 3483 O O . ILE B 1 19 ? 12.008 11.312 18.469 1 88.25 19 ILE B O 1
ATOM 3487 N N . ASN B 1 20 ? 12.953 13.281 18.797 1 87.56 20 ASN B N 1
ATOM 3488 C CA . ASN B 1 20 ? 12.75 13.703 17.406 1 87.56 20 ASN B CA 1
ATOM 3489 C C . ASN B 1 20 ? 13.484 12.789 16.438 1 87.56 20 ASN B C 1
ATOM 3491 O O . ASN B 1 20 ? 13.07 12.641 15.281 1 87.56 20 ASN B O 1
ATOM 3495 N N . ASN B 1 21 ? 14.5 12.172 16.922 1 89.75 21 ASN B N 1
ATOM 3496 C CA . ASN B 1 21 ? 15.305 11.312 16.062 1 89.75 21 ASN B CA 1
ATOM 3497 C C . ASN B 1 21 ? 14.992 9.836 16.281 1 89.75 21 ASN B C 1
ATOM 3499 O O . ASN B 1 21 ? 15.594 8.969 15.648 1 89.75 21 ASN B O 1
ATOM 3503 N N . ASN B 1 22 ? 14.047 9.648 17.188 1 93.44 22 ASN B N 1
ATOM 3504 C CA . ASN B 1 22 ? 13.609 8.273 17.422 1 93.44 22 ASN B CA 1
ATOM 3505 C C . ASN B 1 22 ? 12.969 7.668 16.172 1 93.44 22 ASN B C 1
ATOM 3507 O O . ASN B 1 22 ? 12.18 8.32 15.492 1 93.44 22 ASN B O 1
ATOM 3511 N N . VAL B 1 23 ? 13.289 6.438 15.922 1 95.38 23 VAL B N 1
ATOM 3512 C CA . VAL B 1 23 ? 12.891 5.777 14.68 1 95.38 23 VAL B CA 1
ATOM 3513 C C . VAL B 1 23 ? 11.375 5.684 14.602 1 95.38 23 VAL B C 1
ATOM 3515 O O . VAL B 1 23 ? 10.789 5.832 13.523 1 95.38 23 VAL B O 1
ATOM 3518 N N . TRP B 1 24 ? 10.727 5.422 15.664 1 95.62 24 TRP B N 1
ATOM 3519 C CA . TRP B 1 24 ? 9.266 5.305 15.688 1 95.62 24 TRP B CA 1
ATOM 3520 C C . TRP B 1 24 ? 8.609 6.648 15.391 1 95.62 24 TRP B C 1
ATOM 3522 O O . TRP B 1 24 ? 7.668 6.723 14.602 1 95.62 24 TRP B O 1
ATOM 3532 N N . VAL B 1 25 ? 9.148 7.691 16.016 1 93.81 25 VAL B N 1
ATOM 3533 C CA . VAL B 1 25 ? 8.578 9.023 15.844 1 93.81 25 VAL B CA 1
ATOM 3534 C C . VAL B 1 25 ? 8.789 9.5 14.406 1 93.81 25 VAL B C 1
ATOM 3536 O O . VAL B 1 25 ? 7.855 10.008 13.773 1 93.81 25 VAL B O 1
ATOM 3539 N N . THR B 1 26 ? 9.953 9.344 13.922 1 94.56 26 THR B N 1
ATOM 3540 C CA . THR B 1 26 ? 10.25 9.766 12.562 1 94.56 26 THR B CA 1
ATOM 3541 C C . THR B 1 26 ? 9.414 8.977 11.555 1 94.56 26 THR B C 1
ATOM 3543 O O . THR B 1 26 ? 8.977 9.523 10.539 1 94.56 26 THR B O 1
ATOM 3546 N N . THR B 1 27 ? 9.188 7.703 11.859 1 97.38 27 THR B N 1
ATOM 3547 C CA . THR B 1 27 ? 8.383 6.863 10.984 1 97.38 27 THR B CA 1
ATOM 3548 C C . THR B 1 27 ? 6.945 7.375 10.922 1 97.38 27 THR B C 1
ATOM 3550 O O . THR B 1 27 ? 6.375 7.512 9.836 1 97.38 27 THR B O 1
ATOM 3553 N N . LEU B 1 28 ? 6.426 7.617 12.07 1 96.56 28 LEU B N 1
ATOM 3554 C CA . LEU B 1 28 ? 5.047 8.094 12.125 1 96.56 28 LEU B CA 1
ATOM 3555 C C . LEU B 1 28 ? 4.91 9.438 11.422 1 96.56 28 LEU B C 1
ATOM 3557 O O . LEU B 1 28 ? 4.008 9.633 10.609 1 96.56 28 LEU B O 1
ATOM 3561 N N . LYS B 1 29 ? 5.812 10.305 11.719 1 94.44 29 LYS B N 1
ATOM 3562 C CA . LYS B 1 29 ? 5.809 11.641 11.117 1 94.44 29 LYS B CA 1
ATOM 3563 C C . LYS B 1 29 ? 5.922 11.555 9.602 1 94.44 29 LYS B C 1
ATOM 3565 O O . LYS B 1 29 ? 5.109 12.133 8.883 1 94.44 29 LYS B O 1
ATOM 3570 N N . ASP B 1 30 ? 6.832 10.812 9.117 1 94.56 30 ASP B N 1
ATOM 3571 C CA . ASP B 1 30 ? 7.082 10.711 7.688 1 94.56 30 ASP B CA 1
ATOM 3572 C C . ASP B 1 30 ? 5.906 10.055 6.969 1 94.56 30 ASP B C 1
ATOM 3574 O O . ASP B 1 30 ? 5.555 10.438 5.855 1 94.56 30 ASP B O 1
ATOM 3578 N N . SER B 1 31 ? 5.32 9.062 7.59 1 97.19 31 SER B N 1
ATOM 3579 C CA . SER B 1 31 ? 4.191 8.352 6.992 1 97.19 31 SER B CA 1
ATOM 3580 C C . SER B 1 31 ? 3.002 9.289 6.789 1 97.19 31 SER B C 1
ATOM 3582 O O . SER B 1 31 ? 2.354 9.258 5.738 1 97.19 31 SER B O 1
ATOM 3584 N N . ILE B 1 32 ? 2.77 10.086 7.738 1 94.44 32 ILE B N 1
ATOM 3585 C CA . ILE B 1 32 ? 1.65 11.016 7.648 1 94.44 32 ILE B CA 1
ATOM 3586 C C . ILE B 1 32 ? 1.963 12.102 6.621 1 94.44 32 ILE B C 1
ATOM 3588 O O . ILE B 1 32 ? 1.097 12.492 5.836 1 94.44 32 ILE B O 1
ATOM 3592 N N . MET B 1 33 ? 3.215 12.531 6.566 1 92.19 33 MET B N 1
ATOM 3593 C CA . MET B 1 33 ? 3.615 13.57 5.617 1 92.19 33 MET B CA 1
ATOM 3594 C C . MET B 1 33 ? 3.492 13.07 4.184 1 92.19 33 MET B C 1
ATOM 3596 O O . MET B 1 33 ? 3.182 13.844 3.277 1 92.19 33 MET B O 1
ATOM 3600 N N . GLN B 1 34 ? 3.621 11.797 4.035 1 94.88 34 GLN B N 1
ATOM 3601 C CA . GLN B 1 34 ? 3.6 11.211 2.701 1 94.88 34 GLN B CA 1
ATOM 3602 C C . GLN B 1 34 ? 2.182 11.18 2.137 1 94.88 34 GLN B C 1
ATOM 3604 O O . GLN B 1 34 ? 1.992 11 0.932 1 94.88 34 GLN B O 1
ATOM 3609 N N . VAL B 1 35 ? 1.179 11.352 2.965 1 95.19 35 VAL B N 1
ATOM 3610 C CA . VAL B 1 35 ? -0.202 11.32 2.492 1 95.19 35 VAL B CA 1
ATOM 3611 C C . VAL B 1 35 ? -0.679 12.742 2.207 1 95.19 35 VAL B C 1
ATOM 3613 O O . VAL B 1 35 ? -1.781 12.945 1.69 1 95.19 35 VAL B O 1
ATOM 3616 N N . LEU B 1 36 ? 0.181 13.75 2.393 1 92.75 36 LEU B N 1
ATOM 3617 C CA . LEU B 1 36 ? -0.194 15.156 2.311 1 92.75 36 LEU B CA 1
ATOM 3618 C C . LEU B 1 36 ? -0.658 15.508 0.901 1 92.75 36 LEU B C 1
ATOM 3620 O O . LEU B 1 36 ? -1.594 16.297 0.732 1 92.75 36 LEU B O 1
ATOM 3624 N N . PRO B 1 37 ? -0.088 14.922 -0.118 1 93.5 37 PRO B N 1
ATOM 3625 C CA . PRO B 1 37 ? -0.592 15.242 -1.454 1 93.5 37 PRO B CA 1
ATOM 3626 C C . PRO B 1 37 ? -2.08 14.945 -1.613 1 93.5 37 PRO B C 1
ATOM 3628 O O . PRO B 1 37 ? -2.797 15.688 -2.287 1 93.5 37 PRO B O 1
ATOM 3631 N N . PHE B 1 38 ? -2.523 13.938 -0.975 1 96 38 PHE B N 1
ATOM 3632 C CA . PHE B 1 38 ? -3.939 13.594 -1.058 1 96 38 PHE B CA 1
ATOM 3633 C C . PHE B 1 38 ? -4.781 14.555 -0.232 1 96 38 PHE B C 1
ATOM 3635 O O . PHE B 1 38 ? -5.918 14.867 -0.596 1 96 38 PHE B O 1
ATOM 3642 N N . ILE B 1 39 ? -4.223 14.984 0.885 1 93 39 ILE B N 1
ATOM 3643 C CA . ILE B 1 39 ? -4.926 15.961 1.716 1 93 39 ILE B CA 1
ATOM 3644 C C . ILE B 1 39 ? -5.039 17.281 0.972 1 93 39 ILE B C 1
ATOM 3646 O O . ILE B 1 39 ? -6.094 17.922 0.984 1 93 39 ILE B O 1
ATOM 3650 N N . LEU B 1 40 ? -3.963 17.672 0.306 1 93.06 40 LEU B N 1
ATOM 3651 C CA . LEU B 1 40 ? -3.975 18.875 -0.502 1 93.06 40 LEU B CA 1
ATOM 3652 C C . LEU B 1 40 ? -5 18.781 -1.627 1 93.06 40 LEU B C 1
ATOM 3654 O O . LEU B 1 40 ? -5.766 19.719 -1.861 1 93.06 40 LEU B O 1
ATOM 3658 N N . LEU B 1 41 ? -4.984 17.656 -2.287 1 94.56 41 LEU B N 1
ATOM 3659 C CA . LEU B 1 41 ? -5.953 17.422 -3.35 1 94.56 41 LEU B CA 1
ATOM 3660 C C . LEU B 1 41 ? -7.379 17.453 -2.807 1 94.56 41 LEU B C 1
ATOM 3662 O O . LEU B 1 41 ? -8.273 18.031 -3.438 1 94.56 41 LEU B O 1
ATOM 3666 N N . GLY B 1 42 ? -7.602 16.812 -1.698 1 93.94 42 GLY B N 1
ATOM 3667 C CA . GLY B 1 42 ? -8.898 16.891 -1.041 1 93.94 42 GLY B CA 1
ATOM 3668 C C . GLY B 1 42 ? -9.344 18.297 -0.738 1 93.94 42 GLY B C 1
ATOM 3669 O O . GLY B 1 42 ? -10.523 18.625 -0.873 1 93.94 42 GLY B O 1
ATOM 3670 N N . SER B 1 43 ? -8.398 19.109 -0.349 1 91.75 43 SER B N 1
ATOM 3671 C CA . SER B 1 43 ? -8.695 20.516 -0.074 1 91.75 43 SER B CA 1
ATOM 3672 C C . SER B 1 43 ? -9.164 21.25 -1.33 1 91.75 43 SER B C 1
ATOM 3674 O O . SER B 1 43 ? -10.094 22.047 -1.273 1 91.75 43 SER B O 1
ATOM 3676 N N . ILE B 1 44 ? -8.562 20.922 -2.4 1 92.25 44 ILE B N 1
ATOM 3677 C CA . ILE B 1 44 ? -8.969 21.516 -3.668 1 92.25 44 ILE B CA 1
ATOM 3678 C C . ILE B 1 44 ? -10.391 21.094 -4.012 1 92.25 44 ILE B C 1
ATOM 3680 O O . ILE B 1 44 ? -11.227 21.922 -4.383 1 92.25 44 ILE B O 1
ATOM 3684 N N . PHE B 1 45 ? -10.672 19.828 -3.895 1 94.19 45 PHE B N 1
ATOM 3685 C CA . PHE B 1 45 ? -12.008 19.312 -4.188 1 94.19 45 PHE B CA 1
ATOM 3686 C C . PHE B 1 45 ? -13.039 19.938 -3.256 1 94.19 45 PHE B C 1
ATOM 3688 O O . PHE B 1 45 ? -14.156 20.25 -3.678 1 94.19 45 PHE B O 1
ATOM 3695 N N . CYS B 1 46 ? -12.656 20.078 -2.029 1 90.25 46 CYS B N 1
ATOM 3696 C CA . CYS B 1 46 ? -13.555 20.688 -1.057 1 90.25 46 CYS B CA 1
ATOM 3697 C C . CYS B 1 46 ? -13.922 22.109 -1.474 1 90.25 46 CYS B C 1
ATOM 3699 O O . CYS B 1 46 ? -15.086 22.5 -1.392 1 90.25 46 CYS B O 1
ATOM 3701 N N . PHE B 1 47 ? -13.008 22.844 -2.023 1 88.56 47 PHE B N 1
ATOM 3702 C CA . PHE B 1 47 ? -13.242 24.219 -2.441 1 88.56 47 PHE B CA 1
ATOM 3703 C C . PHE B 1 47 ? -14.062 24.266 -3.723 1 88.56 47 PHE B C 1
ATOM 3705 O O . PHE B 1 47 ? -14.844 25.203 -3.934 1 88.56 47 PHE B O 1
ATOM 3712 N N . LEU B 1 48 ? -13.836 23.328 -4.523 1 90.62 48 LEU B N 1
ATOM 3713 C CA . LEU B 1 48 ? -14.555 23.297 -5.793 1 90.62 48 LEU B CA 1
ATOM 3714 C C . LEU B 1 48 ? -16.031 22.984 -5.57 1 90.62 48 LEU B C 1
ATOM 3716 O O . LEU B 1 48 ? -16.844 23.172 -6.477 1 90.62 48 LEU B O 1
ATOM 3720 N N . THR B 1 49 ? -16.359 22.609 -4.395 1 88.06 49 THR B N 1
ATOM 3721 C CA . THR B 1 49 ? -17.766 22.359 -4.09 1 88.06 49 THR B CA 1
ATOM 3722 C C . THR B 1 49 ? -18.5 23.672 -3.838 1 88.06 49 THR B C 1
ATOM 3724 O O . THR B 1 49 ? -19.719 23.734 -3.9 1 88.06 49 THR B O 1
ATOM 3727 N N . VAL B 1 50 ? -17.828 24.781 -3.578 1 82.5 50 VAL B N 1
ATOM 3728 C CA . VAL B 1 50 ? -18.359 26.047 -3.094 1 82.5 50 VAL B CA 1
ATOM 3729 C C . VAL B 1 50 ? -19.234 26.688 -4.168 1 82.5 50 VAL B C 1
ATOM 3731 O O . VAL B 1 50 ? -20.375 27.078 -3.898 1 82.5 50 VAL B O 1
ATOM 3734 N N . PRO B 1 51 ? -18.734 26.719 -5.395 1 81.5 51 PRO B N 1
ATOM 3735 C CA . PRO B 1 51 ? -19.594 27.359 -6.395 1 81.5 51 PRO B CA 1
ATOM 3736 C C . PRO B 1 51 ? -20.938 26.656 -6.547 1 81.5 51 PRO B C 1
ATOM 3738 O O . PRO B 1 51 ? -21.969 27.312 -6.711 1 81.5 51 PRO B O 1
ATOM 3741 N N . GLY B 1 52 ? -20.969 25.438 -6.523 1 80 52 GLY B N 1
ATOM 3742 C CA . GLY B 1 52 ? -22.219 24.703 -6.609 1 80 52 GLY B CA 1
ATOM 3743 C C . GLY B 1 52 ? -23.125 24.922 -5.418 1 80 52 GLY B C 1
ATOM 3744 O O . GLY B 1 52 ? -24.328 25.094 -5.57 1 80 52 GLY B O 1
ATOM 3745 N N . GLU B 1 53 ? -22.547 25.062 -4.289 1 77.75 53 GLU B N 1
ATOM 3746 C CA . GLU B 1 53 ? -23.328 25.203 -3.059 1 77.75 53 GLU B CA 1
ATOM 3747 C C . GLU B 1 53 ? -23.781 26.641 -2.855 1 77.75 53 GLU B C 1
ATOM 3749 O O . GLU B 1 53 ? -24.891 26.875 -2.377 1 77.75 53 GLU B O 1
ATOM 3754 N N . VAL B 1 54 ? -22.969 27.578 -3.24 1 76.12 54 VAL B N 1
ATOM 3755 C CA . VAL B 1 54 ? -23.266 29 -2.998 1 76.12 54 VAL B CA 1
ATOM 3756 C C . VAL B 1 54 ? -24.156 29.531 -4.113 1 76.12 54 VAL B C 1
ATOM 3758 O O . VAL B 1 54 ? -25.125 30.25 -3.852 1 76.12 54 VAL B O 1
ATOM 3761 N N . PHE B 1 55 ? -23.766 29.109 -5.352 1 82 55 PHE B N 1
ATOM 3762 C CA . PHE B 1 55 ? -24.5 29.688 -6.473 1 82 55 PHE B CA 1
ATOM 3763 C C . PHE B 1 55 ? -25.641 28.766 -6.891 1 82 55 PHE B C 1
ATOM 3765 O O . PHE B 1 55 ? -26.5 29.172 -7.684 1 82 55 PHE B O 1
ATOM 3772 N N . GLY B 1 56 ? -25.641 27.641 -6.379 1 78.44 56 GLY B N 1
ATOM 3773 C CA . GLY B 1 56 ? -26.719 26.688 -6.641 1 78.44 56 GLY B CA 1
ATOM 3774 C C . GLY B 1 56 ? -26.734 26.188 -8.07 1 78.44 56 GLY B C 1
ATOM 3775 O O . GLY B 1 56 ? -27.812 25.891 -8.617 1 78.44 56 GLY B O 1
ATOM 3776 N N . TRP B 1 57 ? -25.641 26.188 -8.75 1 83.62 57 TRP B N 1
ATOM 3777 C CA . TRP B 1 57 ? -25.562 25.688 -10.125 1 83.62 57 TRP B CA 1
ATOM 3778 C C . TRP B 1 57 ? -25.797 24.188 -10.164 1 83.62 57 TRP B C 1
ATOM 3780 O O . TRP B 1 57 ? -24.969 23.406 -9.695 1 83.62 57 TRP B O 1
ATOM 3790 N N . GLU B 1 58 ? -26.906 23.781 -10.711 1 80.38 58 GLU B N 1
ATOM 3791 C CA . GLU B 1 58 ? -27.25 22.359 -10.773 1 80.38 58 GLU B CA 1
ATOM 3792 C C . GLU B 1 58 ? -26.312 21.594 -11.688 1 80.38 58 GLU B C 1
ATOM 3794 O O . GLU B 1 58 ? -26.109 20.391 -11.516 1 80.38 58 GLU B O 1
ATOM 3799 N N . TRP B 1 59 ? -25.719 22.297 -12.695 1 85.62 59 TRP B N 1
ATOM 3800 C CA . TRP B 1 59 ? -24.859 21.641 -13.664 1 85.62 59 TRP B CA 1
ATOM 3801 C C . TRP B 1 59 ? -23.453 21.438 -13.094 1 85.62 59 TRP B C 1
ATOM 3803 O O . TRP B 1 59 ? -22.656 20.688 -13.656 1 85.62 59 TRP B O 1
ATOM 3813 N N . TRP B 1 60 ? -23.203 22.078 -11.961 1 87.25 60 TRP B N 1
ATOM 3814 C CA . TRP B 1 60 ? -21.891 21.969 -11.32 1 87.25 60 TRP B CA 1
ATOM 3815 C C . TRP B 1 60 ? -21.734 20.594 -10.68 1 87.25 60 TRP B C 1
ATOM 3817 O O . TRP B 1 60 ? -22.578 20.156 -9.906 1 87.25 60 TRP B O 1
ATOM 3827 N N . PRO B 1 61 ? -20.703 19.859 -11.055 1 89.44 61 PRO B N 1
ATOM 3828 C CA . PRO B 1 61 ? -20.516 18.5 -10.531 1 89.44 61 PRO B CA 1
ATOM 3829 C C . PRO B 1 61 ? -20.328 18.469 -9.016 1 89.44 61 PRO B C 1
ATOM 3831 O O . PRO B 1 61 ? -19.906 19.469 -8.422 1 89.44 61 PRO B O 1
ATOM 3834 N N . ASN B 1 62 ? -20.75 17.375 -8.406 1 90.06 62 ASN B N 1
ATOM 3835 C CA . ASN B 1 62 ? -20.562 17.172 -6.973 1 90.06 62 ASN B CA 1
ATOM 3836 C C . ASN B 1 62 ? -19.125 16.75 -6.645 1 90.06 62 ASN B C 1
ATOM 3838 O O . ASN B 1 62 ? -18.797 15.57 -6.715 1 90.06 62 ASN B O 1
ATOM 3842 N N . PHE B 1 63 ? -18.375 17.656 -6.102 1 94.06 63 PHE B N 1
ATOM 3843 C CA . PHE B 1 63 ? -16.953 17.391 -5.855 1 94.06 63 PHE B CA 1
ATOM 3844 C C . PHE B 1 63 ? -16.75 16.703 -4.516 1 94.06 63 PHE B C 1
ATOM 3846 O O . PHE B 1 63 ? -15.625 16.375 -4.133 1 94.06 63 PHE B O 1
ATOM 3853 N N . TRP B 1 64 ? -17.844 16.422 -3.799 1 91.62 64 TRP B N 1
ATOM 3854 C CA . TRP B 1 64 ? -17.734 15.656 -2.561 1 91.62 64 TRP B CA 1
ATOM 3855 C C . TRP B 1 64 ? -17.312 14.211 -2.844 1 91.62 64 TRP B C 1
ATOM 3857 O O . TRP B 1 64 ? -16.688 13.562 -2.002 1 91.62 64 TRP B O 1
ATOM 3867 N N . THR B 1 65 ? -17.641 13.766 -4.035 1 95 65 THR B N 1
ATOM 3868 C CA . THR B 1 65 ? -17.281 12.398 -4.398 1 95 65 THR B CA 1
ATOM 3869 C C . THR B 1 65 ? -15.773 12.242 -4.516 1 95 65 THR B C 1
ATOM 3871 O O . THR B 1 65 ? -15.172 11.414 -3.822 1 95 65 THR B O 1
ATOM 3874 N N . PRO B 1 66 ? -15.133 13.055 -5.367 1 96.5 66 PRO B N 1
ATOM 3875 C CA . PRO B 1 66 ? -13.672 12.945 -5.395 1 96.5 66 PRO B CA 1
ATOM 3876 C C . PRO B 1 66 ? -13.023 13.32 -4.066 1 96.5 66 PRO B C 1
ATOM 3878 O O . PRO B 1 66 ? -11.969 12.789 -3.717 1 96.5 66 PRO B O 1
ATOM 3881 N N . PHE B 1 67 ? -13.641 14.234 -3.314 1 94.62 67 PHE B N 1
ATOM 3882 C CA . PHE B 1 67 ? -13.188 14.516 -1.959 1 94.62 67 PHE B CA 1
ATOM 3883 C C . PHE B 1 67 ? -13.148 13.242 -1.123 1 94.62 67 PHE B C 1
ATOM 3885 O O . PHE B 1 67 ? -12.164 12.977 -0.43 1 94.62 67 PHE B O 1
ATOM 3892 N N . GLY B 1 68 ? -14.188 12.438 -1.228 1 94.75 68 GLY B N 1
ATOM 3893 C CA . GLY B 1 68 ? -14.266 11.18 -0.503 1 94.75 68 GLY B CA 1
ATOM 3894 C C . GLY B 1 68 ? -13.195 10.18 -0.922 1 94.75 68 GLY B C 1
ATOM 3895 O O . GLY B 1 68 ? -12.727 9.391 -0.105 1 94.75 68 GLY B O 1
ATOM 3896 N N . TRP B 1 69 ? -12.719 10.227 -2.162 1 97.12 69 TRP B N 1
ATOM 3897 C CA . TRP B 1 69 ? -11.734 9.281 -2.688 1 97.12 69 TRP B CA 1
ATOM 3898 C C . TRP B 1 69 ? -10.32 9.711 -2.312 1 97.12 69 TRP B C 1
ATOM 3900 O O . TRP B 1 69 ? -9.359 8.969 -2.549 1 97.12 69 TRP B O 1
ATOM 3910 N N . THR B 1 70 ? -10.156 10.875 -1.766 1 95.44 70 THR B N 1
ATOM 3911 C CA . THR B 1 70 ? -8.859 11.344 -1.301 1 95.44 70 THR B CA 1
ATOM 3912 C C . THR B 1 70 ? -8.797 11.352 0.224 1 95.44 70 THR B C 1
ATOM 3914 O O . THR B 1 70 ? -8.273 10.414 0.835 1 95.44 70 THR B O 1
ATOM 3917 N N . MET B 1 71 ? -9.672 12.148 0.836 1 92.88 71 MET B N 1
ATOM 3918 C CA . MET B 1 71 ? -9.68 12.297 2.287 1 92.88 71 MET B CA 1
ATOM 3919 C C . MET B 1 71 ? -10.297 11.078 2.961 1 92.88 71 MET B C 1
ATOM 3921 O O . MET B 1 71 ? -9.953 10.75 4.098 1 92.88 71 MET B O 1
ATOM 3925 N N . GLY B 1 72 ? -11.195 10.445 2.275 1 94.69 72 GLY B N 1
ATOM 3926 C CA . GLY B 1 72 ? -11.938 9.336 2.854 1 94.69 72 GLY B CA 1
ATOM 3927 C C . GLY B 1 72 ? -11.125 8.062 2.963 1 94.69 72 GLY B C 1
ATOM 3928 O O . GLY B 1 72 ? -11.586 7.066 3.521 1 94.69 72 GLY B O 1
ATOM 3929 N N . LEU B 1 73 ? -9.867 8.016 2.516 1 97.38 73 LEU B N 1
ATOM 3930 C CA . LEU B 1 73 ? -9.07 6.797 2.525 1 97.38 73 LEU B CA 1
ATOM 3931 C C . LEU B 1 73 ? -7.762 7.008 3.283 1 97.38 73 LEU B C 1
ATOM 3933 O O . LEU B 1 73 ? -6.859 6.172 3.215 1 97.38 73 LEU B O 1
ATOM 3937 N N . LEU B 1 74 ? -7.625 8.07 3.99 1 97 74 LEU B N 1
ATOM 3938 C CA . LEU B 1 74 ? -6.363 8.469 4.609 1 97 74 LEU B CA 1
ATOM 3939 C C . LEU B 1 74 ? -5.891 7.414 5.602 1 97 74 LEU B C 1
ATOM 3941 O O . LEU B 1 74 ? -4.699 7.109 5.672 1 97 74 LEU B O 1
ATOM 3945 N N . SER B 1 75 ? -6.824 6.902 6.402 1 97.88 75 SER B N 1
ATOM 3946 C CA . SER B 1 75 ? -6.434 5.91 7.398 1 97.88 75 SER B CA 1
ATOM 3947 C C . SER B 1 75 ? -5.902 4.645 6.734 1 97.88 75 SER B C 1
ATOM 3949 O O . SER B 1 75 ? -4.969 4.016 7.242 1 97.88 75 SER B O 1
ATOM 3951 N N . LEU B 1 76 ? -6.492 4.254 5.648 1 98.25 76 LEU B N 1
ATOM 3952 C CA . LEU B 1 76 ? -6.008 3.107 4.887 1 98.25 76 LEU B CA 1
ATOM 3953 C C . LEU B 1 76 ? -4.578 3.334 4.41 1 98.25 76 LEU B C 1
ATOM 3955 O O . LEU B 1 76 ? -3.742 2.432 4.492 1 98.25 76 LEU B O 1
ATOM 3959 N N . PHE B 1 77 ? -4.328 4.559 3.943 1 98.5 77 PHE B N 1
ATOM 3960 C CA . PHE B 1 77 ? -3 4.914 3.457 1 98.5 77 PHE B CA 1
ATOM 3961 C C . PHE B 1 77 ? -1.972 4.84 4.582 1 98.5 77 PHE B C 1
ATOM 3963 O O . PHE B 1 77 ? -0.89 4.277 4.402 1 98.5 77 PHE B O 1
ATOM 3970 N N . VAL B 1 78 ? -2.35 5.355 5.684 1 97.62 78 VAL B N 1
ATOM 3971 C CA . VAL B 1 78 ? -1.438 5.426 6.82 1 97.62 78 VAL B CA 1
ATOM 3972 C C . VAL B 1 78 ? -1.127 4.02 7.32 1 97.62 78 VAL B C 1
ATOM 3974 O O . VAL B 1 78 ? 0.011 3.721 7.691 1 97.62 78 VAL B O 1
ATOM 3977 N N . ALA B 1 79 ? -2.125 3.166 7.332 1 98.31 79 ALA B N 1
ATOM 3978 C CA . ALA B 1 79 ? -1.938 1.785 7.77 1 98.31 79 ALA B CA 1
ATOM 3979 C C . ALA B 1 79 ? -0.931 1.06 6.883 1 98.31 79 ALA B C 1
ATOM 3981 O O . ALA B 1 79 ? -0.209 0.174 7.348 1 98.31 79 ALA B O 1
ATOM 3982 N N . PHE B 1 80 ? -0.872 1.425 5.688 1 98.06 80 PHE B N 1
ATOM 3983 C CA . PHE B 1 80 ? 0.082 0.88 4.727 1 98.06 80 PHE B CA 1
ATOM 3984 C C . PHE B 1 80 ? 1.478 1.442 4.973 1 98.06 80 PHE B C 1
ATOM 3986 O O . PHE B 1 80 ? 2.457 0.695 4.996 1 98.06 80 PHE B O 1
ATOM 3993 N N . LEU B 1 81 ? 1.576 2.703 5.164 1 98.5 81 LEU B N 1
ATOM 3994 C CA . LEU B 1 81 ? 2.838 3.432 5.09 1 98.5 81 LEU B CA 1
ATOM 3995 C C . LEU B 1 81 ? 3.652 3.244 6.367 1 98.5 81 LEU B C 1
ATOM 3997 O O . LEU B 1 81 ? 4.883 3.178 6.316 1 98.5 81 LEU B O 1
ATOM 4001 N N . ILE B 1 82 ? 3.006 3.115 7.496 1 98.56 82 ILE B N 1
ATOM 4002 C CA . ILE B 1 82 ? 3.719 3.09 8.766 1 98.56 82 ILE B CA 1
ATOM 4003 C C . ILE B 1 82 ? 4.609 1.852 8.836 1 98.56 82 ILE B C 1
ATOM 4005 O O . ILE B 1 82 ? 5.828 1.965 9.008 1 98.56 82 ILE B O 1
ATOM 4009 N N . PRO B 1 83 ? 4.082 0.658 8.664 1 98.62 83 PRO B N 1
ATOM 4010 C CA . PRO B 1 83 ? 4.992 -0.489 8.711 1 98.62 83 PRO B CA 1
ATOM 4011 C C . PRO B 1 83 ? 6.008 -0.487 7.57 1 98.62 83 PRO B C 1
ATOM 4013 O O . PRO B 1 83 ? 7.148 -0.917 7.754 1 98.62 83 PRO B O 1
ATOM 4016 N N . PHE B 1 84 ? 5.648 -0.057 6.434 1 98.12 84 PHE B N 1
ATOM 4017 C CA . PHE B 1 84 ? 6.559 0.034 5.301 1 98.12 84 PHE B CA 1
ATOM 4018 C C . PHE B 1 84 ? 7.773 0.884 5.648 1 98.12 84 PHE B C 1
ATOM 4020 O O . PHE B 1 84 ? 8.914 0.448 5.48 1 98.12 84 PHE B O 1
ATOM 4027 N N . ASN B 1 85 ? 7.496 2.082 6.133 1 97.75 85 ASN B N 1
ATOM 4028 C CA . ASN B 1 85 ? 8.57 3.023 6.445 1 97.75 85 ASN B CA 1
ATOM 4029 C C . ASN B 1 85 ? 9.391 2.559 7.641 1 97.75 85 ASN B C 1
ATOM 4031 O O . ASN B 1 85 ? 10.594 2.803 7.703 1 97.75 85 ASN B O 1
ATOM 4035 N N . LEU B 1 86 ? 8.688 1.982 8.586 1 98 86 LEU B N 1
ATOM 4036 C CA . LEU B 1 86 ? 9.43 1.478 9.734 1 98 86 LEU B CA 1
ATOM 4037 C C . LEU B 1 86 ? 10.461 0.443 9.297 1 98 86 LEU B C 1
ATOM 4039 O O . LEU B 1 86 ? 11.609 0.471 9.758 1 98 86 LEU B O 1
ATOM 4043 N N . MET B 1 87 ? 10.047 -0.513 8.43 1 97.5 87 MET B N 1
ATOM 4044 C CA . MET B 1 87 ? 10.984 -1.521 7.945 1 97.5 87 MET B CA 1
ATOM 4045 C C . MET B 1 87 ? 12.109 -0.875 7.141 1 97.5 87 MET B C 1
ATOM 4047 O O . MET B 1 87 ? 13.258 -1.31 7.219 1 97.5 87 MET B O 1
ATOM 4051 N N . GLU B 1 88 ? 11.75 0.096 6.344 1 95.75 88 GLU B N 1
ATOM 4052 C CA . GLU B 1 88 ? 12.766 0.804 5.574 1 95.75 88 GLU B CA 1
ATOM 4053 C C . GLU B 1 88 ? 13.789 1.469 6.492 1 95.75 88 GLU B C 1
ATOM 4055 O O . GLU B 1 88 ? 14.992 1.366 6.262 1 95.75 88 GLU B O 1
ATOM 4060 N N . LYS B 1 89 ? 13.359 2.156 7.48 1 95.88 89 LYS B N 1
ATOM 4061 C CA . LYS B 1 89 ? 14.242 2.902 8.375 1 95.88 89 LYS B CA 1
ATOM 4062 C C . LYS B 1 89 ? 15.062 1.959 9.25 1 95.88 89 LYS B C 1
ATOM 4064 O O . LYS B 1 89 ? 16.203 2.277 9.617 1 95.88 89 LYS B O 1
ATOM 4069 N N . LYS B 1 90 ? 14.547 0.81 9.516 1 95.12 90 LYS B N 1
ATOM 4070 C CA . LYS B 1 90 ? 15.281 -0.185 10.289 1 95.12 90 LYS B CA 1
ATOM 4071 C C . LYS B 1 90 ? 16.188 -1.024 9.391 1 95.12 90 LYS B C 1
ATOM 4073 O O . LYS B 1 90 ? 16.797 -1.985 9.844 1 95.12 90 LYS B O 1
ATOM 4078 N N . ARG B 1 91 ? 16.219 -0.81 8.141 1 93.06 91 ARG B N 1
ATOM 4079 C CA . ARG B 1 91 ? 17.062 -1.475 7.145 1 93.06 91 ARG B CA 1
ATOM 4080 C C . ARG B 1 91 ? 16.656 -2.938 6.984 1 93.06 91 ARG B C 1
ATOM 4082 O O . ARG B 1 91 ? 17.516 -3.811 6.852 1 93.06 91 ARG B O 1
ATOM 4089 N N . LEU B 1 92 ? 15.375 -3.168 7.137 1 93.19 92 LEU B N 1
ATOM 4090 C CA . LEU B 1 92 ? 14.773 -4.461 6.84 1 93.19 92 LEU B CA 1
ATOM 4091 C C . LEU B 1 92 ? 13.992 -4.41 5.531 1 93.19 92 LEU B C 1
ATOM 4093 O O . LEU B 1 92 ? 12.773 -4.598 5.523 1 93.19 92 LEU B O 1
ATOM 4097 N N . ARG B 1 93 ? 14.68 -4.332 4.504 1 86.56 93 ARG B N 1
ATOM 4098 C CA . ARG B 1 93 ? 14.094 -4.039 3.199 1 86.56 93 ARG B CA 1
ATOM 4099 C C . ARG B 1 93 ? 13.328 -5.242 2.664 1 86.56 93 ARG B C 1
ATOM 4101 O O . ARG B 1 93 ? 12.359 -5.086 1.917 1 86.56 93 ARG B O 1
ATOM 4108 N N . ARG B 1 94 ? 13.711 -6.402 3.055 1 87.38 94 ARG B N 1
ATOM 4109 C CA . ARG B 1 94 ? 13.094 -7.609 2.525 1 87.38 94 ARG B CA 1
ATOM 4110 C C . ARG B 1 94 ? 11.664 -7.766 3.049 1 87.38 94 ARG B C 1
ATOM 4112 O O . ARG B 1 94 ? 10.836 -8.43 2.424 1 87.38 94 ARG B O 1
ATOM 4119 N N . GLN B 1 95 ? 11.383 -7.066 4.098 1 93.94 95 GLN B N 1
ATOM 4120 C CA . GLN B 1 95 ? 10.109 -7.262 4.781 1 93.94 95 GLN B CA 1
ATOM 4121 C C . GLN B 1 95 ? 9.148 -6.117 4.484 1 93.94 95 GLN B C 1
ATOM 4123 O O . GLN B 1 95 ? 7.957 -6.203 4.789 1 93.94 95 GLN B O 1
ATOM 4128 N N . ARG B 1 96 ? 9.648 -5.074 3.861 1 95.44 96 ARG B N 1
ATOM 4129 C CA . ARG B 1 96 ? 8.914 -3.814 3.822 1 95.44 96 ARG B CA 1
ATOM 4130 C C . ARG B 1 96 ? 7.566 -3.992 3.135 1 95.44 96 ARG B C 1
ATOM 4132 O O . ARG B 1 96 ? 6.559 -3.447 3.588 1 95.44 96 ARG B O 1
ATOM 4139 N N . ILE B 1 97 ? 7.52 -4.809 2.061 1 97 97 ILE B N 1
ATOM 4140 C CA . ILE B 1 97 ? 6.289 -4.953 1.287 1 97 97 ILE B CA 1
ATOM 4141 C C . ILE B 1 97 ? 5.258 -5.738 2.096 1 97 97 ILE B C 1
ATOM 4143 O O . ILE B 1 97 ? 4.113 -5.305 2.238 1 97 97 ILE B O 1
ATOM 4147 N N . ILE B 1 98 ? 5.621 -6.844 2.617 1 97.5 98 ILE B N 1
ATOM 4148 C CA . ILE B 1 98 ? 4.707 -7.684 3.381 1 97.5 98 ILE B CA 1
ATOM 4149 C C . ILE B 1 98 ? 4.273 -6.957 4.652 1 97.5 98 ILE B C 1
ATOM 4151 O O . ILE B 1 98 ? 3.129 -7.082 5.086 1 97.5 98 ILE B O 1
ATOM 4155 N N . ALA B 1 99 ? 5.223 -6.176 5.238 1 98.12 99 ALA B N 1
ATOM 4156 C CA . ALA B 1 99 ? 4.867 -5.352 6.391 1 98.12 99 ALA B CA 1
ATOM 4157 C C . ALA B 1 99 ? 3.766 -4.355 6.035 1 98.12 99 ALA B C 1
ATOM 4159 O O . ALA B 1 99 ? 2.791 -4.207 6.777 1 98.12 99 ALA B O 1
ATOM 4160 N N . ALA B 1 100 ? 3.92 -3.688 4.91 1 98.44 100 ALA B N 1
ATOM 4161 C CA . ALA B 1 100 ? 2.93 -2.719 4.441 1 98.44 100 ALA B CA 1
ATOM 4162 C C . ALA B 1 100 ? 1.564 -3.375 4.258 1 98.44 100 ALA B C 1
ATOM 4164 O O . ALA B 1 100 ? 0.555 -2.867 4.754 1 98.44 100 ALA B O 1
ATOM 4165 N N . LEU B 1 101 ? 1.524 -4.508 3.588 1 98.62 101 LEU B N 1
ATOM 4166 C CA . LEU B 1 101 ? 0.275 -5.207 3.303 1 98.62 101 LEU B CA 1
ATOM 4167 C C . LEU B 1 101 ? -0.355 -5.738 4.586 1 98.62 101 LEU B C 1
ATOM 4169 O O . LEU B 1 101 ? -1.577 -5.691 4.746 1 98.62 101 LEU B O 1
ATOM 4173 N N . SER B 1 102 ? 0.504 -6.199 5.496 1 98.62 102 SER B N 1
ATOM 4174 C CA . SER B 1 102 ? 0.013 -6.691 6.777 1 98.62 102 SER B CA 1
ATOM 4175 C C . SER B 1 102 ? -0.593 -5.566 7.609 1 98.62 102 SER B C 1
ATOM 4177 O O . SER B 1 102 ? -1.536 -5.789 8.367 1 98.62 102 SER B O 1
ATOM 4179 N N . GLY B 1 103 ? 0.018 -4.367 7.496 1 98.69 103 GLY B N 1
ATOM 4180 C CA . GLY B 1 103 ? -0.562 -3.221 8.172 1 98.69 103 GLY B CA 1
ATOM 4181 C C . GLY B 1 103 ? -1.985 -2.928 7.738 1 98.69 103 GLY B C 1
ATOM 4182 O O . GLY B 1 103 ? -2.844 -2.623 8.57 1 98.69 103 GLY B O 1
ATOM 4183 N N . VAL B 1 104 ? -2.262 -3.037 6.473 1 98.62 104 VAL B N 1
ATOM 4184 C CA . VAL B 1 104 ? -3.594 -2.826 5.918 1 98.62 104 VAL B CA 1
ATOM 4185 C C . VAL B 1 104 ? -4.551 -3.885 6.457 1 98.62 104 VAL B C 1
ATOM 4187 O O . VAL B 1 104 ? -5.668 -3.566 6.879 1 98.62 104 VAL B O 1
ATOM 4190 N N . VAL B 1 105 ? -4.098 -5.137 6.469 1 98.62 105 VAL B N 1
ATOM 4191 C CA . VAL B 1 105 ? -4.926 -6.23 6.961 1 98.62 105 VAL B CA 1
ATOM 4192 C C . VAL B 1 105 ? -5.27 -6 8.43 1 98.62 105 VAL B C 1
ATOM 4194 O O . VAL B 1 105 ? -6.426 -6.148 8.836 1 98.62 105 VAL B O 1
ATOM 4197 N N . ALA B 1 106 ? -4.258 -5.641 9.211 1 98.75 106 ALA B N 1
ATOM 4198 C CA . ALA B 1 106 ? -4.465 -5.383 10.633 1 98.75 106 ALA B CA 1
ATOM 4199 C C . ALA B 1 106 ? -5.508 -4.293 10.852 1 98.75 106 ALA B C 1
ATOM 4201 O O . ALA B 1 106 ? -6.43 -4.453 11.656 1 98.75 106 ALA B O 1
ATOM 4202 N N . PHE B 1 107 ? -5.371 -3.244 10.148 1 98.62 107 PHE B N 1
ATOM 4203 C CA . PHE B 1 107 ? -6.285 -2.115 10.25 1 98.62 107 PHE B CA 1
ATOM 4204 C C . PHE B 1 107 ? -7.703 -2.527 9.875 1 98.62 107 PHE B C 1
ATOM 4206 O O . PHE B 1 107 ? -8.656 -2.221 10.586 1 98.62 107 PHE B O 1
ATOM 4213 N N . LEU B 1 108 ? -7.852 -3.23 8.75 1 98.31 108 LEU B N 1
ATOM 4214 C CA . LEU B 1 108 ? -9.172 -3.615 8.25 1 98.31 108 LEU B CA 1
ATOM 4215 C C . LEU B 1 108 ? -9.844 -4.602 9.203 1 98.31 108 LEU B C 1
ATOM 4217 O O . LEU B 1 108 ? -11.062 -4.559 9.383 1 98.31 108 LEU B O 1
ATOM 4221 N N . ILE B 1 109 ? -9.078 -5.508 9.805 1 98.31 109 ILE B N 1
ATOM 4222 C CA . ILE B 1 109 ? -9.648 -6.43 10.781 1 98.31 109 ILE B CA 1
ATOM 4223 C C . ILE B 1 109 ? -10.25 -5.641 11.945 1 98.31 109 ILE B C 1
ATOM 4225 O O . ILE B 1 109 ? -11.375 -5.918 12.375 1 98.31 109 ILE B O 1
ATOM 4229 N N . ILE B 1 110 ? -9.562 -4.633 12.383 1 98.38 110 ILE B N 1
ATOM 4230 C CA . ILE B 1 110 ? -9.938 -3.883 13.578 1 98.38 110 ILE B CA 1
ATOM 4231 C C . ILE B 1 110 ? -11.219 -3.092 13.305 1 98.38 110 ILE B C 1
ATOM 4233 O O . ILE B 1 110 ? -12.109 -3.033 14.156 1 98.38 110 ILE B O 1
ATOM 4237 N N . ILE B 1 111 ? -11.367 -2.51 12.109 1 97.56 111 ILE B N 1
ATOM 4238 C CA . ILE B 1 111 ? -12.477 -1.593 11.898 1 97.56 111 ILE B CA 1
ATOM 4239 C C . ILE B 1 111 ? -13.688 -2.361 11.367 1 97.56 111 ILE B C 1
ATOM 4241 O O . ILE B 1 111 ? -14.805 -1.842 11.352 1 97.56 111 ILE B O 1
ATOM 4245 N N . SER B 1 112 ? -13.531 -3.598 10.914 1 96.44 112 SER B N 1
ATOM 4246 C CA . SER B 1 112 ? -14.555 -4.352 10.203 1 96.44 112 SER B CA 1
ATOM 4247 C C . SER B 1 112 ? -15.812 -4.523 11.047 1 96.44 112 SER B C 1
ATOM 4249 O O . SER B 1 112 ? -16.922 -4.328 10.562 1 96.44 112 SER B O 1
ATOM 4251 N N . PRO B 1 113 ? -15.703 -4.84 12.344 1 96.12 113 PRO B N 1
ATOM 4252 C CA . PRO B 1 113 ? -16.922 -5.008 13.125 1 96.12 113 PRO B CA 1
ATOM 4253 C C . PRO B 1 113 ? -17.797 -3.752 13.148 1 96.12 113 PRO B C 1
ATOM 4255 O O . PRO B 1 113 ? -19.016 -3.844 13.062 1 96.12 113 PRO B O 1
ATOM 4258 N N . GLN B 1 114 ? -17.203 -2.6 13.195 1 95.94 114 GLN B N 1
ATOM 4259 C CA . GLN B 1 114 ? -17.953 -1.347 13.219 1 95.94 114 GLN B CA 1
ATOM 4260 C C . GLN B 1 114 ? -18.578 -1.061 11.859 1 95.94 114 GLN B C 1
ATOM 4262 O O . GLN B 1 114 ? -19.719 -0.6 11.781 1 95.94 114 GLN B O 1
ATOM 4267 N N . VAL B 1 115 ? -17.844 -1.292 10.82 1 95.75 115 VAL B N 1
ATOM 4268 C CA . VAL B 1 115 ? -18.328 -1.053 9.469 1 95.75 115 VAL B CA 1
ATOM 4269 C C . VAL B 1 115 ? -19.547 -1.941 9.195 1 95.75 115 VAL B C 1
ATOM 4271 O O . VAL B 1 115 ? -20.531 -1.489 8.609 1 95.75 115 VAL B O 1
ATOM 4274 N N . ILE B 1 116 ? -19.438 -3.193 9.586 1 95.19 116 ILE B N 1
ATOM 4275 C CA . ILE B 1 116 ? -20.531 -4.141 9.391 1 95.19 116 ILE B CA 1
ATOM 4276 C C . ILE B 1 116 ? -21.734 -3.727 10.234 1 95.19 116 ILE B C 1
ATOM 4278 O O . ILE B 1 116 ? -22.859 -3.746 9.758 1 95.19 116 ILE B O 1
ATOM 4282 N N . LYS B 1 117 ? -21.516 -3.334 11.406 1 95 117 LYS B N 1
ATOM 4283 C CA . LYS B 1 117 ? -22.578 -2.891 12.305 1 95 117 LYS B CA 1
ATOM 4284 C C . LYS B 1 117 ? -23.297 -1.678 11.734 1 95 117 LYS B C 1
ATOM 4286 O O . LYS B 1 117 ? -24.531 -1.578 11.836 1 95 117 LYS B O 1
ATOM 4291 N N . ASP B 1 118 ? -22.594 -0.788 11.109 1 94.69 118 ASP B N 1
ATOM 4292 C CA . ASP B 1 118 ? -23.172 0.437 10.57 1 94.69 118 ASP B CA 1
ATOM 4293 C C . ASP B 1 118 ? -23.906 0.164 9.258 1 94.69 118 ASP B C 1
ATOM 4295 O O . ASP B 1 118 ? -24.672 0.997 8.789 1 94.69 118 ASP B O 1
ATOM 4299 N N . GLY B 1 119 ? -23.641 -0.971 8.609 1 92.56 119 GLY B N 1
ATOM 4300 C CA . GLY B 1 119 ? -24.375 -1.414 7.438 1 92.56 119 GLY B CA 1
ATOM 4301 C C . GLY B 1 119 ? -24.047 -0.615 6.191 1 92.56 119 GLY B C 1
ATOM 4302 O O . GLY B 1 119 ? -24.844 -0.577 5.246 1 92.56 119 GLY B O 1
ATOM 4303 N N . GLN B 1 120 ? -23.094 0.104 6.164 1 89.38 120 GLN B N 1
ATOM 4304 C CA . GLN B 1 120 ? -22.734 0.924 5.012 1 89.38 120 GLN B CA 1
ATOM 4305 C C . GLN B 1 120 ? -21.938 0.116 3.988 1 89.38 120 GLN B C 1
ATOM 4307 O O . GLN B 1 120 ? -20.828 -0.345 4.273 1 89.38 120 GLN B O 1
ATOM 4312 N N . ALA B 1 121 ? -22.562 -0.043 2.801 1 90.69 121 ALA B N 1
ATOM 4313 C CA . ALA B 1 121 ? -21.875 -0.729 1.714 1 90.69 121 ALA B CA 1
ATOM 4314 C C . ALA B 1 121 ? -20.906 0.211 1.002 1 90.69 121 ALA B C 1
ATOM 4316 O O . ALA B 1 121 ? -21.188 1.399 0.838 1 90.69 121 ALA B O 1
ATOM 4317 N N . GLY B 1 122 ? -19.766 -0.311 0.559 1 89.62 122 GLY B N 1
ATOM 4318 C CA . GLY B 1 122 ? -18.797 0.506 -0.157 1 89.62 122 GLY B CA 1
ATOM 4319 C C . GLY B 1 122 ? -17.609 0.913 0.697 1 89.62 122 GLY B C 1
ATOM 4320 O O . GLY B 1 122 ? -17.297 0.243 1.681 1 89.62 122 GLY B O 1
ATOM 4321 N N . PHE B 1 123 ? -16.922 1.947 0.268 1 94.19 123 PHE B N 1
ATOM 4322 C CA . PHE B 1 123 ? -15.656 2.293 0.896 1 94.19 123 PHE B CA 1
ATOM 4323 C C . PHE B 1 123 ? -15.68 3.73 1.403 1 94.19 123 PHE B C 1
ATOM 4325 O O . PHE B 1 123 ? -14.672 4.441 1.308 1 94.19 123 PHE B O 1
ATOM 4332 N N . GLN B 1 124 ? -16.844 4.191 1.929 1 90.25 124 GLN B N 1
ATOM 4333 C CA . GLN B 1 124 ? -16.969 5.578 2.363 1 90.25 124 GLN B CA 1
ATOM 4334 C C . GLN B 1 124 ? -17.203 5.664 3.869 1 90.25 124 GLN B C 1
ATOM 4336 O O . GLN B 1 124 ? -17.656 6.691 4.375 1 90.25 124 GLN B O 1
ATOM 4341 N N . HIS B 1 125 ? -16.875 4.605 4.574 1 93.62 125 HIS B N 1
ATOM 4342 C CA . HIS B 1 125 ? -17.031 4.625 6.023 1 93.62 125 HIS B CA 1
ATOM 4343 C C . HIS B 1 125 ? -16.047 5.586 6.672 1 93.62 125 HIS B C 1
ATOM 4345 O O . HIS B 1 125 ? -14.891 5.66 6.262 1 93.62 125 HIS B O 1
ATOM 4351 N N . ALA B 1 126 ? -16.453 6.32 7.719 1 92.19 126 ALA B N 1
ATOM 4352 C CA . ALA B 1 126 ? -15.648 7.34 8.391 1 92.19 126 ALA B CA 1
ATOM 4353 C C . ALA B 1 126 ? -14.352 6.754 8.945 1 92.19 126 ALA B C 1
ATOM 4355 O O . ALA B 1 126 ? -13.336 7.441 9.023 1 92.19 126 ALA B O 1
ATOM 4356 N N . SER B 1 127 ? -14.367 5.457 9.289 1 95.06 127 SER B N 1
ATOM 4357 C CA . SER B 1 127 ? -13.188 4.805 9.852 1 95.06 127 SER B CA 1
ATOM 4358 C C . SER B 1 127 ? -12.055 4.723 8.836 1 95.06 127 SER B C 1
ATOM 4360 O O . SER B 1 127 ? -10.883 4.621 9.203 1 95.06 127 SER B O 1
ATOM 4362 N N . LEU B 1 128 ? -12.406 4.746 7.559 1 96.69 128 LEU B N 1
ATOM 4363 C CA . LEU B 1 128 ? -11.391 4.688 6.508 1 96.69 128 LEU B CA 1
ATOM 4364 C C . LEU B 1 128 ? -10.734 6.051 6.312 1 96.69 128 LEU B C 1
ATOM 4366 O O . LEU B 1 128 ? -9.648 6.145 5.738 1 96.69 128 LEU B O 1
ATOM 4370 N N . GLY B 1 129 ? -11.43 7.105 6.742 1 94.94 129 GLY B N 1
ATOM 4371 C CA . GLY B 1 129 ? -10.93 8.461 6.602 1 94.94 129 GLY B CA 1
ATOM 4372 C C . GLY B 1 129 ? -10.281 8.992 7.863 1 94.94 129 GLY B C 1
ATOM 4373 O O . GLY B 1 129 ? -9.562 8.266 8.555 1 94.94 129 GLY B O 1
ATOM 4374 N N . ALA B 1 130 ? -10.539 10.219 8.148 1 91.5 130 ALA B N 1
ATOM 4375 C CA . ALA B 1 130 ? -9.906 10.906 9.273 1 91.5 130 ALA B CA 1
ATOM 4376 C C . ALA B 1 130 ? -10.328 10.289 10.602 1 91.5 130 ALA B C 1
ATOM 4378 O O . ALA B 1 130 ? -9.547 10.266 11.562 1 91.5 130 ALA B O 1
ATOM 4379 N N . GLY B 1 131 ? -11.492 9.719 10.664 1 91.81 131 GLY B N 1
ATOM 4380 C CA . GLY B 1 131 ? -12.023 9.156 11.898 1 91.81 131 GLY B CA 1
ATOM 4381 C C . GLY B 1 131 ? -11.266 7.934 12.375 1 91.81 131 GLY B C 1
ATOM 4382 O O . GLY B 1 131 ? -11.32 7.582 13.555 1 91.81 131 GLY B O 1
ATOM 4383 N N . GLY B 1 132 ? -10.57 7.305 11.5 1 95 132 GLY B N 1
ATOM 4384 C CA . GLY B 1 132 ? -9.859 6.086 11.852 1 95 132 GLY B CA 1
ATOM 4385 C C . GLY B 1 132 ? -8.359 6.266 11.922 1 95 132 GLY B C 1
ATOM 4386 O O . GLY B 1 132 ? -7.613 5.289 12.023 1 95 132 GLY B O 1
ATOM 4387 N N . MET B 1 133 ? -7.855 7.449 11.883 1 95.38 133 MET B N 1
ATOM 4388 C CA . MET B 1 133 ? -6.422 7.691 11.742 1 95.38 133 MET B CA 1
ATOM 4389 C C . MET B 1 133 ? -5.664 7.16 12.953 1 95.38 133 MET B C 1
ATOM 4391 O O . MET B 1 133 ? -4.602 6.551 12.812 1 95.38 133 MET B O 1
ATOM 4395 N N . PHE B 1 134 ? -6.164 7.371 14.172 1 95.5 134 PHE B N 1
ATOM 4396 C CA . PHE B 1 134 ? -5.492 6.887 15.367 1 95.5 134 PHE B CA 1
ATOM 4397 C C . PHE B 1 134 ? -5.465 5.363 15.398 1 95.5 134 PHE B C 1
ATOM 4399 O O . PHE B 1 134 ? -4.48 4.762 15.836 1 95.5 134 PHE B O 1
ATOM 4406 N N . VAL B 1 135 ? -6.559 4.773 14.953 1 97.12 135 VAL B N 1
ATOM 4407 C CA . VAL B 1 135 ? -6.625 3.318 14.867 1 97.12 135 VAL B CA 1
ATOM 4408 C C . VAL B 1 135 ? -5.617 2.814 13.836 1 97.12 135 VAL B C 1
ATOM 4410 O O . VAL B 1 135 ? -4.926 1.819 14.07 1 97.12 135 VAL B O 1
ATOM 4413 N N . ALA B 1 136 ? -5.539 3.494 12.695 1 98.12 136 ALA B N 1
ATOM 4414 C CA . ALA B 1 136 ? -4.594 3.131 11.641 1 98.12 136 ALA B CA 1
ATOM 4415 C C . ALA B 1 136 ? -3.154 3.217 12.148 1 98.12 136 ALA B C 1
ATOM 4417 O O . ALA B 1 136 ? -2.332 2.35 11.844 1 98.12 136 ALA B O 1
ATOM 4418 N N . ILE B 1 137 ? -2.854 4.246 12.898 1 97.44 137 ILE B N 1
ATOM 4419 C CA . ILE B 1 137 ? -1.519 4.438 13.453 1 97.44 137 ILE B CA 1
ATOM 4420 C C . ILE B 1 137 ? -1.18 3.287 14.398 1 97.44 137 ILE B C 1
ATOM 4422 O O . ILE B 1 137 ? -0.091 2.713 14.32 1 97.44 137 ILE B O 1
ATOM 4426 N N . THR B 1 138 ? -2.078 2.926 15.258 1 97.88 138 THR B N 1
ATOM 4427 C CA . THR B 1 138 ? -1.853 1.846 16.203 1 97.88 138 THR B CA 1
ATOM 4428 C C . THR B 1 138 ? -1.681 0.513 15.484 1 97.88 138 THR B C 1
ATOM 4430 O O . THR B 1 138 ? -0.786 -0.268 15.82 1 97.88 138 THR B O 1
ATOM 4433 N N . ALA B 1 139 ? -2.566 0.241 14.547 1 98.44 139 ALA B N 1
ATOM 4434 C CA . ALA B 1 139 ? -2.461 -0.982 13.758 1 98.44 139 ALA B CA 1
ATOM 4435 C C . ALA B 1 139 ? -1.124 -1.048 13.023 1 98.44 139 ALA B C 1
ATOM 4437 O O . ALA B 1 139 ? -0.49 -2.104 12.969 1 98.44 139 ALA B O 1
ATOM 4438 N N . GLY B 1 140 ? -0.757 0.097 12.391 1 98.44 140 GLY B N 1
ATOM 4439 C CA . GLY B 1 140 ? 0.527 0.16 11.711 1 98.44 140 GLY B CA 1
ATOM 4440 C C . GLY B 1 140 ? 1.706 -0.056 12.641 1 98.44 140 GLY B C 1
ATOM 4441 O O . GLY B 1 140 ? 2.641 -0.787 12.312 1 98.44 140 GLY B O 1
ATOM 4442 N N . ALA B 1 141 ? 1.667 0.572 13.797 1 98 141 ALA B N 1
ATOM 4443 C CA . ALA B 1 141 ? 2.736 0.419 14.781 1 98 141 ALA B CA 1
ATOM 4444 C C . ALA B 1 141 ? 2.826 -1.021 15.273 1 98 141 ALA B C 1
ATOM 4446 O O . ALA B 1 141 ? 3.922 -1.565 15.422 1 98 141 ALA B O 1
ATOM 4447 N N . PHE B 1 142 ? 1.703 -1.604 15.531 1 98.56 142 PHE B N 1
ATOM 4448 C CA . PHE B 1 142 ? 1.655 -2.998 15.953 1 98.56 142 PHE B CA 1
ATOM 4449 C C . PHE B 1 142 ? 2.268 -3.908 14.898 1 98.56 142 PHE B C 1
ATOM 4451 O O . PHE B 1 142 ? 3.1 -4.762 15.211 1 98.56 142 PHE B O 1
ATOM 4458 N N . THR B 1 143 ? 1.857 -3.748 13.688 1 98.62 143 THR B N 1
ATOM 4459 C CA . THR B 1 143 ? 2.375 -4.531 12.57 1 98.62 143 THR B CA 1
ATOM 4460 C C . THR B 1 143 ? 3.885 -4.352 12.445 1 98.62 143 THR B C 1
ATOM 4462 O O . THR B 1 143 ? 4.617 -5.328 12.266 1 98.62 143 THR B O 1
ATOM 4465 N N . GLY B 1 144 ? 4.27 -3.053 12.492 1 97.88 144 GLY B N 1
ATOM 4466 C CA . GLY B 1 144 ? 5.699 -2.791 12.43 1 97.88 144 GLY B CA 1
ATOM 4467 C C . GLY B 1 144 ? 6.477 -3.461 13.547 1 97.88 144 GLY B C 1
ATOM 4468 O O . GLY B 1 144 ? 7.586 -3.955 13.328 1 97.88 144 GLY B O 1
ATOM 4469 N N . PHE B 1 145 ? 5.902 -3.451 14.727 1 97.94 145 PHE B N 1
ATOM 4470 C CA . PHE B 1 145 ? 6.551 -4.059 15.883 1 97.94 145 PHE B CA 1
ATOM 4471 C C . PHE B 1 145 ? 6.746 -5.555 15.672 1 97.94 145 PHE B C 1
ATOM 4473 O O . PHE B 1 145 ? 7.848 -6.078 15.867 1 97.94 145 PHE B O 1
ATOM 4480 N N . ILE B 1 146 ? 5.754 -6.25 15.211 1 98.25 146 ILE B N 1
ATOM 4481 C CA . ILE B 1 146 ? 5.82 -7.695 15 1 98.25 146 ILE B CA 1
ATOM 4482 C C . ILE B 1 146 ? 6.793 -8.008 13.867 1 98.25 146 ILE B C 1
ATOM 4484 O O . ILE B 1 146 ? 7.641 -8.898 14 1 98.25 146 ILE B O 1
ATOM 4488 N N . MET B 1 147 ? 6.629 -7.32 12.766 1 97.56 147 MET B N 1
ATOM 4489 C CA . MET B 1 147 ? 7.527 -7.535 11.633 1 97.56 147 MET B CA 1
ATOM 4490 C C . MET B 1 147 ? 8.977 -7.293 12.039 1 97.56 147 MET B C 1
ATOM 4492 O O . MET B 1 147 ? 9.883 -7.984 11.562 1 97.56 147 MET B O 1
ATOM 4496 N N . GLY B 1 148 ? 9.18 -6.297 12.898 1 95.44 148 GLY B N 1
ATOM 4497 C CA . GLY B 1 148 ? 10.523 -5.984 13.359 1 95.44 148 GLY B CA 1
ATOM 4498 C C . GLY B 1 148 ? 11.141 -7.09 14.195 1 95.44 148 GLY B C 1
ATOM 4499 O O . GLY B 1 148 ? 12.344 -7.336 14.117 1 95.44 148 GLY B O 1
ATOM 4500 N N . ILE B 1 149 ? 10.359 -7.785 14.977 1 95.88 149 ILE B N 1
ATOM 4501 C CA . ILE B 1 149 ? 10.828 -8.883 15.812 1 95.88 149 ILE B CA 1
ATOM 4502 C C . ILE B 1 149 ? 11.359 -10.016 14.938 1 95.88 149 ILE B C 1
ATOM 4504 O O . ILE B 1 149 ? 12.344 -10.672 15.281 1 95.88 149 ILE B O 1
ATOM 4508 N N . PHE B 1 150 ? 10.812 -10.172 13.734 1 94.12 150 PHE B N 1
ATOM 4509 C CA . PHE B 1 150 ? 11.18 -11.289 12.875 1 94.12 150 PHE B CA 1
ATOM 4510 C C . PHE B 1 150 ? 12.062 -10.82 11.727 1 94.12 150 PHE B C 1
ATOM 4512 O O . PHE B 1 150 ? 12.164 -11.5 10.703 1 94.12 150 PHE B O 1
ATOM 4519 N N . GLY B 1 151 ? 12.609 -9.742 11.859 1 88.31 151 GLY B N 1
ATOM 4520 C CA . GLY B 1 151 ? 13.406 -9.164 10.789 1 88.31 151 GLY B CA 1
ATOM 4521 C C . GLY B 1 151 ? 14.578 -10.039 10.375 1 88.31 151 GLY B C 1
ATOM 4522 O O . GLY B 1 151 ? 14.914 -10.117 9.195 1 88.31 151 GLY B O 1
ATOM 4523 N N . LYS B 1 152 ? 15.164 -10.758 11.289 1 87.5 152 LYS B N 1
ATOM 4524 C CA . LYS B 1 152 ? 16.344 -11.562 10.992 1 87.5 152 LYS B CA 1
ATOM 4525 C C . LYS B 1 152 ? 16.031 -13.055 11.094 1 87.5 152 LYS B C 1
ATOM 4527 O O . LYS B 1 152 ? 16.922 -13.891 11.016 1 87.5 152 LYS B O 1
ATOM 4532 N N . PHE B 1 153 ? 14.773 -13.305 11.18 1 90.06 153 PHE B N 1
ATOM 4533 C CA . PHE B 1 153 ? 14.352 -14.688 11.328 1 90.06 153 PHE B CA 1
ATOM 4534 C C . PHE B 1 153 ? 14.266 -15.383 9.977 1 90.06 153 PHE B C 1
ATOM 4536 O O . PHE B 1 153 ? 13.875 -14.766 8.984 1 90.06 153 PHE B O 1
ATOM 4543 N N . SER B 1 154 ? 14.758 -16.688 9.969 1 92.38 154 SER B N 1
ATOM 4544 C CA . SER B 1 154 ? 14.562 -17.531 8.797 1 92.38 154 SER B CA 1
ATOM 4545 C C . SER B 1 154 ? 14.336 -18.984 9.195 1 92.38 154 SER B C 1
ATOM 4547 O O . SER B 1 154 ? 14.977 -19.5 10.117 1 92.38 154 SER B O 1
ATOM 4549 N N . PHE B 1 155 ? 13.383 -19.672 8.523 1 90.69 155 PHE B N 1
ATOM 4550 C CA . PHE B 1 155 ? 13.125 -21.078 8.742 1 90.69 155 PHE B CA 1
ATOM 4551 C C . PHE B 1 155 ? 14.266 -21.938 8.18 1 90.69 155 PHE B C 1
ATOM 4553 O O . PHE B 1 155 ? 14.398 -23.109 8.516 1 90.69 155 PHE B O 1
ATOM 4560 N N . PHE B 1 156 ? 15.039 -21.281 7.301 1 89.75 156 PHE B N 1
ATOM 4561 C CA . PHE B 1 156 ? 16 -22.047 6.512 1 89.75 156 PHE B CA 1
ATOM 4562 C C . PHE B 1 156 ? 17.422 -21.594 6.828 1 89.75 156 PHE B C 1
ATOM 4564 O O . PHE B 1 156 ? 17.656 -20.438 7.145 1 89.75 156 PHE B O 1
ATOM 4571 N N . LYS B 1 157 ? 18.312 -22.562 6.648 1 88.44 157 LYS B N 1
ATOM 4572 C CA . LYS B 1 157 ? 19.734 -22.266 6.812 1 88.44 157 LYS B CA 1
ATOM 4573 C C . LYS B 1 157 ? 20.281 -21.547 5.578 1 88.44 157 LYS B C 1
ATOM 4575 O O . LYS B 1 157 ? 19.688 -21.609 4.504 1 88.44 157 LYS B O 1
ATOM 4580 N N . GLU B 1 158 ? 21.344 -20.875 5.652 1 82.12 158 GLU B N 1
ATOM 4581 C CA . GLU B 1 158 ? 21.969 -20.141 4.555 1 82.12 158 GLU B CA 1
ATOM 4582 C C . GLU B 1 158 ? 22.375 -21.078 3.424 1 82.12 158 GLU B C 1
ATOM 4584 O O . GLU B 1 158 ? 22.344 -20.703 2.252 1 82.12 158 GLU B O 1
ATOM 4589 N N . ASP B 1 159 ? 22.734 -22.297 3.674 1 83 159 ASP B N 1
ATOM 4590 C CA . ASP B 1 159 ? 23.219 -23.234 2.672 1 83 159 ASP B CA 1
ATOM 4591 C C . ASP B 1 159 ? 22.094 -24.141 2.174 1 83 159 ASP B C 1
ATOM 4593 O O . ASP B 1 159 ? 22.359 -25.203 1.597 1 83 159 ASP B O 1
ATOM 4597 N N . SER B 1 160 ? 20.922 -23.625 2.291 1 83.5 160 SER B N 1
ATOM 4598 C CA . SER B 1 160 ? 19.781 -24.406 1.846 1 83.5 160 SER B CA 1
ATOM 4599 C C . SER B 1 160 ? 19.703 -24.453 0.324 1 83.5 160 SER B C 1
ATOM 4601 O O . SER B 1 160 ? 20.125 -23.516 -0.352 1 83.5 160 SER B O 1
ATOM 4603 N N . VAL B 1 161 ? 19.172 -25.594 -0.191 1 82.06 161 VAL B N 1
ATOM 4604 C CA . VAL B 1 161 ? 19 -25.797 -1.625 1 82.06 161 VAL B CA 1
ATOM 4605 C C . VAL B 1 161 ? 17.828 -24.953 -2.127 1 82.06 161 VAL B C 1
ATOM 4607 O O . VAL B 1 161 ? 17.719 -24.688 -3.326 1 82.06 161 VAL B O 1
ATOM 4610 N N . ILE B 1 162 ? 17.016 -24.438 -1.219 1 82.62 162 ILE B N 1
ATOM 4611 C CA . ILE B 1 162 ? 15.844 -23.641 -1.58 1 82.62 162 ILE B CA 1
ATOM 4612 C C . ILE B 1 162 ? 16.281 -22.25 -2.027 1 82.62 162 ILE B C 1
ATOM 4614 O O . ILE B 1 162 ? 17.109 -21.609 -1.372 1 82.62 162 ILE B O 1
ATOM 4618 N N . PRO B 1 163 ? 15.664 -21.891 -3.162 1 85.19 163 PRO B N 1
ATOM 4619 C CA . PRO B 1 163 ? 16 -20.562 -3.656 1 85.19 163 PRO B CA 1
ATOM 4620 C C . PRO B 1 163 ? 15.664 -19.453 -2.654 1 85.19 163 PRO B C 1
ATOM 4622 O O . PRO B 1 163 ? 14.672 -19.562 -1.926 1 85.19 163 PRO B O 1
ATOM 4625 N N . ASP B 1 164 ? 16.453 -18.375 -2.73 1 86.06 164 ASP B N 1
ATOM 4626 C CA . ASP B 1 164 ? 16.359 -17.281 -1.765 1 86.06 164 ASP B CA 1
ATOM 4627 C C . ASP B 1 164 ? 14.961 -16.672 -1.752 1 86.06 164 ASP B C 1
ATOM 4629 O O . ASP B 1 164 ? 14.414 -16.375 -0.686 1 86.06 164 ASP B O 1
ATOM 4633 N N . PHE B 1 165 ? 14.398 -16.484 -2.881 1 83.62 165 PHE B N 1
ATOM 4634 C CA . PHE B 1 165 ? 13.102 -15.812 -2.941 1 83.62 165 PHE B CA 1
ATOM 4635 C C . PHE B 1 165 ? 12.016 -16.688 -2.322 1 83.62 165 PHE B C 1
ATOM 4637 O O . PHE B 1 165 ? 11.078 -16.172 -1.703 1 83.62 165 PHE B O 1
ATOM 4644 N N . VAL B 1 166 ? 12.18 -17.938 -2.422 1 85.44 166 VAL B N 1
ATOM 4645 C CA . VAL B 1 166 ? 11.211 -18.844 -1.826 1 85.44 166 VAL B CA 1
ATOM 4646 C C . VAL B 1 166 ? 11.375 -18.859 -0.308 1 85.44 166 VAL B C 1
ATOM 4648 O O . VAL B 1 166 ? 10.383 -18.844 0.429 1 85.44 166 VAL B O 1
ATOM 4651 N N . ARG B 1 167 ? 12.57 -18.922 0.135 1 90.25 167 ARG B N 1
ATOM 4652 C CA . ARG B 1 167 ? 12.828 -18.859 1.569 1 90.25 167 ARG B CA 1
ATOM 4653 C C . ARG B 1 167 ? 12.211 -17.609 2.178 1 90.25 167 ARG B C 1
ATOM 4655 O O . ARG B 1 167 ? 11.625 -17.656 3.26 1 90.25 167 ARG B O 1
ATOM 4662 N N . ALA B 1 168 ? 12.32 -16.531 1.444 1 90.75 168 ALA B N 1
ATOM 4663 C CA . ALA B 1 168 ? 11.766 -15.258 1.907 1 90.75 168 ALA B CA 1
ATOM 4664 C C . ALA B 1 168 ? 10.25 -15.328 2.033 1 90.75 168 ALA B C 1
ATOM 4666 O O . ALA B 1 168 ? 9.672 -14.773 2.971 1 90.75 168 ALA B O 1
ATOM 4667 N N . TRP B 1 169 ? 9.625 -15.961 1.114 1 91.25 169 TRP B N 1
ATOM 4668 C CA . TRP B 1 169 ? 8.172 -16.094 1.144 1 91.25 169 TRP B CA 1
ATOM 4669 C C . TRP B 1 169 ? 7.715 -16.828 2.396 1 91.25 169 TRP B C 1
ATOM 4671 O O . TRP B 1 169 ? 6.785 -16.406 3.076 1 91.25 169 TRP B O 1
ATOM 4681 N N . PHE B 1 170 ? 8.414 -17.844 2.676 1 90.94 170 PHE B N 1
ATOM 4682 C CA . PHE B 1 170 ? 8.062 -18.656 3.834 1 90.94 170 PHE B CA 1
ATOM 4683 C C . PHE B 1 170 ? 8.367 -17.922 5.129 1 90.94 170 PHE B C 1
ATOM 4685 O O . PHE B 1 170 ? 7.566 -17.953 6.066 1 90.94 170 PHE B O 1
ATOM 4692 N N . ASP B 1 171 ? 9.5 -17.344 5.129 1 93.94 171 ASP B N 1
ATOM 4693 C CA . ASP B 1 171 ? 9.891 -16.594 6.32 1 93.94 171 ASP B CA 1
ATOM 4694 C C . ASP B 1 171 ? 8.891 -15.492 6.633 1 93.94 171 ASP B C 1
ATOM 4696 O O . ASP B 1 171 ? 8.57 -15.242 7.797 1 93.94 171 ASP B O 1
ATOM 4700 N N . LEU B 1 172 ? 8.398 -14.836 5.621 1 95.25 172 LEU B N 1
ATOM 4701 C CA . LEU B 1 172 ? 7.547 -13.664 5.789 1 95.25 172 LEU B CA 1
ATOM 4702 C C . LEU B 1 172 ? 6.117 -14.078 6.129 1 95.25 172 LEU B C 1
ATOM 4704 O O . LEU B 1 172 ? 5.344 -13.281 6.664 1 95.25 172 LEU B O 1
ATOM 4708 N N . MET B 1 173 ? 5.805 -15.297 5.84 1 94.69 173 MET B N 1
ATOM 4709 C CA . MET B 1 173 ? 4.473 -15.805 6.156 1 94.69 173 MET B CA 1
ATOM 4710 C C . MET B 1 173 ? 4.25 -15.852 7.664 1 94.69 173 MET B C 1
ATOM 4712 O O . MET B 1 173 ? 3.131 -15.648 8.133 1 94.69 173 MET B O 1
ATOM 4716 N N . LEU B 1 174 ? 5.262 -16.078 8.375 1 95.12 174 LEU B N 1
ATOM 4717 C CA . LEU B 1 174 ? 5.141 -16.25 9.82 1 95.12 174 LEU B CA 1
ATOM 4718 C C . LEU B 1 174 ? 4.688 -14.969 10.492 1 95.12 174 LEU B C 1
ATOM 4720 O O . LEU B 1 174 ? 3.65 -14.945 11.156 1 95.12 174 LEU B O 1
ATOM 4724 N N . PRO B 1 175 ? 5.457 -13.891 10.344 1 97.31 175 PRO B N 1
ATOM 4725 C CA . PRO B 1 175 ? 4.992 -12.664 10.992 1 97.31 175 PRO B CA 1
ATOM 4726 C C . PRO B 1 175 ? 3.629 -12.203 10.469 1 97.31 175 PRO B C 1
ATOM 4728 O O . PRO B 1 175 ? 2.811 -11.695 11.242 1 97.31 175 PRO B O 1
ATOM 4731 N N . ALA B 1 176 ? 3.383 -12.305 9.188 1 97.75 176 ALA B N 1
ATOM 4732 C CA . ALA B 1 176 ? 2.07 -11.969 8.648 1 97.75 176 ALA B CA 1
ATOM 4733 C C . ALA B 1 176 ? 0.973 -12.797 9.305 1 97.75 176 ALA B C 1
ATOM 4735 O O . ALA B 1 176 ? -0.092 -12.281 9.641 1 97.75 176 ALA B O 1
ATOM 4736 N N . GLY B 1 177 ? 1.265 -14.094 9.453 1 98.06 177 GLY B N 1
ATOM 4737 C CA . GLY B 1 177 ? 0.318 -14.977 10.109 1 98.06 177 GLY B CA 1
ATOM 4738 C C . GLY B 1 177 ? 0.053 -14.609 11.555 1 98.06 177 GLY B C 1
ATOM 4739 O O . GLY B 1 177 ? -1.089 -14.664 12.016 1 98.06 177 GLY B O 1
ATOM 4740 N N . ILE B 1 178 ? 1.084 -14.25 12.25 1 98.25 178 ILE B N 1
ATOM 4741 C CA . ILE B 1 178 ? 0.95 -13.859 13.648 1 98.25 178 ILE B CA 1
ATOM 4742 C C . ILE B 1 178 ? 0.071 -12.617 13.758 1 98.25 178 ILE B C 1
ATOM 4744 O O . ILE B 1 178 ? -0.787 -12.523 14.641 1 98.25 178 ILE B O 1
ATOM 4748 N N . ILE B 1 179 ? 0.263 -11.641 12.898 1 98.56 179 ILE B N 1
ATOM 4749 C CA . ILE B 1 179 ? -0.522 -10.414 12.898 1 98.56 179 ILE B CA 1
ATOM 4750 C C . ILE B 1 179 ? -1.989 -10.734 12.633 1 98.56 179 ILE B C 1
ATOM 4752 O O . ILE B 1 179 ? -2.873 -10.312 13.383 1 98.56 179 ILE B O 1
ATOM 4756 N N . VAL B 1 180 ? -2.268 -11.531 11.602 1 98.5 180 VAL B N 1
ATOM 4757 C CA . VAL B 1 180 ? -3.633 -11.867 11.219 1 98.5 180 VAL B CA 1
ATOM 4758 C C . VAL B 1 180 ? -4.297 -12.688 12.32 1 98.5 180 VAL B C 1
ATOM 4760 O O . VAL B 1 180 ? -5.422 -12.391 12.727 1 98.5 180 VAL B O 1
ATOM 4763 N N . CYS B 1 181 ? -3.605 -13.656 12.828 1 98.25 181 CYS B N 1
ATOM 4764 C CA . CYS B 1 181 ? -4.188 -14.562 13.812 1 98.25 181 CYS B CA 1
ATOM 4765 C C . CYS B 1 181 ? -4.426 -13.844 15.141 1 98.25 181 CYS B C 1
ATOM 4767 O O . CYS B 1 181 ? -5.453 -14.047 15.781 1 98.25 181 CYS B O 1
ATOM 4769 N N . SER B 1 182 ? -3.463 -13.055 15.602 1 98.38 182 SER B N 1
ATOM 4770 C CA . SER B 1 182 ? -3.637 -12.336 16.859 1 98.38 182 SER B CA 1
ATOM 4771 C C . SER B 1 182 ? -4.863 -11.43 16.812 1 98.38 182 SER B C 1
ATOM 4773 O O . SER B 1 182 ? -5.672 -11.414 17.75 1 98.38 182 SER B O 1
ATOM 4775 N N . LEU B 1 183 ? -5.023 -10.672 15.758 1 98.5 183 LEU B N 1
ATOM 4776 C CA . LEU B 1 183 ? -6.145 -9.75 15.648 1 98.5 183 LEU B CA 1
ATOM 4777 C C . LEU B 1 183 ? -7.449 -10.5 15.406 1 98.5 183 LEU B C 1
ATOM 4779 O O . LEU B 1 183 ? -8.508 -10.086 15.875 1 98.5 183 LEU B O 1
ATOM 4783 N N . TRP B 1 184 ? -7.367 -11.617 14.625 1 97.75 184 TRP B N 1
ATOM 4784 C CA . TRP B 1 184 ? -8.531 -12.484 14.438 1 97.75 184 TRP B CA 1
ATOM 4785 C C . TRP B 1 184 ? -9.023 -13.031 15.773 1 97.75 184 TRP B C 1
ATOM 4787 O O . TRP B 1 184 ? -10.227 -13.016 16.047 1 97.75 184 TRP B O 1
ATOM 4797 N N . ILE B 1 185 ? -8.102 -13.453 16.609 1 97.56 185 ILE B N 1
ATOM 4798 C CA . ILE B 1 185 ? -8.461 -13.984 17.906 1 97.56 185 ILE B CA 1
ATOM 4799 C C . ILE B 1 185 ? -9.055 -12.883 18.781 1 97.56 185 ILE B C 1
ATOM 4801 O O . ILE B 1 185 ? -10.125 -13.055 19.375 1 97.56 185 ILE B O 1
ATOM 4805 N N . LEU B 1 186 ? -8.469 -11.695 18.781 1 97.69 186 LEU B N 1
ATOM 4806 C CA . LEU B 1 186 ? -8.898 -10.594 19.656 1 97.69 186 LEU B CA 1
ATOM 4807 C C . LEU B 1 186 ? -10.227 -10.023 19.172 1 97.69 186 LEU B C 1
ATOM 4809 O O . LEU B 1 186 ? -11.125 -9.766 19.984 1 97.69 186 LEU B O 1
ATOM 4813 N N . VAL B 1 187 ? -10.406 -9.828 17.906 1 97 187 VAL B N 1
ATOM 4814 C CA . VAL B 1 187 ? -11.531 -9.07 17.375 1 97 187 VAL B CA 1
ATOM 4815 C C . VAL B 1 187 ? -12.695 -10.016 17.062 1 97 187 VAL B C 1
ATOM 4817 O O . VAL B 1 187 ? -13.82 -9.781 17.5 1 97 187 VAL B O 1
ATOM 4820 N N . ASP B 1 188 ? -12.438 -11.133 16.422 1 93.12 188 ASP B N 1
ATOM 4821 C CA . ASP B 1 188 ? -13.516 -11.984 15.93 1 93.12 188 ASP B CA 1
ATOM 4822 C C . ASP B 1 188 ? -13.867 -13.07 16.938 1 93.12 188 ASP B C 1
ATOM 4824 O O . ASP B 1 188 ? -15.047 -13.328 17.203 1 93.12 188 ASP B O 1
ATOM 4828 N N . LEU B 1 189 ? -12.898 -13.75 17.438 1 94.75 189 LEU B N 1
ATOM 4829 C CA . LEU B 1 189 ? -13.18 -14.883 18.312 1 94.75 189 LEU B CA 1
ATOM 4830 C C . LEU B 1 189 ? -13.578 -14.406 19.703 1 94.75 189 LEU B C 1
ATOM 4832 O O . LEU B 1 189 ? -14.57 -14.875 20.266 1 94.75 189 LEU B O 1
ATOM 4836 N N . LEU B 1 190 ? -12.82 -13.438 20.266 1 96.19 190 LEU B N 1
ATOM 4837 C CA . LEU B 1 190 ? -13.109 -12.953 21.625 1 96.19 190 LEU B CA 1
ATOM 4838 C C . LEU B 1 190 ? -14.125 -11.812 21.578 1 96.19 190 LEU B C 1
ATOM 4840 O O . LEU B 1 190 ? -14.703 -11.453 22.609 1 96.19 190 LEU B O 1
ATOM 4844 N N . GLY B 1 191 ? -14.305 -11.203 20.453 1 95.38 191 GLY B N 1
ATOM 4845 C CA . GLY B 1 191 ? -15.305 -10.164 20.281 1 95.38 191 GLY B CA 1
ATOM 4846 C C . GLY B 1 191 ? -14.898 -8.844 20.906 1 95.38 191 GLY B C 1
ATOM 4847 O O . GLY B 1 191 ? -15.75 -8.047 21.312 1 95.38 191 GLY B O 1
ATOM 4848 N N . ILE B 1 192 ? -13.672 -8.656 21.031 1 96.56 192 ILE B N 1
ATOM 4849 C CA . ILE B 1 192 ? -13.18 -7.41 21.609 1 96.56 192 ILE B CA 1
ATOM 4850 C C . ILE B 1 192 ? -13.328 -6.281 20.578 1 96.56 192 ILE B C 1
ATOM 4852 O O . ILE B 1 192 ? -12.891 -6.414 19.438 1 96.56 192 ILE B O 1
ATOM 4856 N N . ASP B 1 193 ? -13.945 -5.172 20.984 1 96.81 193 ASP B N 1
ATOM 4857 C CA . ASP B 1 193 ? -14.141 -4.012 20.125 1 96.81 193 ASP B CA 1
ATOM 4858 C C . ASP B 1 193 ? -12.906 -3.107 20.125 1 96.81 193 ASP B C 1
ATOM 4860 O O . ASP B 1 193 ? -12.961 -1.977 20.625 1 96.81 193 ASP B O 1
ATOM 4864 N N . LEU B 1 194 ? -11.93 -3.547 19.469 1 97 194 LEU B N 1
ATOM 4865 C CA . LEU B 1 194 ? -10.648 -2.85 19.469 1 97 194 LEU B CA 1
ATOM 4866 C C . LEU B 1 194 ? -10.789 -1.459 18.844 1 97 194 LEU B C 1
ATOM 4868 O O . LEU B 1 194 ? -10.102 -0.521 19.266 1 97 194 LEU B O 1
ATOM 4872 N N . TYR B 1 195 ? -11.609 -1.317 17.891 1 96.31 195 TYR B N 1
ATOM 4873 C CA . TYR B 1 195 ? -11.812 -0.038 17.219 1 96.31 195 TYR B CA 1
ATOM 4874 C C . TYR B 1 195 ? -12.219 1.041 18.219 1 96.31 195 TYR B C 1
ATOM 4876 O O . TYR B 1 195 ? -11.547 2.066 18.328 1 96.31 195 TYR B O 1
ATOM 4884 N N . ASN B 1 196 ? -13.266 0.76 18.969 1 95.69 196 ASN B N 1
ATOM 4885 C CA . ASN B 1 196 ? -13.773 1.758 19.906 1 95.69 196 ASN B CA 1
ATOM 4886 C C . ASN B 1 196 ? -12.859 1.897 21.125 1 95.69 196 ASN B C 1
ATOM 4888 O O . ASN B 1 196 ? -12.75 2.982 21.703 1 95.69 196 ASN B O 1
ATOM 4892 N N . ILE B 1 197 ? -12.195 0.809 21.5 1 96.5 197 ILE B N 1
ATOM 4893 C CA . ILE B 1 197 ? -11.242 0.879 22.609 1 96.5 197 ILE B CA 1
ATOM 4894 C C . ILE B 1 197 ? -10.094 1.821 22.234 1 96.5 197 ILE B C 1
ATOM 4896 O O . ILE B 1 197 ? -9.719 2.693 23.031 1 96.5 197 ILE B O 1
ATOM 4900 N N . LEU B 1 198 ? -9.594 1.67 21.078 1 95.12 198 LEU B N 1
ATOM 4901 C CA . LEU B 1 198 ? -8.484 2.512 20.625 1 95.12 198 LEU B CA 1
ATOM 4902 C C . LEU B 1 198 ? -8.938 3.957 20.453 1 95.12 198 LEU B C 1
ATOM 4904 O O . LEU B 1 198 ? -8.211 4.887 20.828 1 95.12 198 LEU B O 1
ATOM 4908 N N . LEU B 1 199 ? -10.078 4.145 19.906 1 92.12 199 LEU B N 1
ATOM 4909 C CA . LEU B 1 199 ? -10.602 5.496 19.766 1 92.12 199 LEU B CA 1
ATOM 4910 C C . LEU B 1 199 ? -10.75 6.168 21.125 1 92.12 199 LEU B C 1
ATOM 4912 O O . LEU B 1 199 ? -10.398 7.336 21.281 1 92.12 199 LEU B O 1
ATOM 4916 N N . SER B 1 200 ? -11.25 5.402 22.109 1 93.56 200 SER B N 1
ATOM 4917 C CA . SER B 1 200 ? -11.453 5.949 23.438 1 93.56 200 SER B CA 1
ATOM 4918 C C . SER B 1 200 ? -10.133 6.32 24.094 1 93.56 200 SER B C 1
ATOM 4920 O O . SER B 1 200 ? -10.078 7.23 24.922 1 93.56 200 SER B O 1
ATOM 4922 N N . LEU B 1 201 ? -9.102 5.68 23.703 1 92.31 201 LEU B N 1
ATOM 4923 C CA . LEU B 1 201 ? -7.781 5.953 24.266 1 92.31 201 LEU B CA 1
ATOM 4924 C C . LEU B 1 201 ? -7.23 7.27 23.719 1 92.31 201 LEU B C 1
ATOM 4926 O O . LEU B 1 201 ? -6.512 7.98 24.422 1 92.31 201 LEU B O 1
ATOM 4930 N N . PHE B 1 202 ? -7.578 7.641 22.531 1 90.12 202 PHE B N 1
ATOM 4931 C CA . PHE B 1 202 ? -6.941 8.781 21.891 1 90.12 202 PHE B CA 1
ATOM 4932 C C . PHE B 1 202 ? -7.879 9.977 21.844 1 90.12 202 PHE B C 1
ATOM 4934 O O . PHE B 1 202 ? -7.441 11.109 21.641 1 90.12 202 PHE B O 1
ATOM 4941 N N . MET B 1 203 ? -9.125 9.789 22.047 1 88.75 203 MET B N 1
ATOM 4942 C CA . MET B 1 203 ? -10.117 10.852 21.938 1 88.75 203 MET B CA 1
ATOM 4943 C C . MET B 1 203 ? -9.883 11.93 23 1 88.75 203 MET B C 1
ATOM 4945 O O . MET B 1 203 ? -10.164 13.102 22.781 1 88.75 203 MET B O 1
ATOM 4949 N N . PRO B 1 204 ? -9.391 11.516 24.172 1 88.81 204 PRO B N 1
ATOM 4950 C CA . PRO B 1 204 ? -9.109 12.555 25.172 1 88.81 204 PRO B CA 1
ATOM 4951 C C . PRO B 1 204 ? -8.102 13.586 24.672 1 88.81 204 PRO B C 1
ATOM 4953 O O . PRO B 1 204 ? -8.211 14.773 24.984 1 88.81 204 PRO B O 1
ATOM 4956 N N . ILE B 1 205 ? -7.219 13.219 23.875 1 88.81 205 ILE B N 1
ATOM 4957 C CA . ILE B 1 205 ? -6.234 14.141 23.312 1 88.81 205 ILE B CA 1
ATOM 4958 C C . ILE B 1 205 ? -6.926 15.125 22.375 1 88.81 205 ILE B C 1
ATOM 4960 O O . ILE B 1 205 ? -6.73 16.344 22.484 1 88.81 205 ILE B O 1
ATOM 4964 N N . SER B 1 206 ? -7.703 14.594 21.516 1 89.31 206 SER B N 1
ATOM 4965 C CA . SER B 1 206 ? -8.438 15.43 20.578 1 89.31 206 SER B CA 1
ATOM 4966 C C . SER B 1 206 ? -9.414 16.359 21.297 1 89.31 206 SER B C 1
ATOM 4968 O O . SER B 1 206 ? -9.531 17.531 20.953 1 89.31 206 SER B O 1
ATOM 4970 N N . ASN B 1 207 ? -10.023 15.852 22.328 1 92.56 207 ASN B N 1
ATOM 4971 C CA . ASN B 1 207 ? -11.008 16.625 23.078 1 92.56 207 ASN B CA 1
ATOM 4972 C C . ASN B 1 207 ? -10.352 17.75 23.875 1 92.56 207 ASN B C 1
ATOM 4974 O O . ASN B 1 207 ? -10.883 18.859 23.938 1 92.56 207 ASN B O 1
ATOM 4978 N N . VAL B 1 208 ? -9.281 17.453 24.391 1 94.12 208 VAL B N 1
ATOM 4979 C CA . VAL B 1 208 ? -8.562 18.453 25.172 1 94.12 208 VAL B CA 1
ATOM 4980 C C . VAL B 1 208 ? -8.086 19.578 24.266 1 94.12 208 VAL B C 1
ATOM 4982 O O . VAL B 1 208 ? -8.125 20.75 24.656 1 94.12 208 VAL B O 1
ATOM 4985 N N . MET B 1 209 ? -7.664 19.234 23.078 1 94.81 209 MET B N 1
ATOM 4986 C CA . MET B 1 209 ? -7.191 20.234 22.125 1 94.81 209 MET B CA 1
ATOM 4987 C C . MET B 1 209 ? -8.297 21.219 21.766 1 94.81 209 MET B C 1
ATOM 4989 O O . MET B 1 209 ? -8.023 22.391 21.484 1 94.81 209 MET B O 1
ATOM 4993 N N . GLN B 1 210 ? -9.516 20.75 21.906 1 96.38 210 GLN B N 1
ATOM 4994 C CA . GLN B 1 210 ? -10.648 21.562 21.484 1 96.38 210 GLN B CA 1
ATOM 4995 C C . GLN B 1 210 ? -11.156 22.422 22.641 1 96.38 210 GLN B C 1
ATOM 4997 O O . GLN B 1 210 ? -12.188 23.094 22.531 1 96.38 210 GLN B O 1
ATOM 5002 N N . THR B 1 211 ? -10.469 22.438 23.797 1 96.44 211 THR B N 1
ATOM 5003 C CA . THR B 1 211 ? -10.766 23.328 24.906 1 96.44 211 THR B CA 1
ATOM 5004 C C . THR B 1 211 ? -9.898 24.578 24.844 1 96.44 211 THR B C 1
ATOM 5006 O O . THR B 1 211 ? -8.867 24.594 24.172 1 96.44 211 THR B O 1
ATOM 5009 N N . PRO B 1 212 ? -10.383 25.656 25.453 1 96.25 212 PRO B N 1
ATOM 5010 C CA . PRO B 1 212 ? -9.594 26.891 25.406 1 96.25 212 PRO B CA 1
ATOM 5011 C C . PRO B 1 212 ? -8.18 26.703 25.953 1 96.25 212 PRO B C 1
ATOM 5013 O O . PRO B 1 212 ? -7.215 27.172 25.344 1 96.25 212 PRO B O 1
ATOM 5016 N N . TRP B 1 213 ? -8.047 25.984 27 1 96.81 213 TRP B N 1
ATOM 5017 C CA . TRP B 1 213 ? -6.727 25.781 27.578 1 96.81 213 TRP B CA 1
ATOM 5018 C C . TRP B 1 213 ? -5.906 24.812 26.734 1 96.81 213 TRP B C 1
ATOM 5020 O O . TRP B 1 213 ? -4.688 24.969 26.609 1 96.81 213 TRP B O 1
ATOM 5030 N N . GLY B 1 214 ? -6.578 23.781 26.281 1 96.94 214 GLY B N 1
ATOM 5031 C CA . GLY B 1 214 ? -5.887 22.844 25.422 1 96.94 214 GLY B CA 1
ATOM 5032 C C . GLY B 1 214 ? -5.387 23.469 24.125 1 96.94 214 GLY B C 1
ATOM 5033 O O . GLY B 1 214 ? -4.297 23.125 23.656 1 96.94 214 GLY B O 1
ATOM 5034 N N . PHE B 1 215 ? -6.227 24.281 23.594 1 97.81 215 PHE B N 1
ATOM 5035 C CA . PHE B 1 215 ? -5.852 25.016 22.375 1 97.81 215 PHE B CA 1
ATOM 5036 C C . PHE B 1 215 ? -4.59 25.844 22.609 1 97.81 215 PHE B C 1
ATOM 5038 O O . PHE B 1 215 ? -3.615 25.703 21.875 1 97.81 215 PHE B O 1
ATOM 5045 N N . VAL B 1 216 ? -4.531 26.594 23.625 1 97.81 216 VAL B N 1
ATOM 5046 C CA . VAL B 1 216 ? -3.416 27.469 23.969 1 97.81 216 VAL B CA 1
ATOM 5047 C C . VAL B 1 216 ? -2.176 26.641 24.266 1 97.81 216 VAL B C 1
ATOM 5049 O O . VAL B 1 216 ? -1.082 26.938 23.781 1 97.81 216 VAL B O 1
ATOM 5052 N N . LEU B 1 217 ? -2.383 25.625 25 1 96.94 217 LEU B N 1
ATOM 5053 C CA . LEU B 1 217 ? -1.259 24.766 25.375 1 96.94 217 LEU B CA 1
ATOM 5054 C C . LEU B 1 217 ? -0.661 24.094 24.141 1 96.94 217 LEU B C 1
ATOM 5056 O O . LEU B 1 217 ? 0.56 23.969 24.031 1 96.94 217 LEU B O 1
ATOM 5060 N N . SER B 1 218 ? -1.498 23.594 23.312 1 96 218 SER B N 1
ATOM 5061 C CA . SER B 1 218 ? -1.027 22.922 22.109 1 96 218 SER B CA 1
ATOM 5062 C C . SER B 1 218 ? -0.179 23.859 21.25 1 96 218 SER B C 1
ATOM 5064 O O . SER B 1 218 ? 0.899 23.469 20.781 1 96 218 SER B O 1
ATOM 5066 N N . LEU B 1 219 ? -0.612 25.094 21.016 1 97.38 219 LEU B N 1
ATOM 5067 C CA . LEU B 1 219 ? 0.117 26 20.156 1 97.38 219 LEU B CA 1
ATOM 5068 C C . LEU B 1 219 ? 1.358 26.547 20.859 1 97.38 219 LEU B C 1
ATOM 5070 O O . LEU B 1 219 ? 2.379 26.797 20.219 1 97.38 219 LEU B O 1
ATOM 5074 N N . LEU B 1 220 ? 1.259 26.688 22.188 1 97.5 220 LEU B N 1
ATOM 5075 C CA . LEU B 1 220 ? 2.443 27.062 22.953 1 97.5 220 LEU B CA 1
ATOM 5076 C C . LEU B 1 220 ? 3.531 26 22.828 1 97.5 220 LEU B C 1
ATOM 5078 O O . LEU B 1 220 ? 4.715 26.328 22.703 1 97.5 220 LEU B O 1
ATOM 5082 N N . LEU B 1 221 ? 3.092 24.797 22.875 1 95.44 221 LEU B N 1
ATOM 5083 C CA . LEU B 1 221 ? 4.047 23.688 22.766 1 95.44 221 LEU B CA 1
ATOM 5084 C C . LEU B 1 221 ? 4.75 23.734 21.406 1 95.44 221 LEU B C 1
ATOM 5086 O O . LEU B 1 221 ? 5.961 23.5 21.328 1 95.44 221 LEU B O 1
ATOM 5090 N N . VAL B 1 222 ? 4.027 23.984 20.406 1 95.88 222 VAL B N 1
ATOM 5091 C CA . VAL B 1 222 ? 4.594 24.047 19.062 1 95.88 222 VAL B CA 1
ATOM 5092 C C . VAL B 1 222 ? 5.613 25.188 18.984 1 95.88 222 VAL B C 1
ATOM 5094 O O . VAL B 1 222 ? 6.73 25 18.516 1 95.88 222 VAL B O 1
ATOM 5097 N N . CYS B 1 223 ? 5.289 26.344 19.484 1 96.88 223 CYS B N 1
ATOM 5098 C CA . CYS B 1 223 ? 6.176 27.5 19.484 1 96.88 223 CYS B CA 1
ATOM 5099 C C . CYS B 1 223 ? 7.398 27.25 20.359 1 96.88 223 CYS B C 1
ATOM 5101 O O . CYS B 1 223 ? 8.508 27.625 20 1 96.88 223 CYS B O 1
ATOM 5103 N N . PHE B 1 224 ? 7.137 26.578 21.438 1 95.19 224 PHE B N 1
ATOM 5104 C CA . PHE B 1 224 ? 8.203 26.281 22.391 1 95.19 224 PHE B CA 1
ATOM 5105 C C . PHE B 1 224 ? 9.242 25.359 21.766 1 95.19 224 PHE B C 1
ATOM 5107 O O . PHE B 1 224 ? 10.438 25.656 21.797 1 95.19 224 PHE B O 1
ATOM 5114 N N . LEU B 1 225 ? 8.852 24.359 21.203 1 93.62 225 LEU B N 1
ATOM 5115 C CA . LEU B 1 225 ? 9.773 23.406 20.578 1 93.62 225 LEU B CA 1
ATOM 5116 C C . LEU B 1 225 ? 10.508 24.062 19.406 1 93.62 225 LEU B C 1
ATOM 5118 O O . LEU B 1 225 ? 11.719 23.891 19.25 1 93.62 225 LEU B O 1
ATOM 5122 N N . TYR B 1 226 ? 9.758 24.781 18.688 1 94.38 226 TYR B N 1
ATOM 5123 C CA . TYR B 1 226 ? 10.344 25.453 17.531 1 94.38 226 TYR B CA 1
ATOM 5124 C C . TYR B 1 226 ? 11.414 26.453 17.953 1 94.38 226 TYR B C 1
ATOM 5126 O O . TYR B 1 226 ? 12.445 26.594 17.297 1 94.38 226 TYR B O 1
ATOM 5134 N N . SER B 1 227 ? 11.25 27.125 19.047 1 94.56 227 SER B N 1
ATOM 5135 C CA . SER B 1 227 ? 12.203 28.109 19.547 1 94.56 227 SER B CA 1
ATOM 5136 C C . SER B 1 227 ? 13.484 27.438 20.047 1 94.56 227 SER B C 1
ATOM 5138 O O . SER B 1 227 ? 14.516 28.109 20.172 1 94.56 227 SER B O 1
ATOM 5140 N N . LEU B 1 228 ? 13.383 26.156 20.266 1 91.44 228 LEU B N 1
ATOM 5141 C CA . LEU B 1 228 ? 14.555 25.406 20.688 1 91.44 228 LEU B CA 1
ATOM 5142 C C . LEU B 1 228 ? 15.258 24.75 19.5 1 91.44 228 LEU B C 1
ATOM 5144 O O . LEU B 1 228 ? 16.156 23.938 19.672 1 91.44 228 LEU B O 1
ATOM 5148 N N . GLY B 1 229 ? 14.789 25.078 18.391 1 88.56 229 GLY B N 1
ATOM 5149 C CA . GLY B 1 229 ? 15.414 24.547 17.188 1 88.56 229 GLY B CA 1
ATOM 5150 C C . GLY B 1 229 ? 14.883 23.188 16.797 1 88.56 229 GLY B C 1
ATOM 5151 O O . GLY B 1 229 ? 15.461 22.5 15.953 1 88.56 229 GLY B O 1
ATOM 5152 N N . ILE B 1 230 ? 13.836 22.797 17.438 1 89.31 230 ILE B N 1
ATOM 5153 C CA . ILE B 1 230 ? 13.211 21.531 17.109 1 89.31 230 ILE B CA 1
ATOM 5154 C C . ILE B 1 230 ? 12.039 21.75 16.156 1 89.31 230 ILE B C 1
ATOM 5156 O O . ILE B 1 230 ? 11.18 22.594 16.406 1 89.31 230 ILE B O 1
ATOM 5160 N N . SER B 1 231 ? 12.102 21 15.07 1 85 231 SER B N 1
ATOM 5161 C CA . SER B 1 231 ? 11.047 21.156 14.078 1 85 231 SER B CA 1
ATOM 5162 C C . SER B 1 231 ? 9.68 20.797 14.656 1 85 231 SER B C 1
ATOM 5164 O O . SER B 1 231 ? 9.562 19.828 15.406 1 85 231 SER B O 1
ATOM 5166 N N . SER B 1 232 ? 8.688 21.531 14.305 1 84.44 232 SER B N 1
ATOM 5167 C CA . SER B 1 232 ? 7.324 21.312 14.773 1 84.44 232 SER B CA 1
ATOM 5168 C C . SER B 1 232 ? 6.73 20.047 14.164 1 84.44 232 SER B C 1
ATOM 5170 O O . SER B 1 232 ? 5.711 19.547 14.641 1 84.44 232 SER B O 1
ATOM 5172 N N . TRP B 1 233 ? 7.316 19.516 13.211 1 85.25 233 TRP B N 1
ATOM 5173 C CA . TRP B 1 233 ? 6.836 18.312 12.523 1 85.25 233 TRP B CA 1
ATOM 5174 C C . TRP B 1 233 ? 6.828 17.109 13.461 1 85.25 233 TRP B C 1
ATOM 5176 O O . TRP B 1 233 ? 6.109 16.141 13.234 1 85.25 233 TRP B O 1
ATOM 5186 N N . VAL B 1 234 ? 7.582 17.203 14.516 1 89.25 234 VAL B N 1
ATOM 5187 C CA . VAL B 1 234 ? 7.688 16.109 15.484 1 89.25 234 VAL B CA 1
ATOM 5188 C C . VAL B 1 234 ? 6.324 15.844 16.109 1 89.25 234 VAL B C 1
ATOM 5190 O O . VAL B 1 234 ? 6.035 14.727 16.531 1 89.25 234 VAL B O 1
ATOM 5193 N N . LEU B 1 235 ? 5.406 16.812 16.094 1 91.94 235 LEU B N 1
ATOM 5194 C CA . LEU B 1 235 ? 4.105 16.688 16.75 1 91.94 235 LEU B CA 1
ATOM 5195 C C . LEU B 1 235 ? 3.035 16.281 15.742 1 91.94 235 LEU B C 1
ATOM 5197 O O . LEU B 1 235 ? 1.88 16.062 16.125 1 91.94 235 LEU B O 1
ATOM 5201 N N . THR B 1 236 ? 3.373 16.016 14.547 1 90.88 236 THR B N 1
ATOM 5202 C CA . THR B 1 236 ? 2.445 15.742 13.453 1 90.88 236 THR B CA 1
ATOM 5203 C C . THR B 1 236 ? 1.626 14.484 13.734 1 90.88 236 THR B C 1
ATOM 5205 O O . THR B 1 236 ? 0.42 14.461 13.484 1 90.88 236 THR B O 1
ATOM 5208 N N . PRO B 1 237 ? 2.195 13.445 14.25 1 91.56 237 PRO B N 1
ATOM 5209 C CA . PRO B 1 237 ? 1.433 12.211 14.461 1 91.56 237 PRO B CA 1
ATOM 5210 C C . PRO B 1 237 ? 0.272 12.391 15.43 1 91.56 237 PRO B C 1
ATOM 5212 O O . PRO B 1 237 ? -0.68 11.609 15.414 1 91.56 237 PRO B O 1
ATOM 5215 N N . VAL B 1 238 ? 0.416 13.445 16.219 1 92.38 238 VAL B N 1
ATOM 5216 C CA . VAL B 1 238 ? -0.625 13.68 17.219 1 92.38 238 VAL B CA 1
ATOM 5217 C C . VAL B 1 238 ? -1.584 14.758 16.719 1 92.38 238 VAL B C 1
ATOM 5219 O O . VAL B 1 238 ? -2.801 14.555 16.703 1 92.38 238 VAL B O 1
ATOM 5222 N N . TYR B 1 239 ? -1.091 15.82 16.219 1 93.75 239 TYR B N 1
ATOM 5223 C CA . TYR B 1 239 ? -1.888 17 15.914 1 93.75 239 TYR B CA 1
ATOM 5224 C C . TYR B 1 239 ? -2.652 16.812 14.609 1 93.75 239 TYR B C 1
ATOM 5226 O O . TYR B 1 239 ? -3.828 17.172 14.516 1 93.75 239 TYR B O 1
ATOM 5234 N N . LYS B 1 240 ? -2.021 16.203 13.664 1 93.88 240 LYS B N 1
ATOM 5235 C CA . LYS B 1 240 ? -2.646 16.125 12.352 1 93.88 240 LYS B CA 1
ATOM 5236 C C . LYS B 1 240 ? -3.898 15.25 12.383 1 93.88 240 LYS B C 1
ATOM 5238 O O . LYS B 1 240 ? -4.957 15.656 11.898 1 93.88 240 LYS B O 1
ATOM 5243 N N . PRO B 1 241 ? -3.799 14.062 12.953 1 93.88 241 PRO B N 1
ATOM 5244 C CA . PRO B 1 241 ? -5.023 13.258 13.039 1 93.88 241 PRO B CA 1
ATOM 5245 C C . PRO B 1 241 ? -6.141 13.961 13.805 1 93.88 241 PRO B C 1
ATOM 5247 O O . PRO B 1 241 ? -7.297 13.93 13.383 1 93.88 241 PRO B O 1
ATOM 5250 N N . ALA B 1 242 ? -5.785 14.617 14.867 1 95 242 ALA B N 1
ATOM 5251 C CA . ALA B 1 242 ? -6.777 15.305 15.695 1 95 242 ALA B CA 1
ATOM 5252 C C . ALA B 1 242 ? -7.422 16.453 14.93 1 95 242 ALA B C 1
ATOM 5254 O O . ALA B 1 242 ? -8.641 16.609 14.953 1 95 242 ALA B O 1
ATOM 5255 N N . MET B 1 243 ? -6.648 17.188 14.273 1 95.56 243 MET B N 1
ATOM 5256 C CA . MET B 1 243 ? -7.148 18.359 13.547 1 95.56 243 MET B CA 1
ATOM 5257 C C . MET B 1 243 ? -7.969 17.922 12.328 1 95.56 243 MET B C 1
ATOM 5259 O O . MET B 1 243 ? -8.953 18.578 11.984 1 95.56 243 MET B O 1
ATOM 5263 N N . LEU B 1 244 ? -7.531 16.828 11.742 1 94.5 244 LEU B N 1
ATOM 5264 C CA . LEU B 1 244 ? -8.266 16.328 10.586 1 94.5 244 LEU B CA 1
ATOM 5265 C C . LEU B 1 244 ? -9.641 15.805 11.008 1 94.5 244 LEU B C 1
ATOM 5267 O O . LEU B 1 244 ? -10.633 16.031 10.312 1 94.5 244 LEU B O 1
ATOM 5271 N N . MET B 1 245 ? -9.648 15.094 12.039 1 93.56 245 MET B N 1
ATOM 5272 C CA . MET B 1 245 ? -10.93 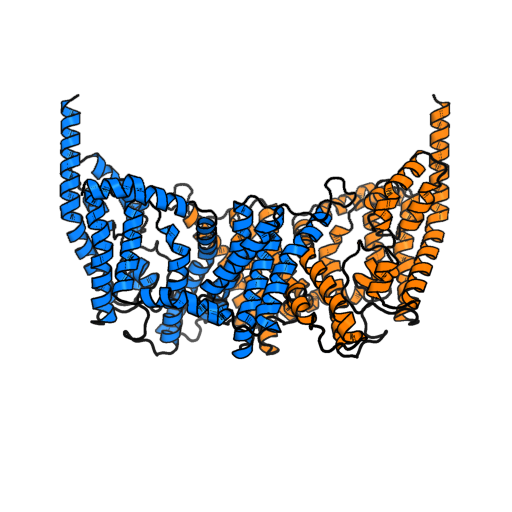14.625 12.57 1 93.56 245 MET B CA 1
ATOM 5273 C C . MET B 1 245 ? -11.852 15.797 12.883 1 93.56 245 MET B C 1
ATOM 5275 O O . MET B 1 245 ? -13.047 15.742 12.594 1 93.56 245 MET B O 1
ATOM 5279 N N . ALA B 1 246 ? -11.305 16.844 13.453 1 95.62 246 ALA B N 1
ATOM 5280 C CA . ALA B 1 246 ? -12.078 18.016 13.844 1 95.62 246 ALA B CA 1
ATOM 5281 C C . ALA B 1 246 ? -12.648 18.734 12.625 1 95.62 246 ALA B C 1
ATOM 5283 O O . ALA B 1 246 ? -13.836 19.062 12.594 1 95.62 246 ALA B O 1
ATOM 5284 N N . ILE B 1 247 ? -11.828 18.938 11.641 1 95.94 247 ILE B N 1
ATOM 5285 C CA . ILE B 1 247 ? -12.281 19.719 10.492 1 95.94 247 ILE B CA 1
ATOM 5286 C C . ILE B 1 247 ? -13.281 18.891 9.68 1 95.94 247 ILE B C 1
ATOM 5288 O O . ILE B 1 247 ? -14.227 19.453 9.109 1 95.94 247 ILE B O 1
ATOM 5292 N N . THR B 1 248 ? -13.062 17.625 9.586 1 93 248 THR B N 1
ATOM 5293 C CA . THR B 1 248 ? -14.008 16.766 8.867 1 93 248 THR B CA 1
ATOM 5294 C C . THR B 1 248 ? -15.367 16.75 9.562 1 93 248 THR B C 1
ATOM 5296 O O . THR B 1 248 ? -16.406 16.719 8.906 1 93 248 THR B O 1
ATOM 5299 N N . ALA B 1 249 ? -15.352 16.734 10.844 1 93.06 249 ALA B N 1
ATOM 5300 C CA . ALA B 1 249 ? -16.594 16.859 11.594 1 93.06 249 ALA B CA 1
ATOM 5301 C C . ALA B 1 249 ? -17.297 18.172 11.297 1 93.06 249 ALA B C 1
ATOM 5303 O O . ALA B 1 249 ? -18.531 18.219 11.164 1 93.06 249 ALA B O 1
ATOM 5304 N N . ASN B 1 250 ? -16.516 19.281 11.211 1 95.88 250 ASN B N 1
ATOM 5305 C CA . ASN B 1 250 ? -17.062 20.578 10.852 1 95.88 250 ASN B CA 1
ATOM 5306 C C . ASN B 1 250 ? -17.75 20.531 9.492 1 95.88 250 ASN B C 1
ATOM 5308 O O . ASN B 1 250 ? -18.859 21.078 9.328 1 95.88 250 ASN B O 1
ATOM 5312 N N . VAL B 1 251 ? -17.078 19.922 8.57 1 92.56 251 VAL B N 1
ATOM 5313 C CA . VAL B 1 251 ? -17.609 19.812 7.215 1 92.56 251 VAL B CA 1
ATOM 5314 C C . VAL B 1 251 ? -18.938 19.062 7.242 1 92.56 251 VAL B C 1
ATOM 5316 O O . VAL B 1 251 ? -19.906 19.484 6.598 1 92.56 251 VAL B O 1
ATOM 5319 N N . THR B 1 252 ? -19 18.016 7.973 1 90.12 252 THR B N 1
ATOM 5320 C CA . THR B 1 252 ? -20.203 17.203 8.07 1 90.12 252 THR B CA 1
ATOM 5321 C C . THR B 1 252 ? -21.344 17.984 8.719 1 90.12 252 THR B C 1
ATOM 5323 O O . THR B 1 252 ? -22.484 17.938 8.25 1 90.12 252 THR B O 1
ATOM 5326 N N . MET B 1 253 ? -21.031 18.703 9.719 1 93.19 253 MET B N 1
ATOM 5327 C CA . MET B 1 253 ? -22.047 19.516 10.406 1 93.19 253 MET B CA 1
ATOM 5328 C C . MET B 1 253 ? -22.547 20.641 9.508 1 93.19 253 MET B C 1
ATOM 5330 O O . MET B 1 253 ? -23.734 20.953 9.5 1 93.19 253 MET B O 1
ATOM 5334 N N . ALA B 1 254 ? -21.641 21.188 8.812 1 91.06 254 ALA B N 1
ATOM 5335 C CA . ALA B 1 254 ? -22.016 22.25 7.883 1 91.06 254 ALA B CA 1
ATOM 5336 C C . ALA B 1 254 ? -22.938 21.719 6.789 1 91.06 254 ALA B C 1
ATOM 5338 O O . ALA B 1 254 ? -23.938 22.359 6.434 1 91.06 254 ALA B O 1
ATOM 5339 N N . ALA B 1 255 ? -22.594 20.625 6.285 1 85.38 255 ALA B N 1
ATOM 5340 C CA . ALA B 1 255 ? -23.391 20 5.242 1 85.38 255 ALA B CA 1
ATOM 5341 C C . ALA B 1 255 ? -24.781 19.625 5.77 1 85.38 255 ALA B C 1
ATOM 5343 O O . ALA B 1 255 ? -25.766 19.688 5.035 1 85.38 255 ALA B O 1
ATOM 5344 N N . ALA B 1 256 ? -24.812 19.297 7.031 1 87.44 256 ALA B N 1
ATOM 5345 C CA . ALA B 1 256 ? -26.062 18.891 7.66 1 87.44 256 ALA B CA 1
ATOM 5346 C C . ALA B 1 256 ? -26.875 20.109 8.117 1 87.44 256 ALA B C 1
ATOM 5348 O O . ALA B 1 256 ? -28.016 19.969 8.531 1 87.44 256 ALA B O 1
ATOM 5349 N N . GLY B 1 257 ? -26.281 21.25 8.008 1 87.88 257 GLY B N 1
ATOM 5350 C CA . GLY B 1 257 ? -26.969 22.453 8.43 1 87.88 257 GLY B CA 1
ATOM 5351 C C . GLY B 1 257 ? -27 22.625 9.938 1 87.88 257 GLY B C 1
ATOM 5352 O O . GLY B 1 257 ? -27.828 23.375 10.461 1 87.88 257 GLY B O 1
ATOM 5353 N N . THR B 1 258 ? -26.172 21.906 10.578 1 87.62 258 THR B N 1
ATOM 5354 C CA . THR B 1 258 ? -26.188 21.953 12.031 1 87.62 258 THR B CA 1
ATOM 5355 C C . THR B 1 258 ? -24.984 22.703 12.57 1 87.62 258 THR B C 1
ATOM 5357 O O . THR B 1 258 ? -24.734 22.703 13.781 1 87.62 258 THR B O 1
ATOM 5360 N N . ALA B 1 259 ? -24.281 23.344 11.75 1 90 259 ALA B N 1
ATOM 5361 C CA . ALA B 1 259 ? -23.078 24.047 12.141 1 90 259 ALA B CA 1
ATOM 5362 C C . ALA B 1 259 ? -23.406 25.328 12.914 1 90 259 ALA B C 1
ATOM 5364 O O . ALA B 1 259 ? -24.234 26.125 12.477 1 90 259 ALA B O 1
ATOM 5365 N N . ASN B 1 260 ? -22.906 25.391 14.086 1 90.12 260 ASN B N 1
ATOM 5366 C CA . ASN B 1 260 ? -22.984 26.594 14.906 1 90.12 260 ASN B CA 1
ATOM 5367 C C . ASN B 1 260 ? -21.688 26.828 15.68 1 90.12 260 ASN B C 1
ATOM 5369 O O . ASN B 1 260 ? -20.844 25.938 15.766 1 90.12 260 ASN B O 1
ATOM 5373 N N . HIS B 1 261 ? -21.531 28.062 16.141 1 88.94 261 HIS B N 1
ATOM 5374 C CA . HIS B 1 261 ? -20.297 28.422 16.812 1 88.94 261 HIS B CA 1
ATOM 5375 C C . HIS B 1 261 ? -20.047 27.547 18.031 1 88.94 261 HIS B C 1
ATOM 5377 O O . HIS B 1 261 ? -18.906 27.328 18.438 1 88.94 261 HIS B O 1
ATOM 5383 N N . GLU B 1 262 ? -21.062 26.922 18.578 1 89.5 262 GLU B N 1
ATOM 5384 C CA . GLU B 1 262 ? -20.922 26.094 19.781 1 89.5 262 GLU B CA 1
ATOM 5385 C C . GLU B 1 262 ? -20.531 24.672 19.422 1 89.5 262 GLU B C 1
ATOM 5387 O O . GLU B 1 262 ? -19.781 24.031 20.156 1 89.5 262 GLU B O 1
ATOM 5392 N N . THR B 1 263 ? -20.984 24.219 18.297 1 91.94 263 THR B N 1
ATOM 5393 C CA . THR B 1 263 ? -20.812 22.812 17.969 1 91.94 263 THR B CA 1
ATOM 5394 C C . THR B 1 263 ? -19.562 22.609 17.125 1 91.94 263 THR B C 1
ATOM 5396 O O . THR B 1 263 ? -18.984 21.516 17.109 1 91.94 263 THR B O 1
ATOM 5399 N N . LEU B 1 264 ? -19.125 23.625 16.438 1 96.38 264 LEU B N 1
ATOM 5400 C CA . LEU B 1 264 ? -18 23.5 15.516 1 96.38 264 LEU B CA 1
ATOM 5401 C C . LEU B 1 264 ? -16.688 23.391 16.281 1 96.38 264 LEU B C 1
ATOM 5403 O O . LEU B 1 264 ? -16.516 24.016 17.328 1 96.38 264 LEU B O 1
ATOM 5407 N N . ASN B 1 265 ? -15.82 22.562 15.781 1 96.62 265 ASN B N 1
ATOM 5408 C CA . ASN B 1 265 ? -14.469 22.453 16.312 1 96.62 265 ASN B CA 1
ATOM 5409 C C . ASN B 1 265 ? -13.586 23.609 15.844 1 96.62 265 ASN B C 1
ATOM 5411 O O . ASN B 1 265 ? -13.5 23.891 14.648 1 96.62 265 ASN B O 1
ATOM 5415 N N . LEU B 1 266 ? -12.906 24.234 16.781 1 97.31 266 LEU B N 1
ATOM 5416 C CA . LEU B 1 266 ? -12.109 25.406 16.438 1 97.31 266 LEU B CA 1
ATOM 5417 C C . LEU B 1 266 ? -10.68 25 16.078 1 97.31 266 LEU B C 1
ATOM 5419 O O . LEU B 1 266 ? -10.086 25.562 15.164 1 97.31 266 LEU B O 1
ATOM 5423 N N . VAL B 1 267 ? -10.148 24.031 16.859 1 97.25 267 VAL B N 1
ATOM 5424 C CA . VAL B 1 267 ? -8.75 23.656 16.672 1 97.25 267 VAL B CA 1
ATOM 5425 C C . VAL B 1 267 ? -8.617 22.734 15.461 1 97.25 267 VAL B C 1
ATOM 5427 O O . VAL B 1 267 ? -8.555 21.516 15.602 1 97.25 267 VAL B O 1
ATOM 5430 N N . THR B 1 268 ? -8.508 23.328 14.336 1 96.94 268 THR B N 1
ATOM 5431 C CA . THR B 1 268 ? -8.359 22.672 13.039 1 96.94 268 THR B CA 1
ATOM 5432 C C . THR B 1 268 ? -7.188 23.266 12.266 1 96.94 268 THR B C 1
ATOM 5434 O O . THR B 1 268 ? -6.691 24.344 12.602 1 96.94 268 THR B O 1
ATOM 5437 N N . ASP B 1 269 ? -6.754 22.531 11.297 1 95.06 269 ASP B N 1
ATOM 5438 C CA . ASP B 1 269 ? -5.645 23 10.469 1 95.06 269 ASP B CA 1
ATOM 5439 C C . ASP B 1 269 ? -5.98 24.344 9.812 1 95.06 269 ASP B C 1
ATOM 5441 O O . ASP B 1 269 ? -5.191 25.281 9.883 1 95.06 269 ASP B O 1
ATOM 5445 N N . PRO B 1 270 ? -7.141 24.469 9.219 1 96 270 PRO B N 1
ATOM 5446 C CA . PRO B 1 270 ? -7.457 25.75 8.586 1 96 270 PRO B CA 1
ATOM 5447 C C . PRO B 1 270 ? -7.504 26.906 9.586 1 96 270 PRO B C 1
ATOM 5449 O O . PRO B 1 270 ? -7.102 28.031 9.266 1 96 270 PRO B O 1
ATOM 5452 N N . THR B 1 271 ? -7.961 26.672 10.766 1 97.25 271 THR B N 1
ATOM 5453 C CA . THR B 1 271 ? -8.023 27.734 11.766 1 97.25 271 THR B CA 1
ATOM 5454 C C . THR B 1 271 ? -6.621 28.234 12.109 1 97.25 271 THR B C 1
ATOM 5456 O O . THR B 1 271 ? -6.375 29.438 12.156 1 97.25 271 THR B O 1
ATOM 5459 N N . VAL B 1 272 ? -5.719 27.312 12.266 1 96.56 272 VAL B N 1
ATOM 5460 C CA . VAL B 1 272 ? -4.406 27.625 12.812 1 96.56 272 VAL B CA 1
ATOM 5461 C C . VAL B 1 272 ? -3.479 28.109 11.695 1 96.56 272 VAL B C 1
ATOM 5463 O O . VAL B 1 272 ? -2.77 29.109 11.859 1 96.56 272 VAL B O 1
ATOM 5466 N N . TYR B 1 273 ? -3.559 27.5 10.555 1 95.44 273 TYR B N 1
ATOM 5467 C CA . TYR B 1 273 ? -2.498 27.672 9.57 1 95.44 273 TYR B CA 1
ATOM 5468 C C . TYR B 1 273 ? -2.977 28.516 8.398 1 95.44 273 TYR B C 1
ATOM 5470 O O . TYR B 1 273 ? -2.166 29.016 7.613 1 95.44 273 TYR B O 1
ATOM 5478 N N . SER B 1 274 ? -4.293 28.75 8.336 1 94.69 274 SER B N 1
ATOM 5479 C CA . SER B 1 274 ? -4.754 29.422 7.121 1 94.69 274 SER B CA 1
ATOM 5480 C C . SER B 1 274 ? -5.719 30.562 7.441 1 94.69 274 SER B C 1
ATOM 5482 O O . SER B 1 274 ? -5.844 31.516 6.668 1 94.69 274 SER B O 1
ATOM 5484 N N . ALA B 1 275 ? -6.359 30.516 8.5 1 96.19 275 ALA B N 1
ATOM 5485 C CA . ALA B 1 275 ? -7.41 31.5 8.742 1 96.19 275 ALA B CA 1
ATOM 5486 C C . ALA B 1 275 ? -6.891 32.656 9.586 1 96.19 275 ALA B C 1
ATOM 5488 O O . ALA B 1 275 ? -7.07 33.812 9.227 1 96.19 275 ALA B O 1
ATOM 5489 N N . TYR B 1 276 ? -6.188 32.312 10.742 1 97.56 276 TYR B N 1
ATOM 5490 C CA . TYR B 1 276 ? -6.105 33.469 11.656 1 97.56 276 TYR B CA 1
ATOM 5491 C C . TYR B 1 276 ? -4.707 33.562 12.258 1 97.56 276 TYR B C 1
ATOM 5493 O O . TYR B 1 276 ? -4.246 34.688 12.555 1 97.56 276 TYR B O 1
ATOM 5501 N N . LEU B 1 277 ? -3.988 32.5 12.531 1 96.94 277 LEU B N 1
ATOM 5502 C CA . LEU B 1 277 ? -2.961 32.531 13.562 1 96.94 277 LEU B CA 1
ATOM 5503 C C . LEU B 1 277 ? -1.572 32.656 12.945 1 96.94 277 LEU B C 1
ATOM 5505 O O . LEU B 1 277 ? -0.875 33.656 13.172 1 96.94 277 LEU B O 1
ATOM 5509 N N . TRP B 1 278 ? -1.093 31.688 12.18 1 97.12 278 TRP B N 1
ATOM 5510 C CA . TRP B 1 278 ? 0.309 31.578 11.789 1 97.12 278 TRP B CA 1
ATOM 5511 C C . TRP B 1 278 ? 0.582 32.344 10.5 1 97.12 278 TRP B C 1
ATOM 5513 O O . TRP B 1 278 ? 1.048 31.766 9.516 1 97.12 278 TRP B O 1
ATOM 5523 N N . ILE B 1 279 ? 0.426 33.688 10.633 1 97.94 279 ILE B N 1
ATOM 5524 C CA . ILE B 1 279 ? 0.747 34.594 9.531 1 97.94 279 ILE B CA 1
ATOM 5525 C C . ILE B 1 279 ? 2.262 34.688 9.375 1 97.94 279 ILE B C 1
ATOM 5527 O O . ILE B 1 279 ? 2.957 35.188 10.273 1 97.94 279 ILE B O 1
ATOM 5531 N N . GLY B 1 280 ? 2.752 34.25 8.234 1 96.69 280 GLY B N 1
ATOM 5532 C CA . GLY B 1 280 ? 4.188 34.219 8.016 1 96.69 280 GLY B CA 1
ATOM 5533 C C . GLY B 1 280 ? 4.852 32.969 8.57 1 96.69 280 GLY B C 1
ATOM 5534 O O . GLY B 1 280 ? 6.074 32.812 8.484 1 96.69 280 GLY B O 1
ATOM 5535 N N . GLY B 1 281 ? 4.105 32.125 9.195 1 95.62 281 GLY B N 1
ATOM 5536 C CA . GLY B 1 281 ? 4.609 30.875 9.773 1 95.62 281 GLY B CA 1
ATOM 5537 C C . GLY B 1 281 ? 4.328 30.766 11.258 1 95.62 281 GLY B C 1
ATOM 5538 O O . GLY B 1 281 ? 3.75 31.672 11.859 1 95.62 281 GLY B O 1
ATOM 5539 N N . ILE B 1 282 ? 4.746 29.656 11.797 1 96.38 282 ILE B N 1
ATOM 5540 C CA . ILE B 1 282 ? 4.512 29.344 13.211 1 96.38 282 ILE B CA 1
ATOM 5541 C C . ILE B 1 282 ? 5.082 30.469 14.07 1 96.38 282 ILE B C 1
ATOM 5543 O O . ILE B 1 282 ? 6.234 30.875 13.898 1 96.38 282 ILE B O 1
ATOM 5547 N N . GLY B 1 283 ? 4.27 30.984 14.977 1 96.75 283 GLY B N 1
ATOM 5548 C CA . GLY B 1 283 ? 4.668 32.125 15.789 1 96.75 283 GLY B CA 1
ATOM 5549 C C . GLY B 1 283 ? 4.328 33.469 15.156 1 96.75 283 GLY B C 1
ATOM 5550 O O . GLY B 1 283 ? 4.773 34.5 15.641 1 96.75 283 GLY B O 1
ATOM 5551 N N . CYS B 1 284 ? 3.588 33.406 14.062 1 98.19 284 CYS B N 1
ATOM 5552 C CA . CYS B 1 284 ? 3.191 34.625 13.375 1 98.19 284 CYS B CA 1
ATOM 5553 C C . CYS B 1 284 ? 4.395 35.531 13.141 1 98.19 284 CYS B C 1
ATOM 5555 O O . CYS B 1 284 ? 4.414 36.656 13.602 1 98.19 284 CYS B O 1
ATOM 5557 N N . THR B 1 285 ? 5.293 35.156 12.289 1 98.06 285 THR B N 1
ATOM 5558 C CA . THR B 1 285 ? 6.621 35.781 12.219 1 98.06 285 THR B CA 1
ATOM 5559 C C . THR B 1 285 ? 6.688 36.812 11.086 1 98.06 285 THR B C 1
ATOM 5561 O O . THR B 1 285 ? 7.695 37.5 10.93 1 98.06 285 THR B O 1
ATOM 5564 N N . LEU B 1 286 ? 5.594 36.938 10.297 1 98.31 286 LEU B N 1
ATOM 5565 C CA . LEU B 1 286 ? 5.641 37.906 9.195 1 98.31 286 LEU B CA 1
ATOM 5566 C C . LEU B 1 286 ? 5.91 39.312 9.727 1 98.31 286 LEU B C 1
ATOM 5568 O O . LEU B 1 286 ? 6.75 40.031 9.18 1 98.31 286 LEU B O 1
ATOM 5572 N N . PRO B 1 287 ? 5.254 39.781 10.766 1 98.31 287 PRO B N 1
ATOM 5573 C CA . PRO B 1 287 ? 5.57 41.125 11.305 1 98.31 287 PRO B CA 1
ATOM 5574 C C . PRO B 1 287 ? 7.035 41.25 11.727 1 98.31 287 PRO B C 1
ATOM 5576 O O . PRO B 1 287 ? 7.645 42.281 11.531 1 98.31 287 PRO B O 1
ATOM 5579 N N . LEU B 1 288 ? 7.582 40.25 12.312 1 98.44 288 LEU B N 1
ATOM 5580 C CA . LEU B 1 288 ? 8.992 40.281 12.695 1 98.44 288 LEU B CA 1
ATOM 5581 C C . LEU B 1 288 ? 9.883 40.438 11.477 1 98.44 288 LEU B C 1
ATOM 5583 O O . LEU B 1 288 ? 10.836 41.219 11.5 1 98.44 288 LEU B O 1
ATOM 5587 N N . VAL B 1 289 ? 9.594 39.656 10.438 1 98.38 289 VAL B N 1
ATOM 5588 C CA . VAL B 1 289 ? 10.391 39.719 9.219 1 98.38 289 VAL B CA 1
ATOM 5589 C C . VAL B 1 289 ? 10.352 41.156 8.656 1 98.38 289 VAL B C 1
ATOM 5591 O O . VAL B 1 289 ? 11.383 41.688 8.219 1 98.38 289 VAL B O 1
ATOM 5594 N N . ILE B 1 290 ? 9.203 41.75 8.656 1 98.38 290 ILE B N 1
ATOM 5595 C CA . ILE B 1 290 ? 9.062 43.125 8.172 1 98.38 290 ILE B CA 1
ATOM 5596 C C . ILE B 1 290 ? 9.898 44.062 9.039 1 98.38 290 ILE B C 1
ATOM 5598 O O . ILE B 1 290 ? 10.578 44.969 8.523 1 98.38 290 ILE B O 1
ATOM 5602 N N . MET B 1 291 ? 9.922 43.875 10.312 1 98.38 291 MET B N 1
ATOM 5603 C CA . MET B 1 291 ? 10.719 44.688 11.227 1 98.38 291 MET B CA 1
ATOM 5604 C C . MET B 1 291 ? 12.211 44.5 10.938 1 98.38 291 MET B C 1
ATOM 5606 O O . MET B 1 291 ? 12.969 45.469 10.984 1 98.38 291 MET B O 1
ATOM 5610 N N . LEU B 1 292 ? 12.594 43.312 10.695 1 98.19 292 LEU B N 1
ATOM 5611 C CA . LEU B 1 292 ? 14 43 10.438 1 98.19 292 LEU B CA 1
ATOM 5612 C C . LEU B 1 292 ? 14.492 43.719 9.195 1 98.19 292 LEU B C 1
ATOM 5614 O O . LEU B 1 292 ? 15.664 44.125 9.125 1 98.19 292 LEU B O 1
ATOM 5618 N N . ILE B 1 293 ? 13.625 43.875 8.211 1 98.12 293 ILE B N 1
ATOM 5619 C CA . ILE B 1 293 ? 13.992 44.562 6.973 1 98.12 293 ILE B CA 1
ATOM 5620 C C . ILE B 1 293 ? 14.43 46 7.285 1 98.12 293 ILE B C 1
ATOM 5622 O O . ILE B 1 293 ? 15.289 46.562 6.598 1 98.12 293 ILE B O 1
ATOM 5626 N N . PHE B 1 294 ? 13.914 46.531 8.359 1 97.56 294 PHE B N 1
ATOM 5627 C CA . PHE B 1 294 ? 14.211 47.906 8.703 1 97.56 294 PHE B CA 1
ATOM 5628 C C . PHE B 1 294 ? 15.125 48 9.922 1 97.56 294 PHE B C 1
ATOM 5630 O O . PHE B 1 294 ? 15.219 49.031 10.57 1 97.56 294 PHE B O 1
ATOM 5637 N N . ALA B 1 295 ? 15.727 46.969 10.234 1 97.75 295 ALA B N 1
ATOM 5638 C CA . ALA B 1 295 ? 16.609 46.938 11.391 1 97.75 295 ALA B CA 1
ATOM 5639 C C . ALA B 1 295 ? 17.828 47.844 11.211 1 97.75 295 ALA B C 1
ATOM 5641 O O . ALA B 1 295 ? 18.219 48.125 10.078 1 97.75 295 ALA B O 1
ATOM 5642 N N . LYS B 1 296 ? 18.391 48.25 12.258 1 97.44 296 LYS B N 1
ATOM 5643 C CA . LYS B 1 296 ? 19.625 49.031 12.242 1 97.44 296 LYS B CA 1
ATOM 5644 C C . LYS B 1 296 ? 20.844 48.125 11.992 1 97.44 296 LYS B C 1
ATOM 5646 O O . LYS B 1 296 ? 21.766 48.531 11.297 1 97.44 296 LYS B O 1
ATOM 5651 N N . SER B 1 297 ? 20.828 47.062 12.594 1 96.44 297 SER B N 1
ATOM 5652 C CA . SER B 1 297 ? 21.906 46.094 12.406 1 96.44 297 SER B CA 1
ATOM 5653 C C . SER B 1 297 ? 21.953 45.594 10.969 1 96.44 297 SER B C 1
ATOM 5655 O O . SER B 1 297 ? 20.922 45.25 10.398 1 96.44 297 SER B O 1
ATOM 5657 N N . ASN B 1 298 ? 23.172 45.531 10.359 1 96 298 ASN B N 1
ATOM 5658 C CA . ASN B 1 298 ? 23.344 45.031 9 1 96 298 ASN B CA 1
ATOM 5659 C C . ASN B 1 298 ? 22.984 43.531 8.891 1 96 298 ASN B C 1
ATOM 5661 O O . ASN B 1 298 ? 22.359 43.125 7.922 1 96 298 ASN B O 1
ATOM 5665 N N . LYS B 1 299 ? 23.406 42.844 9.867 1 95.31 299 LYS B N 1
ATOM 5666 C CA . LYS B 1 299 ? 23.141 41.438 9.906 1 95.31 299 LYS B CA 1
ATOM 5667 C C . LYS B 1 299 ? 21.656 41.125 9.906 1 95.31 299 LYS B C 1
ATOM 5669 O O . LYS B 1 299 ? 21.172 40.312 9.133 1 95.31 299 LYS B O 1
ATOM 5674 N N . LEU B 1 300 ? 20.922 41.781 10.75 1 97.38 300 LEU B N 1
ATOM 5675 C CA . LEU B 1 300 ? 19.484 41.562 10.891 1 97.38 300 LEU B CA 1
ATOM 5676 C C . LEU B 1 300 ? 18.734 42.094 9.68 1 97.38 300 LEU B C 1
ATOM 5678 O O . LEU B 1 300 ? 17.75 41.5 9.25 1 97.38 300 LEU B O 1
ATOM 5682 N N . ARG B 1 301 ? 19.141 43.156 9.148 1 97.81 301 ARG B N 1
ATOM 5683 C CA . ARG B 1 301 ? 18.531 43.688 7.945 1 97.81 301 ARG B CA 1
ATOM 5684 C C . ARG B 1 301 ? 18.672 42.75 6.766 1 97.81 301 ARG B C 1
ATOM 5686 O O . ARG B 1 301 ? 17.719 42.531 6.012 1 97.81 301 ARG B O 1
ATOM 5693 N N . ALA B 1 302 ? 19.859 42.219 6.633 1 96.62 302 ALA B N 1
ATOM 5694 C CA . ALA B 1 302 ? 20.109 41.219 5.574 1 96.62 302 ALA B CA 1
ATOM 5695 C C . ALA B 1 302 ? 19.219 40 5.746 1 96.62 302 ALA B C 1
ATOM 5697 O O . ALA B 1 302 ? 18.703 39.469 4.77 1 96.62 302 ALA B O 1
ATOM 5698 N N . LEU B 1 303 ? 19.047 39.562 6.922 1 96.69 303 LEU B N 1
ATOM 5699 C CA . LEU B 1 303 ? 18.203 38.438 7.227 1 96.69 303 LEU B CA 1
ATOM 5700 C C . LEU B 1 303 ? 16.75 38.719 6.871 1 96.69 303 LEU B C 1
ATOM 5702 O O . LEU B 1 303 ? 16.062 37.875 6.285 1 96.69 303 LEU B O 1
ATOM 5706 N N . GLY B 1 304 ? 16.266 39.844 7.254 1 97.06 304 GLY B N 1
ATOM 5707 C CA . GLY B 1 304 ? 14.898 40.25 6.941 1 97.06 304 GLY B CA 1
ATOM 5708 C C . GLY B 1 304 ? 14.602 40.25 5.453 1 97.06 304 GLY B C 1
ATOM 5709 O O . GLY B 1 304 ? 13.57 39.719 5.02 1 97.06 304 GLY B O 1
ATOM 5710 N N . ARG B 1 305 ? 15.508 40.781 4.742 1 96.31 305 ARG B N 1
ATOM 5711 C CA . ARG B 1 305 ? 15.344 40.844 3.293 1 96.31 305 ARG B CA 1
ATOM 5712 C C . ARG B 1 305 ? 15.352 39.469 2.67 1 96.31 305 ARG B C 1
ATOM 5714 O O . ARG B 1 305 ? 14.57 39.156 1.762 1 96.31 305 ARG B O 1
ATOM 5721 N N . ALA B 1 306 ? 16.203 38.719 3.191 1 94.06 306 ALA B N 1
ATOM 5722 C CA . ALA B 1 306 ? 16.328 37.344 2.676 1 94.06 306 ALA B CA 1
ATOM 5723 C C . ALA B 1 306 ? 15.094 36.531 3.023 1 94.06 306 ALA B C 1
ATOM 5725 O O . ALA B 1 306 ? 14.703 35.625 2.27 1 94.06 306 ALA B O 1
ATOM 5726 N N . CYS B 1 307 ? 14.375 36.781 4.105 1 96.12 307 CYS B N 1
ATOM 5727 C CA . CYS B 1 307 ? 13.297 35.969 4.625 1 96.12 307 CYS B CA 1
ATOM 5728 C C . CYS B 1 307 ? 11.938 36.5 4.191 1 96.12 307 CYS B C 1
ATOM 5730 O O . CYS B 1 307 ? 10.906 35.844 4.422 1 96.12 307 CYS B O 1
ATOM 5732 N N . PHE B 1 308 ? 11.898 37.594 3.535 1 96.5 308 PHE B N 1
ATOM 5733 C CA . PHE B 1 308 ? 10.641 38.281 3.26 1 96.5 308 PHE B CA 1
ATOM 5734 C C . PHE B 1 308 ? 9.766 37.438 2.338 1 96.5 308 PHE B C 1
ATOM 5736 O O . PHE B 1 308 ? 8.602 37.156 2.65 1 96.5 308 PHE B O 1
ATOM 5743 N N . VAL B 1 309 ? 10.289 37 1.232 1 93.5 309 VAL B N 1
ATOM 5744 C CA . VAL B 1 309 ? 9.516 36.25 0.25 1 93.5 309 VAL B CA 1
ATOM 5745 C C . VAL B 1 309 ? 9.055 34.938 0.859 1 93.5 309 VAL B C 1
ATOM 5747 O O . VAL B 1 309 ? 7.863 34.625 0.821 1 93.5 309 VAL B O 1
ATOM 5750 N N . PRO B 1 310 ? 9.945 34.156 1.496 1 93.62 310 PRO B N 1
ATOM 5751 C CA . PRO B 1 310 ? 9.492 32.938 2.154 1 93.62 310 PRO B CA 1
ATOM 5752 C C . PRO B 1 310 ? 8.414 33.188 3.201 1 93.62 310 PRO B C 1
ATOM 5754 O O . PRO B 1 310 ? 7.473 32.406 3.332 1 93.62 310 PRO B O 1
ATOM 5757 N N . ALA B 1 311 ? 8.516 34.25 3.883 1 95.94 311 ALA B N 1
ATOM 5758 C CA . ALA B 1 311 ? 7.566 34.594 4.941 1 95.94 311 ALA B CA 1
ATOM 5759 C C . ALA B 1 311 ? 6.176 34.844 4.371 1 95.94 311 ALA B C 1
ATOM 5761 O O . ALA B 1 311 ? 5.168 34.531 5.008 1 95.94 311 ALA B O 1
ATOM 5762 N N . ILE B 1 312 ? 6.113 35.375 3.227 1 95.5 312 ILE B N 1
ATOM 5763 C CA . ILE B 1 312 ? 4.836 35.656 2.568 1 95.5 312 ILE B CA 1
ATOM 5764 C C . ILE B 1 312 ? 4.121 34.312 2.307 1 95.5 312 ILE B C 1
ATOM 5766 O O . ILE B 1 312 ? 2.893 34.25 2.404 1 95.5 312 ILE B O 1
ATOM 5770 N N . PHE B 1 313 ? 4.898 33.281 2.062 1 93.06 313 PHE B N 1
ATOM 5771 C CA . PHE B 1 313 ? 4.34 31.969 1.794 1 93.06 313 PHE B CA 1
ATOM 5772 C C . PHE B 1 313 ? 4.336 31.109 3.055 1 93.06 313 PHE B C 1
ATOM 5774 O O . PHE B 1 313 ? 4.238 29.875 2.98 1 93.06 313 PHE B O 1
ATOM 5781 N N . ASN B 1 314 ? 4.531 31.75 4.168 1 95.06 314 ASN B N 1
ATOM 5782 C CA . ASN B 1 314 ? 4.441 31.156 5.496 1 95.06 314 ASN B CA 1
ATOM 5783 C C . ASN B 1 314 ? 5.562 30.156 5.734 1 95.06 314 ASN B C 1
ATOM 5785 O O . ASN B 1 314 ? 5.363 29.156 6.434 1 95.06 314 ASN B O 1
ATOM 5789 N N . ILE B 1 315 ? 6.664 30.375 5.059 1 92.94 315 ILE B N 1
ATOM 5790 C CA . ILE B 1 315 ? 7.883 29.625 5.312 1 92.94 315 ILE B CA 1
ATOM 5791 C C . ILE B 1 315 ? 8.789 30.406 6.254 1 92.94 315 ILE B C 1
ATOM 5793 O O . ILE B 1 315 ? 9.406 31.406 5.848 1 92.94 315 ILE B O 1
ATOM 5797 N N . ASN B 1 316 ? 8.984 29.922 7.469 1 94.19 316 ASN B N 1
ATOM 5798 C CA . ASN B 1 316 ? 9.688 30.781 8.406 1 94.19 316 ASN B CA 1
ATOM 5799 C C . ASN B 1 316 ? 10.883 30.078 9.047 1 94.19 316 ASN B C 1
ATOM 5801 O O . ASN B 1 316 ? 11.406 30.531 10.062 1 94.19 316 ASN B O 1
ATOM 5805 N N . GLU B 1 317 ? 11.305 28.938 8.484 1 90.25 317 GLU B N 1
ATOM 5806 C CA . GLU B 1 317 ? 12.508 28.266 8.961 1 90.25 317 GLU B CA 1
ATOM 5807 C C . GLU B 1 317 ? 13.711 29.203 8.938 1 90.25 317 GLU B C 1
ATOM 5809 O O . GLU B 1 317 ? 14.461 29.281 9.914 1 90.25 317 GLU B O 1
ATOM 5814 N N . PRO B 1 318 ? 13.922 29.953 7.859 1 92 318 PRO B N 1
ATOM 5815 C CA . PRO B 1 318 ? 15.094 30.828 7.816 1 92 318 PRO B CA 1
ATOM 5816 C C . PRO B 1 318 ? 15.094 31.875 8.93 1 92 318 PRO B C 1
ATOM 5818 O O . PRO B 1 318 ? 16.141 32.125 9.539 1 92 318 PRO B O 1
ATOM 5821 N N . VAL B 1 319 ? 13.984 32.469 9.258 1 96.06 319 VAL B N 1
ATOM 5822 C CA . VAL B 1 319 ? 13.953 33.531 10.273 1 96.06 319 VAL B CA 1
ATOM 5823 C C . VAL B 1 319 ? 14.031 32.906 11.664 1 96.06 319 VAL B C 1
ATOM 5825 O O . VAL B 1 319 ? 14.648 33.469 12.57 1 96.06 319 VAL B O 1
ATOM 5828 N N . VAL B 1 320 ? 13.398 31.734 11.867 1 96.31 320 VAL B N 1
ATOM 5829 C CA . VAL B 1 320 ? 13.406 31.062 13.164 1 96.31 320 VAL B CA 1
ATOM 5830 C C . VAL B 1 320 ? 14.82 30.594 13.492 1 96.31 320 VAL B C 1
ATOM 5832 O O . VAL B 1 320 ? 15.32 30.828 14.594 1 96.31 320 VAL B O 1
ATOM 5835 N N . PHE B 1 321 ? 15.438 30.031 12.562 1 93.25 321 PHE B N 1
ATOM 5836 C CA . PHE B 1 321 ? 16.781 29.5 12.812 1 93.25 321 PHE B CA 1
ATOM 5837 C C . PHE B 1 321 ? 17.812 30.609 12.719 1 93.25 321 PHE B C 1
ATOM 5839 O O . PHE B 1 321 ? 18.922 30.469 13.234 1 93.25 321 PHE B O 1
ATOM 5846 N N . GLY B 1 322 ? 17.484 31.703 12.141 1 92.81 322 GLY B N 1
ATOM 5847 C CA . GLY B 1 322 ? 18.422 32.812 11.969 1 92.81 322 GLY B CA 1
ATOM 5848 C C . GLY B 1 322 ? 18.438 33.75 13.148 1 92.81 322 GLY B C 1
ATOM 5849 O O . GLY B 1 322 ? 19.469 34.375 13.445 1 92.81 322 GLY B O 1
ATOM 5850 N N . CYS B 1 323 ? 17.266 33.875 13.789 1 94.81 323 CYS B N 1
ATOM 5851 C CA . CYS B 1 323 ? 17.312 34.938 14.797 1 94.81 323 CYS B CA 1
ATOM 5852 C C . CYS B 1 323 ? 16.516 34.531 16.047 1 94.81 323 CYS B C 1
ATOM 5854 O O . CYS B 1 323 ? 16.703 35.094 17.109 1 94.81 323 CYS B O 1
ATOM 5856 N N . ILE B 1 324 ? 15.688 33.469 16.016 1 96.44 324 ILE B N 1
ATOM 5857 C CA . ILE B 1 324 ? 14.805 33.188 17.141 1 96.44 324 ILE B CA 1
ATOM 5858 C C . ILE B 1 324 ? 15.344 31.984 17.922 1 96.44 324 ILE B C 1
ATOM 5860 O O . ILE B 1 324 ? 15.453 32.031 19.156 1 96.44 324 ILE B O 1
ATOM 5864 N N . ALA B 1 325 ? 15.695 30.922 17.219 1 93.38 325 ALA B N 1
ATOM 5865 C CA . ALA B 1 325 ? 16.109 29.688 17.859 1 93.38 325 ALA B CA 1
ATOM 5866 C C . ALA B 1 325 ? 17.297 29.922 18.781 1 93.38 325 ALA B C 1
ATOM 5868 O O . ALA B 1 325 ? 18.312 30.469 18.375 1 93.38 325 ALA B O 1
ATOM 5869 N N . TRP B 1 326 ? 17.094 29.594 20.031 1 89.81 326 TRP B N 1
ATOM 5870 C CA . TRP B 1 326 ? 18.125 29.641 21.062 1 89.81 326 TRP B CA 1
ATOM 5871 C C . TRP B 1 326 ? 18.516 31.078 21.375 1 89.81 326 TRP B C 1
ATOM 5873 O O . TRP B 1 326 ? 19.594 31.328 21.906 1 89.81 326 TRP B O 1
ATOM 5883 N N . ASN B 1 327 ? 17.75 32.094 20.938 1 92.19 327 ASN B N 1
ATOM 5884 C CA . ASN B 1 327 ? 17.859 33.5 21.359 1 92.19 327 ASN B CA 1
ATOM 5885 C C . ASN B 1 327 ? 16.859 33.844 22.453 1 92.19 327 ASN B C 1
ATOM 5887 O O . ASN B 1 327 ? 15.695 34.125 22.156 1 92.19 327 ASN B O 1
ATOM 5891 N N . PRO B 1 328 ? 17.312 33.812 23.656 1 90.56 328 PRO B N 1
ATOM 5892 C CA . PRO B 1 328 ? 16.391 34 24.781 1 90.56 328 PRO B CA 1
ATOM 5893 C C . PRO B 1 328 ? 15.531 35.25 24.656 1 90.56 328 PRO B C 1
ATOM 5895 O O . PRO B 1 328 ? 14.375 35.25 25.094 1 90.56 328 PRO B O 1
ATOM 5898 N N . ILE B 1 329 ? 16.047 36.219 24.078 1 93.25 329 ILE B N 1
ATOM 5899 C CA . ILE B 1 329 ? 15.305 37.469 23.922 1 93.25 329 ILE B CA 1
ATOM 5900 C C . ILE B 1 329 ? 14.164 37.25 22.922 1 93.25 329 ILE B C 1
ATOM 5902 O O . ILE B 1 329 ? 13.047 37.719 23.156 1 93.25 329 ILE B O 1
ATOM 5906 N N . MET B 1 330 ? 14.453 36.562 21.906 1 96.38 330 MET B N 1
ATOM 5907 C CA . MET B 1 330 ? 13.484 36.438 20.828 1 96.38 330 MET B CA 1
ATOM 5908 C C . MET B 1 330 ? 12.562 35.25 21.078 1 96.38 330 MET B C 1
ATOM 5910 O O . MET B 1 330 ? 11.492 35.125 20.484 1 96.38 330 MET B O 1
ATOM 5914 N N . MET B 1 331 ? 12.906 34.312 21.906 1 95.88 331 MET B N 1
ATOM 5915 C CA . MET B 1 331 ? 12.078 33.156 22.234 1 95.88 331 MET B CA 1
ATOM 5916 C C . MET B 1 331 ? 10.828 33.562 23 1 95.88 331 MET B C 1
ATOM 5918 O O . MET B 1 331 ? 9.758 33 22.812 1 95.88 331 MET B O 1
ATOM 5922 N N . ILE B 1 332 ? 10.969 34.562 23.766 1 95.69 332 ILE B N 1
ATOM 5923 C CA . ILE B 1 332 ? 9.898 35 24.656 1 95.69 332 ILE B CA 1
ATOM 5924 C C . ILE B 1 332 ? 8.695 35.469 23.844 1 95.69 332 ILE B C 1
ATOM 5926 O O . ILE B 1 332 ? 7.574 35 24.062 1 95.69 332 ILE B O 1
ATOM 5930 N N . PRO B 1 333 ? 8.93 36.375 22.891 1 97.62 333 PRO B N 1
ATOM 5931 C CA . PRO B 1 333 ? 7.766 36.781 22.109 1 97.62 333 PRO B CA 1
ATOM 5932 C C . PRO B 1 333 ? 7.137 35.625 21.344 1 97.62 333 PRO B C 1
ATOM 5934 O O . PRO B 1 333 ? 5.922 35.594 21.125 1 97.62 333 PRO B O 1
ATOM 5937 N N . MET B 1 334 ? 7.867 34.656 20.875 1 97.44 334 MET B N 1
ATOM 5938 C CA . MET B 1 334 ? 7.297 33.5 20.188 1 97.44 334 MET B CA 1
ATOM 5939 C C . MET B 1 334 ? 6.395 32.688 21.125 1 97.44 334 MET B C 1
ATOM 5941 O O . MET B 1 334 ? 5.328 32.219 20.719 1 97.44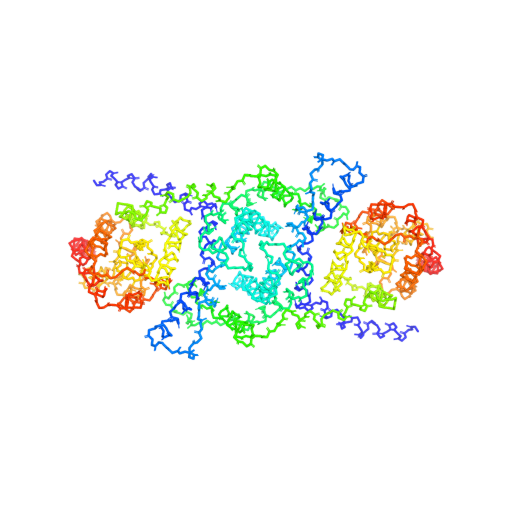 334 MET B O 1
ATOM 5945 N N . TRP B 1 335 ? 6.82 32.531 22.359 1 97.56 335 TRP B N 1
ATOM 5946 C CA . TRP B 1 335 ? 5.988 31.859 23.359 1 97.56 335 TRP B CA 1
ATOM 5947 C C . TRP B 1 335 ? 4.699 32.656 23.609 1 97.56 335 TRP B C 1
ATOM 5949 O O . TRP B 1 335 ? 3.623 32.062 23.719 1 97.56 335 TRP B O 1
ATOM 5959 N N . LEU B 1 336 ? 4.867 33.938 23.672 1 98.25 336 LEU B N 1
ATOM 5960 C CA . LEU B 1 336 ? 3.703 34.781 23.906 1 98.25 336 LEU B CA 1
ATOM 5961 C C . LEU B 1 336 ? 2.711 34.656 22.75 1 98.25 336 LEU B C 1
ATOM 5963 O O . LEU B 1 336 ? 1.498 34.719 22.953 1 98.25 336 LEU B O 1
ATOM 5967 N N . MET B 1 337 ? 3.23 34.531 21.531 1 98.31 337 MET B N 1
ATOM 5968 C CA . MET B 1 337 ? 2.361 34.344 20.375 1 98.31 337 MET B CA 1
ATOM 5969 C C . MET B 1 337 ? 1.526 33.062 20.547 1 98.31 337 MET B C 1
ATOM 5971 O O . MET B 1 337 ? 0.344 33.062 20.188 1 98.31 337 MET B O 1
ATOM 5975 N N . GLY B 1 338 ? 2.17 32.031 21.078 1 97.88 338 GLY B N 1
ATOM 5976 C CA . GLY B 1 338 ? 1.495 30.75 21.281 1 97.88 338 GLY B CA 1
ATOM 5977 C C . GLY B 1 338 ? 0.416 30.812 22.344 1 97.88 338 GLY B C 1
ATOM 5978 O O . GLY B 1 338 ? -0.438 29.922 22.422 1 97.88 338 GLY B O 1
ATOM 5979 N N . ILE B 1 339 ? 0.39 31.844 23.094 1 98.38 339 ILE B N 1
ATOM 5980 C CA . ILE B 1 339 ? -0.57 31.969 24.188 1 98.38 339 ILE B CA 1
ATOM 5981 C C . ILE B 1 339 ? -1.632 33 23.812 1 98.38 339 ILE B C 1
ATOM 5983 O O . ILE B 1 339 ? -2.83 32.719 23.875 1 98.38 339 ILE B O 1
ATOM 5987 N N . VAL B 1 340 ? -1.23 34.125 23.391 1 98.69 340 VAL B N 1
ATOM 5988 C CA . VAL B 1 340 ? -2.107 35.281 23.234 1 98.69 340 VAL B CA 1
ATOM 5989 C C . VAL B 1 340 ? -2.984 35.125 22 1 98.69 340 VAL B C 1
ATOM 5991 O O . VAL B 1 340 ? -4.199 35.312 22.062 1 98.69 340 VAL B O 1
ATOM 5994 N N . LEU B 1 341 ? -2.414 34.781 20.906 1 98.62 341 LEU B N 1
ATOM 5995 C CA . LEU B 1 341 ? -3.166 34.75 19.656 1 98.62 341 LEU B CA 1
ATOM 5996 C C . LEU B 1 341 ? -4.254 33.656 19.703 1 98.62 341 LEU B C 1
ATOM 5998 O O . LEU B 1 341 ? -5.398 33.938 19.328 1 98.62 341 LEU B O 1
ATOM 6002 N N . PRO B 1 342 ? -3.922 32.438 20.141 1 98.44 342 PRO B N 1
ATOM 6003 C CA . PRO B 1 342 ? -5.008 31.438 20.25 1 98.44 342 PRO B CA 1
ATOM 6004 C C . PRO B 1 342 ? -6.113 31.891 21.203 1 98.44 342 PRO B C 1
ATOM 6006 O O . PRO B 1 342 ? -7.289 31.578 20.984 1 98.44 342 PRO B O 1
ATOM 6009 N N . THR B 1 343 ? -5.73 32.562 22.25 1 98.44 343 THR B N 1
ATOM 6010 C CA . THR B 1 343 ? -6.727 33.094 23.172 1 98.44 343 THR B CA 1
ATOM 6011 C C . THR B 1 343 ? -7.637 34.094 22.484 1 98.44 343 THR B C 1
ATOM 6013 O O . THR B 1 343 ? -8.859 34.062 22.656 1 98.44 343 THR B O 1
ATOM 6016 N N . VAL B 1 344 ? -7.074 34.969 21.75 1 98.5 344 VAL B N 1
ATOM 6017 C CA . VAL B 1 344 ? -7.832 35.969 21.016 1 98.5 344 VAL B CA 1
ATOM 6018 C C . VAL B 1 344 ? -8.781 35.312 20.031 1 98.5 344 VAL B C 1
ATOM 6020 O O . VAL B 1 344 ? -9.961 35.688 19.953 1 98.5 344 VAL B O 1
ATOM 6023 N N . VAL B 1 345 ? -8.289 34.344 19.297 1 98.25 345 VAL B N 1
ATOM 6024 C CA . VAL B 1 345 ? -9.102 33.656 18.281 1 98.25 345 VAL B CA 1
ATOM 6025 C C . VAL B 1 345 ? -10.234 32.906 18.969 1 98.25 345 VAL B C 1
ATOM 6027 O O . VAL B 1 345 ? -11.367 32.875 18.484 1 98.25 345 VAL B O 1
ATOM 6030 N N . TRP B 1 346 ? -9.922 32.25 20.109 1 97.94 346 TRP B N 1
ATOM 6031 C CA . TRP B 1 346 ? -10.961 31.562 20.859 1 97.94 346 TRP B CA 1
ATOM 6032 C C . TRP B 1 346 ? -12.062 32.531 21.281 1 97.94 346 TRP B C 1
ATOM 6034 O O . TRP B 1 346 ? -13.25 32.219 21.156 1 97.94 346 TRP B O 1
ATOM 6044 N N . ILE B 1 347 ? -11.711 33.656 21.781 1 97.81 347 ILE B N 1
ATOM 6045 C CA . ILE B 1 347 ? -12.664 34.625 22.312 1 97.81 347 ILE B CA 1
ATOM 6046 C C . ILE B 1 347 ? -13.531 35.156 21.172 1 97.81 347 ILE B C 1
ATOM 6048 O O . ILE B 1 347 ? -14.758 35.25 21.312 1 97.81 347 ILE B O 1
ATOM 6052 N N . PHE B 1 348 ? -12.992 35.375 20 1 98.06 348 PHE B N 1
ATOM 6053 C CA . PHE B 1 348 ? -13.719 36.094 18.969 1 98.06 348 PHE B CA 1
ATOM 6054 C C . PHE B 1 348 ? -14.352 35.125 17.969 1 98.06 348 PHE B C 1
ATOM 6056 O O . PHE B 1 348 ? -15.016 35.562 17.016 1 98.06 348 PHE B O 1
ATOM 6063 N N . THR B 1 349 ? -14.242 33.812 18.203 1 96.88 349 THR B N 1
ATOM 6064 C CA . THR B 1 349 ? -14.922 32.875 17.344 1 96.88 349 THR B CA 1
ATOM 6065 C C . THR B 1 349 ? -15.883 32 18.141 1 96.88 349 THR B C 1
ATOM 6067 O O . THR B 1 349 ? -16.938 31.609 17.656 1 96.88 349 THR B O 1
ATOM 6070 N N . LYS B 1 350 ? -15.477 31.688 19.391 1 95.44 350 LYS B N 1
ATOM 6071 C CA . LYS B 1 350 ? -16.281 30.766 20.172 1 95.44 350 LYS B CA 1
ATOM 6072 C C . LYS B 1 350 ? -17.094 31.5 21.219 1 95.44 350 LYS B C 1
ATOM 6074 O O . LYS B 1 350 ? -18.281 31.219 21.406 1 95.44 350 LYS B O 1
ATOM 6079 N N . VAL B 1 351 ? -16.5 32.406 21.922 1 95.19 351 VAL B N 1
ATOM 6080 C CA . VAL B 1 351 ? -17.188 33.125 22.984 1 95.19 351 VAL B CA 1
ATOM 6081 C C . VAL B 1 351 ? -18.047 34.25 22.391 1 95.19 351 VAL B C 1
ATOM 6083 O O . VAL B 1 351 ? -19.25 34.312 22.672 1 95.19 351 VAL B O 1
ATOM 6086 N N . ILE B 1 352 ? -17.375 35.125 21.594 1 95.88 352 ILE B N 1
ATOM 6087 C CA . ILE B 1 352 ? -18.047 36.125 20.797 1 95.88 352 ILE B CA 1
ATOM 6088 C C . ILE B 1 352 ? -17.969 35.75 19.328 1 95.88 352 ILE B C 1
ATOM 6090 O O . ILE B 1 352 ? -16.969 36 18.656 1 95.88 352 ILE B O 1
ATOM 6094 N N . PRO B 1 353 ? -19.062 35.156 18.922 1 93.5 353 PRO B N 1
ATOM 6095 C CA . PRO B 1 353 ? -19 34.688 17.547 1 93.5 353 PRO B CA 1
ATOM 6096 C C . PRO B 1 353 ? -18.922 35.812 16.531 1 93.5 353 PRO B C 1
ATOM 6098 O O . PRO B 1 353 ? -19.797 35.938 15.672 1 93.5 353 PRO B O 1
ATOM 6101 N N . PHE B 1 354 ? -17.844 36.438 16.578 1 97 354 PHE B N 1
ATOM 6102 C CA . PHE B 1 354 ? -17.578 37.531 15.656 1 97 354 PHE B CA 1
ATOM 6103 C C . PHE B 1 354 ? -17.125 37.031 14.305 1 97 354 PHE B C 1
ATOM 6105 O O . PHE B 1 354 ? -17.703 37.375 13.273 1 97 354 PHE B O 1
ATOM 6112 N N . ALA B 1 355 ? -16.109 36.219 14.281 1 97.12 355 ALA B N 1
ATOM 6113 C CA . ALA B 1 355 ? -15.562 35.656 13.055 1 97.12 355 ALA B CA 1
ATOM 6114 C C . ALA B 1 355 ? -15.938 34.188 12.93 1 97.12 355 ALA B C 1
ATOM 6116 O O . ALA B 1 355 ? -16.109 33.469 13.938 1 97.12 355 ALA B O 1
ATOM 6117 N N . PRO B 1 356 ? -16.078 33.719 11.766 1 96.06 356 PRO B N 1
ATOM 6118 C CA . PRO B 1 356 ? -16.531 32.344 11.578 1 96.06 356 PRO B CA 1
ATOM 6119 C C . PRO B 1 356 ? -15.438 31.297 11.859 1 96.06 356 PRO B C 1
ATOM 6121 O O . PRO B 1 356 ? -14.25 31.609 11.727 1 96.06 356 PRO B O 1
ATOM 6124 N N . ILE B 1 357 ? -15.898 30.125 12.281 1 96.94 357 ILE B N 1
ATOM 6125 C CA . ILE B 1 357 ? -15.047 28.938 12.383 1 96.94 357 ILE B CA 1
ATOM 6126 C C . ILE B 1 357 ? -15.039 28.188 11.055 1 96.94 357 ILE B C 1
ATOM 6128 O O . ILE B 1 357 ? -16.094 27.953 10.461 1 96.94 357 ILE B O 1
ATOM 6132 N N . PRO B 1 358 ? -13.797 27.891 10.609 1 95.38 358 PRO B N 1
ATOM 6133 C CA . PRO B 1 358 ? -13.719 27.234 9.297 1 95.38 358 PRO B CA 1
ATOM 6134 C C . PRO B 1 358 ? -14.508 25.938 9.242 1 95.38 358 PRO B C 1
ATOM 6136 O O . PRO B 1 358 ? -14.484 25.156 10.195 1 95.38 358 PRO B O 1
ATOM 6139 N N . THR B 1 359 ? -15.234 25.703 8.117 1 93.56 359 THR B N 1
ATOM 6140 C CA . THR B 1 359 ? -16.016 24.484 7.91 1 93.56 359 THR B CA 1
ATOM 6141 C C . THR B 1 359 ? -15.609 23.797 6.617 1 93.56 359 THR B C 1
ATOM 6143 O O . THR B 1 359 ? -16.359 22.984 6.074 1 93.56 359 THR B O 1
ATOM 6146 N N . ARG B 1 360 ? -14.492 24.188 6.098 1 91.81 360 ARG B N 1
ATOM 6147 C CA . ARG B 1 360 ? -13.938 23.578 4.891 1 91.81 360 ARG B CA 1
ATOM 6148 C C . ARG B 1 360 ? -12.516 23.094 5.117 1 91.81 360 ARG B C 1
ATOM 6150 O O . ARG B 1 360 ? -11.734 23.734 5.824 1 91.81 360 ARG B O 1
ATOM 6157 N N . VAL B 1 361 ? -12.289 21.922 4.555 1 92.12 361 VAL B N 1
ATOM 6158 C CA . VAL B 1 361 ? -10.93 21.406 4.633 1 92.12 361 VAL B CA 1
ATOM 6159 C C . VAL B 1 361 ? -10 22.266 3.77 1 92.12 361 VAL B C 1
ATOM 6161 O O . VAL B 1 361 ? -10.25 22.438 2.574 1 92.12 361 VAL B O 1
ATOM 6164 N N . PHE B 1 362 ? -9 22.828 4.371 1 91.44 362 PHE B N 1
ATOM 6165 C CA . PHE B 1 362 ? -7.992 23.641 3.691 1 91.44 362 PHE B CA 1
ATOM 6166 C C . PHE B 1 362 ? -6.617 23.438 4.312 1 91.44 362 PHE B C 1
ATOM 6168 O O . PHE B 1 362 ? -6.297 24.031 5.34 1 91.44 362 PHE B O 1
ATOM 6175 N N . ASP B 1 363 ? -5.859 22.609 3.604 1 89.69 363 ASP B N 1
ATOM 6176 C CA . ASP B 1 363 ? -4.539 22.281 4.137 1 89.69 363 ASP B CA 1
ATOM 6177 C C . ASP B 1 363 ? -3.434 22.875 3.266 1 89.69 363 ASP B C 1
ATOM 6179 O O . ASP B 1 363 ? -2.312 22.359 3.24 1 89.69 363 ASP B O 1
ATOM 6183 N N . MET B 1 364 ? -3.742 23.969 2.615 1 87.56 364 MET B N 1
ATOM 6184 C CA . MET B 1 364 ? -2.73 24.688 1.837 1 87.56 364 MET B CA 1
ATOM 6185 C C . MET B 1 364 ? -2.135 25.828 2.641 1 87.56 364 MET B C 1
ATOM 6187 O O . MET B 1 364 ? -2.342 27 2.307 1 87.56 364 MET B O 1
ATOM 6191 N N . TRP B 1 365 ? -1.271 25.484 3.578 1 88.81 365 TRP B N 1
ATOM 6192 C CA . TRP B 1 365 ? -0.762 26.438 4.547 1 88.81 365 TRP B CA 1
ATOM 6193 C C . TRP B 1 365 ? 0.228 27.406 3.891 1 88.81 365 TRP B C 1
ATOM 6195 O O . TRP B 1 365 ? 0.581 28.438 4.469 1 88.81 365 TRP B O 1
ATOM 6205 N N . TYR B 1 366 ? 0.605 27.156 2.662 1 88 366 TYR B N 1
ATOM 6206 C CA . TYR B 1 366 ? 1.52 28.047 1.948 1 88 366 TYR B CA 1
ATOM 6207 C C . TYR B 1 366 ? 0.761 29.172 1.267 1 88 366 TYR B C 1
ATOM 6209 O O . TYR B 1 366 ? 1.364 30.156 0.817 1 88 366 TYR B O 1
ATOM 6217 N N . CYS B 1 367 ? -0.528 29.016 1.231 1 91.38 367 CYS B N 1
ATOM 6218 C CA . CYS B 1 367 ? -1.328 30.109 0.683 1 91.38 367 CYS B CA 1
ATOM 6219 C C . CYS B 1 367 ? -1.179 31.375 1.523 1 91.38 367 CYS B C 1
ATOM 6221 O O . CYS B 1 367 ? -1.399 31.344 2.736 1 91.38 367 CYS B O 1
ATOM 6223 N N . PRO B 1 368 ? -0.859 32.469 0.871 1 94.5 368 PRO B N 1
ATOM 6224 C CA . PRO B 1 368 ? -0.589 33.688 1.62 1 94.5 368 PRO B CA 1
ATOM 6225 C C . PRO B 1 368 ? -1.843 34.281 2.264 1 94.5 368 PRO B C 1
ATOM 6227 O O . PRO B 1 368 ? -2.93 34.219 1.685 1 94.5 368 PRO B O 1
ATOM 6230 N N . PHE B 1 369 ? -1.643 34.875 3.502 1 95.19 369 PHE B N 1
ATOM 6231 C CA . PHE B 1 369 ? -2.676 35.688 4.117 1 95.19 369 PHE B CA 1
ATOM 6232 C C . PHE B 1 369 ? -2.773 37.031 3.414 1 95.19 369 PHE B C 1
ATOM 6234 O O . PHE B 1 369 ? -1.771 37.562 2.926 1 95.19 369 PHE B O 1
ATOM 6241 N N . PRO B 1 370 ? -3.871 37.594 3.205 1 95.88 370 PRO B N 1
ATOM 6242 C CA . PRO B 1 370 ? -5.164 37.156 3.75 1 95.88 370 PRO B CA 1
ATOM 6243 C C . PRO B 1 370 ? -5.961 36.312 2.781 1 95.88 370 PRO B C 1
ATOM 6245 O O . PRO B 1 370 ? -7.125 35.969 3.045 1 95.88 370 PRO B O 1
ATOM 6248 N N . ILE B 1 371 ? -5.422 35.938 1.615 1 94.56 371 ILE B N 1
ATOM 6249 C CA . ILE B 1 371 ? -6.109 35.125 0.621 1 94.56 371 ILE B CA 1
ATOM 6250 C C . ILE B 1 371 ? -6.57 33.812 1.258 1 94.56 371 ILE B C 1
ATOM 6252 O O . ILE B 1 371 ? -7.723 33.406 1.081 1 94.56 371 ILE B O 1
ATOM 6256 N N . SER B 1 372 ? -5.723 33.219 2.031 1 94.5 372 SER B N 1
ATOM 6257 C CA . SER B 1 372 ? -6.062 31.953 2.684 1 94.5 372 SER B CA 1
ATOM 6258 C C . SER B 1 372 ? -7.215 32.125 3.666 1 94.5 372 SER B C 1
ATOM 6260 O O . SER B 1 372 ? -8.102 31.281 3.758 1 94.5 372 SER B O 1
ATOM 6262 N N . THR B 1 373 ? -7.188 33.281 4.379 1 96.12 373 THR B N 1
ATOM 6263 C CA . THR B 1 373 ? -8.266 33.594 5.316 1 96.12 373 THR B CA 1
ATOM 6264 C C . THR B 1 373 ? -9.602 33.688 4.59 1 96.12 373 THR B C 1
ATOM 6266 O O . THR B 1 373 ? -10.609 33.156 5.039 1 96.12 373 THR B O 1
ATOM 6269 N N . TRP B 1 374 ? -9.562 34.375 3.51 1 93.44 374 TRP B N 1
ATOM 6270 C CA . TRP B 1 374 ? -10.789 34.562 2.732 1 93.44 374 TRP B CA 1
ATOM 6271 C C . TRP B 1 374 ? -11.297 33.219 2.205 1 93.44 374 TRP B C 1
ATOM 6273 O O . TRP B 1 374 ? -12.5 32.938 2.252 1 93.44 374 TRP B O 1
ATOM 6283 N N . LEU B 1 375 ? -10.43 32.438 1.752 1 90.56 375 LEU B N 1
ATOM 6284 C CA . LEU B 1 375 ? -10.805 31.141 1.175 1 90.56 375 LEU B CA 1
ATOM 6285 C C . LEU B 1 375 ? -11.367 30.203 2.242 1 90.56 375 LEU B C 1
ATOM 6287 O O . LEU B 1 375 ? -12.312 29.453 1.977 1 90.56 375 LEU B O 1
ATOM 6291 N N . THR B 1 376 ? -10.867 30.266 3.406 1 92.56 376 THR B N 1
ATOM 6292 C CA . THR B 1 376 ? -11.234 29.344 4.461 1 92.56 376 THR B CA 1
ATOM 6293 C C . THR B 1 376 ? -12.5 29.797 5.176 1 92.56 376 THR B C 1
ATOM 6295 O O . THR B 1 376 ? -13.305 28.984 5.629 1 92.56 376 THR B O 1
ATOM 6298 N N . THR B 1 377 ? -12.742 31.141 5.238 1 92.31 377 THR B N 1
ATOM 6299 C CA . THR B 1 377 ? -13.844 31.641 6.051 1 92.31 377 THR B CA 1
ATOM 6300 C C . THR B 1 377 ? -14.938 32.25 5.168 1 92.31 377 THR B C 1
ATOM 6302 O O . THR B 1 377 ? -16.109 32.281 5.562 1 92.31 377 THR B O 1
ATOM 6305 N N . GLY B 1 378 ? -14.57 32.844 4.082 1 88.69 378 GLY B N 1
ATOM 6306 C CA . GLY B 1 378 ? -15.516 33.5 3.201 1 88.69 378 GLY B CA 1
ATOM 6307 C C . GLY B 1 378 ? -16.156 34.719 3.834 1 88.69 378 GLY B C 1
ATOM 6308 O O . GLY B 1 378 ? -17.281 35.094 3.477 1 88.69 378 GLY B O 1
ATOM 6309 N N . SER B 1 379 ? -15.469 35.344 4.781 1 94.19 379 SER B N 1
ATOM 6310 C CA . SER B 1 379 ? -16.094 36.406 5.547 1 94.19 379 SER B CA 1
ATOM 6311 C C . SER B 1 379 ? -15.133 37.562 5.773 1 94.19 379 SER B C 1
ATOM 6313 O O . SER B 1 379 ? -13.953 37.375 6.043 1 94.19 379 SER B O 1
ATOM 6315 N N . ILE B 1 380 ? -15.656 38.719 5.648 1 96.5 380 ILE B N 1
ATOM 6316 C CA . ILE B 1 380 ? -14.883 39.906 5.93 1 96.5 380 ILE B CA 1
ATOM 6317 C C . ILE B 1 380 ? -14.531 39.969 7.414 1 96.5 380 ILE B C 1
ATOM 6319 O O . ILE B 1 380 ? -13.453 40.438 7.789 1 96.5 380 ILE B O 1
ATOM 6323 N N . LYS B 1 381 ? -15.438 39.438 8.211 1 97.75 381 LYS B N 1
ATOM 6324 C CA . LYS B 1 381 ? -15.172 39.375 9.648 1 97.75 381 LYS B CA 1
ATOM 6325 C C . LYS B 1 381 ? -13.961 38.5 9.953 1 97.75 381 LYS B C 1
ATOM 6327 O O . LYS B 1 381 ? -13.211 38.781 10.891 1 97.75 381 LYS B O 1
ATOM 6332 N N . GLY B 1 382 ? -13.852 37.5 9.188 1 97.56 382 GLY B N 1
ATOM 6333 C CA . GLY B 1 382 ? -12.672 36.656 9.32 1 97.56 382 GLY B CA 1
ATOM 6334 C C . GLY B 1 382 ? -11.383 37.406 8.992 1 97.56 382 GLY B C 1
ATOM 6335 O O . GLY B 1 382 ? -10.391 37.281 9.711 1 97.56 382 GLY B O 1
ATOM 6336 N N . VAL B 1 383 ? -11.43 38.156 7.953 1 97.88 383 VAL B N 1
ATOM 6337 C CA . VAL B 1 383 ? -10.258 38.906 7.531 1 97.88 383 VAL B CA 1
ATOM 6338 C C . VAL B 1 383 ? -9.906 39.969 8.586 1 97.88 383 VAL B C 1
ATOM 6340 O O . VAL B 1 383 ? -8.734 40.219 8.859 1 97.88 383 VAL B O 1
ATOM 6343 N N . ILE B 1 384 ? -10.883 40.531 9.133 1 98.44 384 ILE B N 1
ATOM 6344 C CA . ILE B 1 384 ? -10.672 41.531 10.18 1 98.44 384 ILE B CA 1
ATOM 6345 C C . ILE B 1 384 ? -9.992 40.906 11.383 1 98.44 384 ILE B C 1
ATOM 6347 O O . ILE B 1 384 ? -9.047 41.469 11.945 1 98.44 384 ILE B O 1
ATOM 6351 N N . LEU B 1 385 ? -10.523 39.75 11.805 1 98.38 385 LEU B N 1
ATOM 6352 C CA . LEU B 1 385 ? -9.906 39.062 12.938 1 98.38 385 LEU B CA 1
ATOM 6353 C C . LEU B 1 385 ? -8.453 38.719 12.633 1 98.38 385 LEU B C 1
ATOM 6355 O O . LEU B 1 385 ? -7.594 38.844 13.508 1 98.38 385 LEU B O 1
ATOM 6359 N N . MET B 1 386 ? -8.188 38.219 11.453 1 98.44 386 MET B N 1
ATOM 6360 C CA . MET B 1 386 ? -6.82 37.938 11.031 1 98.44 386 MET B CA 1
ATOM 6361 C C . MET B 1 386 ? -5.945 39.188 11.148 1 98.44 386 MET B C 1
ATOM 6363 O O . MET B 1 386 ? -4.816 39.094 11.641 1 98.44 386 MET B O 1
ATOM 6367 N N . ALA B 1 387 ? -6.426 40.344 10.727 1 98.31 387 ALA B N 1
ATOM 6368 C CA . ALA B 1 387 ? -5.695 41.594 10.805 1 98.31 387 ALA B CA 1
ATOM 6369 C C . ALA B 1 387 ? -5.426 42 12.258 1 98.31 387 ALA B C 1
ATOM 6371 O O . ALA B 1 387 ? -4.359 42.531 12.578 1 98.31 387 ALA B O 1
ATOM 6372 N N . VAL B 1 388 ? -6.426 41.781 13.062 1 98.44 388 VAL B N 1
ATOM 6373 C CA . VAL B 1 388 ? -6.262 42.031 14.492 1 98.44 388 VAL B CA 1
ATOM 6374 C C . VAL B 1 388 ? -5.145 41.156 15.055 1 98.44 388 VAL B C 1
ATOM 6376 O O . VAL B 1 388 ? -4.316 41.625 15.844 1 98.44 388 VAL B O 1
ATOM 6379 N N . CYS B 1 389 ? -5.129 39.906 14.68 1 98.62 389 CYS B N 1
ATOM 6380 C CA . CYS B 1 389 ? -4.066 39 15.125 1 98.62 389 CYS B CA 1
ATOM 6381 C C . CYS B 1 389 ? -2.703 39.5 14.648 1 98.62 389 CYS B C 1
ATOM 6383 O O . CYS B 1 389 ? -1.728 39.438 15.398 1 98.62 389 CYS B O 1
ATOM 6385 N N . ALA B 1 390 ? -2.607 39.938 13.422 1 98.38 390 ALA B N 1
ATOM 6386 C CA . ALA B 1 390 ? -1.36 40.469 12.891 1 98.38 390 ALA B CA 1
ATOM 6387 C C . ALA B 1 390 ? -0.91 41.719 13.672 1 98.38 390 ALA B C 1
ATOM 6389 O O . ALA B 1 390 ? 0.281 41.875 13.945 1 98.38 390 ALA B O 1
ATOM 6390 N N . LEU B 1 391 ? -1.831 42.531 13.992 1 98.56 391 LEU B N 1
ATOM 6391 C CA . LEU B 1 391 ? -1.526 43.75 14.75 1 98.56 391 LEU B CA 1
ATOM 6392 C C . LEU B 1 391 ? -1.016 43.406 16.141 1 98.56 391 LEU B C 1
ATOM 6394 O O . LEU B 1 391 ? -0.039 43.969 16.625 1 98.56 391 LEU B O 1
ATOM 6398 N N . ILE B 1 392 ? -1.732 42.5 16.781 1 98.69 392 ILE B N 1
ATOM 6399 C CA . ILE B 1 392 ? -1.313 42.062 18.109 1 98.69 392 ILE B CA 1
ATOM 6400 C C . ILE B 1 392 ? 0.089 41.469 18.047 1 98.69 392 ILE B C 1
ATOM 6402 O O . ILE B 1 392 ? 0.929 41.75 18.906 1 98.69 392 ILE B O 1
ATOM 6406 N N . SER B 1 393 ? 0.318 40.625 17.062 1 98.62 393 SER B N 1
ATOM 6407 C CA . SER B 1 393 ? 1.637 40.031 16.875 1 98.62 393 SER B CA 1
ATOM 6408 C C . SER B 1 393 ? 2.707 41.094 16.703 1 98.62 393 SER B C 1
ATOM 6410 O O . SER B 1 393 ? 3.803 40.969 17.25 1 98.62 393 SER B O 1
ATOM 6412 N N . THR B 1 394 ? 2.439 42.125 15.945 1 98.56 394 THR B N 1
ATOM 6413 C CA . THR B 1 394 ? 3.369 43.25 15.734 1 98.56 394 THR B CA 1
ATOM 6414 C C . THR B 1 394 ? 3.73 43.906 17.062 1 98.56 394 THR B C 1
ATOM 6416 O O . THR B 1 394 ? 4.902 44.156 17.328 1 98.56 394 THR B O 1
ATOM 6419 N N . VAL B 1 395 ? 2.74 44.094 17.844 1 98.56 395 VAL B N 1
ATOM 6420 C CA . VAL B 1 395 ? 2.932 44.75 19.125 1 98.56 395 VAL B CA 1
ATOM 6421 C C . VAL B 1 395 ? 3.779 43.875 20.047 1 98.56 395 VAL B C 1
ATOM 6423 O O . VAL B 1 395 ? 4.594 44.406 20.828 1 98.56 395 VAL B O 1
ATOM 6426 N N . ILE B 1 396 ? 3.6 42.594 19.938 1 98.56 396 ILE B N 1
ATOM 6427 C CA . ILE B 1 396 ? 4.32 41.688 20.812 1 98.56 396 ILE B CA 1
ATOM 6428 C C . ILE B 1 396 ? 5.77 41.562 20.344 1 98.56 396 ILE B C 1
ATOM 6430 O O . ILE B 1 396 ? 6.695 41.594 21.156 1 98.56 396 ILE B O 1
ATOM 6434 N N . TRP B 1 397 ? 6.035 41.438 19.062 1 98.44 397 TRP B N 1
ATOM 6435 C CA . TRP B 1 397 ? 7.379 41.219 18.531 1 98.44 397 TRP B CA 1
ATOM 6436 C C . TRP B 1 397 ? 8.219 42.5 18.688 1 98.44 397 TRP B C 1
ATOM 6438 O O . TRP B 1 397 ? 9.438 42.406 18.859 1 98.44 397 TRP B O 1
ATOM 6448 N N . TYR B 1 398 ? 7.68 43.656 18.703 1 98.19 398 TYR B N 1
ATOM 6449 C CA . TYR B 1 398 ? 8.359 44.938 18.484 1 98.19 398 TYR B CA 1
ATOM 6450 C C . TYR B 1 398 ? 9.359 45.188 19.609 1 98.19 398 TYR B C 1
ATOM 6452 O O . TYR B 1 398 ? 10.531 45.469 19.344 1 98.19 398 TYR B O 1
ATOM 6460 N N . PRO B 1 399 ? 8.93 45.156 20.875 1 98 399 PRO B N 1
ATOM 6461 C CA . PRO B 1 399 ? 9.898 45.5 21.922 1 98 399 PRO B CA 1
ATOM 6462 C C . PRO B 1 399 ? 11.094 44.562 21.938 1 98 399 PRO B C 1
ATOM 6464 O O . PRO B 1 399 ? 12.227 45 22.172 1 98 399 PRO B O 1
ATOM 6467 N N . PHE B 1 400 ? 10.891 43.344 21.719 1 98 400 PHE B N 1
ATOM 6468 C CA . PHE B 1 400 ? 11.969 42.375 21.75 1 98 400 PHE B CA 1
ATOM 6469 C C . PHE B 1 400 ? 12.875 42.531 20.531 1 98 400 PHE B C 1
ATOM 6471 O O . PHE B 1 400 ? 14.102 42.375 20.641 1 98 400 PHE B O 1
ATOM 6478 N N . PHE B 1 401 ? 12.25 42.781 19.391 1 97.75 401 PHE B N 1
ATOM 6479 C CA . PHE B 1 401 ? 13.023 43.062 18.188 1 97.75 401 PHE B CA 1
ATOM 6480 C C . PHE B 1 401 ? 13.945 44.281 18.422 1 97.75 401 PHE B C 1
ATOM 6482 O O . PHE B 1 401 ? 15.125 44.219 18.062 1 97.75 401 PHE B O 1
ATOM 6489 N N . ARG B 1 402 ? 13.398 45.281 19.016 1 97.38 402 ARG B N 1
ATOM 6490 C CA . ARG B 1 402 ? 14.18 46.5 19.234 1 97.38 402 ARG B CA 1
ATOM 6491 C C . ARG B 1 402 ? 15.375 46.219 20.141 1 97.38 402 ARG B C 1
ATOM 6493 O O . ARG B 1 402 ? 16.484 46.719 19.891 1 97.38 402 ARG B O 1
ATOM 6500 N N . ILE B 1 403 ? 15.133 45.469 21.125 1 97.06 403 ILE B N 1
ATOM 6501 C CA . ILE B 1 403 ? 16.203 45.125 22.047 1 97.06 403 ILE B CA 1
ATOM 6502 C C . ILE B 1 403 ? 17.281 44.312 21.312 1 97.06 403 ILE B C 1
ATOM 6504 O O . ILE B 1 403 ? 18.469 44.625 21.438 1 97.06 403 ILE B O 1
ATOM 6508 N N . TYR B 1 404 ? 16.891 43.406 20.609 1 96.56 404 TYR B N 1
ATOM 6509 C CA . TYR B 1 404 ? 17.828 42.531 19.891 1 96.56 404 TYR B CA 1
ATOM 6510 C C . TYR B 1 404 ? 18.578 43.312 18.812 1 96.56 404 TYR B C 1
ATOM 6512 O O . TYR B 1 404 ? 19.781 43.156 18.641 1 96.56 404 TYR B O 1
ATOM 6520 N N . ASP B 1 405 ? 17.828 44.156 18.094 1 97.12 405 ASP B N 1
ATOM 6521 C CA . ASP B 1 405 ? 18.438 45 17.062 1 97.12 405 ASP B CA 1
ATOM 6522 C C . ASP B 1 405 ? 19.516 45.906 17.656 1 97.12 405 ASP B C 1
ATOM 6524 O O . ASP B 1 405 ? 20.578 46.062 17.078 1 97.12 405 ASP B O 1
ATOM 6528 N N . ASN B 1 406 ? 19.219 46.5 18.766 1 96.5 406 ASN B N 1
ATOM 6529 C CA . ASN B 1 406 ? 20.188 47.375 19.438 1 96.5 406 ASN B CA 1
ATOM 6530 C C . ASN B 1 406 ? 21.422 46.594 19.875 1 96.5 406 ASN B C 1
ATOM 6532 O O . ASN B 1 406 ? 22.547 47.094 19.734 1 96.5 406 ASN B O 1
ATOM 6536 N N . GLN B 1 407 ? 21.156 45.469 20.391 1 95.31 407 GLN B N 1
ATOM 6537 C CA . GLN B 1 407 ? 22.266 44.625 20.812 1 95.31 407 GLN B CA 1
ATOM 6538 C C . GLN B 1 407 ? 23.172 44.281 19.641 1 95.31 407 GLN B C 1
ATOM 6540 O O . GLN B 1 407 ? 24.406 44.344 19.766 1 95.31 407 GLN B O 1
ATOM 6545 N N . GLU B 1 408 ? 22.594 43.906 18.578 1 95.56 408 GLU B N 1
ATOM 6546 C CA . GLU B 1 408 ? 23.375 43.5 17.391 1 95.56 408 GLU B CA 1
ATOM 6547 C C . GLU B 1 408 ? 24.078 44.719 16.781 1 95.56 408 GLU B C 1
ATOM 6549 O O . GLU B 1 408 ? 25.203 44.594 16.281 1 95.56 408 GLU B O 1
ATOM 6554 N N . THR B 1 409 ? 23.453 45.844 16.797 1 95.88 409 THR B N 1
ATOM 6555 C CA . THR B 1 409 ? 24.047 47.062 16.281 1 95.88 409 THR B CA 1
ATOM 6556 C C . THR B 1 409 ? 25.266 47.469 17.094 1 95.88 409 THR B C 1
ATOM 6558 O O . THR B 1 409 ? 26.297 47.875 16.531 1 95.88 409 THR B O 1
ATOM 6561 N N . GLU B 1 410 ? 25.141 47.406 18.344 1 95.38 410 GLU B N 1
ATOM 6562 C CA . GLU B 1 410 ? 26.266 47.719 19.219 1 95.38 410 GLU B CA 1
ATOM 6563 C C . GLU B 1 410 ? 27.422 46.75 19 1 95.38 410 GLU B C 1
ATOM 6565 O O . GLU B 1 410 ? 28.578 47.156 19.031 1 95.38 410 GLU B O 1
ATOM 6570 N N . ALA B 1 411 ? 27.062 45.562 18.891 1 94.5 411 ALA B N 1
ATOM 6571 C CA . ALA B 1 411 ? 28.094 44.531 18.641 1 94.5 411 ALA B CA 1
ATOM 6572 C C . ALA B 1 411 ? 28.828 44.812 17.328 1 94.5 411 ALA B C 1
ATOM 6574 O O . ALA B 1 411 ? 30.047 44.625 17.234 1 94.5 411 ALA B O 1
ATOM 6575 N N . GLU B 1 412 ? 28.062 45.219 16.328 1 94.31 412 GLU B N 1
ATOM 6576 C CA . GLU B 1 412 ? 28.656 45.531 15.039 1 94.31 412 GLU B CA 1
ATOM 6577 C C . GLU B 1 412 ? 29.562 46.75 15.148 1 94.31 412 GLU B C 1
ATOM 6579 O O . GLU B 1 412 ? 30.625 46.812 14.523 1 94.31 412 GLU B O 1
ATOM 6584 N N . LYS B 1 413 ? 29.172 47.656 15.875 1 93.62 413 LYS B N 1
ATOM 6585 C CA . LYS B 1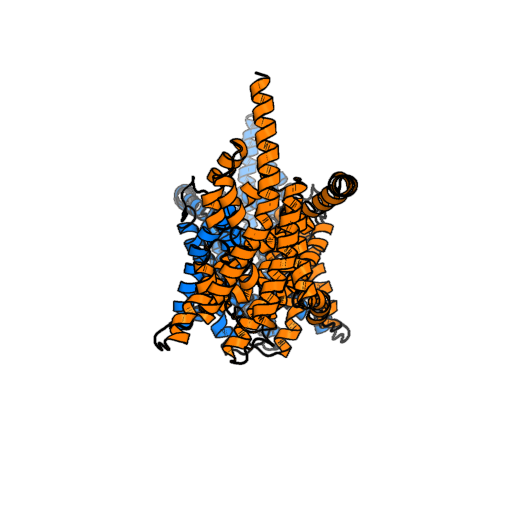 413 ? 29.969 48.875 16.078 1 93.62 413 LYS B CA 1
ATOM 6586 C C . LYS B 1 413 ? 31.281 48.531 16.797 1 93.62 413 LYS B C 1
ATOM 6588 O O . LYS B 1 413 ? 32.344 49.062 16.453 1 93.62 413 LYS B O 1
ATOM 6593 N N . ARG B 1 414 ? 31.141 47.812 17.75 1 93.56 414 ARG B N 1
ATOM 6594 C CA . ARG B 1 414 ? 32.312 47.406 18.5 1 93.56 414 ARG B CA 1
ATOM 6595 C C . ARG B 1 414 ? 33.281 46.625 17.625 1 93.56 414 ARG B C 1
ATOM 6597 O O . ARG B 1 414 ? 34.5 46.781 17.75 1 93.56 414 ARG B O 1
ATOM 6604 N N . ALA B 1 415 ? 32.781 45.844 16.828 1 93 415 ALA B N 1
ATOM 6605 C CA . ALA B 1 415 ? 33.625 45.062 15.93 1 93 415 ALA B CA 1
ATOM 6606 C C . ALA B 1 415 ? 34.312 45.938 14.906 1 93 415 ALA B C 1
ATOM 6608 O O . ALA B 1 415 ? 35.469 45.656 14.508 1 93 415 ALA B O 1
ATOM 6609 N N . GLU B 1 416 ? 33.594 46.969 14.484 1 90.38 416 GLU B N 1
ATOM 6610 C CA . GLU B 1 416 ? 34.188 47.875 13.531 1 90.38 416 GLU B CA 1
ATOM 6611 C C . GLU B 1 416 ? 35.25 48.75 14.18 1 90.38 416 GLU B C 1
ATOM 6613 O O . GLU B 1 416 ? 36.25 49.125 13.531 1 90.38 416 GLU B O 1
ATOM 6618 N N . GLU B 1 417 ? 35.156 49.031 15.328 1 89.5 417 GLU B N 1
ATOM 6619 C CA . GLU B 1 417 ? 36.156 49.812 16.031 1 89.5 417 GLU B CA 1
ATOM 6620 C C . GLU B 1 417 ? 37.406 49 16.344 1 89.5 417 GLU B C 1
ATOM 6622 O O . GLU B 1 417 ? 38.5 49.562 16.531 1 89.5 417 GLU B O 1
ATOM 6627 N N . LYS B 1 418 ? 37.219 47.781 16.297 1 81.88 418 LYS B N 1
ATOM 6628 C CA . LYS B 1 418 ? 38.375 46.938 16.562 1 81.88 418 LYS B CA 1
ATOM 6629 C C . LYS B 1 418 ? 39.094 46.594 15.258 1 81.88 418 LYS B C 1
ATOM 6631 O O . LYS B 1 418 ? 40.219 46.062 15.289 1 81.88 418 LYS B O 1
ATOM 6636 N N . LYS B 1 419 ? 38.656 47.031 14.266 1 71.31 419 LYS B N 1
ATOM 6637 C CA . LYS B 1 419 ? 39.375 46.875 13.016 1 71.31 419 LYS B CA 1
ATOM 6638 C C . LYS B 1 419 ? 40.125 48.156 12.648 1 71.31 419 LYS B C 1
ATOM 6640 O O . LYS B 1 419 ? 41.156 48.125 12.016 1 71.31 419 LYS B O 1
#

Nearest PDB structures (foldseek):
  3qnq-assembly2_C  TM=8.539E-01  e=3.569E-14  Bacillus cereus ATCC 10987
  6ids-assembly1_A  TM=2.353E-01  e=6.727E-01  Vibrio cholerae
  8rtd-assembly1_H  TM=2.257E-01  e=2.793E+00  Escherichia coli
  8rt9-assembly1_H  TM=2.362E-01  e=5.055E+00  Escherichia coli
  8rtd-assembly1_L  TM=2.463E-01  e=8.124E+00  Escherichia coli

Radius of gyration: 32.48 Å; Cα contacts (8 Å, |Δi|>4): 1353; chains: 2; bounding box: 71×94×74 Å

Foldseek 3Di:
DVVVLVCCQPPVLVVVVCLLPDLLLVLLLVQLVVLVVLLQVLQVLLLQQCCCVVVVPPPRDNSVVVNCVRQVQSLLSSLLRSLLSSCVSVVLNLQNNVLSVLSNLLLCLLCVVVCVVVVDPDRRDNCNGLLVNQVSSVSSVVSNVLCVVLSPPWPDDPPDPDDPVVRSVVSNVVSSVVSNVVSCCQCPVVPHNNRVVSSVVLVVLLVLCQDLVNVLVVLLVLLLCLLQVHHSSSCCSNLVSSQSVQLQVLLVCVVVVNDDLAPHRQSHLLNDQQQAAQQLARLVCQLVLVVQCVFPFPLSVVQSVVSNVSSQLHRCNSVSVRARHSNVLNSVLSSVSSRPRSNLSCCCCRVNNQFHGFNGSHNSSSHGPPVSNCSRGVDPSRNVNNVVNSVVSNVSRPVSSNVVSVVNNVVVVVVVVVD/DVVVLVCCQPPVLVVVVVLLPDLLLVLLLVQLVVLVVLLQVLQVLLLQQCCCVVVVPPVRDNSVVVNLVRQQQSLLSSLQRSLLSSCVSVVLNLQNNVLSVLSNLLLCLLCVVVCVVVVDPDRRDNCNGLLVNQVSSVSSVVSNVLCVVLSPPWPDDPPDPDDPVVRSVVSNVVSSVVSNVVSCCQCPVVPHNNRVVSSVVLVVLLVLCQDLVNVLVVLLVLLLCLLQVHHSSSCCSNLVSSQSVQLQVLLVCVVVVNDDLAPHRQSHLLNDQQQAAQQLARLVCQLVLVVQCVFPFPQSVVQSVVSNVSSQQHRCSSVSVRARRSNVLNSVLSSVSSRPRSNLSCCCCRVNNQFHGFNGSDNSSSNGPPVSNCSRGVDPSRNVNNVVSSVVSNVSRPVSSNVSSVVNNVVVVVVVVVD